Protein AF-0000000083317919 (afdb_homodimer)

Nearest PDB structures (foldseek):
  4fnr-assembly1_D  TM=8.378E-01  e=1.485E-46  Geobacillus stearothermophilus
  4fns-assembly1_C  TM=8.323E-01  e=4.820E-45  Geobacillus stearothermophilus
  8k7v-assembly1_A  TM=8.144E-01  e=4.459E-44  Blautia pseudococcoides
  8k7v-assembly1_D  TM=7.968E-01  e=2.381E-44  Blautia pseudococcoides
  8k1a-assembly1_C  TM=7.973E-01  e=1.396E-43  Blautia pseudococcoides

pLDDT: mean 95.93, std 7.03, range [31.16, 98.94]

Structure (mmCIF, N/CA/C/O backbone):
data_AF-0000000083317919-model_v1
#
loop_
_entity.id
_entity.type
_entity.pdbx_description
1 polymer Alpha-galactosidase
#
loop_
_atom_site.group_PDB
_atom_site.id
_atom_site.type_symbol
_atom_site.label_atom_id
_atom_site.label_alt_id
_atom_site.label_comp_id
_atom_site.label_asym_id
_atom_site.label_entity_id
_atom_site.label_seq_id
_atom_site.pdbx_PDB_ins_code
_atom_site.Cartn_x
_atom_site.Cartn_y
_atom_site.Cartn_z
_atom_site.occupancy
_atom_site.B_iso_or_equiv
_atom_site.auth_seq_id
_atom_site.auth_comp_id
_atom_site.auth_asym_id
_atom_site.auth_atom_id
_atom_site.pdbx_PDB_model_num
ATOM 1 N N . MET A 1 1 ? -34.438 -14.789 25.641 1 31.16 1 MET A N 1
ATOM 2 C CA . MET A 1 1 ? -33.844 -13.945 24.609 1 31.16 1 MET A CA 1
ATOM 3 C C . MET A 1 1 ? -34.938 -13.477 23.625 1 31.16 1 MET A C 1
ATOM 5 O O . MET A 1 1 ? -35.531 -14.297 22.906 1 31.16 1 MET A O 1
ATOM 9 N N . ALA A 1 2 ? -35.75 -12.57 23.969 1 37.41 2 ALA A N 1
ATOM 10 C CA . ALA A 1 2 ? -36.969 -12.219 23.25 1 37.41 2 ALA A CA 1
ATOM 11 C C . ALA A 1 2 ? -36.75 -12.141 21.75 1 37.41 2 ALA A C 1
ATOM 13 O O . ALA A 1 2 ? -35.75 -11.539 21.312 1 37.41 2 ALA A O 1
ATOM 14 N N . GLN A 1 3 ? -37 -13.016 20.922 1 46 3 GLN A N 1
ATOM 15 C CA . GLN A 1 3 ? -37 -13.125 19.453 1 46 3 GLN A CA 1
ATOM 16 C C . GLN A 1 3 ? -37.312 -11.781 18.812 1 46 3 GLN A C 1
ATOM 18 O O . GLN A 1 3 ? -38.5 -11.367 18.75 1 46 3 GLN A O 1
ATOM 23 N N . GLN A 1 4 ? -36.531 -10.734 19.078 1 55.75 4 GLN A N 1
ATOM 24 C CA . GLN A 1 4 ? -36.906 -9.492 18.406 1 55.75 4 GLN A CA 1
ATOM 25 C C . GLN A 1 4 ? -37 -9.695 16.891 1 55.75 4 GLN A C 1
ATOM 27 O O . GLN A 1 4 ? -36.094 -10.258 16.281 1 55.75 4 GLN A O 1
ATOM 32 N N . GLY A 1 5 ? -38.219 -9.891 16.266 1 67 5 GLY A N 1
ATOM 33 C CA . GLY A 1 5 ? -38.688 -10.203 14.922 1 67 5 GLY A CA 1
ATOM 34 C C . GLY A 1 5 ? -38 -9.391 13.844 1 67 5 GLY A C 1
ATOM 35 O O . GLY A 1 5 ? -37.25 -8.461 14.148 1 67 5 GLY A O 1
ATOM 36 N N . LYS A 1 6 ? -38.062 -9.852 12.586 1 85.88 6 LYS A N 1
ATOM 37 C CA . LYS A 1 6 ? -37.688 -9.172 11.352 1 85.88 6 LYS A CA 1
ATOM 38 C C . LYS A 1 6 ? -38.188 -7.727 11.344 1 85.88 6 LYS A C 1
ATOM 40 O O . LYS A 1 6 ? -39.344 -7.449 11.695 1 85.88 6 LYS A O 1
ATOM 45 N N . GLN A 1 7 ? -37.219 -6.742 11.266 1 93.62 7 GLN A N 1
ATOM 46 C CA . GLN A 1 7 ? -37.625 -5.344 11.172 1 93.62 7 GLN A CA 1
ATOM 47 C C . GLN A 1 7 ? -36.688 -4.559 10.258 1 93.62 7 GLN A C 1
ATOM 49 O O . GLN A 1 7 ? -35.562 -4.98 10.016 1 93.62 7 GLN A O 1
ATOM 54 N N . ARG A 1 8 ? -37.219 -3.432 9.688 1 96 8 ARG A N 1
ATOM 55 C CA . ARG A 1 8 ? -36.5 -2.445 8.906 1 96 8 ARG A CA 1
ATOM 56 C C . ARG A 1 8 ? -36.344 -1.134 9.672 1 96 8 ARG A C 1
ATOM 58 O O . ARG A 1 8 ? -37.312 -0.604 10.195 1 96 8 ARG A O 1
ATOM 65 N N . ILE A 1 9 ? -35.125 -0.701 9.875 1 97.5 9 ILE A N 1
ATOM 66 C CA . ILE A 1 9 ? -34.844 0.582 10.508 1 97.5 9 ILE A CA 1
ATOM 67 C C . ILE A 1 9 ? -34.406 1.591 9.445 1 97.5 9 ILE A C 1
ATOM 69 O O . ILE A 1 9 ? -33.406 1.39 8.766 1 97.5 9 ILE A O 1
ATOM 73 N N . GLU A 1 10 ? -35.156 2.656 9.258 1 97.25 10 GLU A N 1
ATOM 74 C CA . GLU A 1 10 ? -34.844 3.688 8.266 1 97.25 10 GLU A CA 1
ATOM 75 C C . GLU A 1 10 ? -34.594 5.035 8.938 1 97.25 10 GLU A C 1
ATOM 77 O O . GLU A 1 10 ? -35.375 5.488 9.758 1 97.25 10 GLU A O 1
ATOM 82 N N . LEU A 1 11 ? -33.469 5.566 8.641 1 96.94 11 LEU A N 1
ATOM 83 C CA . LEU A 1 11 ? -33.062 6.879 9.141 1 96.94 11 LEU A CA 1
ATOM 84 C C . LEU A 1 11 ? -32.906 7.867 7.988 1 96.94 11 LEU A C 1
ATOM 86 O O . LEU A 1 11 ? -32.281 7.543 6.977 1 96.94 11 LEU A O 1
ATOM 90 N N . PHE A 1 12 ? -33.562 9.023 8.07 1 97.12 12 PHE A N 1
ATOM 91 C CA . PHE A 1 12 ? -33.375 10.133 7.141 1 97.12 12 PHE A CA 1
ATOM 92 C C . PHE A 1 12 ? -32.969 11.398 7.887 1 97.12 12 PHE A C 1
ATOM 94 O O . PHE A 1 12 ? -33.75 11.977 8.625 1 97.12 12 PHE A O 1
ATOM 101 N N . GLU A 1 13 ? -31.75 11.812 7.727 1 97.5 13 GLU A N 1
ATOM 102 C CA . GLU A 1 13 ? -31.203 12.969 8.445 1 97.5 13 GLU A CA 1
ATOM 103 C C . GLU A 1 13 ? -30.234 13.742 7.566 1 97.5 13 GLU A C 1
ATOM 105 O O . GLU A 1 13 ? -29.312 13.164 6.984 1 97.5 13 GLU A O 1
ATOM 110 N N . ASN A 1 14 ? -30.391 15.148 7.426 1 97.38 14 ASN A N 1
ATOM 111 C CA . ASN A 1 14 ? -29.5 16.062 6.727 1 97.38 14 ASN A CA 1
ATOM 112 C C . ASN A 1 14 ? -29.25 15.609 5.289 1 97.38 14 ASN A C 1
ATOM 114 O O . ASN A 1 14 ? -28.125 15.695 4.789 1 97.38 14 ASN A O 1
ATOM 118 N N . GLY A 1 15 ? -30.203 14.992 4.676 1 96.94 15 GLY A N 1
ATOM 119 C CA . GLY A 1 15 ? -30.109 14.578 3.283 1 96.94 15 GLY A CA 1
ATOM 120 C C . GLY A 1 15 ? -29.516 13.195 3.109 1 96.94 15 GLY A C 1
ATOM 121 O O . GLY A 1 15 ? -29.297 12.75 1.982 1 96.94 15 GLY A O 1
ATOM 122 N N . LEU A 1 16 ? -29.234 12.531 4.164 1 98 16 LEU A N 1
ATOM 123 C CA . LEU A 1 16 ? -28.688 11.18 4.105 1 98 16 LEU A CA 1
ATOM 124 C C . LEU A 1 16 ? -29.75 10.148 4.504 1 98 16 LEU A C 1
ATOM 126 O O . LEU A 1 16 ? -30.547 10.398 5.398 1 98 16 LEU A O 1
ATOM 130 N N . SER A 1 17 ? -29.734 9.094 3.801 1 97.88 17 SER A N 1
ATOM 131 C CA . SER A 1 17 ? -30.625 7.965 4.082 1 97.88 17 SER A CA 1
ATOM 132 C C . SER A 1 17 ? -29.828 6.734 4.508 1 97.88 17 SER A C 1
ATOM 134 O O . SER A 1 17 ? -28.906 6.316 3.809 1 97.88 17 SER A O 1
ATOM 136 N N . LEU A 1 18 ? -30.094 6.176 5.688 1 98.12 18 LEU A N 1
ATOM 137 C CA . LEU A 1 18 ? -29.547 4.898 6.137 1 98.12 18 LEU A CA 1
ATOM 138 C C . LEU A 1 18 ? -30.656 3.869 6.32 1 98.12 18 LEU A C 1
ATOM 140 O O . LEU A 1 18 ? -31.703 4.176 6.891 1 98.12 18 LEU A O 1
ATOM 144 N N . VAL A 1 19 ? -30.453 2.686 5.793 1 98.19 19 VAL A N 1
ATOM 145 C CA . VAL A 1 19 ? -31.453 1.619 5.887 1 98.19 19 VAL A CA 1
ATOM 146 C C . VAL A 1 19 ? -30.812 0.365 6.473 1 98.19 19 VAL A C 1
ATOM 148 O O . VAL A 1 19 ? -29.875 -0.197 5.883 1 98.19 19 VAL A O 1
ATOM 151 N N . PHE A 1 20 ? -31.328 -0.036 7.648 1 97.75 20 PHE A N 1
ATOM 152 C CA . PHE A 1 20 ? -30.906 -1.272 8.289 1 97.75 20 PHE A CA 1
ATOM 153 C C . PHE A 1 20 ? -31.969 -2.35 8.172 1 97.75 20 PHE A C 1
ATOM 155 O O . PHE A 1 20 ? -33.156 -2.055 8.227 1 97.75 20 PHE A O 1
ATOM 162 N N . ASP A 1 21 ? -31.484 -3.518 7.941 1 96.69 21 ASP A N 1
ATOM 163 C CA . ASP A 1 21 ? -32.344 -4.695 7.949 1 96.69 21 ASP A CA 1
ATOM 164 C C . ASP A 1 21 ? -31.984 -5.633 9.102 1 96.69 21 ASP A C 1
ATOM 166 O O . ASP A 1 21 ? -30.828 -6.023 9.25 1 96.69 21 ASP A O 1
ATOM 170 N N . VAL A 1 22 ? -32.906 -5.922 9.953 1 97.44 22 VAL A N 1
ATOM 171 C CA . VAL A 1 22 ? -32.75 -6.914 11.008 1 97.44 22 VAL A CA 1
ATOM 172 C C . VAL A 1 22 ? -33.5 -8.188 10.648 1 97.44 22 VAL A C 1
ATOM 174 O O . VAL A 1 22 ? -34.719 -8.18 10.578 1 97.44 22 VAL A O 1
ATOM 177 N N . THR A 1 23 ? -32.812 -9.219 10.414 1 96 23 THR A N 1
ATOM 178 C CA . THR A 1 23 ? -33.438 -10.477 10 1 96 23 THR A CA 1
ATOM 179 C C . THR A 1 23 ? -34.156 -11.133 11.172 1 96 23 THR A C 1
ATOM 181 O O . THR A 1 23 ? -34.062 -10.664 12.312 1 96 23 THR A O 1
ATOM 184 N N . GLU A 1 24 ? -34.906 -12.266 10.891 1 95.25 24 GLU A N 1
ATOM 185 C CA . GLU A 1 24 ? -35.625 -13.016 11.914 1 95.25 24 GLU A CA 1
ATOM 186 C C . GLU A 1 24 ? -34.656 -13.602 12.945 1 95.25 24 GLU A C 1
ATOM 188 O O . GLU A 1 24 ? -35 -13.711 14.125 1 95.25 24 GLU A O 1
ATOM 193 N N . GLU A 1 25 ? -33.438 -13.844 12.523 1 93.62 25 GLU A N 1
ATOM 194 C CA . GLU A 1 25 ? -32.438 -14.438 13.406 1 93.62 25 GLU A CA 1
ATOM 195 C C . GLU A 1 25 ? -31.656 -13.367 14.172 1 93.62 25 GLU A C 1
ATOM 197 O O . GLU A 1 25 ? -30.812 -13.68 15.008 1 93.62 25 GLU A O 1
ATOM 202 N N . GLY A 1 26 ? -31.969 -12.125 13.898 1 95.94 26 GLY A N 1
ATOM 203 C CA . GLY A 1 26 ? -31.344 -11.031 14.625 1 95.94 26 GLY A CA 1
ATOM 204 C C . GLY A 1 26 ? -30.109 -10.477 13.93 1 95.94 26 GLY A C 1
ATOM 205 O O . GLY A 1 26 ? -29.422 -9.609 14.477 1 95.94 26 GLY A O 1
ATOM 206 N N . ASP A 1 27 ? -29.891 -11 12.75 1 95.44 27 ASP A N 1
ATOM 207 C CA . ASP A 1 27 ? -28.781 -10.445 11.984 1 95.44 27 ASP A CA 1
ATOM 208 C C . ASP A 1 27 ? -29.078 -9.016 11.555 1 95.44 27 ASP A C 1
ATOM 210 O O . ASP A 1 27 ? -30.188 -8.711 11.109 1 95.44 27 ASP A O 1
ATOM 214 N N . VAL A 1 28 ? -28.109 -8.172 11.75 1 96.88 28 VAL A N 1
ATOM 215 C CA . VAL A 1 28 ? -28.297 -6.777 11.375 1 96.88 28 VAL A CA 1
ATOM 216 C C . VAL A 1 28 ? -27.469 -6.457 10.133 1 96.88 28 VAL A C 1
ATOM 218 O O . VAL A 1 28 ? -26.266 -6.703 10.102 1 96.88 28 VAL A O 1
ATOM 221 N N . ARG A 1 29 ? -28.109 -5.902 9.148 1 97 29 ARG A N 1
ATOM 222 C CA . ARG A 1 29 ? -27.484 -5.566 7.871 1 97 29 ARG A CA 1
ATOM 223 C C . ARG A 1 29 ? -27.703 -4.098 7.527 1 97 29 ARG A C 1
ATOM 225 O O . ARG A 1 29 ? -28.812 -3.576 7.668 1 97 29 ARG A O 1
ATOM 232 N N . LEU A 1 30 ? -26.609 -3.367 7.207 1 97.81 30 LEU A N 1
ATOM 233 C CA . LEU A 1 30 ? -26.719 -2.008 6.688 1 97.81 30 LEU A CA 1
ATOM 234 C C . LEU A 1 30 ? -26.844 -2.018 5.168 1 97.81 30 LEU A C 1
ATOM 236 O O . LEU A 1 30 ? -25.828 -1.979 4.465 1 97.81 30 LEU A O 1
ATOM 240 N N . LEU A 1 31 ? -28.047 -1.922 4.664 1 97.44 31 LEU A N 1
ATOM 241 C CA . LEU A 1 31 ? -28.328 -2.141 3.248 1 97.44 31 LEU A CA 1
ATOM 242 C C . LEU A 1 31 ? -28 -0.899 2.428 1 97.44 31 LEU A C 1
ATOM 244 O O . LEU A 1 31 ? -27.766 -0.991 1.221 1 97.44 31 LEU A O 1
ATOM 248 N N . HIS A 1 32 ? -28.078 0.26 3.17 1 97.56 32 HIS A N 1
ATOM 249 C CA . HIS A 1 32 ? -27.906 1.498 2.418 1 97.56 32 HIS A CA 1
ATOM 250 C C . HIS A 1 32 ? -27.453 2.635 3.328 1 97.56 32 HIS A C 1
ATOM 252 O O . HIS A 1 32 ? -27.922 2.76 4.457 1 97.56 32 HIS A O 1
ATOM 258 N N . ALA A 1 33 ? -26.547 3.387 2.865 1 98.06 33 ALA A N 1
ATOM 259 C CA . ALA A 1 33 ? -26.188 4.703 3.389 1 98.06 33 ALA A CA 1
ATOM 260 C C . ALA A 1 33 ? -25.766 5.648 2.264 1 98.06 33 ALA A C 1
ATOM 262 O O . ALA A 1 33 ? -24.922 5.305 1.437 1 98.06 33 ALA A O 1
ATOM 263 N N . GLY A 1 34 ? -26.406 6.809 2.123 1 97.44 34 GLY A N 1
ATOM 264 C CA . GLY A 1 34 ? -26 7.734 1.072 1 97.44 34 GLY A CA 1
ATOM 265 C C . GLY A 1 34 ? -26.984 8.883 0.89 1 97.44 34 GLY A C 1
ATOM 266 O O . GLY A 1 34 ? -27.891 9.07 1.702 1 97.44 34 GLY A O 1
ATOM 267 N N . CYS A 1 35 ? -26.703 9.672 -0.119 1 97.88 35 CYS A N 1
ATOM 268 C CA . CYS A 1 35 ? -27.516 10.852 -0.354 1 97.88 35 CYS A CA 1
ATOM 269 C C . CYS A 1 35 ? -28.578 10.586 -1.415 1 97.88 35 CYS A C 1
ATOM 271 O O . CYS A 1 35 ? -29.297 11.492 -1.818 1 97.88 35 CYS A O 1
ATOM 273 N N . LEU A 1 36 ? -28.609 9.375 -1.935 1 96.94 36 LEU A N 1
ATOM 274 C CA . LEU A 1 36 ? -29.672 8.922 -2.826 1 96.94 36 LEU A CA 1
ATOM 275 C C . LEU A 1 36 ? -30.641 7.996 -2.098 1 96.94 36 LEU A C 1
ATOM 277 O O . LEU A 1 36 ? -30.266 7.375 -1.098 1 96.94 36 LEU A O 1
ATOM 281 N N . PRO A 1 37 ? -31.875 7.902 -2.547 1 94.81 37 PRO A N 1
ATOM 282 C CA . PRO A 1 37 ? -32.812 6.977 -1.909 1 94.81 37 PRO A CA 1
ATOM 283 C C . PRO A 1 37 ? -32.406 5.512 -2.096 1 94.81 37 PRO A C 1
ATOM 285 O O . PRO A 1 37 ? -31.797 5.16 -3.109 1 94.81 37 PRO A O 1
ATOM 288 N N . PHE A 1 38 ? -32.781 4.711 -1.14 1 95 38 PHE A N 1
ATOM 289 C CA . PHE A 1 38 ? -32.5 3.279 -1.19 1 95 38 PHE A CA 1
ATOM 290 C C . PHE A 1 38 ? -33.406 2.6 -2.213 1 95 38 PHE A C 1
ATOM 292 O O . PHE A 1 38 ? -34.625 2.77 -2.184 1 95 38 PHE A O 1
ATOM 299 N N . GLU A 1 39 ? -32.812 1.84 -3.127 1 94.38 39 GLU A N 1
ATOM 300 C CA . GLU A 1 39 ? -33.562 1.001 -4.074 1 94.38 39 GLU A CA 1
ATOM 301 C C . GLU A 1 39 ? -33.312 -0.48 -3.793 1 94.38 39 GLU A C 1
ATOM 303 O O . GLU A 1 39 ? -32.312 -1.045 -4.211 1 94.38 39 GLU A O 1
ATOM 308 N N . GLU A 1 40 ? -34.281 -1.11 -3.326 1 92.31 40 GLU A N 1
ATOM 309 C CA . GLU A 1 40 ? -34.188 -2.486 -2.85 1 92.31 40 GLU A CA 1
ATOM 310 C C . GLU A 1 40 ? -33.781 -3.432 -3.98 1 92.31 40 GLU A C 1
ATOM 312 O O . GLU A 1 40 ? -33.062 -4.402 -3.76 1 92.31 40 GLU A O 1
ATOM 317 N N . GLU A 1 41 ? -34.188 -3.186 -5.18 1 91.81 41 GLU A N 1
ATOM 318 C CA . GLU A 1 41 ? -34 -4.07 -6.324 1 91.81 41 GLU A CA 1
ATOM 319 C C . GLU A 1 41 ? -32.531 -4.113 -6.754 1 91.81 41 GLU A C 1
ATOM 321 O O . GLU A 1 41 ? -32.125 -5.008 -7.504 1 91.81 41 GLU A O 1
ATOM 326 N N . ARG A 1 42 ? -31.797 -3.219 -6.203 1 91.38 42 ARG A N 1
ATOM 327 C CA . ARG A 1 42 ? -30.391 -3.131 -6.59 1 91.38 42 ARG A CA 1
ATOM 328 C C . ARG A 1 42 ? -29.547 -4.16 -5.844 1 91.38 42 ARG A C 1
ATOM 330 O O . ARG A 1 42 ? -28.391 -4.398 -6.195 1 91.38 42 ARG A O 1
ATOM 337 N N . ILE A 1 43 ? -30.078 -4.809 -4.844 1 94.44 43 ILE A N 1
ATOM 338 C CA . ILE A 1 43 ? -29.359 -5.812 -4.07 1 94.44 43 ILE A CA 1
ATOM 339 C C . ILE A 1 43 ? -30.031 -7.172 -4.219 1 94.44 43 ILE A C 1
ATOM 341 O O . ILE A 1 43 ? -31.188 -7.34 -3.816 1 94.44 43 ILE A O 1
ATOM 345 N N . ASP A 1 44 ? -29.328 -8.078 -4.773 1 93.12 44 ASP A N 1
ATOM 346 C CA . ASP A 1 44 ? -29.828 -9.445 -4.832 1 93.12 44 ASP A CA 1
ATOM 347 C C . ASP A 1 44 ? -30.031 -10.016 -3.428 1 93.12 44 ASP A C 1
ATOM 349 O O . ASP A 1 44 ? -29.219 -9.758 -2.527 1 93.12 44 ASP A O 1
ATOM 353 N N . GLU A 1 45 ? -31.016 -10.859 -3.273 1 91.94 45 GLU A N 1
ATOM 354 C CA . GLU A 1 45 ? -31.359 -11.422 -1.972 1 91.94 45 GLU A CA 1
ATOM 355 C C . GLU A 1 45 ? -30.156 -12.156 -1.364 1 91.94 45 GLU A C 1
ATOM 357 O O . GLU A 1 45 ? -29.875 -12.016 -0.173 1 91.94 45 GLU A O 1
ATOM 362 N N . ARG A 1 46 ? -29.422 -12.867 -2.145 1 89.12 46 ARG A N 1
ATOM 363 C CA . ARG A 1 46 ? -28.297 -13.648 -1.654 1 89.12 46 ARG A CA 1
ATOM 364 C C . ARG A 1 46 ? -27.156 -12.742 -1.221 1 89.12 46 ARG A C 1
ATOM 366 O O . ARG A 1 46 ? -26.344 -13.117 -0.358 1 89.12 46 ARG A O 1
ATOM 373 N N . ALA A 1 47 ? -27.109 -11.617 -1.802 1 93.75 47 ALA A N 1
ATOM 374 C CA . ALA A 1 47 ? -26 -10.703 -1.53 1 93.75 47 ALA A CA 1
ATOM 375 C C . ALA A 1 47 ? -26.203 -9.961 -0.216 1 93.75 47 ALA A C 1
ATOM 377 O O . ALA A 1 47 ? -25.266 -9.398 0.345 1 93.75 47 ALA A O 1
ATOM 378 N N . ARG A 1 48 ? -27.422 -9.992 0.331 1 93.88 48 ARG A N 1
ATOM 379 C CA . ARG A 1 48 ? -27.766 -9.195 1.506 1 93.88 48 ARG A CA 1
ATOM 380 C C . ARG A 1 48 ? -26.938 -9.617 2.715 1 93.88 48 ARG A C 1
ATOM 382 O O . ARG A 1 48 ? -26.641 -8.797 3.586 1 93.88 48 ARG A O 1
ATOM 389 N N . GLN A 1 49 ? -26.531 -10.805 2.709 1 91.62 49 GLN A N 1
ATOM 390 C CA . GLN A 1 49 ? -25.766 -11.305 3.84 1 91.62 49 GLN A CA 1
ATOM 391 C C . GLN A 1 49 ? -24.406 -10.609 3.928 1 91.62 49 GLN A C 1
ATOM 393 O O . GLN A 1 49 ? -23.781 -10.602 4.988 1 91.62 49 GLN A O 1
ATOM 398 N N . GLY A 1 50 ? -23.969 -10.023 2.811 1 93.25 50 GLY A N 1
ATOM 399 C CA . GLY A 1 50 ? -22.688 -9.344 2.777 1 93.25 50 GLY A CA 1
ATOM 400 C C . GLY A 1 50 ? -22.75 -7.922 3.299 1 93.25 50 GLY A C 1
ATOM 401 O O . GLY A 1 50 ? -21.719 -7.27 3.479 1 93.25 50 GLY A O 1
ATOM 402 N N . PHE A 1 51 ? -23.891 -7.383 3.658 1 95.88 51 PHE A N 1
ATOM 403 C CA . PHE A 1 51 ? -24.078 -5.992 4.059 1 95.88 51 PHE A CA 1
ATOM 404 C C . PHE A 1 51 ? -24 -5.848 5.574 1 95.88 51 PHE A C 1
ATOM 406 O O . PHE A 1 51 ? -24.938 -5.355 6.207 1 95.88 51 PHE A O 1
ATOM 413 N N . ARG A 1 52 ? -22.75 -6.141 6.016 1 93.31 52 ARG A N 1
ATOM 414 C CA . ARG A 1 52 ? -22.516 -6.129 7.457 1 93.31 52 ARG A CA 1
ATOM 415 C C . ARG A 1 52 ? -22.312 -4.707 7.973 1 93.31 52 ARG A C 1
ATOM 417 O O . ARG A 1 52 ? -21.625 -3.904 7.336 1 93.31 52 ARG A O 1
ATOM 424 N N . VAL A 1 53 ? -22.875 -4.441 9.172 1 96.06 53 VAL A N 1
ATOM 425 C CA . VAL A 1 53 ? -22.766 -3.109 9.758 1 96.06 53 VAL A CA 1
ATOM 426 C C . VAL A 1 53 ? -21.438 -2.988 10.5 1 96.06 53 VAL A C 1
ATOM 428 O O . VAL A 1 53 ? -20.938 -1.881 10.711 1 96.06 53 VAL A O 1
ATOM 431 N N . LEU A 1 54 ? -20.875 -4.113 10.859 1 97.88 54 LEU A N 1
ATOM 432 C CA . LEU A 1 54 ? -19.719 -4.109 11.727 1 97.88 54 LEU A CA 1
ATOM 433 C C . LEU A 1 54 ? -18.828 -5.328 11.469 1 97.88 54 LEU A C 1
ATOM 435 O O . LEU A 1 54 ? -19.344 -6.438 11.305 1 97.88 54 LEU A O 1
ATOM 439 N N . GLU A 1 55 ? -17.547 -5.094 11.312 1 97.5 55 GLU A N 1
ATOM 440 C CA . GLU A 1 55 ? -16.547 -6.168 11.305 1 97.5 55 GLU A CA 1
ATOM 441 C C . GLU A 1 55 ? -15.711 -6.152 12.586 1 97.5 55 GLU A C 1
ATOM 443 O O . GLU A 1 55 ? -15.203 -5.105 12.992 1 97.5 55 GLU A O 1
ATOM 448 N N . VAL A 1 56 ? -15.594 -7.227 13.273 1 98.19 56 VAL A N 1
ATOM 449 C CA . VAL A 1 56 ? -14.781 -7.414 14.469 1 98.19 56 VAL A CA 1
ATOM 450 C C . VAL A 1 56 ? -14.125 -8.789 14.438 1 98.19 56 VAL A C 1
ATOM 452 O O . VAL A 1 56 ? -14.797 -9.805 14.203 1 98.19 56 VAL A O 1
ATOM 455 N N . GLN A 1 57 ? -12.852 -8.836 14.617 1 97.62 57 GLN A N 1
ATOM 456 C CA . GLN A 1 57 ? -12.102 -10.086 14.688 1 97.62 57 GLN A CA 1
ATOM 457 C C . GLN A 1 57 ? -11.531 -10.312 16.094 1 97.62 57 GLN A C 1
ATOM 459 O O . GLN A 1 57 ? -10.844 -9.438 16.625 1 97.62 57 GLN A O 1
ATOM 464 N N . LEU A 1 58 ? -11.852 -11.445 16.734 1 98.12 58 LEU A N 1
ATOM 465 C CA . LEU A 1 58 ? -11.266 -11.828 18.016 1 98.12 58 LEU A CA 1
ATOM 466 C C . LEU A 1 58 ? -10.258 -12.961 17.828 1 98.12 58 LEU A C 1
ATOM 468 O O . LEU A 1 58 ? -10.414 -13.797 16.938 1 98.12 58 LEU A O 1
ATOM 472 N N . SER A 1 59 ? -9.242 -12.977 18.703 1 97.56 59 SER A N 1
ATOM 473 C CA . SER A 1 59 ? -8.258 -14.047 18.688 1 97.56 59 SER A CA 1
ATOM 474 C C . SER A 1 59 ? -8.914 -15.406 18.859 1 97.56 59 SER A C 1
ATOM 476 O O . SER A 1 59 ? -9.781 -15.578 19.719 1 97.56 59 SER A O 1
ATOM 478 N N . GLY A 1 60 ? -8.555 -16.297 18.016 1 96.19 60 GLY A N 1
ATOM 479 C CA . GLY A 1 60 ? -9.055 -17.656 18.141 1 96.19 60 GLY A CA 1
ATOM 480 C C . GLY A 1 60 ? -10.359 -17.875 17.391 1 96.19 60 GLY A C 1
ATOM 481 O O . GLY A 1 60 ? -10.805 -19.016 17.234 1 96.19 60 GLY A O 1
ATOM 482 N N . GLU A 1 61 ? -10.969 -16.797 16.969 1 96.19 61 GLU A N 1
ATOM 483 C CA . GLU A 1 61 ? -12.203 -16.906 16.188 1 96.19 61 GLU A CA 1
ATOM 484 C C . GLU A 1 61 ? -11.906 -17.094 14.703 1 96.19 61 GLU A C 1
ATOM 486 O O . GLU A 1 61 ? -10.883 -16.609 14.203 1 96.19 61 GLU A O 1
ATOM 491 N N . ASP A 1 62 ? -12.781 -17.766 14.023 1 94.56 62 ASP A N 1
ATOM 492 C CA . ASP A 1 62 ? -12.617 -18.141 12.625 1 94.56 62 ASP A CA 1
ATOM 493 C C . ASP A 1 62 ? -12.906 -16.953 11.703 1 94.56 62 ASP A C 1
ATOM 495 O O . ASP A 1 62 ? -13.141 -15.836 12.18 1 94.56 62 ASP A O 1
ATOM 499 N N . ARG A 1 63 ? -12.695 -17.141 10.477 1 92.38 63 ARG A N 1
ATOM 500 C CA . ARG A 1 63 ? -13.148 -16.281 9.391 1 92.38 63 ARG A CA 1
ATOM 501 C C . ARG A 1 63 ? -14 -17.062 8.398 1 92.38 63 ARG A C 1
ATOM 503 O O . ARG A 1 63 ? -13.805 -18.266 8.219 1 92.38 63 ARG A O 1
ATOM 510 N N . ASP A 1 64 ? -14.898 -16.375 7.883 1 88.5 64 ASP A N 1
ATOM 511 C CA . ASP A 1 64 ? -15.719 -17.031 6.875 1 88.5 64 ASP A CA 1
ATOM 512 C C . ASP A 1 64 ? -15.055 -16.984 5.5 1 88.5 64 ASP A C 1
ATOM 514 O O . ASP A 1 64 ? -13.828 -16.922 5.402 1 88.5 64 ASP A O 1
ATOM 518 N N . GLU A 1 65 ? -15.938 -17.172 4.48 1 73.06 65 GLU A N 1
ATOM 519 C CA . GLU A 1 65 ? -15.414 -17.281 3.125 1 73.06 65 GLU A CA 1
ATOM 520 C C . GLU A 1 65 ? -14.82 -15.945 2.662 1 73.06 65 GLU A C 1
ATOM 522 O O . GLU A 1 65 ? -15.555 -15.016 2.322 1 73.06 65 GLU A O 1
ATOM 527 N N . TYR A 1 66 ? -13.469 -15.789 3.123 1 70.81 66 TYR A N 1
ATOM 528 C CA . TYR A 1 66 ? -12.781 -14.695 2.453 1 70.81 66 TYR A CA 1
ATOM 529 C C . TYR A 1 66 ? -11.375 -15.102 2.041 1 70.81 66 TYR A C 1
ATOM 531 O O . TYR A 1 66 ? -10.82 -16.062 2.578 1 70.81 66 TYR A O 1
ATOM 539 N N . HIS A 1 67 ? -10.961 -14.539 1.04 1 71.62 67 HIS A N 1
ATOM 540 C CA . HIS A 1 67 ? -9.625 -14.781 0.501 1 71.62 67 HIS A CA 1
ATOM 541 C C . HIS A 1 67 ? -8.719 -13.57 0.701 1 71.62 67 HIS A C 1
ATOM 543 O O . HIS A 1 67 ? -9.047 -12.469 0.265 1 71.62 67 HIS A O 1
ATOM 549 N N . GLY A 1 68 ? -7.707 -13.812 1.676 1 81.62 68 GLY A N 1
ATOM 550 C CA . GLY A 1 68 ? -6.703 -12.758 1.64 1 81.62 68 GLY A CA 1
ATOM 551 C C . GLY A 1 68 ? -6.5 -12.078 2.98 1 81.62 68 GLY A C 1
ATOM 552 O O . GLY A 1 68 ? -6.52 -12.734 4.023 1 81.62 68 GLY A O 1
ATOM 553 N N . ARG A 1 69 ? -6.207 -10.766 2.887 1 89.62 69 ARG A N 1
ATOM 554 C CA . ARG A 1 69 ? -5.77 -10 4.051 1 89.62 69 ARG A CA 1
ATOM 555 C C . ARG A 1 69 ? -6.848 -9.023 4.504 1 89.62 69 ARG A C 1
ATOM 557 O O . ARG A 1 69 ? -6.66 -8.289 5.477 1 89.62 69 ARG A O 1
ATOM 564 N N . SER A 1 70 ? -7.965 -9.031 3.84 1 92.88 70 SER A N 1
ATOM 565 C CA . SER A 1 70 ? -9 -8.055 4.176 1 92.88 70 SER A CA 1
ATOM 566 C C . SER A 1 70 ? -9.594 -8.336 5.555 1 92.88 70 SER A C 1
ATOM 568 O O . SER A 1 70 ? -9.422 -9.43 6.102 1 92.88 70 SER A O 1
ATOM 570 N N . HIS A 1 71 ? -10.273 -7.414 6.117 1 95.5 71 HIS A N 1
ATOM 571 C CA . HIS A 1 71 ? -10.852 -7.539 7.449 1 95.5 71 HIS A CA 1
ATOM 572 C C . HIS A 1 71 ? -12.328 -7.934 7.375 1 95.5 71 HIS A C 1
ATOM 574 O O . HIS A 1 71 ? -13.023 -7.934 8.391 1 95.5 71 HIS A O 1
ATOM 580 N N . ARG A 1 72 ? -12.758 -8.328 6.215 1 93.44 72 ARG A N 1
ATOM 581 C CA . ARG A 1 72 ? -14.148 -8.734 6.051 1 93.44 72 ARG A CA 1
ATOM 582 C C . ARG A 1 72 ? -14.383 -10.133 6.598 1 93.44 72 ARG A C 1
ATOM 584 O O . ARG A 1 72 ? -13.422 -10.852 6.914 1 93.44 72 ARG A O 1
ATOM 591 N N . ALA A 1 73 ? -15.578 -10.492 6.695 1 93.12 73 ALA A N 1
ATOM 592 C CA . ALA A 1 73 ? -16.016 -11.844 7.035 1 93.12 73 ALA A CA 1
ATOM 593 C C . ALA A 1 73 ? -15.383 -12.312 8.344 1 93.12 73 ALA A C 1
ATOM 595 O O . ALA A 1 73 ? -14.914 -13.445 8.438 1 93.12 73 ALA A O 1
ATOM 596 N N . SER A 1 74 ? -15.391 -11.477 9.32 1 93.38 74 SER A N 1
ATOM 597 C CA . SER A 1 74 ? -14.719 -11.727 10.594 1 93.38 74 SER A CA 1
ATOM 598 C C . SER A 1 74 ? -15.688 -12.297 11.625 1 93.38 74 SER A C 1
ATOM 600 O O . SER A 1 74 ? -16.906 -12.125 11.508 1 93.38 74 SER A O 1
ATOM 602 N N . TYR A 1 75 ? -15.227 -13.031 12.562 1 96.06 75 TYR A N 1
ATOM 603 C CA . TYR A 1 75 ? -15.961 -13.438 13.758 1 96.06 75 TYR A CA 1
ATOM 604 C C . TYR A 1 75 ? -15.367 -12.797 15.008 1 96.06 75 TYR A C 1
ATOM 606 O O . TYR A 1 75 ? -14.148 -12.75 15.172 1 96.06 75 TYR A O 1
ATOM 614 N N . PRO A 1 76 ? -16.25 -12.25 15.773 1 96.44 76 PRO A N 1
ATOM 615 C CA . PRO A 1 76 ? -17.703 -12.492 15.852 1 96.44 76 PRO A CA 1
ATOM 616 C C . PRO A 1 76 ? -18.516 -11.508 15.023 1 96.44 76 PRO A C 1
ATOM 618 O O . PRO A 1 76 ? -19.734 -11.453 15.156 1 96.44 76 PRO A O 1
ATOM 621 N N . GLY A 1 77 ? -17.828 -10.758 14.141 1 95.06 77 GLY A N 1
ATOM 622 C CA . GLY A 1 77 ? -18.547 -9.828 13.289 1 95.06 77 GLY A CA 1
ATOM 623 C C . GLY A 1 77 ? -19.75 -10.453 12.609 1 95.06 77 GLY A C 1
ATOM 624 O O . GLY A 1 77 ? -20.828 -9.844 12.531 1 95.06 77 GLY A O 1
ATOM 625 N N . LEU A 1 78 ? -19.656 -11.664 12.203 1 95.19 78 LEU A N 1
ATOM 626 C CA . LEU A 1 78 ? -20.672 -12.367 11.438 1 95.19 78 LEU A CA 1
ATOM 627 C C . LEU A 1 78 ? -21.688 -13.023 12.367 1 95.19 78 LEU A C 1
ATOM 629 O O . LEU A 1 78 ? -22.719 -13.516 11.914 1 95.19 78 LEU A O 1
ATOM 633 N N . ARG A 1 79 ? -21.469 -12.992 13.656 1 96.5 79 ARG A N 1
ATOM 634 C CA . ARG A 1 79 ? -22.328 -13.695 14.609 1 96.5 79 ARG A CA 1
ATOM 635 C C . ARG A 1 79 ? -23.047 -12.703 15.516 1 96.5 79 ARG A C 1
ATOM 637 O O . ARG A 1 79 ? -23.875 -13.102 16.344 1 96.5 79 ARG A O 1
ATOM 644 N N . LEU A 1 80 ? -22.859 -11.438 15.297 1 97.5 80 LEU A N 1
ATOM 645 C CA . LEU A 1 80 ? -23.5 -10.43 16.125 1 97.5 80 LEU A CA 1
ATOM 646 C C . LEU A 1 80 ? -25.016 -10.414 15.883 1 97.5 80 LEU A C 1
ATOM 648 O O . LEU A 1 80 ? -25.469 -10.555 14.75 1 97.5 80 LEU A O 1
ATOM 652 N N . ARG A 1 81 ? -25.797 -10.188 16.984 1 97.75 81 ARG A N 1
ATOM 653 C CA . ARG A 1 81 ? -27.25 -10.156 16.922 1 97.75 81 ARG A CA 1
ATOM 654 C C . ARG A 1 81 ? -27.797 -8.836 17.469 1 97.75 81 ARG A C 1
ATOM 656 O O . ARG A 1 81 ? -27.266 -8.289 18.438 1 97.75 81 ARG A O 1
ATOM 663 N N . TYR A 1 82 ? -28.922 -8.422 16.906 1 98.19 82 TYR A N 1
ATOM 664 C CA . TYR A 1 82 ? -29.594 -7.184 17.281 1 98.19 82 TYR A CA 1
ATOM 665 C C . TYR A 1 82 ? -30.031 -7.23 18.75 1 98.19 82 TYR A C 1
ATOM 667 O O . TYR A 1 82 ? -30.547 -8.25 19.203 1 98.19 82 TYR A O 1
ATOM 675 N N . VAL A 1 83 ? -29.766 -6.156 19.438 1 98.12 83 VAL A N 1
ATOM 676 C CA . VAL A 1 83 ? -30.281 -5.996 20.797 1 98.12 83 VAL A CA 1
ATOM 677 C C . VAL A 1 83 ? -31.297 -4.852 20.844 1 98.12 83 VAL A C 1
ATOM 679 O O . VAL A 1 83 ? -32.469 -5.055 21.172 1 98.12 83 VAL A O 1
ATOM 682 N N . ARG A 1 84 ? -30.875 -3.723 20.469 1 97.81 84 ARG A N 1
ATOM 683 C CA . ARG A 1 84 ? -31.703 -2.531 20.438 1 97.81 84 ARG A CA 1
ATOM 684 C C . ARG A 1 84 ? -31.047 -1.417 19.625 1 97.81 84 ARG A C 1
ATOM 686 O O . ARG A 1 84 ? -29.875 -1.517 19.266 1 97.81 84 ARG A O 1
ATOM 693 N N . HIS A 1 85 ? -31.828 -0.454 19.25 1 98.25 85 HIS A N 1
ATOM 694 C CA . HIS A 1 85 ? -31.312 0.802 18.703 1 98.25 85 HIS A CA 1
ATOM 695 C C . HIS A 1 85 ? -31.984 1.999 19.375 1 98.25 85 HIS A C 1
ATOM 697 O O . HIS A 1 85 ? -33.031 1.854 20.016 1 98.25 85 HIS A O 1
ATOM 703 N N . ALA A 1 86 ? -31.312 3.072 19.281 1 98.31 86 ALA A N 1
ATOM 704 C CA . ALA A 1 86 ? -31.859 4.289 19.875 1 98.31 86 ALA A CA 1
ATOM 705 C C . ALA A 1 86 ? -31.484 5.52 19.062 1 98.31 86 ALA A C 1
ATOM 707 O O . ALA A 1 86 ? -30.469 5.52 18.359 1 98.31 86 ALA A O 1
ATOM 708 N N . GLU A 1 87 ? -32.344 6.473 19.094 1 97.88 87 GLU A N 1
ATOM 709 C CA . GLU A 1 87 ? -32.125 7.801 18.531 1 97.88 87 GLU A CA 1
ATOM 710 C C . GLU A 1 87 ? -32.188 8.875 19.625 1 97.88 87 GLU A C 1
ATOM 712 O O . GLU A 1 87 ? -33.125 8.883 20.453 1 97.88 87 GLU A O 1
ATOM 717 N N . GLN A 1 88 ? -31.156 9.633 19.656 1 98.06 88 GLN A N 1
ATOM 718 C CA . GLN A 1 88 ? -31.109 10.719 20.625 1 98.06 88 GLN A CA 1
ATOM 719 C C . GLN A 1 88 ? -30.609 12.008 19.969 1 98.06 88 GLN A C 1
ATOM 721 O O . GLN A 1 88 ? -29.688 11.984 19.156 1 98.06 88 GLN A O 1
ATOM 726 N N . ARG A 1 89 ? -31.234 13.117 20.281 1 97.25 89 ARG A N 1
ATOM 727 C CA . ARG A 1 89 ? -30.75 14.414 19.828 1 97.25 89 ARG A CA 1
ATOM 728 C C . ARG A 1 89 ? -29.688 14.961 20.797 1 97.25 89 ARG A C 1
ATOM 730 O O . ARG A 1 89 ? -29.922 15.039 22 1 97.25 89 ARG A O 1
ATOM 737 N N . THR A 1 90 ? -28.578 15.242 20.312 1 95.81 90 THR A N 1
ATOM 738 C CA . THR A 1 90 ? -27.5 15.867 21.062 1 95.81 90 THR A CA 1
ATOM 739 C C . THR A 1 90 ? -27.312 17.312 20.641 1 95.81 90 THR A C 1
ATOM 741 O O . THR A 1 90 ? -28.078 17.828 19.828 1 95.81 90 THR A O 1
ATOM 744 N N . GLY A 1 91 ? -26.391 18.031 21.234 1 94.38 91 GLY A N 1
ATOM 745 C CA . GLY A 1 91 ? -26.062 19.391 20.828 1 94.38 91 GLY A CA 1
ATOM 746 C C . GLY A 1 91 ? -25.609 19.484 19.391 1 94.38 91 GLY A C 1
ATOM 747 O O . GLY A 1 91 ? -25.828 20.5 18.734 1 94.38 91 GLY A O 1
ATOM 748 N N . ALA A 1 92 ? -25.078 18.453 18.859 1 94.62 92 ALA A N 1
ATOM 749 C CA . ALA A 1 92 ? -24.531 18.422 17.5 1 94.62 92 ALA A CA 1
ATOM 750 C C . ALA A 1 92 ? -25.609 18.062 16.484 1 94.62 92 ALA A C 1
ATOM 752 O O . ALA A 1 92 ? -25.594 18.516 15.344 1 94.62 92 ALA A O 1
ATOM 753 N N . GLY A 1 93 ? -26.453 17.219 16.875 1 97.69 93 GLY A N 1
ATOM 754 C CA . GLY A 1 93 ? -27.469 16.656 16.016 1 97.69 93 GLY A CA 1
ATOM 755 C C . GLY A 1 93 ? -27.969 15.297 16.469 1 97.69 93 GLY A C 1
ATOM 756 O O . GLY A 1 93 ? -27.969 15 17.672 1 97.69 93 GLY A O 1
ATOM 757 N N . LEU A 1 94 ? -28.438 14.516 15.547 1 98.38 94 LEU A N 1
ATOM 758 C CA . LEU A 1 94 ? -29.016 13.219 15.859 1 98.38 94 LEU A CA 1
ATOM 759 C C . LEU A 1 94 ? -27.922 12.188 16.156 1 98.38 94 LEU A C 1
ATOM 761 O O . LEU A 1 94 ? -26.969 12.055 15.375 1 98.38 94 LEU A O 1
ATOM 765 N N . LEU A 1 95 ? -27.984 11.547 17.281 1 98.69 95 LEU A N 1
ATOM 766 C CA . LEU A 1 95 ? -27.156 10.391 17.594 1 98.69 95 LEU A CA 1
ATOM 767 C C . LEU A 1 95 ? -27.953 9.094 17.453 1 98.69 95 LEU A C 1
ATOM 769 O O . LEU A 1 95 ? -28.969 8.906 18.141 1 98.69 95 LEU A O 1
ATOM 773 N N . PHE A 1 96 ? -27.594 8.242 16.5 1 98.62 96 PHE A N 1
ATOM 774 C CA . PHE A 1 96 ? -28.156 6.906 16.359 1 98.62 96 PHE A CA 1
ATOM 775 C C . PHE A 1 96 ? -27.203 5.859 16.922 1 98.62 96 PHE A C 1
ATOM 777 O O . PHE A 1 96 ? -26 5.883 16.641 1 98.62 96 PHE A O 1
ATOM 784 N N . THR A 1 97 ? -27.672 5.031 17.781 1 98.75 97 THR A N 1
ATOM 785 C CA . THR A 1 97 ? -26.875 3.947 18.344 1 98.75 97 THR A CA 1
ATOM 786 C C . THR A 1 97 ? -27.5 2.592 18.031 1 98.75 97 THR A C 1
ATOM 788 O O . THR A 1 97 ? -28.734 2.467 17.984 1 98.75 97 THR A O 1
ATOM 791 N N . LEU A 1 98 ? -26.703 1.681 17.703 1 98.62 98 LEU A N 1
ATOM 792 C CA . LEU A 1 98 ? -27.109 0.305 17.438 1 98.62 98 LEU A CA 1
ATOM 793 C C . LEU A 1 98 ? -26.344 -0.668 18.328 1 98.62 98 LEU A C 1
ATOM 795 O O . LEU A 1 98 ? -25.125 -0.783 18.234 1 98.62 98 LEU A O 1
ATOM 799 N N . ASP A 1 99 ? -27.062 -1.355 19.203 1 98.62 99 ASP A N 1
ATOM 800 C CA . ASP A 1 99 ? -26.484 -2.326 20.125 1 98.62 99 ASP A CA 1
ATOM 801 C C . ASP A 1 99 ? -26.641 -3.748 19.594 1 98.62 99 ASP A C 1
ATOM 803 O O . ASP A 1 99 ? -27.719 -4.141 19.141 1 98.62 99 ASP A O 1
ATOM 807 N N . MET A 1 100 ? -25.531 -4.461 19.547 1 98.5 100 MET A N 1
ATOM 808 C CA . MET A 1 100 ? -25.547 -5.867 19.156 1 98.5 100 MET A CA 1
ATOM 809 C C . MET A 1 100 ? -24.797 -6.719 20.188 1 98.5 100 MET A C 1
ATOM 811 O O . MET A 1 100 ? -24.141 -6.184 21.094 1 98.5 100 MET A O 1
ATOM 815 N N . HIS A 1 101 ? -24.969 -8.008 20.062 1 98 101 HIS A N 1
ATOM 816 C CA . HIS A 1 101 ? -24.359 -8.938 21.016 1 98 101 HIS A CA 1
ATOM 817 C C . HIS A 1 101 ? -23.984 -10.25 20.328 1 98 101 HIS A C 1
ATOM 819 O O . HIS A 1 101 ? -24.719 -10.727 19.453 1 98 101 HIS A O 1
ATOM 825 N N . ASP A 1 102 ? -22.828 -10.781 20.688 1 98.25 102 ASP A N 1
ATOM 826 C CA . ASP A 1 102 ? -22.422 -12.109 20.25 1 98.25 102 ASP A CA 1
ATOM 827 C C . ASP A 1 102 ? -22.688 -13.148 21.344 1 98.25 102 ASP A C 1
ATOM 829 O O . ASP A 1 102 ? -22.016 -13.156 22.375 1 98.25 102 ASP A O 1
ATOM 833 N N . PRO A 1 103 ? -23.594 -14.102 21.156 1 96.69 103 PRO A N 1
ATOM 834 C CA . PRO A 1 103 ? -23.938 -15.062 22.219 1 96.69 103 PRO A CA 1
ATOM 835 C C . PRO A 1 103 ? -22.797 -16.031 22.531 1 96.69 103 PRO A C 1
ATOM 837 O O . PRO A 1 103 ? -22.734 -16.562 23.641 1 96.69 103 PRO A O 1
ATOM 840 N N . ALA A 1 104 ? -21.922 -16.266 21.609 1 97.06 104 ALA A N 1
ATOM 841 C CA . ALA A 1 104 ? -20.859 -17.266 21.781 1 97.06 104 ALA A CA 1
ATOM 842 C C . ALA A 1 104 ? -19.781 -16.75 22.719 1 97.06 104 ALA A C 1
ATOM 844 O O . ALA A 1 104 ? -19.281 -17.5 23.562 1 97.06 104 ALA A O 1
ATOM 845 N N . THR A 1 105 ? -19.406 -15.5 22.625 1 97.75 105 THR A N 1
ATOM 846 C CA . THR A 1 105 ? -18.266 -14.984 23.391 1 97.75 105 THR A CA 1
ATOM 847 C C . THR A 1 105 ? -18.75 -14.047 24.5 1 97.75 105 THR A C 1
ATOM 849 O O . THR A 1 105 ? -17.984 -13.727 25.406 1 97.75 105 THR A O 1
ATOM 852 N N . GLY A 1 106 ? -19.922 -13.57 24.406 1 98.12 106 GLY A N 1
ATOM 853 C CA . GLY A 1 106 ? -20.422 -12.578 25.344 1 98.12 106 GLY A CA 1
ATOM 854 C C . GLY A 1 106 ? -20.047 -11.156 24.969 1 98.12 106 GLY A C 1
ATOM 855 O O . GLY A 1 106 ? -20.328 -10.219 25.719 1 98.12 106 GLY A O 1
ATOM 856 N N . LEU A 1 107 ? -19.484 -10.906 23.812 1 98.75 107 LEU A N 1
ATOM 857 C CA . LEU A 1 107 ? -19.094 -9.57 23.375 1 98.75 107 LEU A CA 1
ATOM 858 C C . LEU A 1 107 ? -20.344 -8.727 23.078 1 98.75 107 LEU A C 1
ATOM 860 O O . LEU A 1 107 ? -21.234 -9.164 22.344 1 98.75 107 LEU A O 1
ATOM 864 N N . ALA A 1 108 ? -20.406 -7.59 23.672 1 98.81 108 ALA A N 1
ATOM 865 C CA . ALA A 1 108 ? -21.391 -6.57 23.344 1 98.81 108 ALA A CA 1
ATOM 866 C C . ALA A 1 108 ? -20.766 -5.426 22.547 1 98.81 108 ALA A C 1
ATOM 868 O O . ALA A 1 108 ? -19.641 -5.02 22.828 1 98.81 108 ALA A O 1
ATOM 869 N N . THR A 1 109 ? -21.5 -4.941 21.578 1 98.81 109 THR A N 1
ATOM 870 C CA . THR A 1 109 ? -21 -3.832 20.766 1 98.81 109 THR A CA 1
ATOM 871 C C . THR A 1 109 ? -22.047 -2.73 20.672 1 98.81 109 THR A C 1
ATOM 873 O O . THR A 1 109 ? -23.25 -3.002 20.719 1 98.81 109 THR A O 1
ATOM 876 N N . THR A 1 110 ? -21.656 -1.542 20.594 1 98.88 110 THR A N 1
ATOM 877 C CA . THR A 1 110 ? -22.5 -0.397 20.234 1 98.88 110 THR A CA 1
ATOM 878 C C . THR A 1 110 ? -21.875 0.392 19.094 1 98.88 110 THR A C 1
ATOM 880 O O . THR A 1 110 ? -20.75 0.881 19.203 1 98.88 110 THR A O 1
ATOM 883 N N . SER A 1 111 ? -22.547 0.448 17.984 1 98.75 111 SER A N 1
ATOM 884 C CA . SER A 1 111 ? -22.172 1.33 16.875 1 98.75 111 SER A CA 1
ATOM 885 C C . SER A 1 111 ? -22.812 2.707 17.031 1 98.75 111 SER A C 1
ATOM 887 O O . SER A 1 111 ? -24.016 2.814 17.281 1 98.75 111 SER A O 1
ATOM 889 N N . PHE A 1 112 ? -22 3.713 16.891 1 98.75 112 PHE A N 1
ATOM 890 C CA . PHE A 1 112 ? -22.469 5.09 17.016 1 98.75 112 PHE A CA 1
ATOM 891 C C . PHE A 1 112 ? -22.422 5.805 15.672 1 98.75 112 PHE A C 1
ATOM 893 O O . PHE A 1 112 ? -21.438 5.695 14.938 1 98.75 112 PHE A O 1
ATOM 900 N N . PHE A 1 113 ? -23.5 6.516 15.328 1 98.69 113 PHE A N 1
ATOM 901 C CA . PHE A 1 113 ? -23.609 7.41 14.18 1 98.69 113 PHE A CA 1
ATOM 902 C C . PHE A 1 113 ? -24.078 8.797 14.617 1 98.69 113 PHE A C 1
ATOM 904 O O . PHE A 1 113 ? -25.281 9.016 14.812 1 98.69 113 PHE A O 1
ATOM 911 N N . GLN A 1 114 ? -23.188 9.742 14.742 1 98.62 114 GLN A N 1
ATOM 912 C CA . GLN A 1 114 ? -23.516 11.102 15.164 1 98.62 114 GLN A CA 1
ATOM 913 C C . GLN A 1 114 ? -23.656 12.031 13.961 1 98.62 114 GLN A C 1
ATOM 915 O O . GLN A 1 114 ? -22.656 12.391 13.328 1 98.62 114 GLN A O 1
ATOM 920 N N . PHE A 1 115 ? -24.859 12.391 13.664 1 98.19 115 PHE A N 1
ATOM 921 C CA . PHE A 1 115 ? -25.109 13.383 12.633 1 98.19 115 PHE A CA 1
ATOM 922 C C . PHE A 1 115 ? -24.859 14.797 13.156 1 98.19 115 PHE A C 1
ATOM 924 O O . PHE A 1 115 ? -25 15.047 14.352 1 98.19 115 PHE A O 1
ATOM 931 N N . HIS A 1 116 ? -24.438 15.68 12.305 1 96.12 116 HIS A N 1
ATOM 932 C CA . HIS A 1 116 ? -24.312 17.109 12.57 1 96.12 116 HIS A CA 1
ATOM 933 C C . HIS A 1 116 ? -25.344 17.906 11.781 1 96.12 116 HIS A C 1
ATOM 935 O O . HIS A 1 116 ? -25.422 17.797 10.555 1 96.12 116 HIS A O 1
ATOM 941 N N . ASP A 1 117 ? -26.109 18.75 12.469 1 97.12 117 ASP A N 1
ATOM 942 C CA . ASP A 1 117 ? -27.219 19.453 11.844 1 97.12 117 ASP A CA 1
ATOM 943 C C . ASP A 1 117 ? -26.75 20.25 10.633 1 97.12 117 ASP A C 1
ATOM 945 O O . ASP A 1 117 ? -25.75 20.984 10.703 1 97.12 117 ASP A O 1
ATOM 949 N N . GLY A 1 118 ? -27.406 20.047 9.547 1 97.5 118 GLY A N 1
ATOM 950 C CA . GLY A 1 118 ? -27.188 20.828 8.344 1 97.5 118 GLY A CA 1
ATOM 951 C C . GLY A 1 118 ? -26.078 20.281 7.477 1 97.5 118 GLY A C 1
ATOM 952 O O . GLY A 1 118 ? -25.781 20.844 6.414 1 97.5 118 GLY A O 1
ATOM 953 N N . LEU A 1 119 ? -25.469 19.219 7.891 1 98.12 119 LEU A N 1
ATOM 954 C CA . LEU A 1 119 ? -24.328 18.656 7.156 1 98.12 119 LEU A CA 1
ATOM 955 C C . LEU A 1 119 ? -24.609 17.219 6.762 1 98.12 119 LEU A C 1
ATOM 957 O O . LEU A 1 119 ? -25.156 16.438 7.555 1 98.12 119 LEU A O 1
ATOM 961 N N . ALA A 1 120 ? -24.234 16.859 5.543 1 98.38 120 ALA A N 1
ATOM 962 C CA . ALA A 1 120 ? -24.375 15.484 5.074 1 98.38 120 ALA A CA 1
ATOM 963 C C . ALA A 1 120 ? -23.172 14.633 5.48 1 98.38 120 ALA A C 1
ATOM 965 O O . ALA A 1 120 ? -22.547 14 4.637 1 98.38 120 ALA A O 1
ATOM 966 N N . VAL A 1 121 ? -22.844 14.648 6.754 1 98.31 121 VAL A N 1
ATOM 967 C CA . VAL A 1 121 ? -21.703 13.945 7.355 1 98.31 121 VAL A CA 1
ATOM 968 C C . VAL A 1 121 ? -22.141 13.32 8.68 1 98.31 121 VAL A C 1
ATOM 970 O O . VAL A 1 121 ? -22.922 13.914 9.43 1 98.31 121 VAL A O 1
ATOM 973 N N . LEU A 1 122 ? -21.75 12.148 8.938 1 98 122 LEU A N 1
ATOM 974 C CA . LEU A 1 122 ? -21.891 11.523 10.25 1 98 122 LEU A CA 1
ATOM 975 C C . LEU A 1 122 ? -20.531 11.102 10.797 1 98 122 LEU A C 1
ATOM 977 O O . LEU A 1 122 ? -19.641 10.742 10.031 1 98 122 LEU A O 1
ATOM 981 N N . LYS A 1 123 ? -20.359 11.234 12.031 1 98.56 123 LYS A N 1
ATOM 982 C CA . LYS A 1 123 ? -19.219 10.672 12.742 1 98.56 123 LYS A CA 1
ATOM 983 C C . LYS A 1 123 ? -19.531 9.281 13.289 1 98.56 123 LYS A C 1
ATOM 985 O O . LYS A 1 123 ? -20.531 9.109 14 1 98.56 123 LYS A O 1
ATOM 990 N N . SER A 1 124 ? -18.703 8.297 12.938 1 98.75 124 SER A N 1
ATOM 991 C CA . SER A 1 124 ? -18.969 6.906 13.297 1 98.75 124 SER A CA 1
ATOM 992 C C . SER A 1 124 ? -17.844 6.328 14.141 1 98.75 124 SER A C 1
ATOM 994 O O . SER A 1 124 ? -16.672 6.621 13.906 1 98.75 124 SER A O 1
ATOM 996 N N . TRP A 1 125 ? -18.141 5.586 15.164 1 98.81 125 TRP A N 1
ATOM 997 C CA . TRP A 1 125 ? -17.203 4.754 15.922 1 98.81 125 TRP A CA 1
ATOM 998 C C . TRP A 1 125 ? -17.922 3.582 16.578 1 98.81 125 TRP A C 1
ATOM 1000 O O . TRP A 1 125 ? -19.156 3.471 16.484 1 98.81 125 TRP A O 1
ATOM 1010 N N . THR A 1 126 ? -17.188 2.621 17.109 1 98.88 126 THR A N 1
ATOM 1011 C CA . THR A 1 126 ? -17.734 1.425 17.734 1 98.88 126 THR A CA 1
ATOM 1012 C C . THR A 1 126 ? -17.172 1.253 19.141 1 98.88 126 THR A C 1
ATOM 1014 O O . THR A 1 126 ? -15.977 1.47 19.375 1 98.88 126 THR A O 1
ATOM 1017 N N . GLU A 1 127 ? -18.016 0.957 20.078 1 98.88 127 GLU A N 1
ATOM 1018 C CA . GLU A 1 127 ? -17.578 0.549 21.422 1 98.88 127 GLU A CA 1
ATOM 1019 C C . GLU A 1 127 ? -17.781 -0.948 21.625 1 98.88 127 GLU A C 1
ATOM 1021 O O . GLU A 1 127 ? -18.812 -1.5 21.234 1 98.88 127 GLU A O 1
ATOM 1026 N N . LEU A 1 128 ? -16.781 -1.59 22.094 1 98.88 128 LEU A N 1
ATOM 1027 C CA . LEU A 1 128 ? -16.828 -2.992 22.5 1 98.88 128 LEU A CA 1
ATOM 1028 C C . LEU A 1 128 ? -16.891 -3.125 24.016 1 98.88 128 LEU A C 1
ATOM 1030 O O . LEU A 1 128 ? -16.234 -2.363 24.734 1 98.88 128 LEU A O 1
ATOM 1034 N N . ARG A 1 129 ? -17.641 -4 24.5 1 98.88 129 ARG A N 1
ATOM 1035 C CA . ARG A 1 129 ? -17.688 -4.363 25.906 1 98.88 129 ARG A CA 1
ATOM 1036 C C . ARG A 1 129 ? -17.672 -5.875 26.094 1 98.88 129 ARG A C 1
ATOM 1038 O O . ARG A 1 129 ? -18.453 -6.586 25.453 1 98.88 129 ARG A O 1
ATOM 1045 N N . ASN A 1 130 ? -16.797 -6.395 26.922 1 98.81 130 ASN A N 1
ATOM 1046 C CA . ASN A 1 130 ? -16.797 -7.812 27.266 1 98.81 130 ASN A CA 1
ATOM 1047 C C . ASN A 1 130 ? -17.859 -8.125 28.328 1 98.81 130 ASN A C 1
ATOM 1049 O O . ASN A 1 130 ? -17.594 -8 29.531 1 98.81 130 ASN A O 1
ATOM 1053 N N . ALA A 1 131 ? -18.953 -8.555 27.859 1 98.44 131 ALA A N 1
ATOM 1054 C CA . ALA A 1 131 ? -20.016 -8.906 28.781 1 98.44 131 ALA A CA 1
ATOM 1055 C C . ALA A 1 131 ? -19.969 -10.383 29.172 1 98.44 131 ALA A C 1
ATOM 1057 O O . ALA A 1 131 ? -20.875 -10.898 29.828 1 98.44 131 ALA A O 1
ATOM 1058 N N . GLY A 1 132 ? -19 -11.062 28.703 1 97.94 132 GLY A N 1
ATOM 1059 C CA . GLY A 1 132 ? -18.797 -12.469 29.016 1 97.94 132 GLY A CA 1
ATOM 1060 C C . GLY A 1 132 ? -17.953 -12.68 30.25 1 97.94 132 GLY A C 1
ATOM 1061 O O . GLY A 1 132 ? -17.75 -11.758 31.047 1 97.94 132 GLY A O 1
ATOM 1062 N N . THR A 1 133 ? -17.5 -13.93 30.453 1 97.25 133 THR A N 1
ATOM 1063 C CA . THR A 1 133 ? -16.766 -14.289 31.656 1 97.25 133 THR A CA 1
ATOM 1064 C C . THR A 1 133 ? -15.297 -14.547 31.344 1 97.25 133 THR A C 1
ATOM 1066 O O . THR A 1 133 ? -14.453 -14.578 32.25 1 97.25 133 THR A O 1
ATOM 1069 N N . GLU A 1 134 ? -14.977 -14.719 30.062 1 97.19 134 GLU A N 1
ATOM 1070 C CA . GLU A 1 134 ? -13.602 -14.984 29.656 1 97.19 134 GLU A CA 1
ATOM 1071 C C . GLU A 1 134 ? -12.977 -13.75 29 1 97.19 134 GLU A C 1
ATOM 1073 O O . GLU A 1 134 ? -13.68 -12.875 28.5 1 97.19 134 GLU A O 1
ATOM 1078 N N . GLU A 1 135 ? -11.625 -13.703 29.078 1 97.88 135 GLU A N 1
ATOM 1079 C CA . GLU A 1 135 ? -10.93 -12.625 28.391 1 97.88 135 GLU A CA 1
ATOM 1080 C C . GLU A 1 135 ? -11.094 -12.742 26.875 1 97.88 135 GLU A C 1
ATOM 1082 O O . GLU A 1 135 ? -11.125 -13.844 26.328 1 97.88 135 GLU A O 1
ATOM 1087 N N . LEU A 1 136 ? -11.25 -11.633 26.203 1 98.56 136 LEU A N 1
ATOM 1088 C CA . LEU A 1 136 ? -11.344 -11.562 24.75 1 98.56 136 LEU A CA 1
ATOM 1089 C C . LEU A 1 136 ? -10.156 -10.797 24.172 1 98.56 136 LEU A C 1
ATOM 1091 O O . LEU A 1 136 ? -9.734 -9.781 24.734 1 98.56 136 LEU A O 1
ATOM 1095 N N . GLY A 1 137 ? -9.477 -11.352 23.188 1 98.69 137 GLY A N 1
ATOM 1096 C CA . GLY A 1 137 ? -8.445 -10.641 22.453 1 98.69 137 GLY A CA 1
ATOM 1097 C C . GLY A 1 137 ? -8.961 -10.008 21.172 1 98.69 137 GLY A C 1
ATOM 1098 O O . GLY A 1 137 ? -9.352 -10.711 20.234 1 98.69 137 GLY A O 1
ATOM 1099 N N . VAL A 1 138 ? -8.977 -8.641 21.062 1 98.81 138 VAL A N 1
ATOM 1100 C CA . VAL A 1 138 ? -9.492 -7.93 19.891 1 98.81 138 VAL A CA 1
ATOM 1101 C C . VAL A 1 138 ? -8.359 -7.684 18.891 1 98.81 138 VAL A C 1
ATOM 1103 O O . VAL A 1 138 ? -7.363 -7.039 19.234 1 98.81 138 VAL A O 1
ATOM 1106 N N . GLU A 1 139 ? -8.477 -8.164 17.672 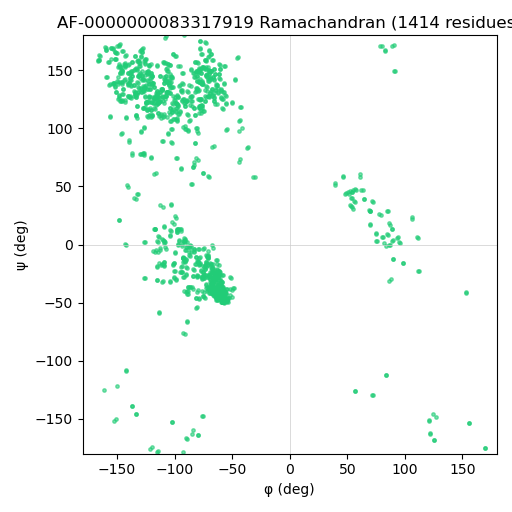1 98.12 139 GLU A N 1
ATOM 1107 C CA . GLU A 1 139 ? -7.473 -8.008 16.625 1 98.12 139 GLU A CA 1
ATOM 1108 C C . GLU A 1 139 ? -7.855 -6.891 15.664 1 98.12 139 GLU A C 1
ATOM 1110 O O . GLU A 1 139 ? -6.988 -6.301 15.016 1 98.12 139 GLU A O 1
ATOM 1115 N N . TYR A 1 140 ? -9.117 -6.656 15.516 1 98.25 140 TYR A N 1
ATOM 1116 C CA . TYR A 1 140 ? -9.648 -5.668 14.586 1 98.25 140 TYR A CA 1
ATOM 1117 C C . TYR A 1 140 ? -11.062 -5.25 14.977 1 98.25 140 TYR A C 1
ATOM 1119 O O . TYR A 1 140 ? -11.852 -6.074 15.438 1 98.25 140 TYR A O 1
ATOM 1127 N N . VAL A 1 141 ? -11.367 -4.016 14.781 1 98.81 141 VAL A N 1
ATOM 1128 C CA . VAL A 1 141 ? -12.727 -3.494 14.891 1 98.81 141 VAL A CA 1
ATOM 1129 C C . VAL A 1 141 ? -12.914 -2.336 13.914 1 98.81 141 VAL A C 1
ATOM 1131 O O . VAL A 1 141 ? -12.102 -1.413 13.867 1 98.81 141 VAL A O 1
ATOM 1134 N N . SER A 1 142 ? -13.945 -2.377 13.102 1 98.75 142 SER A N 1
ATOM 1135 C CA . SER A 1 142 ? -14.234 -1.28 12.188 1 98.75 142 SER A CA 1
ATOM 1136 C C . SER A 1 142 ? -14.914 -0.121 12.906 1 98.75 142 SER A C 1
ATOM 1138 O O . SER A 1 142 ? -15.727 -0.334 13.812 1 98.75 142 SER A O 1
ATOM 1140 N N . SER A 1 143 ? -14.508 1.082 12.531 1 98.88 143 SER A N 1
ATOM 1141 C CA . SER A 1 143 ? -15.25 2.279 12.922 1 98.88 143 SER A CA 1
ATOM 1142 C C . SER A 1 143 ? -16.406 2.549 11.977 1 98.88 143 SER A C 1
ATOM 1144 O O . SER A 1 143 ? -17.375 3.211 12.344 1 98.88 143 SER A O 1
ATOM 1146 N N . PHE A 1 144 ? -16.281 2.129 10.805 1 98.69 144 PHE A N 1
ATOM 1147 C CA . PHE A 1 144 ? -17.312 2.246 9.766 1 98.69 144 PHE A CA 1
ATOM 1148 C C . PHE A 1 144 ? -17.188 1.109 8.758 1 98.69 144 PHE A C 1
ATOM 1150 O O . PHE A 1 144 ? -16.078 0.722 8.383 1 98.69 144 PHE A O 1
ATOM 1157 N N . SER A 1 145 ? -18.25 0.512 8.359 1 98.31 145 SER A N 1
ATOM 1158 C CA . SER A 1 145 ? -18.344 -0.556 7.367 1 98.31 145 SER A CA 1
ATOM 1159 C C . SER A 1 145 ? -19.562 -0.361 6.461 1 98.31 145 SER A C 1
ATOM 1161 O O . SER A 1 145 ? -20.688 -0.198 6.941 1 98.31 145 SER A O 1
ATOM 1163 N N . LEU A 1 146 ? -19.328 -0.377 5.176 1 98.06 146 LEU A N 1
ATOM 1164 C CA . LEU A 1 146 ? -20.422 -0.222 4.234 1 98.06 146 LEU A CA 1
ATOM 1165 C C . LEU A 1 146 ? -20.172 -1.029 2.967 1 98.06 146 LEU A C 1
ATOM 1167 O O . LEU A 1 146 ? -19.109 -0.918 2.354 1 98.06 146 LEU A O 1
ATOM 1171 N N . ASN A 1 147 ? -21.109 -1.924 2.609 1 96.62 147 ASN A N 1
ATOM 1172 C CA . ASN A 1 147 ? -21.125 -2.646 1.342 1 96.62 147 ASN A CA 1
ATOM 1173 C C . ASN A 1 147 ? -22.094 -2.008 0.349 1 96.62 147 ASN A C 1
ATOM 1175 O O . ASN A 1 147 ? -22.859 -1.11 0.708 1 96.62 147 ASN A O 1
ATOM 1179 N N . GLY A 1 148 ? -21.969 -2.301 -0.952 1 96.94 148 GLY A N 1
ATOM 1180 C CA . GLY A 1 148 ? -22.906 -1.808 -1.956 1 96.94 148 GLY A CA 1
ATOM 1181 C C . GLY A 1 148 ? -22.547 -0.42 -2.461 1 96.94 148 GLY A C 1
ATOM 1182 O O . GLY A 1 148 ? -23.438 0.338 -2.865 1 96.94 148 GLY A O 1
ATOM 1183 N N . LEU A 1 149 ? -21.344 -0.033 -2.467 1 97.62 149 LEU A N 1
ATOM 1184 C CA . LEU A 1 149 ? -20.906 1.32 -2.795 1 97.62 149 LEU A CA 1
ATOM 1185 C C . LEU A 1 149 ? -21.156 1.63 -4.266 1 97.62 149 LEU A C 1
ATOM 1187 O O . LEU A 1 149 ? -21.297 2.795 -4.645 1 97.62 149 LEU A O 1
ATOM 1191 N N . ALA A 1 150 ? -21.188 0.609 -5.086 1 96.62 150 ALA A N 1
ATOM 1192 C CA . ALA A 1 150 ? -21.312 0.834 -6.523 1 96.62 150 ALA A CA 1
ATOM 1193 C C . ALA A 1 150 ? -22.688 0.42 -7.031 1 96.62 150 ALA A C 1
ATOM 1195 O O . ALA A 1 150 ? -22.891 0.247 -8.234 1 96.62 150 ALA A O 1
ATOM 1196 N N . LYS A 1 151 ? -23.625 0.234 -6.18 1 96.25 151 LYS A N 1
ATOM 1197 C CA . LYS A 1 151 ? -24.906 -0.318 -6.594 1 96.25 151 LYS A CA 1
ATOM 1198 C C . LYS A 1 151 ? -25.734 0.718 -7.355 1 96.25 151 LYS A C 1
ATOM 1200 O O . LYS A 1 151 ? -26.609 0.363 -8.141 1 96.25 151 LYS A O 1
ATOM 1205 N N . ASP A 1 152 ? -25.484 2.018 -7.082 1 96 152 ASP A N 1
ATOM 1206 C CA . ASP A 1 152 ? -26.234 3.062 -7.762 1 96 152 ASP A CA 1
ATOM 1207 C C . ASP A 1 152 ? -25.766 3.232 -9.203 1 96 152 ASP A C 1
ATOM 1209 O O . ASP A 1 152 ? -24.562 3.229 -9.477 1 96 152 ASP A O 1
ATOM 1213 N N . GLY A 1 153 ? -26.75 3.406 -10.117 1 94.06 153 GLY A N 1
ATOM 1214 C CA . GLY A 1 153 ? -26.438 3.471 -11.539 1 94.06 153 GLY A CA 1
ATOM 1215 C C . GLY A 1 153 ? -26.469 2.111 -12.219 1 94.06 153 GLY A C 1
ATOM 1216 O O . GLY A 1 153 ? -26.516 1.08 -11.547 1 94.06 153 GLY A O 1
ATOM 1217 N N . ALA A 1 154 ? -26.375 2.057 -13.555 1 93.56 154 ALA A N 1
ATOM 1218 C CA . ALA A 1 154 ? -26.516 0.822 -14.328 1 93.56 154 ALA A CA 1
ATOM 1219 C C . ALA A 1 154 ? -25.141 0.271 -14.719 1 93.56 154 ALA A C 1
ATOM 1221 O O . ALA A 1 154 ? -25 -0.928 -14.969 1 93.56 154 ALA A O 1
ATOM 1222 N N . GLY A 1 155 ? -24.234 1.062 -14.75 1 94.06 155 GLY A N 1
ATOM 1223 C CA . GLY A 1 155 ? -22.922 0.672 -15.258 1 94.06 155 GLY A CA 1
ATOM 1224 C C . GLY A 1 155 ? -22.125 -0.168 -14.281 1 94.06 155 GLY A C 1
ATOM 1225 O O . GLY A 1 155 ? -22.438 -0.199 -13.086 1 94.06 155 GLY A O 1
ATOM 1226 N N . ASP A 1 156 ? -21.062 -0.845 -14.758 1 95.12 156 ASP A N 1
ATOM 1227 C CA . ASP A 1 156 ? -20.156 -1.635 -13.922 1 95.12 156 ASP A CA 1
ATOM 1228 C C . ASP A 1 156 ? -19.25 -0.733 -13.086 1 95.12 156 ASP A C 1
ATOM 1230 O O . ASP A 1 156 ? -18.922 0.379 -13.508 1 95.12 156 ASP A O 1
ATOM 1234 N N . GLN A 1 157 ? -18.844 -1.237 -11.93 1 96.38 157 GLN A N 1
ATOM 1235 C CA . GLN A 1 157 ? -18.016 -0.437 -11.031 1 96.38 157 GLN A CA 1
ATOM 1236 C C . GLN A 1 157 ? -16.719 -0.033 -11.703 1 96.38 157 GLN A C 1
ATOM 1238 O O . GLN A 1 157 ? -16.188 1.049 -11.438 1 96.38 157 GLN A O 1
ATOM 1243 N N . ASP A 1 158 ? -16.172 -0.81 -12.586 1 96.94 158 ASP A N 1
ATOM 1244 C CA . ASP A 1 158 ? -14.891 -0.536 -13.227 1 96.94 158 ASP A CA 1
ATOM 1245 C C . ASP A 1 158 ? -14.977 0.715 -14.102 1 96.94 158 ASP A C 1
ATOM 1247 O O . ASP A 1 158 ? -13.969 1.394 -14.32 1 96.94 158 ASP A O 1
ATOM 1251 N N . ASP A 1 159 ? -16.172 1.054 -14.547 1 96.25 159 ASP A N 1
ATOM 1252 C CA . ASP A 1 159 ? -16.344 2.143 -15.508 1 96.25 159 ASP A CA 1
ATOM 1253 C C . ASP A 1 159 ? -16.766 3.43 -14.797 1 96.25 159 ASP A C 1
ATOM 1255 O O . ASP A 1 159 ? -16.453 4.527 -15.273 1 96.25 159 ASP A O 1
ATOM 1259 N N . LYS A 1 160 ? -17.438 3.23 -13.727 1 97.81 160 LYS A N 1
ATOM 1260 C CA . LYS A 1 160 ? -18.125 4.422 -13.219 1 97.81 160 LYS A CA 1
ATOM 1261 C C . LYS A 1 160 ? -17.5 4.898 -11.914 1 97.81 160 LYS A C 1
ATOM 1263 O O . LYS A 1 160 ? -17.766 6.016 -11.461 1 97.81 160 LYS A O 1
ATOM 1268 N N . MET A 1 161 ? -16.703 4.051 -11.227 1 98.44 161 MET A N 1
ATOM 1269 C CA . MET A 1 161 ? -16.156 4.43 -9.93 1 98.44 161 MET A CA 1
ATOM 1270 C C . MET A 1 161 ? -14.758 5.035 -10.086 1 98.44 161 MET A C 1
ATOM 1272 O O . MET A 1 161 ? -13.922 4.488 -10.805 1 98.44 161 MET A O 1
ATOM 1276 N N . LYS A 1 162 ? -14.492 6.172 -9.43 1 98.56 162 LYS A N 1
ATOM 1277 C CA . LYS A 1 162 ? -13.188 6.816 -9.336 1 98.56 162 LYS A CA 1
ATOM 1278 C C . LYS A 1 162 ? -12.766 6.988 -7.879 1 98.56 162 LYS A C 1
ATOM 1280 O O . LYS A 1 162 ? -13.523 7.52 -7.062 1 98.56 162 LYS A O 1
ATOM 1285 N N . LEU A 1 163 ? -11.641 6.449 -7.562 1 98.75 163 LEU A N 1
ATOM 1286 C CA . LEU A 1 163 ? -11.078 6.586 -6.223 1 98.75 163 LEU A CA 1
ATOM 1287 C C . LEU A 1 163 ? -10.016 7.684 -6.188 1 98.75 163 LEU A C 1
ATOM 1289 O O . LEU A 1 163 ? -9.078 7.672 -6.988 1 98.75 163 LEU A O 1
ATOM 1293 N N . HIS A 1 164 ? -10.227 8.695 -5.332 1 98.62 164 HIS A N 1
ATOM 1294 C CA . HIS A 1 164 ? -9.25 9.766 -5.121 1 98.62 164 HIS A CA 1
ATOM 1295 C C . HIS A 1 164 ? -8.391 9.492 -3.893 1 98.62 164 HIS A C 1
ATOM 1297 O O . HIS A 1 164 ? -8.906 9.375 -2.779 1 98.62 164 HIS A O 1
ATOM 1303 N N . LEU A 1 165 ? -7.098 9.391 -4.152 1 98.12 165 LEU A N 1
ATOM 1304 C CA . LEU A 1 165 ? -6.129 9.055 -3.113 1 98.12 165 LEU A CA 1
ATOM 1305 C C . LEU A 1 165 ? -5.273 10.273 -2.764 1 98.12 165 LEU A C 1
ATOM 1307 O O . LEU A 1 165 ? -4.859 11.016 -3.652 1 98.12 165 LEU A O 1
ATOM 1311 N N . ALA A 1 166 ? -5.039 10.43 -1.497 1 96.81 166 ALA A N 1
ATOM 1312 C CA . ALA A 1 166 ? -4.23 11.547 -1.024 1 96.81 166 ALA A CA 1
ATOM 1313 C C . ALA A 1 166 ? -2.84 11.078 -0.602 1 96.81 166 ALA A C 1
ATOM 1315 O O . ALA A 1 166 ? -2.623 10.734 0.562 1 96.81 166 ALA A O 1
ATOM 1316 N N . HIS A 1 167 ? -1.898 11.18 -1.503 1 97.44 167 HIS A N 1
ATOM 1317 C CA . HIS A 1 167 ? -0.506 10.906 -1.166 1 97.44 167 HIS A CA 1
ATOM 1318 C C . HIS A 1 167 ? 0.114 12.07 -0.401 1 97.44 167 HIS A C 1
ATOM 1320 O O . HIS A 1 167 ? -0.276 13.219 -0.597 1 97.44 167 HIS A O 1
ATOM 1326 N N . ASN A 1 168 ? 0.989 11.766 0.457 1 97.12 168 ASN A N 1
ATOM 1327 C CA . ASN A 1 168 ? 1.655 12.758 1.295 1 97.12 168 ASN A CA 1
ATOM 1328 C C . ASN A 1 168 ? 3.102 12.367 1.583 1 97.12 168 ASN A C 1
ATOM 1330 O O . ASN A 1 168 ? 3.428 11.18 1.651 1 97.12 168 ASN A O 1
ATOM 1334 N N . GLY A 1 169 ? 3.99 13.305 1.571 1 95.38 169 GLY A N 1
ATOM 1335 C CA . GLY A 1 169 ? 5.391 13.109 1.919 1 95.38 169 GLY A CA 1
ATOM 1336 C C . GLY A 1 169 ? 6.062 14.383 2.406 1 95.38 169 GLY A C 1
ATOM 1337 O O . GLY A 1 169 ? 5.578 15.484 2.148 1 95.38 169 GLY A O 1
ATOM 1338 N N . TRP A 1 170 ? 7.18 14.188 3.129 1 95.88 170 TRP A N 1
ATOM 1339 C CA . TRP A 1 170 ? 7.949 15.336 3.592 1 95.88 170 TRP A CA 1
ATOM 1340 C C . TRP A 1 170 ? 8.406 16.203 2.418 1 95.88 170 TRP A C 1
ATOM 1342 O O . TRP A 1 170 ? 9.047 15.703 1.487 1 95.88 170 TRP A O 1
ATOM 1352 N N . GLN A 1 171 ? 7.984 17.422 2.318 1 95.81 171 GLN A N 1
ATOM 1353 C CA . GLN A 1 171 ? 8.273 18.453 1.318 1 95.81 171 GLN A CA 1
ATOM 1354 C C . GLN A 1 171 ? 7.535 18.172 0.013 1 95.81 171 GLN A C 1
ATOM 1356 O O . GLN A 1 171 ? 7.859 18.75 -1.027 1 95.81 171 GLN A O 1
ATOM 1361 N N . SER A 1 172 ? 6.648 17.234 0.029 1 96 172 SER A N 1
ATOM 1362 C CA . SER A 1 172 ? 5.766 16.922 -1.087 1 96 172 SER A CA 1
ATOM 1363 C C . SER A 1 172 ? 4.363 16.562 -0.6 1 96 172 SER A C 1
ATOM 1365 O O . SER A 1 172 ? 3.789 15.555 -1.01 1 96 172 SER A O 1
ATOM 1367 N N . GLU A 1 173 ? 3.85 17.375 0.191 1 97.44 173 GLU A N 1
ATOM 1368 C CA . GLU A 1 173 ? 2.59 17.078 0.868 1 97.44 173 GLU A CA 1
ATOM 1369 C C . GLU A 1 173 ? 1.405 17.219 -0.084 1 97.44 173 GLU A C 1
ATOM 1371 O O . GLU A 1 173 ? 1.474 17.969 -1.06 1 97.44 173 GLU A O 1
ATOM 1376 N N . VAL A 1 174 ? 0.374 16.5 0.203 1 97.88 174 VAL A N 1
ATOM 1377 C CA . VAL A 1 174 ? -0.988 16.641 -0.302 1 97.88 174 VAL A CA 1
ATOM 1378 C C . VAL A 1 174 ? -0.997 16.453 -1.818 1 97.88 174 VAL A C 1
ATOM 1380 O O . VAL A 1 174 ? -1.48 17.328 -2.551 1 97.88 174 VAL A O 1
ATOM 1383 N N . GLN A 1 175 ? -0.564 15.367 -2.264 1 97 175 GLN A N 1
ATOM 1384 C CA . GLN A 1 175 ? -0.617 15 -3.674 1 97 175 GLN A CA 1
ATOM 1385 C C . GLN A 1 175 ? -1.817 14.102 -3.963 1 97 175 GLN A C 1
ATOM 1387 O O . GLN A 1 175 ? -1.792 12.906 -3.664 1 97 175 GLN A O 1
ATOM 1392 N N . TRP A 1 176 ? -2.768 14.672 -4.648 1 97.69 176 TRP A N 1
ATOM 1393 C CA . TRP A 1 176 ? -3.961 13.891 -4.961 1 97.69 176 TRP A CA 1
ATOM 1394 C C . TRP A 1 176 ? -3.832 13.227 -6.328 1 97.69 176 TRP A C 1
ATOM 1396 O O . TRP A 1 176 ? -3.307 13.82 -7.27 1 97.69 176 TRP A O 1
ATOM 1406 N N . ARG A 1 177 ? -4.262 12.008 -6.398 1 97.81 177 ARG A N 1
ATOM 1407 C CA . ARG A 1 177 ? -4.387 11.273 -7.652 1 97.81 177 ARG A CA 1
ATOM 1408 C C . ARG A 1 177 ? -5.746 10.586 -7.754 1 97.81 177 ARG A C 1
ATOM 1410 O O . ARG A 1 177 ? -6.289 10.125 -6.75 1 97.81 177 ARG A O 1
ATOM 1417 N N . SER A 1 178 ? -6.328 10.602 -8.875 1 97.75 178 SER A N 1
ATOM 1418 C CA . SER A 1 178 ? -7.59 9.93 -9.172 1 97.75 178 SER A CA 1
ATOM 1419 C C . SER A 1 178 ? -7.363 8.688 -10.031 1 97.75 178 SER A C 1
ATOM 1421 O O . SER A 1 178 ? -6.633 8.742 -11.031 1 97.75 178 SER A O 1
ATOM 1423 N N . ASN A 1 179 ? -7.961 7.59 -9.625 1 98.12 179 ASN A N 1
ATOM 1424 C CA . ASN A 1 179 ? -7.781 6.32 -10.32 1 98.12 179 ASN A CA 1
ATOM 1425 C C . ASN A 1 179 ? -9.102 5.566 -10.477 1 98.12 179 ASN A C 1
ATOM 1427 O O . ASN A 1 179 ? -9.969 5.652 -9.602 1 98.12 179 ASN A O 1
ATOM 1431 N N . THR A 1 180 ? -9.219 4.859 -11.641 1 97.94 180 THR A N 1
ATOM 1432 C CA . THR A 1 180 ? -10.219 3.799 -11.664 1 97.94 180 THR A CA 1
ATOM 1433 C C . THR A 1 180 ? -9.797 2.627 -10.789 1 97.94 180 THR A C 1
ATOM 1435 O O . THR A 1 180 ? -8.625 2.516 -10.414 1 97.94 180 THR A O 1
ATOM 1438 N N . LEU A 1 181 ? -10.734 1.807 -10.43 1 98 181 LEU A N 1
ATOM 1439 C CA . LEU A 1 181 ? -10.43 0.694 -9.539 1 98 181 LEU A CA 1
ATOM 1440 C C . LEU A 1 181 ? -9.492 -0.303 -10.211 1 98 181 LEU A C 1
ATOM 1442 O O . LEU A 1 181 ? -8.523 -0.759 -9.602 1 98 181 LEU A O 1
ATOM 1446 N N . PRO A 1 182 ? -9.648 -0.593 -11.523 1 97.25 182 PRO A N 1
ATOM 1447 C CA . PRO A 1 182 ? -8.727 -1.521 -12.18 1 97.25 182 PRO A CA 1
ATOM 1448 C C . PRO A 1 182 ? -7.297 -0.987 -12.25 1 97.25 182 PRO A C 1
ATOM 1450 O O . PRO A 1 182 ? -6.34 -1.764 -12.195 1 97.25 182 PRO A O 1
ATOM 1453 N N . GLU A 1 183 ? -7.102 0.29 -12.312 1 97.38 183 GLU A N 1
ATOM 1454 C CA . GLU A 1 183 ? -5.766 0.877 -12.352 1 97.38 183 GLU A CA 1
ATOM 1455 C C . GLU A 1 183 ? -4.992 0.57 -11.07 1 97.38 183 GLU A C 1
ATOM 1457 O O . GLU A 1 183 ? -3.762 0.6 -11.055 1 97.38 183 GLU A O 1
ATOM 1462 N N . LEU A 1 184 ? -5.773 0.282 -10.055 1 97.31 184 LEU A N 1
ATOM 1463 C CA . LEU A 1 184 ? -5.164 -0.024 -8.766 1 97.31 184 LEU A CA 1
ATOM 1464 C C . LEU A 1 184 ? -5.195 -1.523 -8.492 1 97.31 184 LEU A C 1
ATOM 1466 O O . LEU A 1 184 ? -4.938 -1.96 -7.367 1 97.31 184 LEU A O 1
ATOM 1470 N N . GLY A 1 185 ? -5.586 -2.258 -9.461 1 95.69 185 GLY A N 1
ATOM 1471 C CA . GLY A 1 185 ? -5.484 -3.707 -9.398 1 95.69 185 GLY A CA 1
ATOM 1472 C C . GLY A 1 185 ? -6.762 -4.375 -8.93 1 95.69 185 GLY A C 1
ATOM 1473 O O . GLY A 1 185 ? -6.801 -5.594 -8.75 1 95.69 185 GLY A O 1
ATOM 1474 N N . LEU A 1 186 ? -7.758 -3.629 -8.672 1 96.81 186 LEU A N 1
ATOM 1475 C CA . LEU A 1 186 ? -9.031 -4.203 -8.266 1 96.81 186 LEU A CA 1
ATOM 1476 C C . LEU A 1 186 ? -10.031 -4.203 -9.422 1 96.81 186 LEU A C 1
ATOM 1478 O O . LEU A 1 186 ? -10.867 -3.303 -9.523 1 96.81 186 LEU A O 1
ATOM 1482 N N . SER A 1 187 ? -10.016 -5.219 -10.211 1 95.56 187 SER A N 1
ATOM 1483 C CA . SER A 1 187 ? -10.945 -5.395 -11.328 1 95.56 187 SER A CA 1
ATOM 1484 C C . SER A 1 187 ? -12.164 -6.203 -10.906 1 95.56 187 SER A C 1
ATOM 1486 O O . SER A 1 187 ? -12.062 -7.102 -10.07 1 95.56 187 SER A O 1
ATOM 1488 N N . HIS A 1 188 ? -13.25 -5.91 -11.492 1 93.38 188 HIS A N 1
ATOM 1489 C CA . HIS A 1 188 ? -14.5 -6.613 -11.203 1 93.38 188 HIS A CA 1
ATOM 1490 C C . HIS A 1 188 ? -14.602 -7.902 -12.016 1 93.38 188 HIS A C 1
ATOM 1492 O O . HIS A 1 188 ? -15.484 -8.039 -12.859 1 93.38 188 HIS A O 1
ATOM 1498 N N . MET A 1 189 ? -13.758 -8.859 -11.758 1 91.12 189 MET A N 1
ATOM 1499 C CA . MET A 1 189 ? -13.695 -10.117 -12.492 1 91.12 189 MET A CA 1
ATOM 1500 C C . MET A 1 189 ? -14.391 -11.234 -11.719 1 91.12 189 MET A C 1
ATOM 1502 O O . MET A 1 189 ? -14.68 -12.289 -12.281 1 91.12 189 MET A O 1
ATOM 1506 N N . THR A 1 190 ? -14.625 -10.984 -10.461 1 86.06 190 THR A N 1
ATOM 1507 C CA . THR A 1 190 ? -15.242 -11.969 -9.586 1 86.06 190 THR A CA 1
ATOM 1508 C C . THR A 1 190 ? -16.141 -11.297 -8.555 1 86.06 190 THR A C 1
ATOM 1510 O O . THR A 1 190 ? -16.125 -10.07 -8.414 1 86.06 190 THR A O 1
ATOM 1513 N N . ASP A 1 191 ? -16.938 -12.094 -7.918 1 84.88 191 ASP A N 1
ATOM 1514 C CA . ASP A 1 191 ? -17.891 -11.578 -6.938 1 84.88 191 ASP A CA 1
ATOM 1515 C C . ASP A 1 191 ? -17.203 -11.281 -5.605 1 84.88 191 ASP A C 1
ATOM 1517 O O . ASP A 1 191 ? -17.766 -10.609 -4.742 1 84.88 191 ASP A O 1
ATOM 1521 N N . ARG A 1 192 ? -16 -11.875 -5.469 1 84.44 192 ARG A N 1
ATOM 1522 C CA . ARG A 1 192 ? -15.172 -11.594 -4.301 1 84.44 192 ARG A CA 1
ATOM 1523 C C . ARG A 1 192 ? -13.688 -11.703 -4.641 1 84.44 192 ARG A C 1
ATOM 1525 O O . ARG A 1 192 ? -13.305 -12.5 -5.504 1 84.44 192 ARG A O 1
ATOM 1532 N N . SER A 1 193 ? -12.906 -10.898 -4.082 1 85.31 193 SER A N 1
ATOM 1533 C CA . SER A 1 193 ? -11.484 -10.859 -4.41 1 85.31 193 SER A CA 1
ATOM 1534 C C . SER A 1 193 ? -10.625 -10.953 -3.158 1 85.31 193 SER A C 1
ATOM 1536 O O . SER A 1 193 ? -11.062 -10.594 -2.064 1 85.31 193 SER A O 1
ATOM 1538 N N . SER A 1 194 ? -9.43 -11.555 -3.295 1 90.56 194 SER A N 1
ATOM 1539 C CA . SER A 1 194 ? -8.43 -11.453 -2.24 1 90.56 194 SER A CA 1
ATOM 1540 C C . SER A 1 194 ? -7.688 -10.125 -2.311 1 90.56 194 SER A C 1
ATOM 1542 O O . SER A 1 194 ? -7.004 -9.734 -1.359 1 90.56 194 SER A O 1
ATOM 1544 N N . LYS A 1 195 ? -7.836 -9.453 -3.406 1 93.88 195 LYS A N 1
ATOM 1545 C CA . LYS A 1 195 ? -7.199 -8.156 -3.602 1 93.88 195 LYS A CA 1
ATOM 1546 C C . LYS A 1 195 ? -8 -7.043 -2.934 1 93.88 195 LYS A C 1
ATOM 1548 O O . LYS A 1 195 ? -9.234 -7.02 -3.018 1 93.88 195 LYS A O 1
ATOM 1553 N N . ARG A 1 196 ? -7.262 -6.195 -2.234 1 95.31 196 ARG A N 1
ATOM 1554 C CA . ARG A 1 196 ? -7.844 -4.965 -1.71 1 95.31 196 ARG A CA 1
ATOM 1555 C C . ARG A 1 196 ? -7.07 -3.744 -2.201 1 95.31 196 ARG A C 1
ATOM 1557 O O . ARG A 1 196 ? -5.898 -3.852 -2.57 1 95.31 196 ARG A O 1
ATOM 1564 N N . ILE A 1 197 ? -7.773 -2.625 -2.359 1 97.56 197 ILE A N 1
ATOM 1565 C CA . ILE A 1 197 ? -7.121 -1.32 -2.311 1 97.56 197 ILE A CA 1
ATOM 1566 C C . ILE A 1 197 ? -7.129 -0.794 -0.877 1 97.56 197 ILE A C 1
ATOM 1568 O O . ILE A 1 197 ? -8.188 -0.672 -0.26 1 97.56 197 ILE A O 1
ATOM 1572 N N . SER A 1 198 ? -5.945 -0.583 -0.354 1 97.44 198 SER A N 1
ATOM 1573 C CA . SER A 1 198 ? -5.906 -0.123 1.03 1 97.44 198 SER A CA 1
ATOM 1574 C C . SER A 1 198 ? -4.816 0.925 1.234 1 97.44 198 SER A C 1
ATOM 1576 O O . SER A 1 198 ? -3.809 0.928 0.522 1 97.44 198 SER A O 1
ATOM 1578 N N . LEU A 1 199 ? -5.055 1.807 2.09 1 97.5 199 LEU A N 1
ATOM 1579 C CA . LEU A 1 199 ? -4.047 2.725 2.602 1 97.5 199 LEU A CA 1
ATOM 1580 C C . LEU A 1 199 ? -3.943 2.631 4.121 1 97.5 199 LEU A C 1
ATOM 1582 O O . LEU A 1 199 ? -4.953 2.439 4.805 1 97.5 199 LEU A O 1
ATOM 1586 N N . SER A 1 200 ? -2.754 2.695 4.559 1 96.31 200 SER A N 1
ATOM 1587 C CA . SER A 1 200 ? -2.451 2.643 5.984 1 96.31 200 SER A CA 1
ATOM 1588 C C . SER A 1 200 ? -1.251 3.52 6.328 1 96.31 200 SER A C 1
ATOM 1590 O O . SER A 1 200 ? -0.401 3.779 5.477 1 96.31 200 SER A O 1
ATOM 1592 N N . ASN A 1 201 ? -1.235 4.023 7.461 1 96.38 201 ASN A N 1
ATOM 1593 C CA . ASN A 1 201 ? -0.046 4.602 8.078 1 96.38 201 ASN A CA 1
ATOM 1594 C C . ASN A 1 201 ? 0.212 4 9.461 1 96.38 201 ASN A C 1
ATOM 1596 O O . ASN A 1 201 ? -0.718 3.828 10.25 1 96.38 201 ASN A O 1
ATOM 1600 N N . THR A 1 202 ? 1.423 3.615 9.688 1 96.31 202 THR A N 1
ATOM 1601 C CA . THR A 1 202 ? 1.836 3.055 10.969 1 96.31 202 THR A CA 1
ATOM 1602 C C . THR A 1 202 ? 2.82 3.982 11.68 1 96.31 202 THR A C 1
ATOM 1604 O O . THR A 1 202 ? 3.828 4.387 11.094 1 96.31 202 THR A O 1
ATOM 1607 N N . GLY A 1 203 ? 2.502 4.293 12.875 1 96.38 203 GLY A N 1
ATOM 1608 C CA . GLY A 1 203 ? 3.428 5.09 13.672 1 96.38 203 GLY A CA 1
ATOM 1609 C C . GLY A 1 203 ? 2.797 6.348 14.242 1 96.38 203 GLY A C 1
ATOM 1610 O O . GLY A 1 203 ? 1.57 6.473 14.273 1 96.38 203 GLY A O 1
ATOM 1611 N N . SER A 1 204 ? 3.672 7.203 14.758 1 95.94 204 SER A N 1
ATOM 1612 C CA . SER A 1 204 ? 3.213 8.422 15.414 1 95.94 204 SER A CA 1
ATOM 1613 C C . SER A 1 204 ? 3.025 9.555 14.406 1 95.94 204 SER A C 1
ATOM 1615 O O . SER A 1 204 ? 2.5 10.617 14.742 1 95.94 204 SER A O 1
ATOM 1617 N N . TRP A 1 205 ? 3.48 9.359 13.156 1 96.69 205 TRP A N 1
ATOM 1618 C CA . TRP A 1 205 ? 3.121 10.219 12.039 1 96.69 205 TRP A CA 1
ATOM 1619 C C . TRP A 1 205 ? 1.877 9.695 11.328 1 96.69 205 TRP A C 1
ATOM 1621 O O . TRP A 1 205 ? 1.971 8.82 10.461 1 96.69 205 TRP A O 1
ATOM 1631 N N . ALA A 1 206 ? 0.774 10.32 11.617 1 97.06 206 ALA A N 1
ATOM 1632 C CA . ALA A 1 206 ? -0.487 9.844 11.055 1 97.06 206 ALA A CA 1
ATOM 1633 C C . ALA A 1 206 ? -0.569 10.141 9.562 1 97.06 206 ALA A C 1
ATOM 1635 O O . ALA A 1 206 ? -1.406 9.578 8.852 1 97.06 206 ALA A O 1
ATOM 1636 N N . ALA A 1 207 ? 0.364 10.945 8.984 1 97.19 207 ALA A N 1
ATOM 1637 C CA . ALA A 1 207 ? 0.31 11.367 7.586 1 97.19 207 ALA A CA 1
ATOM 1638 C C . ALA A 1 207 ? 1.677 11.242 6.922 1 97.19 207 ALA A C 1
ATOM 1640 O O . ALA A 1 207 ? 2.061 12.078 6.105 1 97.19 207 ALA A O 1
ATOM 1641 N N . ALA A 1 208 ? 2.395 10.188 7.227 1 95.31 208 ALA A N 1
ATOM 1642 C CA . ALA A 1 208 ? 3.764 10.031 6.746 1 95.31 208 ALA A CA 1
ATOM 1643 C C . ALA A 1 208 ? 3.787 9.758 5.242 1 95.31 208 ALA A C 1
ATOM 1645 O O . ALA A 1 208 ? 4.668 10.242 4.531 1 95.31 208 ALA A O 1
ATOM 1646 N N . GLU A 1 209 ? 2.832 8.984 4.762 1 96.25 209 GLU A N 1
ATOM 1647 C CA . GLU A 1 209 ? 2.838 8.578 3.357 1 96.25 209 GLU A CA 1
ATOM 1648 C C . GLU A 1 209 ? 1.515 8.93 2.68 1 96.25 209 GLU A C 1
ATOM 1650 O O . GLU A 1 209 ? 1.471 9.141 1.465 1 96.25 209 GLU A O 1
ATOM 1655 N N . HIS A 1 210 ? 0.47 8.945 3.479 1 97.81 210 HIS A N 1
ATOM 1656 C CA . HIS A 1 210 ? -0.888 9.227 3.031 1 97.81 210 HIS A CA 1
ATOM 1657 C C . HIS A 1 210 ? -1.652 10.039 4.07 1 97.81 210 HIS A C 1
ATOM 1659 O O . HIS A 1 210 ? -1.298 10.031 5.25 1 97.81 210 HIS A O 1
ATOM 1665 N N . LEU A 1 211 ? -2.625 10.758 3.586 1 98.5 211 LEU A N 1
ATOM 1666 C CA . LEU A 1 211 ? -3.57 11.367 4.512 1 98.5 211 LEU A CA 1
ATOM 1667 C C . LEU A 1 211 ? -4.656 10.375 4.918 1 98.5 211 LEU A C 1
ATOM 1669 O O . LEU A 1 211 ? -5.039 9.516 4.125 1 98.5 211 LEU A O 1
ATOM 1673 N N . PRO A 1 212 ? -5.098 10.43 6.152 1 98.56 212 PRO A N 1
ATOM 1674 C CA . PRO A 1 212 ? -6.102 9.484 6.648 1 98.56 212 PRO A CA 1
ATOM 1675 C C . PRO A 1 212 ? -7.508 9.789 6.133 1 98.56 212 PRO A C 1
ATOM 1677 O O . PRO A 1 212 ? -8.43 10 6.926 1 98.56 212 PRO A O 1
ATOM 1680 N N . MET A 1 213 ? -7.652 9.734 4.836 1 98.69 213 MET A N 1
ATOM 1681 C CA . MET A 1 213 ? -8.914 10.078 4.184 1 98.69 213 MET A CA 1
ATOM 1682 C C . MET A 1 213 ? -8.984 9.477 2.783 1 98.69 213 MET A C 1
ATOM 1684 O O . MET A 1 213 ? -7.996 8.93 2.289 1 98.69 213 MET A O 1
ATOM 1688 N N . GLY A 1 214 ? -10.086 9.508 2.158 1 98.44 214 GLY A N 1
ATOM 1689 C CA . GLY A 1 214 ? -10.32 9.109 0.78 1 98.44 214 GLY A CA 1
ATOM 1690 C C . GLY A 1 214 ? -11.664 9.562 0.241 1 98.44 214 GLY A C 1
ATOM 1691 O O . GLY A 1 214 ? -12.531 9.984 1.005 1 98.44 214 GLY A O 1
ATOM 1692 N N . LEU A 1 215 ? -11.758 9.641 -1.059 1 98.81 215 LEU A N 1
ATOM 1693 C CA . LEU A 1 215 ? -13.016 9.945 -1.742 1 98.81 215 LEU A CA 1
ATOM 1694 C C . LEU A 1 215 ? -13.297 8.914 -2.834 1 98.81 215 LEU A C 1
ATOM 1696 O O . LEU A 1 215 ? -12.383 8.508 -3.559 1 98.81 215 LEU A O 1
ATOM 1700 N N . LEU A 1 216 ? -14.469 8.445 -2.883 1 98.88 216 LEU A N 1
ATOM 1701 C CA . LEU A 1 216 ? -14.938 7.516 -3.906 1 98.88 216 LEU A CA 1
ATOM 1702 C C . LEU A 1 216 ? -16.109 8.117 -4.691 1 98.88 216 LEU A C 1
ATOM 1704 O O . LEU A 1 216 ? -17.203 8.266 -4.156 1 98.88 216 LEU A O 1
ATOM 1708 N N . GLU A 1 217 ? -15.867 8.43 -5.945 1 98.81 217 GLU A N 1
ATOM 1709 C CA . GLU A 1 217 ? -16.828 9.109 -6.805 1 98.81 217 GLU A CA 1
ATOM 1710 C C . GLU A 1 217 ? -17.547 8.133 -7.723 1 98.81 217 GLU A C 1
ATOM 1712 O O . GLU A 1 217 ? -16.906 7.289 -8.359 1 98.81 217 GLU A O 1
ATOM 1717 N N . ASN A 1 218 ? -18.859 8.086 -7.723 1 98.75 218 ASN A N 1
ATOM 1718 C CA . ASN A 1 218 ? -19.672 7.453 -8.75 1 98.75 218 ASN A CA 1
ATOM 1719 C C . ASN A 1 218 ? -20.047 8.438 -9.852 1 98.75 218 ASN A C 1
ATOM 1721 O O . ASN A 1 218 ? -21.016 9.188 -9.711 1 98.75 218 ASN A O 1
ATOM 1725 N N . THR A 1 219 ? -19.344 8.398 -10.938 1 98.19 219 THR A N 1
ATOM 1726 C CA . THR A 1 219 ? -19.484 9.398 -11.984 1 98.19 219 THR A CA 1
ATOM 1727 C C . THR A 1 219 ? -20.828 9.25 -12.703 1 98.19 219 THR A C 1
ATOM 1729 O O . THR A 1 219 ? -21.344 10.211 -13.273 1 98.19 219 THR A O 1
ATOM 1732 N N . GLU A 1 220 ? -21.406 8.055 -12.719 1 98 220 GLU A N 1
ATOM 1733 C CA . GLU A 1 220 ? -22.719 7.84 -13.344 1 98 220 GLU A CA 1
ATOM 1734 C C . GLU A 1 220 ? -23.844 8.391 -12.477 1 98 220 GLU A C 1
ATOM 1736 O O . GLU A 1 220 ? -24.719 9.102 -12.969 1 98 220 GLU A O 1
ATOM 1741 N N . ALA A 1 221 ? -23.75 8.109 -11.172 1 97.69 221 ALA A N 1
ATOM 1742 C CA . ALA A 1 221 ? -24.797 8.547 -10.266 1 97.69 221 ALA A CA 1
ATOM 1743 C C . ALA A 1 221 ? -24.609 10.008 -9.859 1 97.69 221 ALA A C 1
ATOM 1745 O O . ALA A 1 221 ? -25.531 10.633 -9.336 1 97.69 221 ALA A O 1
ATOM 1746 N N . GLY A 1 222 ? -23.438 10.555 -10.07 1 98.12 222 GLY A N 1
ATOM 1747 C CA . GLY A 1 222 ? -23.156 11.938 -9.719 1 98.12 222 GLY A CA 1
ATOM 1748 C C . GLY A 1 222 ? -23.062 12.164 -8.227 1 98.12 222 GLY A C 1
ATOM 1749 O O . GLY A 1 222 ? -23.578 13.164 -7.711 1 98.12 222 GLY A O 1
ATOM 1750 N N . THR A 1 223 ? -22.5 11.211 -7.48 1 98.5 223 THR A N 1
ATOM 1751 C CA . THR A 1 223 ? -22.328 11.32 -6.035 1 98.5 223 THR A CA 1
ATOM 1752 C C . THR A 1 223 ? -20.906 10.969 -5.637 1 98.5 223 THR A C 1
ATOM 1754 O O . THR A 1 223 ? -20.203 10.258 -6.363 1 98.5 223 THR A O 1
ATOM 1757 N N . THR A 1 224 ? -20.453 11.5 -4.547 1 98.81 224 THR A N 1
ATOM 1758 C CA . THR A 1 224 ? -19.125 11.203 -4.027 1 98.81 224 THR A CA 1
ATOM 1759 C C . THR A 1 224 ? -19.188 10.883 -2.537 1 98.81 224 THR A C 1
ATOM 1761 O O . THR A 1 224 ? -19.672 11.688 -1.742 1 98.81 224 THR A O 1
ATOM 1764 N N . LEU A 1 225 ? -18.781 9.688 -2.176 1 98.88 225 LEU A N 1
ATOM 1765 C CA . LEU A 1 225 ? -18.516 9.297 -0.794 1 98.88 225 LEU A CA 1
ATOM 1766 C C . LEU A 1 225 ? -17.141 9.781 -0.342 1 98.88 225 LEU A C 1
ATOM 1768 O O . LEU A 1 225 ? -16.172 9.695 -1.092 1 98.88 225 LEU A O 1
ATOM 1772 N N . PHE A 1 226 ? -17.062 10.367 0.847 1 98.81 226 PHE A N 1
ATOM 1773 C CA . PHE A 1 226 ? -15.766 10.711 1.42 1 98.81 226 PHE A CA 1
ATOM 1774 C C . PHE A 1 226 ? -15.68 10.25 2.871 1 98.81 226 PHE A C 1
ATOM 1776 O O . PHE A 1 226 ? -16.703 10.109 3.545 1 98.81 226 PHE A O 1
ATOM 1783 N N . TRP A 1 227 ? -14.492 9.938 3.334 1 98.88 227 TRP A N 1
ATOM 1784 C CA . TRP A 1 227 ? -14.242 9.594 4.73 1 98.88 227 TRP A CA 1
ATOM 1785 C C . TRP A 1 227 ? -12.953 10.227 5.227 1 98.88 227 TRP A C 1
ATOM 1787 O O . TRP A 1 227 ? -12.023 10.461 4.449 1 98.88 227 TRP A O 1
ATOM 1797 N N . GLN A 1 228 ? -12.906 10.586 6.473 1 98.81 228 GLN A N 1
ATOM 1798 C CA . GLN A 1 228 ? -11.781 11.172 7.203 1 98.81 228 GLN A CA 1
ATOM 1799 C C . GLN A 1 228 ? -11.586 10.484 8.555 1 98.81 228 GLN A C 1
ATOM 1801 O O . GLN A 1 228 ? -12.438 10.586 9.438 1 98.81 228 GLN A O 1
ATOM 1806 N N . ILE A 1 229 ? -10.469 9.727 8.695 1 98.88 229 ILE A N 1
ATOM 1807 C CA . ILE A 1 229 ? -10.148 9.102 9.969 1 98.88 229 ILE A CA 1
ATOM 1808 C C . ILE A 1 229 ? -9.562 10.148 10.922 1 98.88 229 ILE A C 1
ATOM 1810 O O . ILE A 1 229 ? -8.547 10.773 10.617 1 98.88 229 ILE A O 1
ATOM 1814 N N . GLU A 1 230 ? -10.18 10.352 11.984 1 98.75 230 GLU A N 1
ATOM 1815 C CA . GLU A 1 230 ? -9.781 11.406 12.914 1 98.75 230 GLU A CA 1
ATOM 1816 C C . GLU A 1 230 ? -8.93 10.852 14.055 1 98.75 230 GLU A C 1
ATOM 1818 O O . GLU A 1 230 ? -9.391 10.773 15.195 1 98.75 230 GLU A O 1
ATOM 1823 N N . HIS A 1 231 ? -7.676 10.539 13.703 1 98.56 231 HIS A N 1
ATOM 1824 C CA . HIS A 1 231 ? -6.742 9.891 14.617 1 98.56 231 HIS A CA 1
ATOM 1825 C C . HIS A 1 231 ? -5.305 10.305 14.312 1 98.56 231 HIS A C 1
ATOM 1827 O O . HIS A 1 231 ? -4.918 10.422 13.148 1 98.56 231 HIS A O 1
ATOM 1833 N N . ASN A 1 232 ? -4.504 10.539 15.375 1 98.31 232 ASN A N 1
ATOM 1834 C CA . ASN A 1 232 ? -3.143 11.047 15.234 1 98.31 232 ASN A CA 1
ATOM 1835 C C . ASN A 1 232 ? -2.115 9.922 15.336 1 98.31 232 ASN A C 1
ATOM 1837 O O . ASN A 1 232 ? -0.977 10.156 15.75 1 98.31 232 ASN A O 1
ATOM 1841 N N . GLY A 1 233 ? -2.459 8.727 15.062 1 97.88 233 GLY A N 1
ATOM 1842 C CA . GLY A 1 233 ? -1.56 7.582 15.07 1 97.88 233 GLY A CA 1
ATOM 1843 C C . GLY A 1 233 ? -1.762 6.652 13.891 1 97.88 233 GLY A C 1
ATOM 1844 O O . GLY A 1 233 ? -1.89 7.105 12.75 1 97.88 233 GLY A O 1
ATOM 1845 N N . SER A 1 234 ? -1.713 5.297 14.164 1 98.31 234 SER A N 1
ATOM 1846 C CA . SER A 1 234 ? -1.858 4.293 13.117 1 98.31 234 SER A CA 1
ATOM 1847 C C . SER A 1 234 ? -3.316 4.148 12.688 1 98.31 234 SER A C 1
ATOM 1849 O O . SER A 1 234 ? -4.219 4.18 13.531 1 98.31 234 SER A O 1
ATOM 1851 N N . TRP A 1 235 ? -3.533 4.035 11.391 1 98.62 235 TRP A N 1
ATOM 1852 C CA . TRP A 1 235 ? -4.891 3.91 10.867 1 98.62 235 TRP A CA 1
ATOM 1853 C C . TRP A 1 235 ? -4.91 3.102 9.578 1 98.62 235 TRP A C 1
ATOM 1855 O O . TRP A 1 235 ? -3.857 2.816 9 1 98.62 235 TRP A O 1
ATOM 1865 N N . HIS A 1 236 ? -6.18 2.666 9.219 1 98.56 236 HIS A N 1
ATOM 1866 C CA . HIS A 1 236 ? -6.32 1.82 8.039 1 98.56 236 HIS A CA 1
ATOM 1867 C C . HIS A 1 236 ? -7.703 1.979 7.406 1 98.56 236 HIS A C 1
ATOM 1869 O O . HIS A 1 236 ? -8.695 2.176 8.117 1 98.56 236 HIS A O 1
ATOM 1875 N N . TRP A 1 237 ? -7.738 2.021 6.129 1 98.62 237 TRP A N 1
ATOM 1876 C CA . TRP A 1 237 ? -8.984 1.756 5.426 1 98.62 237 TRP A CA 1
ATOM 1877 C C . TRP A 1 237 ? -8.75 0.863 4.211 1 98.62 237 TRP A C 1
ATOM 1879 O O . TRP A 1 237 ? -7.621 0.758 3.723 1 98.62 237 TRP A O 1
ATOM 1889 N N . GLU A 1 238 ? -9.766 0.172 3.752 1 97.94 238 GLU A N 1
ATOM 1890 C CA . GLU A 1 238 ? -9.633 -0.709 2.598 1 97.94 238 GLU A CA 1
ATOM 1891 C C . GLU A 1 238 ? -10.93 -0.76 1.792 1 97.94 238 GLU A C 1
ATOM 1893 O O . GLU A 1 238 ? -12.016 -0.587 2.346 1 97.94 238 GLU A O 1
ATOM 1898 N N . LEU A 1 239 ? -10.805 -0.925 0.486 1 97.75 239 LEU A N 1
ATOM 1899 C CA . LEU A 1 239 ? -11.867 -1.242 -0.463 1 97.75 239 LEU A CA 1
ATOM 1900 C C . LEU A 1 239 ? -11.703 -2.658 -1.007 1 97.75 239 LEU A C 1
ATOM 1902 O O . LEU A 1 239 ? -10.586 -3.082 -1.324 1 97.75 239 LEU A O 1
ATOM 1906 N N . LEU A 1 240 ? -12.766 -3.396 -1.047 1 95.56 240 LEU A N 1
ATOM 1907 C CA . LEU A 1 240 ? -12.727 -4.762 -1.557 1 95.56 240 LEU A CA 1
ATOM 1908 C C . LEU A 1 240 ? -14.078 -5.156 -2.145 1 95.56 240 LEU A C 1
ATOM 1910 O O . LEU A 1 240 ? -15.078 -4.473 -1.928 1 95.56 240 LEU A O 1
ATOM 1914 N N . ASN A 1 241 ? -14.094 -6.227 -2.885 1 94.12 241 ASN A N 1
ATOM 1915 C CA . ASN A 1 241 ? -15.336 -6.789 -3.4 1 94.12 241 ASN A CA 1
ATOM 1916 C C . ASN A 1 241 ? -15.859 -7.91 -2.502 1 94.12 241 ASN A C 1
ATOM 1918 O O . ASN A 1 241 ? -15.086 -8.742 -2.029 1 94.12 241 ASN A O 1
ATOM 1922 N N . GLN A 1 242 ? -17.078 -7.848 -2.293 1 91.12 242 GLN A N 1
ATOM 1923 C CA . GLN A 1 242 ? -17.766 -8.875 -1.521 1 91.12 242 GLN A CA 1
ATOM 1924 C C . GLN A 1 242 ? -19.203 -9.047 -2.008 1 91.12 242 GLN A C 1
ATOM 1926 O O . GLN A 1 242 ? -19.969 -8.086 -2.064 1 91.12 242 GLN A O 1
ATOM 1931 N N . PHE A 1 243 ? -19.578 -10.25 -2.334 1 91.81 243 PHE A N 1
ATOM 1932 C CA . PHE A 1 243 ? -20.906 -10.578 -2.828 1 91.81 243 PHE A CA 1
ATOM 1933 C C . PHE A 1 243 ? -21.266 -9.711 -4.023 1 91.81 243 PHE A C 1
ATOM 1935 O O . PHE A 1 243 ? -22.359 -9.141 -4.078 1 91.81 243 PHE A O 1
ATOM 1942 N N . ASP A 1 244 ? -20.312 -9.508 -4.836 1 92.81 244 ASP A N 1
ATOM 1943 C CA . ASP A 1 244 ? -20.438 -8.789 -6.098 1 92.81 244 ASP A CA 1
ATOM 1944 C C . ASP A 1 244 ? -20.688 -7.297 -5.859 1 92.81 244 ASP A C 1
ATOM 1946 O O . ASP A 1 244 ? -21.266 -6.613 -6.715 1 92.81 244 ASP A O 1
ATOM 1950 N N . HIS A 1 245 ? -20.391 -6.855 -4.648 1 95.44 245 HIS A N 1
ATOM 1951 C CA . HIS A 1 245 ? -20.5 -5.438 -4.316 1 95.44 245 HIS A CA 1
ATOM 1952 C C . HIS A 1 245 ? -19.172 -4.883 -3.836 1 95.44 245 HIS A C 1
ATOM 1954 O O . HIS A 1 245 ? -18.297 -5.641 -3.414 1 95.44 245 HIS A O 1
ATOM 1960 N N . LEU A 1 246 ? -19.031 -3.592 -4.035 1 96.81 246 LEU A N 1
ATOM 1961 C CA . LEU A 1 246 ? -17.859 -2.879 -3.525 1 96.81 246 LEU A CA 1
ATOM 1962 C C . LEU A 1 246 ? -18.078 -2.465 -2.072 1 96.81 246 LEU A C 1
ATOM 1964 O O . LEU A 1 246 ? -19.109 -1.88 -1.732 1 96.81 246 LEU A O 1
ATOM 1968 N N . SER A 1 247 ? -17.109 -2.812 -1.192 1 96.62 247 SER A N 1
ATOM 1969 C CA . SER A 1 247 ? -17.219 -2.551 0.24 1 96.62 247 SER A CA 1
ATOM 1970 C C . SER A 1 247 ? -16.094 -1.638 0.722 1 96.62 247 SER A C 1
ATOM 1972 O O . SER A 1 247 ? -14.977 -1.707 0.22 1 96.62 247 SER A O 1
ATOM 1974 N N . LEU A 1 248 ? -16.422 -0.795 1.683 1 98.38 248 LEU A N 1
ATOM 1975 C CA . LEU A 1 248 ? -15.445 0.043 2.385 1 98.38 248 LEU A CA 1
ATOM 1976 C C . LEU A 1 248 ? -15.391 -0.32 3.865 1 98.38 248 LEU A C 1
ATOM 1978 O O . LEU A 1 248 ? -16.422 -0.407 4.531 1 98.38 248 LEU A O 1
ATOM 1982 N N . LEU A 1 249 ? -14.219 -0.629 4.395 1 98.25 249 LEU A N 1
ATOM 1983 C CA . LEU A 1 249 ? -13.945 -0.764 5.82 1 98.25 249 LEU A CA 1
ATOM 1984 C C . LEU A 1 249 ? -12.953 0.297 6.285 1 98.25 249 LEU A C 1
ATOM 1986 O O . LEU A 1 249 ? -11.906 0.494 5.66 1 98.25 249 LEU A O 1
ATOM 1990 N N . VAL A 1 250 ? -13.305 1.04 7.32 1 98.81 250 VAL A N 1
ATOM 1991 C CA . VAL A 1 250 ? -12.461 2.092 7.875 1 98.81 250 VAL A CA 1
ATOM 1992 C C . VAL A 1 250 ? -12.211 1.828 9.359 1 98.81 250 VAL A C 1
ATOM 1994 O O . VAL A 1 250 ? -13.141 1.492 10.102 1 98.81 250 VAL A O 1
ATOM 1997 N N . SER A 1 251 ? -10.93 1.952 9.812 1 98.75 251 SER A N 1
ATOM 1998 C CA . SER A 1 251 ? -10.617 1.636 11.195 1 98.75 251 SER A CA 1
ATOM 1999 C C . SER A 1 251 ? -9.375 2.379 11.664 1 98.75 251 SER A C 1
ATOM 2001 O O . SER A 1 251 ? -8.727 3.074 10.883 1 98.75 251 SER A O 1
ATOM 2003 N N . GLY A 1 252 ? -9.141 2.326 12.984 1 98.62 252 GLY A N 1
ATOM 2004 C CA . GLY A 1 252 ? -7.836 2.629 13.547 1 98.62 252 GLY A CA 1
ATOM 2005 C C . GLY A 1 252 ? -6.832 1.506 13.367 1 98.62 252 GLY A C 1
ATOM 2006 O O . GLY A 1 252 ? -6.855 0.803 12.352 1 98.62 252 GLY A O 1
ATOM 2007 N N . PRO A 1 253 ? -5.934 1.378 14.352 1 98.5 253 PRO A N 1
ATOM 2008 C CA . PRO A 1 253 ? -4.914 0.33 14.234 1 98.5 253 PRO A CA 1
ATOM 2009 C C . PRO A 1 253 ? -5.5 -1.076 14.344 1 98.5 253 PRO A C 1
ATOM 2011 O O . PRO A 1 253 ? -6.523 -1.273 15.008 1 98.5 253 PRO A O 1
ATOM 2014 N N . SER A 1 254 ? -4.934 -2.025 13.711 1 97.94 254 SER A N 1
ATOM 2015 C CA . SER A 1 254 ? -5.258 -3.447 13.781 1 97.94 254 SER A CA 1
ATOM 2016 C C . SER A 1 254 ? -4.016 -4.285 14.062 1 97.94 254 SER A C 1
ATOM 2018 O O . SER A 1 254 ? -2.893 -3.779 14 1 97.94 254 SER A O 1
ATOM 2020 N N . GLU A 1 255 ? -4.23 -5.508 14.43 1 97.19 255 GLU A N 1
ATOM 2021 C CA . GLU A 1 255 ? -3.092 -6.387 14.672 1 97.19 255 GLU A CA 1
ATOM 2022 C C . GLU A 1 255 ? -2.285 -6.609 13.398 1 97.19 255 GLU A C 1
ATOM 2024 O O . GLU A 1 255 ? -1.061 -6.465 13.398 1 97.19 255 GLU A O 1
ATOM 2029 N N . HIS A 1 256 ? -2.959 -6.914 12.344 1 94.94 256 HIS A N 1
ATOM 2030 C CA . HIS A 1 256 ? -2.318 -7.289 11.086 1 94.94 256 HIS A CA 1
ATOM 2031 C C . HIS A 1 256 ? -1.542 -6.117 10.492 1 94.94 256 HIS A C 1
ATOM 2033 O O . HIS A 1 256 ? -0.451 -6.305 9.945 1 94.94 256 HIS A O 1
ATOM 2039 N N . ASP A 1 257 ? -2.053 -4.926 10.602 1 95.69 257 ASP A N 1
ATOM 2040 C CA . ASP A 1 257 ? -1.475 -3.814 9.852 1 95.69 257 ASP A CA 1
ATOM 2041 C C . ASP A 1 257 ? -0.587 -2.955 10.75 1 95.69 257 ASP A C 1
ATOM 2043 O O . ASP A 1 257 ? 0.259 -2.203 10.266 1 95.69 257 ASP A O 1
ATOM 2047 N N . HIS A 1 258 ? -0.733 -3.09 12.109 1 97.5 258 HIS A N 1
ATOM 2048 C CA . HIS A 1 258 ? -0.078 -2.084 12.938 1 97.5 258 HIS A CA 1
ATOM 2049 C C . HIS A 1 258 ? 0.49 -2.705 14.211 1 97.5 258 HIS A C 1
ATOM 2051 O O . HIS A 1 258 ? 0.961 -1.991 15.094 1 97.5 258 HIS A O 1
ATOM 2057 N N . GLY A 1 259 ? 0.364 -3.969 14.445 1 97.12 259 GLY A N 1
ATOM 2058 C CA . GLY A 1 259 ? 0.788 -4.574 15.695 1 97.12 259 GLY A CA 1
ATOM 2059 C C . GLY A 1 259 ? -0.078 -4.172 16.875 1 97.12 259 GLY A C 1
ATOM 2060 O O . GLY A 1 259 ? 0.406 -4.082 18 1 97.12 259 GLY A O 1
ATOM 2061 N N . TRP A 1 260 ? -1.321 -3.879 16.641 1 98.5 260 TRP A N 1
ATOM 2062 C CA . TRP A 1 260 ? -2.268 -3.529 17.703 1 98.5 260 TRP A CA 1
ATOM 2063 C C . TRP A 1 260 ? -3.094 -4.742 18.109 1 98.5 260 TRP A C 1
ATOM 2065 O O . TRP A 1 260 ? -3.629 -5.457 17.25 1 98.5 260 TRP A O 1
ATOM 2075 N N . TRP A 1 261 ? -3.152 -5.059 19.25 1 98.62 261 TRP A N 1
ATOM 2076 C CA . TRP A 1 261 ? -3.953 -6.098 19.891 1 98.62 261 TRP A CA 1
ATOM 2077 C C . TRP A 1 261 ? -4.402 -5.656 21.281 1 98.62 261 TRP A C 1
ATOM 2079 O O . TRP A 1 261 ? -3.627 -5.062 22.031 1 98.62 261 TRP A O 1
ATOM 2089 N N . LYS A 1 262 ? -5.691 -5.863 21.609 1 98.75 262 LYS A N 1
ATOM 2090 C CA . LYS A 1 262 ? -6.238 -5.398 22.891 1 98.75 262 LYS A CA 1
ATOM 2091 C C . LYS A 1 262 ? -6.887 -6.547 23.656 1 98.75 262 LYS A C 1
ATOM 2093 O O . LYS A 1 262 ? -7.781 -7.219 23.141 1 98.75 262 LYS A O 1
ATOM 2098 N N . LYS A 1 263 ? -6.41 -6.773 24.859 1 98.5 263 LYS A N 1
ATOM 2099 C CA . LYS A 1 263 ? -7.047 -7.711 25.781 1 98.5 263 LYS A CA 1
ATOM 2100 C C . LYS A 1 263 ? -8.203 -7.047 26.516 1 98.5 263 LYS A C 1
ATOM 2102 O O . LYS A 1 263 ? -8.023 -6.02 27.172 1 98.5 263 LYS A O 1
ATOM 2107 N N . LEU A 1 264 ? -9.375 -7.535 26.312 1 98.5 264 LEU A N 1
ATOM 2108 C CA . LEU A 1 264 ? -10.562 -7.047 27.016 1 98.5 264 LEU A CA 1
ATOM 2109 C C . LEU A 1 264 ? -10.984 -8.016 28.125 1 98.5 264 LEU A C 1
ATOM 2111 O O . LEU A 1 264 ? -11.586 -9.055 27.844 1 98.5 264 LEU A O 1
ATOM 2115 N N . LEU A 1 265 ? -10.742 -7.637 29.375 1 98.5 265 LEU A N 1
ATOM 2116 C CA . LEU A 1 265 ? -11.195 -8.453 30.5 1 98.5 265 LEU A CA 1
ATOM 2117 C C . LEU A 1 265 ? -12.703 -8.336 30.672 1 98.5 265 LEU A C 1
ATOM 2119 O O . LEU A 1 265 ? -13.328 -7.402 30.156 1 98.5 265 LEU A O 1
ATOM 2123 N N . PRO A 1 266 ? -13.312 -9.367 31.359 1 98.56 266 PRO A N 1
ATOM 2124 C CA . PRO A 1 266 ? -14.75 -9.25 31.625 1 98.56 266 PRO A CA 1
ATOM 2125 C C . PRO A 1 266 ? -15.125 -7.906 32.25 1 98.56 266 PRO A C 1
ATOM 2127 O O . PRO A 1 266 ? -14.492 -7.469 33.219 1 98.56 266 PRO A O 1
ATOM 2130 N N . GLY A 1 267 ? -16.016 -7.199 31.594 1 98.5 267 GLY A N 1
ATOM 2131 C CA . GLY A 1 267 ? -16.484 -5.922 32.094 1 98.5 267 GLY A CA 1
ATOM 2132 C C . GLY A 1 267 ? -15.797 -4.734 31.453 1 98.5 267 GLY A C 1
ATOM 2133 O O . GLY A 1 267 ? -16.312 -3.613 31.5 1 98.5 267 GLY A O 1
ATOM 2134 N N . GLU A 1 268 ? -14.688 -4.945 30.797 1 98.62 268 GLU A N 1
ATOM 2135 C CA . GLU A 1 268 ? -13.922 -3.852 30.219 1 98.62 268 GLU A CA 1
ATOM 2136 C C . GLU A 1 268 ? -14.516 -3.41 28.875 1 98.62 268 GLU A C 1
ATOM 2138 O O . GLU A 1 268 ? -15.266 -4.156 28.25 1 98.62 268 GLU A O 1
ATOM 2143 N N . THR A 1 269 ? -14.211 -2.199 28.531 1 98.69 269 THR A N 1
ATOM 2144 C CA . THR A 1 269 ? -14.711 -1.609 27.297 1 98.69 269 THR A CA 1
ATOM 2145 C C . THR A 1 269 ? -13.555 -1.074 26.453 1 98.69 269 THR A C 1
ATOM 2147 O O . THR A 1 269 ? -12.469 -0.818 26.969 1 98.69 269 THR A O 1
ATOM 2150 N N . PHE A 1 270 ? -13.734 -0.969 25.203 1 98.75 270 PHE A N 1
ATOM 2151 C CA . PHE A 1 270 ? -12.836 -0.363 24.234 1 98.75 270 PHE A CA 1
ATOM 2152 C C . PHE A 1 270 ? -13.617 0.441 23.203 1 98.75 270 PHE A C 1
ATOM 2154 O O . PHE A 1 270 ? -14.695 0.026 22.766 1 98.75 270 PHE A O 1
ATOM 2161 N N . ALA A 1 271 ? -13.109 1.565 22.859 1 98.81 271 ALA A N 1
ATOM 2162 C CA . ALA A 1 271 ? -13.711 2.381 21.812 1 98.81 271 ALA A CA 1
ATOM 2163 C C . ALA A 1 271 ? -12.789 2.504 20.594 1 98.81 271 ALA A C 1
ATOM 2165 O O . ALA A 1 271 ? -11.602 2.793 20.75 1 98.81 271 ALA A O 1
ATOM 2166 N N . SER A 1 272 ? -13.305 2.258 19.422 1 98.81 272 SER A N 1
ATOM 2167 C CA . SER A 1 272 ? -12.523 2.441 18.188 1 98.81 272 SER A CA 1
ATOM 2168 C C . SER A 1 272 ? -12.281 3.92 17.906 1 98.81 272 SER A C 1
ATOM 2170 O O . SER A 1 272 ? -12.836 4.785 18.578 1 98.81 272 SER A O 1
ATOM 2172 N N . VAL A 1 273 ? -11.344 4.254 16.953 1 98.44 273 VAL A N 1
ATOM 2173 C CA . VAL A 1 273 ? -11.078 5.641 16.578 1 98.44 273 VAL A CA 1
ATOM 2174 C C . VAL A 1 273 ? -12.25 6.176 15.75 1 98.44 273 VAL A C 1
ATOM 2176 O O . VAL A 1 273 ? -12.852 5.441 14.969 1 98.44 273 VAL A O 1
ATOM 2179 N N . PRO A 1 274 ? -12.586 7.418 15.867 1 98.69 274 PRO A N 1
ATOM 2180 C CA . PRO A 1 274 ? -13.711 7.977 15.125 1 98.69 274 PRO A CA 1
ATOM 2181 C C . PRO A 1 274 ? -13.375 8.266 13.664 1 98.69 274 PRO A C 1
ATOM 2183 O O . PRO A 1 274 ? -12.227 8.578 13.344 1 98.69 274 PRO A O 1
ATOM 2186 N N . VAL A 1 275 ? -14.391 8.18 12.844 1 98.81 275 VAL A N 1
ATOM 2187 C CA . VAL A 1 275 ? -14.266 8.5 11.422 1 98.81 275 VAL A CA 1
ATOM 2188 C C . VAL A 1 275 ? -15.438 9.367 10.977 1 98.81 275 VAL A C 1
ATOM 2190 O O . VAL A 1 275 ? -16.594 9.078 11.312 1 98.81 275 VAL A O 1
ATOM 2193 N N . ALA A 1 276 ? -15.141 10.453 10.289 1 98.88 276 ALA A N 1
ATOM 2194 C CA . ALA A 1 276 ? -16.188 11.219 9.602 1 98.88 276 ALA A CA 1
ATOM 2195 C C . ALA A 1 276 ? -16.469 10.641 8.219 1 98.88 276 ALA A C 1
ATOM 2197 O O . ALA A 1 276 ? -15.547 10.398 7.438 1 98.88 276 ALA A O 1
ATOM 2198 N N . VAL A 1 277 ? -17.703 10.359 7.957 1 98.75 277 VAL A N 1
ATOM 2199 C CA . VAL A 1 277 ? -18.141 9.828 6.668 1 98.75 277 VAL A CA 1
ATOM 2200 C C . VAL A 1 277 ? -19.281 10.695 6.113 1 98.75 277 VAL A C 1
ATOM 2202 O O . VAL A 1 277 ? -20.219 11.031 6.836 1 98.75 277 VAL A O 1
ATOM 2205 N N . GLY A 1 278 ? -19.125 11.055 4.824 1 98.69 278 GLY A N 1
ATOM 2206 C CA . GLY A 1 278 ? -20.172 11.875 4.23 1 98.69 278 GLY A CA 1
ATOM 2207 C C . GLY A 1 278 ? -20.359 11.625 2.744 1 98.69 278 GLY A C 1
ATOM 2208 O O . GLY A 1 278 ? -19.641 10.812 2.154 1 98.69 278 GLY A O 1
ATOM 2209 N N . TRP A 1 279 ? -21.406 12.219 2.211 1 98.44 279 TRP A N 1
ATOM 2210 C CA . TRP A 1 279 ? -21.75 12.141 0.792 1 98.44 279 TRP A CA 1
ATOM 2211 C C . TRP A 1 279 ? -22.047 13.531 0.228 1 98.44 279 TRP A C 1
ATOM 2213 O O . TRP A 1 279 ? -22.594 14.383 0.927 1 98.44 279 TRP A O 1
ATOM 2223 N N . ALA A 1 280 ? -21.672 13.672 -0.956 1 98.31 280 ALA A N 1
ATOM 2224 C CA . ALA A 1 280 ? -22.031 14.883 -1.686 1 98.31 280 ALA A CA 1
ATOM 2225 C C . ALA A 1 280 ? -22.688 14.539 -3.025 1 98.31 280 ALA A C 1
ATOM 2227 O O . ALA A 1 280 ? -22.344 13.531 -3.646 1 98.31 280 ALA A O 1
ATOM 2228 N N . ARG A 1 281 ? -23.703 15.336 -3.41 1 97.56 281 ARG A N 1
ATOM 2229 C CA . ARG A 1 281 ? -24.141 15.336 -4.805 1 97.56 281 ARG A CA 1
ATOM 2230 C C . ARG A 1 281 ? -23.172 16.125 -5.68 1 97.56 281 ARG A C 1
ATOM 2232 O O . ARG A 1 281 ? -22.969 17.328 -5.461 1 97.56 281 ARG A O 1
ATOM 2239 N N . GLY A 1 282 ? -22.562 15.477 -6.559 1 97.19 282 GLY A N 1
ATOM 2240 C CA . GLY A 1 282 ? -21.516 16.062 -7.355 1 97.19 282 GLY A CA 1
ATOM 2241 C C . GLY A 1 282 ? -20.188 15.328 -7.246 1 97.19 282 GLY A C 1
ATOM 2242 O O . GLY A 1 282 ? -20.172 14.156 -6.867 1 97.19 282 GLY A O 1
ATOM 2243 N N . GLY A 1 283 ? -19.141 16.031 -7.648 1 97.44 283 GLY A N 1
ATOM 2244 C CA . GLY A 1 283 ? -17.828 15.391 -7.723 1 97.44 283 GLY A CA 1
ATOM 2245 C C . GLY A 1 283 ? -16.922 15.758 -6.562 1 97.44 283 GLY A C 1
ATOM 2246 O O . GLY A 1 283 ? -17.391 15.992 -5.445 1 97.44 283 GLY A O 1
ATOM 2247 N N . PHE A 1 284 ? -15.625 15.719 -6.797 1 97.75 284 PHE A N 1
ATOM 2248 C CA . PHE A 1 284 ? -14.555 15.922 -5.824 1 97.75 284 PHE A CA 1
ATOM 2249 C C . PHE A 1 284 ? -14.742 17.234 -5.082 1 97.75 284 PHE A C 1
ATOM 2251 O O . PHE A 1 284 ? -14.672 17.281 -3.852 1 97.75 284 PHE A O 1
ATOM 2258 N N . GLU A 1 285 ? -15.031 18.359 -5.727 1 97.44 285 GLU A N 1
ATOM 2259 C CA . GLU A 1 285 ? -15.102 19.688 -5.133 1 97.44 285 GLU A CA 1
ATOM 2260 C C . GLU A 1 285 ? -16.281 19.797 -4.168 1 97.44 285 GLU A C 1
ATOM 2262 O O . GLU A 1 285 ? -16.156 20.391 -3.096 1 97.44 285 GLU A O 1
ATOM 2267 N N . GLU A 1 286 ? -17.406 19.234 -4.566 1 97.81 286 GLU A N 1
ATOM 2268 C CA . GLU A 1 286 ? -18.562 19.266 -3.682 1 97.81 286 GLU A CA 1
ATOM 2269 C C . GLU A 1 286 ? -18.297 18.469 -2.404 1 97.81 286 GLU A C 1
ATOM 2271 O O . GLU A 1 286 ? -18.719 18.875 -1.317 1 97.81 286 GLU A O 1
ATOM 2276 N N . ALA A 1 287 ? -17.625 17.359 -2.559 1 98.62 287 ALA A N 1
ATOM 2277 C CA . ALA A 1 287 ? -17.281 16.531 -1.406 1 98.62 287 ALA A CA 1
ATOM 2278 C C . ALA A 1 287 ? -16.359 17.266 -0.451 1 98.62 287 ALA A C 1
ATOM 2280 O O . ALA A 1 287 ? -16.578 17.281 0.762 1 98.62 287 ALA A O 1
ATOM 2281 N N . ILE A 1 288 ? -15.328 17.938 -1.006 1 98.62 288 ILE A N 1
ATOM 2282 C CA . ILE A 1 288 ? -14.391 18.688 -0.176 1 98.62 288 ILE A CA 1
ATOM 2283 C C . ILE A 1 288 ? -15.109 19.875 0.468 1 98.62 288 ILE A C 1
ATOM 2285 O O . ILE A 1 288 ? -14.828 20.234 1.612 1 98.62 288 ILE A O 1
ATOM 2289 N N . GLY A 1 289 ? -16.016 20.484 -0.282 1 98.44 289 GLY A N 1
ATOM 2290 C CA . GLY A 1 289 ? -16.828 21.562 0.3 1 98.44 289 GLY A CA 1
ATOM 2291 C C . GLY A 1 289 ? -17.594 21.125 1.533 1 98.44 289 GLY A C 1
ATOM 2292 O O . GLY A 1 289 ? -17.578 21.812 2.557 1 98.44 289 GLY A O 1
ATOM 2293 N N . GLU A 1 290 ? -18.266 19.953 1.427 1 98.5 290 GLU A N 1
ATOM 2294 C CA . GLU A 1 290 ? -19.016 19.406 2.557 1 98.5 290 GLU A CA 1
ATOM 2295 C C . GLU A 1 290 ? -18.094 19.078 3.725 1 98.5 290 GLU A C 1
ATOM 2297 O O . GLU A 1 290 ? -18.422 19.359 4.883 1 98.5 290 GLU A O 1
ATOM 2302 N N . LEU A 1 291 ? -16.969 18.531 3.418 1 98.62 291 LEU A N 1
ATOM 2303 C CA . LEU A 1 291 ? -16 18.188 4.449 1 98.62 291 LEU A CA 1
ATOM 2304 C C . LEU A 1 291 ? -15.445 19.438 5.117 1 98.62 291 LEU A C 1
ATOM 2306 O O . LEU A 1 291 ? -15.188 19.438 6.324 1 98.62 291 LEU A O 1
ATOM 2310 N N . THR A 1 292 ? -15.211 20.469 4.355 1 98.69 292 THR A N 1
ATOM 2311 C CA . THR A 1 292 ? -14.75 21.75 4.902 1 98.69 292 THR A CA 1
ATOM 2312 C C . THR A 1 292 ? -15.766 22.312 5.895 1 98.69 292 THR A C 1
ATOM 2314 O O . THR A 1 292 ? -15.398 22.766 6.977 1 98.69 292 THR A O 1
ATOM 2317 N N . ARG A 1 293 ? -17.031 22.281 5.59 1 98.38 293 ARG A N 1
ATOM 2318 C CA . ARG A 1 293 ? -18.078 22.734 6.496 1 98.38 293 ARG A CA 1
ATOM 2319 C C . ARG A 1 293 ? -18.094 21.906 7.777 1 98.38 293 ARG A C 1
ATOM 2321 O O . ARG A 1 293 ? -18.234 22.453 8.875 1 98.38 293 ARG A O 1
ATOM 2328 N N . TYR A 1 294 ? -17.969 20.641 7.641 1 98.44 294 TYR A N 1
ATOM 2329 C CA . TYR A 1 294 ? -17.922 19.75 8.789 1 98.44 294 TYR A CA 1
ATOM 2330 C C . TYR A 1 294 ? -16.75 20.094 9.703 1 98.44 294 TYR A C 1
ATOM 2332 O O . TYR A 1 294 ? -16.906 20.172 10.922 1 98.44 294 TYR A O 1
ATOM 2340 N N . ARG A 1 295 ? -15.508 20.25 9.094 1 98.56 295 ARG A N 1
ATOM 2341 C CA . ARG A 1 295 ? -14.305 20.594 9.844 1 98.56 295 ARG A CA 1
ATOM 2342 C C . ARG A 1 295 ? -14.5 21.891 10.641 1 98.56 295 ARG A C 1
ATOM 2344 O O . ARG A 1 295 ? -14.141 21.953 11.82 1 98.56 295 ARG A O 1
ATOM 2351 N N . ARG A 1 296 ? -15.133 22.844 10.039 1 97.94 296 ARG A N 1
ATOM 2352 C CA . ARG A 1 296 ? -15.391 24.109 10.703 1 97.94 296 ARG A CA 1
ATOM 2353 C C . ARG A 1 296 ? -16.391 23.938 11.844 1 97.94 296 ARG A C 1
ATOM 2355 O O . ARG A 1 296 ? -16.234 24.562 12.898 1 97.94 296 ARG A O 1
ATOM 2362 N N . ALA A 1 297 ? -17.297 23.047 11.656 1 97 297 ALA A N 1
ATOM 2363 C CA . ALA A 1 297 ? -18.375 22.859 12.633 1 97 297 ALA A CA 1
ATOM 2364 C C . ALA A 1 297 ? -17.859 22.094 13.852 1 97 297 ALA A C 1
ATOM 2366 O O . ALA A 1 297 ? -18.422 22.219 14.945 1 97 297 ALA A O 1
ATOM 2367 N N . THR A 1 298 ? -16.781 21.359 13.664 1 96.44 298 THR A N 1
ATOM 2368 C CA . THR A 1 298 ? -16.422 20.422 14.727 1 96.44 298 THR A CA 1
ATOM 2369 C C . THR A 1 298 ? -15.109 20.844 15.398 1 96.44 298 THR A C 1
ATOM 2371 O O . THR A 1 298 ? -14.688 20.234 16.375 1 96.44 298 THR A O 1
ATOM 2374 N N . ARG A 1 299 ? -14.484 21.844 14.953 1 96.31 299 ARG A N 1
ATOM 2375 C CA . ARG A 1 299 ? -13.227 22.25 15.555 1 96.31 299 ARG A CA 1
ATOM 2376 C C . ARG A 1 299 ? -13.469 23.094 16.797 1 96.31 299 ARG A C 1
ATOM 2378 O O . ARG A 1 299 ? -14.531 23.703 16.938 1 96.31 299 ARG A O 1
ATOM 2385 N N . ARG A 1 300 ? -12.516 23.141 17.672 1 96.12 300 ARG A N 1
ATOM 2386 C CA . ARG A 1 300 ? -12.539 23.953 18.875 1 96.12 300 ARG A CA 1
ATOM 2387 C C . ARG A 1 300 ? -12.703 25.438 18.516 1 96.12 300 ARG A C 1
ATOM 2389 O O . ARG A 1 300 ? -11.961 25.969 17.703 1 96.12 300 ARG A O 1
ATOM 2396 N N . PRO A 1 301 ? -13.711 26.078 19.094 1 94.5 301 PRO A N 1
ATOM 2397 C CA . PRO A 1 301 ? -13.82 27.531 18.891 1 94.5 301 PRO A CA 1
ATOM 2398 C C . PRO A 1 301 ? -12.648 28.297 19.5 1 94.5 301 PRO A C 1
ATOM 2400 O O . PRO A 1 301 ? -12.234 28 20.625 1 94.5 301 PRO A O 1
ATOM 2403 N N . ASN A 1 302 ? -12.102 29.156 18.812 1 95.19 302 ASN A N 1
ATOM 2404 C CA . ASN A 1 302 ? -11.039 30.016 19.312 1 95.19 302 ASN A CA 1
ATOM 2405 C C . ASN A 1 302 ? -10.93 31.297 18.484 1 95.19 302 ASN A C 1
ATOM 2407 O O . ASN A 1 302 ? -11.289 31.312 17.312 1 95.19 302 ASN A O 1
ATOM 2411 N N . ALA A 1 303 ? -10.398 32.312 19.031 1 96.44 303 ALA A N 1
ATOM 2412 C CA . ALA A 1 303 ? -10.312 33.625 18.406 1 96.44 303 ALA A CA 1
ATOM 2413 C C . ALA A 1 303 ? -9.383 33.625 17.203 1 96.44 303 ALA A C 1
ATOM 2415 O O . ALA A 1 303 ? -9.586 34.375 16.234 1 96.44 303 ALA A O 1
ATOM 2416 N N . ASP A 1 304 ? -8.484 32.781 17.25 1 97.12 304 ASP A N 1
ATOM 2417 C CA . ASP A 1 304 ? -7.5 32.75 16.156 1 97.12 304 ASP A CA 1
ATOM 2418 C C . ASP A 1 304 ? -8.141 32.312 14.852 1 97.12 304 ASP A C 1
ATOM 2420 O O . ASP A 1 304 ? -7.734 32.75 13.773 1 97.12 304 ASP A O 1
ATOM 2424 N N . ASN A 1 305 ? -9.141 31.453 14.922 1 95.06 305 ASN A N 1
ATOM 2425 C CA . ASN A 1 305 ? -9.883 31.047 13.734 1 95.06 305 ASN A CA 1
ATOM 2426 C C . ASN A 1 305 ? -10.703 32.188 13.156 1 95.06 305 ASN A C 1
ATOM 2428 O O . ASN A 1 305 ? -11.086 32.156 11.992 1 95.06 305 ASN A O 1
ATOM 2432 N N . GLU A 1 306 ? -10.945 33.156 14 1 95 306 GLU A N 1
ATOM 2433 C CA . GLU A 1 306 ? -11.766 34.312 13.586 1 95 306 GLU A CA 1
ATOM 2434 C C . GLU A 1 306 ? -10.906 35.406 13 1 95 306 GLU A C 1
ATOM 2436 O O . GLU A 1 306 ? -11.25 36 11.984 1 95 306 GLU A O 1
ATOM 2441 N N . HIS A 1 307 ? -9.773 35.625 13.617 1 97 307 HIS A N 1
ATOM 2442 C CA . HIS A 1 307 ? -9.008 36.812 13.273 1 97 307 HIS A CA 1
ATOM 2443 C C . HIS A 1 307 ? -7.969 36.5 12.203 1 97 307 HIS A C 1
ATOM 2445 O O . HIS A 1 307 ? -7.539 37.406 11.477 1 97 307 HIS A O 1
ATOM 2451 N N . LEU A 1 308 ? -7.574 35.219 12.117 1 98.25 308 LEU A N 1
ATOM 2452 C CA . LEU A 1 308 ? -6.586 34.75 11.156 1 98.25 308 LEU A CA 1
ATOM 2453 C C . LEU A 1 308 ? -5.375 35.688 11.125 1 98.25 308 LEU A C 1
ATOM 2455 O O . LEU A 1 308 ? -4.98 36.156 10.062 1 98.25 308 LEU A O 1
ATOM 2459 N N . ARG A 1 309 ? -4.75 35.812 12.289 1 98.06 309 ARG A N 1
ATOM 2460 C CA . ARG A 1 309 ? -3.625 36.75 12.453 1 98.06 309 ARG A CA 1
ATOM 2461 C C . ARG A 1 309 ? -2.402 36.25 11.688 1 98.06 309 ARG A C 1
ATOM 2463 O O . ARG A 1 309 ? -2.236 35.031 11.484 1 98.06 309 ARG A O 1
ATOM 2470 N N . ILE A 1 310 ? -1.559 37.156 11.227 1 98.56 310 ILE A N 1
ATOM 2471 C CA . ILE A 1 310 ? -0.356 36.875 10.461 1 98.56 310 ILE A CA 1
ATOM 2472 C C . ILE A 1 310 ? 0.765 36.438 11.406 1 98.56 310 ILE A C 1
ATOM 2474 O O . ILE A 1 310 ? 1.024 37.094 12.414 1 98.56 310 ILE A O 1
ATOM 2478 N N . ILE A 1 311 ? 1.456 35.344 11.094 1 98.75 311 ILE A N 1
ATOM 2479 C CA . ILE A 1 311 ? 2.557 34.812 11.883 1 98.75 311 ILE A CA 1
ATOM 2480 C C . ILE A 1 311 ? 3.889 35.188 11.234 1 98.75 311 ILE A C 1
ATOM 2482 O O . ILE A 1 311 ? 4.031 35.094 10.008 1 98.75 311 ILE A O 1
ATOM 2486 N N . PHE A 1 312 ? 4.836 35.625 11.977 1 98.69 312 PHE A N 1
ATOM 2487 C CA . PHE A 1 312 ? 6.23 35.594 11.555 1 98.69 312 PHE A CA 1
ATOM 2488 C C . PHE A 1 312 ? 7.012 34.531 12.281 1 98.69 312 PHE A C 1
ATOM 2490 O O . PHE A 1 312 ? 6.855 34.344 13.492 1 98.69 312 PHE A O 1
ATOM 2497 N N . ASN A 1 313 ? 7.734 33.75 11.625 1 98.69 313 ASN A N 1
ATOM 2498 C CA . ASN A 1 313 ? 8.641 32.75 12.164 1 98.69 313 ASN A CA 1
ATOM 2499 C C . ASN A 1 313 ? 10.047 32.875 11.602 1 98.69 313 ASN A C 1
ATOM 2501 O O . ASN A 1 313 ? 10.219 33.031 10.391 1 98.69 313 ASN A O 1
ATOM 2505 N N . ASP A 1 314 ? 11.078 32.781 12.359 1 98.12 314 ASP A N 1
ATOM 2506 C CA . ASP A 1 314 ? 12.438 33.188 11.984 1 98.12 314 ASP A CA 1
ATOM 2507 C C . ASP A 1 314 ? 13.227 31.984 11.445 1 98.12 314 ASP A C 1
ATOM 2509 O O . ASP A 1 314 ? 14.445 32.062 11.281 1 98.12 314 ASP A O 1
ATOM 2513 N N . TYR A 1 315 ? 12.641 30.859 11.125 1 96.88 315 TYR A N 1
ATOM 2514 C CA . TYR A 1 315 ? 13.375 29.641 10.852 1 96.88 315 TYR A CA 1
ATOM 2515 C C . TYR A 1 315 ? 13.664 29.5 9.359 1 96.88 315 TYR A C 1
ATOM 2517 O O . TYR A 1 315 ? 14.758 29.828 8.906 1 96.88 315 TYR A O 1
ATOM 2525 N N . MET A 1 316 ? 12.688 29.125 8.539 1 95.06 316 MET A N 1
ATOM 2526 C CA . MET A 1 316 ? 12.906 28.719 7.148 1 95.06 316 MET A CA 1
ATOM 2527 C C . MET A 1 316 ? 13.336 29.922 6.301 1 95.06 316 MET A C 1
ATOM 2529 O O . MET A 1 316 ? 12.656 30.953 6.281 1 95.06 316 MET A O 1
ATOM 2533 N N . ASN A 1 317 ? 14.469 29.703 5.527 1 94.19 317 ASN A N 1
ATOM 2534 C CA . ASN A 1 317 ? 15.07 30.734 4.684 1 94.19 317 ASN A CA 1
ATOM 2535 C C . ASN A 1 317 ? 15.352 32 5.469 1 94.19 317 ASN A C 1
ATOM 2537 O O . ASN A 1 317 ? 15.164 33.125 4.949 1 94.19 317 ASN A O 1
ATOM 2541 N N . CYS A 1 318 ? 15.68 31.812 6.746 1 96.19 318 CYS A N 1
ATOM 2542 C CA . CYS A 1 318 ? 15.969 32.906 7.668 1 96.19 318 CYS A CA 1
ATOM 2543 C C . CYS A 1 318 ? 17.109 32.531 8.609 1 96.19 318 CYS A C 1
ATOM 2545 O O . CYS A 1 318 ? 18.25 32.406 8.18 1 96.19 318 CYS A O 1
ATOM 2547 N N . LEU A 1 319 ? 16.797 32.281 9.945 1 96.19 319 LEU A N 1
ATOM 2548 C CA . LEU A 1 319 ? 17.875 32.125 10.898 1 96.19 319 LEU A CA 1
ATOM 2549 C C . LEU A 1 319 ? 18.297 30.656 11.031 1 96.19 319 LEU A C 1
ATOM 2551 O O . LEU A 1 319 ? 19.328 30.344 11.617 1 96.19 319 LEU A O 1
ATOM 2555 N N . TRP A 1 320 ? 17.578 29.719 10.602 1 94.69 320 TRP A N 1
A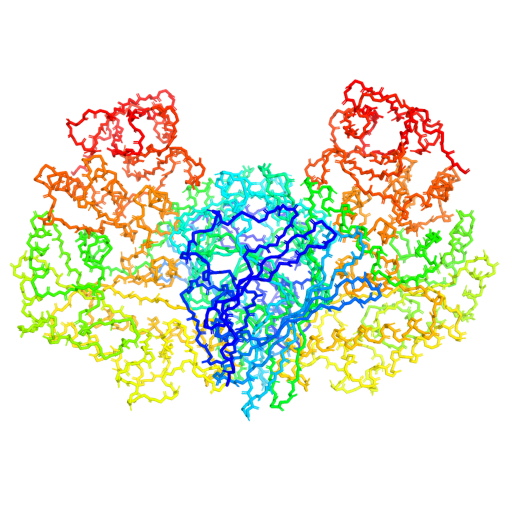TOM 2556 C CA . TRP A 1 320 ? 17.875 28.281 10.57 1 94.69 320 TRP A CA 1
ATOM 2557 C C . TRP A 1 320 ? 18.344 27.797 11.93 1 94.69 320 TRP A C 1
ATOM 2559 O O . TRP A 1 320 ? 19.375 27.125 12.031 1 94.69 320 TRP A O 1
ATOM 2569 N N . GLY A 1 321 ? 17.609 28.25 12.953 1 95.44 321 GLY A N 1
ATOM 2570 C CA . GLY A 1 321 ? 17.859 27.734 14.289 1 95.44 321 GLY A CA 1
ATOM 2571 C C . GLY A 1 321 ? 18.953 28.469 15.023 1 95.44 321 GLY A C 1
ATOM 2572 O O . GLY A 1 321 ? 19.531 27.938 15.977 1 95.44 321 GLY A O 1
ATOM 2573 N N . ASN A 1 322 ? 19.266 29.625 14.594 1 96.06 322 ASN A N 1
ATOM 2574 C CA . ASN A 1 322 ? 20.266 30.453 15.266 1 96.06 322 ASN A CA 1
ATOM 2575 C C . ASN A 1 322 ? 19.672 31.75 15.781 1 96.06 322 ASN A C 1
ATOM 2577 O O . ASN A 1 322 ? 20.156 32.844 15.453 1 96.06 322 ASN A O 1
ATOM 2581 N N . PRO A 1 323 ? 18.719 31.734 16.656 1 97.75 323 PRO A N 1
ATOM 2582 C CA . PRO A 1 323 ? 18.156 32.938 17.25 1 97.75 323 PRO A CA 1
ATOM 2583 C C . PRO A 1 323 ? 19.031 33.531 18.359 1 97.75 323 PRO A C 1
ATOM 2585 O O . PRO A 1 323 ? 19.344 32.812 19.312 1 97.75 323 PRO A O 1
ATOM 2588 N N . THR A 1 324 ? 19.5 34.688 18.234 1 97.38 324 THR A N 1
ATOM 2589 C CA . THR A 1 324 ? 20.172 35.5 19.234 1 97.38 324 THR A CA 1
ATOM 2590 C C . THR A 1 324 ? 19.5 36.875 19.359 1 97.38 324 THR A C 1
ATOM 2592 O O . THR A 1 324 ? 18.766 37.281 18.469 1 97.38 324 THR A O 1
ATOM 2595 N N . THR A 1 325 ? 19.734 37.5 20.531 1 98 325 THR A N 1
ATOM 2596 C CA . THR A 1 325 ? 19.188 38.844 20.688 1 98 325 THR A CA 1
ATOM 2597 C C . THR A 1 325 ? 19.562 39.719 19.484 1 98 325 THR A C 1
ATOM 2599 O O . THR A 1 325 ? 18.719 40.406 18.922 1 98 325 THR A O 1
ATOM 2602 N N . GLN A 1 326 ? 20.781 39.656 19.078 1 97.56 326 GLN A N 1
ATOM 2603 C CA . GLN A 1 326 ? 21.297 40.5 18 1 97.56 326 GLN A CA 1
ATOM 2604 C C . GLN A 1 326 ? 20.594 40.156 16.672 1 97.56 326 GLN A C 1
ATOM 2606 O O . GLN A 1 326 ? 20.25 41.062 15.914 1 97.56 326 GLN A O 1
ATOM 2611 N N . ASN A 1 327 ? 20.375 38.906 16.422 1 97.62 327 ASN A N 1
ATOM 2612 C CA . ASN A 1 327 ? 19.766 38.5 15.164 1 97.62 327 ASN A CA 1
ATOM 2613 C C . ASN A 1 327 ? 18.266 38.781 15.148 1 97.62 327 ASN A C 1
ATOM 2615 O O . ASN A 1 327 ? 17.688 39.031 14.078 1 97.62 327 ASN A O 1
ATOM 2619 N N . LEU A 1 328 ? 17.625 38.781 16.281 1 98.62 328 LEU A N 1
ATOM 2620 C CA . LEU A 1 328 ? 16.156 38.781 16.359 1 98.62 328 LEU A CA 1
ATOM 2621 C C . LEU A 1 328 ? 15.625 40.219 16.297 1 98.62 328 LEU A C 1
ATOM 2623 O O . LEU A 1 328 ? 14.57 40.469 15.711 1 98.62 328 LEU A O 1
ATOM 2627 N N . LEU A 1 329 ? 16.281 41.156 16.875 1 98.56 329 LEU A N 1
ATOM 2628 C CA . LEU A 1 329 ? 15.719 42.5 17.078 1 98.56 329 LEU A CA 1
ATOM 2629 C C . LEU A 1 329 ? 15.367 43.156 15.734 1 98.56 329 LEU A C 1
ATOM 2631 O O . LEU A 1 329 ? 14.258 43.656 15.555 1 98.56 329 LEU A O 1
ATOM 2635 N N . PRO A 1 330 ? 16.312 43.031 14.719 1 98.12 330 PRO A N 1
ATOM 2636 C CA . PRO A 1 330 ? 15.93 43.625 13.43 1 98.12 330 PRO A CA 1
ATOM 2637 C C . PRO A 1 330 ? 14.742 42.906 12.781 1 98.12 330 PRO A C 1
ATOM 2639 O O . PRO A 1 330 ? 13.938 43.562 12.102 1 98.12 330 PRO A O 1
ATOM 2642 N N . LEU A 1 331 ? 14.648 41.656 12.953 1 98.38 331 LEU A N 1
ATOM 2643 C CA . LEU A 1 331 ? 13.547 40.875 12.398 1 98.38 331 LEU A CA 1
ATOM 2644 C C . LEU A 1 331 ? 12.227 41.25 13.07 1 98.38 331 LEU A C 1
ATOM 2646 O O . LEU A 1 331 ? 11.188 41.312 12.422 1 98.38 331 LEU A O 1
ATOM 2650 N N . ILE A 1 332 ? 12.297 41.469 14.391 1 98.81 332 ILE A N 1
ATOM 2651 C CA . ILE A 1 332 ? 11.109 41.844 15.148 1 98.81 332 ILE A CA 1
ATOM 2652 C C . ILE A 1 332 ? 10.594 43.188 14.648 1 98.81 332 ILE A C 1
ATOM 2654 O O . ILE A 1 332 ? 9.398 43.375 14.422 1 98.81 332 ILE A O 1
ATOM 2658 N N . ASP A 1 333 ? 11.469 44.125 14.445 1 98.62 333 ASP A N 1
ATOM 2659 C CA . ASP A 1 333 ? 11.094 45.438 13.938 1 98.62 333 ASP A CA 1
ATOM 2660 C C . ASP A 1 333 ? 10.445 45.344 12.562 1 98.62 333 ASP A C 1
ATOM 2662 O O . ASP A 1 333 ? 9.414 45.969 12.297 1 98.62 333 ASP A O 1
ATOM 2666 N N . ALA A 1 334 ? 11.07 44.594 11.734 1 98.12 334 ALA A N 1
ATOM 2667 C CA . ALA A 1 334 ? 10.57 44.438 10.367 1 98.12 334 ALA A CA 1
ATOM 2668 C C . ALA A 1 334 ? 9.211 43.75 10.352 1 98.12 334 ALA A C 1
ATOM 2670 O O . ALA A 1 334 ? 8.328 44.125 9.578 1 98.12 334 ALA A O 1
ATOM 2671 N N . ALA A 1 335 ? 9.016 42.719 11.125 1 98.56 335 ALA A N 1
ATOM 2672 C CA . ALA A 1 335 ? 7.75 41.969 11.211 1 98.56 335 ALA A CA 1
ATOM 2673 C C . ALA A 1 335 ? 6.625 42.906 11.68 1 98.56 335 ALA A C 1
ATOM 2675 O O . ALA A 1 335 ? 5.52 42.844 11.141 1 98.56 335 ALA A O 1
ATOM 2676 N N . ALA A 1 336 ? 6.938 43.656 12.711 1 98.38 336 ALA A N 1
ATOM 2677 C CA . ALA A 1 336 ? 5.957 44.594 13.211 1 98.38 336 ALA A CA 1
ATOM 2678 C C . ALA A 1 336 ? 5.586 45.625 12.125 1 98.38 336 ALA A C 1
ATOM 2680 O O . ALA A 1 336 ? 4.414 45.969 11.969 1 98.38 336 ALA A O 1
ATOM 2681 N N . ASP A 1 337 ? 6.559 46.031 11.453 1 97.25 337 ASP A N 1
ATOM 2682 C CA . ASP A 1 337 ? 6.383 47.062 10.438 1 97.25 337 ASP A CA 1
ATOM 2683 C C . ASP A 1 337 ? 5.438 46.594 9.336 1 97.25 337 ASP A C 1
ATOM 2685 O O . ASP A 1 337 ? 4.648 47.375 8.805 1 97.25 337 ASP A O 1
ATOM 2689 N N . VAL A 1 338 ? 5.547 45.344 8.992 1 97.19 338 VAL A N 1
ATOM 2690 C CA . VAL A 1 338 ? 4.738 44.875 7.875 1 97.19 338 VAL A CA 1
ATOM 2691 C C . VAL A 1 338 ? 3.402 44.344 8.391 1 97.19 338 VAL A C 1
ATOM 2693 O O . VAL A 1 338 ? 2.559 43.906 7.605 1 97.19 338 VAL A O 1
ATOM 2696 N N . GLY A 1 339 ? 3.209 44.281 9.672 1 97.19 339 GLY A N 1
ATOM 2697 C CA . GLY A 1 339 ? 1.874 44.031 10.195 1 97.19 339 GLY A CA 1
ATOM 2698 C C . GLY A 1 339 ? 1.689 42.625 10.742 1 97.19 339 GLY A C 1
ATOM 2699 O O . GLY A 1 339 ? 0.561 42.156 10.867 1 97.19 339 GLY A O 1
ATOM 2700 N N . CYS A 1 340 ? 2.689 41.906 11.125 1 98.38 340 CYS A N 1
ATOM 2701 C CA . CYS A 1 340 ? 2.564 40.625 11.781 1 98.38 340 CYS A CA 1
ATOM 2702 C C . CYS A 1 340 ? 2.027 40.781 13.195 1 98.38 340 CYS A C 1
ATOM 2704 O O . CYS A 1 340 ? 2.191 41.812 13.82 1 98.38 340 CYS A O 1
ATOM 2706 N N . LYS A 1 341 ? 1.308 39.75 13.586 1 98.44 341 LYS A N 1
ATOM 2707 C CA . LYS A 1 341 ? 0.727 39.812 14.93 1 98.44 341 LYS A CA 1
ATOM 2708 C C . LYS A 1 341 ? 1.399 38.812 15.859 1 98.44 341 LYS A C 1
ATOM 2710 O O . LYS A 1 341 ? 1.381 38.969 17.078 1 98.44 341 LYS A O 1
ATOM 2715 N N . TYR A 1 342 ? 1.861 37.688 15.43 1 98.81 342 TYR A N 1
ATOM 2716 C CA . TYR A 1 342 ? 2.676 36.75 16.172 1 98.81 342 TYR A CA 1
ATOM 2717 C C . TYR A 1 342 ? 4.133 36.812 15.727 1 98.81 342 TYR A C 1
ATOM 2719 O O . TYR A 1 342 ? 4.426 36.969 14.547 1 98.81 342 TYR A O 1
ATOM 2727 N N . PHE A 1 343 ? 5.039 36.781 16.625 1 98.88 343 PHE A N 1
ATOM 2728 C CA . PHE A 1 343 ? 6.457 36.562 16.328 1 98.88 343 PHE A CA 1
ATOM 2729 C C . PHE A 1 343 ? 6.98 35.312 17.031 1 98.88 343 PHE A C 1
ATOM 2731 O O . PHE A 1 343 ? 7.133 35.312 18.266 1 98.88 343 PHE A O 1
ATOM 2738 N N . CYS A 1 344 ? 7.273 34.312 16.312 1 98.88 344 CYS A N 1
ATOM 2739 C CA . CYS A 1 344 ? 7.703 33.031 16.844 1 98.88 344 CYS A CA 1
ATOM 2740 C C . CYS A 1 344 ? 9.211 32.844 16.719 1 98.88 344 CYS A C 1
ATOM 2742 O O . CYS A 1 344 ? 9.758 32.875 15.617 1 98.88 344 CYS A O 1
ATOM 2744 N N . ILE A 1 345 ? 9.906 32.75 17.859 1 98.75 345 ILE A N 1
ATOM 2745 C CA . ILE A 1 345 ? 11.297 32.312 17.875 1 98.75 345 ILE A CA 1
ATOM 2746 C C . ILE A 1 345 ? 11.367 30.797 17.719 1 98.75 345 ILE A C 1
ATOM 2748 O O . ILE A 1 345 ? 10.953 30.062 18.625 1 98.75 345 ILE A O 1
ATOM 2752 N N . ASP A 1 346 ? 11.906 30.344 16.609 1 98 346 ASP A N 1
ATOM 2753 C CA . ASP A 1 346 ? 11.914 28.922 16.297 1 98 346 ASP A CA 1
ATOM 2754 C C . ASP A 1 346 ? 13.039 28.203 17.062 1 98 346 ASP A C 1
ATOM 2756 O O . ASP A 1 346 ? 13.531 28.703 18.062 1 98 346 ASP A O 1
ATOM 2760 N N . CYS A 1 347 ? 13.391 27 16.672 1 97 347 CYS A N 1
ATOM 2761 C CA . CYS A 1 347 ? 14.32 26.141 17.391 1 97 347 CYS A CA 1
ATOM 2762 C C . CYS A 1 347 ? 15.664 26.844 17.594 1 97 347 CYS A C 1
ATOM 2764 O O . CYS A 1 347 ? 16 27.75 16.844 1 97 347 CYS A O 1
ATOM 2766 N N . GLY A 1 348 ? 16.328 26.422 18.641 1 96.5 348 GLY A N 1
ATOM 2767 C CA . GLY A 1 348 ? 17.656 26.922 18.938 1 96.5 348 GLY A CA 1
ATOM 2768 C C . GLY A 1 348 ? 17.703 27.781 20.203 1 96.5 348 GLY A C 1
ATOM 2769 O O . GLY A 1 348 ? 18.75 27.906 20.844 1 96.5 348 GLY A O 1
ATOM 2770 N N . TRP A 1 349 ? 16.578 28.375 20.641 1 97.44 349 TRP A N 1
ATOM 2771 C CA . TRP A 1 349 ? 16.531 29.328 21.734 1 97.44 349 TRP A CA 1
ATOM 2772 C C . TRP A 1 349 ? 16.953 28.688 23.047 1 97.44 349 TRP A C 1
ATOM 2774 O O . TRP A 1 349 ? 17.312 29.375 24 1 97.44 349 TRP A O 1
ATOM 2784 N N . TYR A 1 350 ? 17.047 27.344 23.141 1 96.19 350 TYR A N 1
ATOM 2785 C CA . TYR A 1 350 ? 17.266 26.562 24.359 1 96.19 350 TYR A CA 1
ATOM 2786 C C . TYR A 1 350 ? 18.672 25.953 24.375 1 96.19 350 TYR A C 1
ATOM 2788 O O . TYR A 1 350 ? 19 25.141 25.234 1 96.19 350 TYR A O 1
ATOM 2796 N N . SER A 1 351 ? 19.531 26.25 23.344 1 94.06 351 SER A N 1
ATOM 2797 C CA . SER A 1 351 ? 20.828 25.594 23.234 1 94.06 351 SER A CA 1
ATOM 2798 C C . SER A 1 351 ? 21.922 26.562 22.797 1 94.06 351 SER A C 1
ATOM 2800 O O . SER A 1 351 ? 21.688 27.422 21.938 1 94.06 351 SER A O 1
ATOM 2802 N N . PRO A 1 352 ? 23.203 26.562 23.375 1 87 352 PRO A N 1
ATOM 2803 C CA . PRO A 1 352 ? 24.297 27.438 22.938 1 87 352 PRO A CA 1
ATOM 2804 C C . PRO A 1 352 ? 24.859 27.031 21.578 1 87 352 PRO A C 1
ATOM 2806 O O . PRO A 1 352 ? 25.422 27.859 20.875 1 87 352 PRO A O 1
ATOM 2809 N N . GLY A 1 353 ? 24.594 25.828 21.062 1 84.25 353 GLY A N 1
ATOM 2810 C CA . GLY A 1 353 ? 25.125 25.312 19.812 1 84.25 353 GLY A CA 1
ATOM 2811 C C . GLY A 1 353 ? 24.188 24.344 19.125 1 84.25 353 GLY A C 1
ATOM 2812 O O . GLY A 1 353 ? 23.031 24.672 18.859 1 84.25 353 GLY A O 1
ATOM 2813 N N . VAL A 1 354 ? 24.797 23.266 18.984 1 85.19 354 VAL A N 1
ATOM 2814 C CA . VAL A 1 354 ? 24 22.234 18.328 1 85.19 354 VAL A CA 1
ATOM 2815 C C . VAL A 1 354 ? 22.688 22.016 19.094 1 85.19 354 VAL A C 1
ATOM 2817 O O . VAL A 1 354 ? 22.719 21.75 20.297 1 85.19 354 VAL A O 1
ATOM 2820 N N . TRP A 1 355 ? 21.609 22.203 18.453 1 90.38 355 TRP A N 1
ATOM 2821 C CA . TRP A 1 355 ? 20.344 22.281 19.172 1 90.38 355 TRP A CA 1
ATOM 2822 C C . TRP A 1 355 ? 19.5 21.031 18.938 1 90.38 355 TRP A C 1
ATOM 2824 O O . TRP A 1 355 ? 18.484 20.812 19.609 1 90.38 355 TRP A O 1
ATOM 2834 N N . TRP A 1 356 ? 19.906 20.109 18.125 1 92 356 TRP A N 1
ATOM 2835 C CA . TRP A 1 356 ? 19.047 19.031 17.672 1 92 356 TRP A CA 1
ATOM 2836 C C . TRP A 1 356 ? 18.953 17.922 18.719 1 92 356 TRP A C 1
ATOM 2838 O O . TRP A 1 356 ? 17.859 17.562 19.141 1 92 356 TRP A O 1
ATOM 2848 N N . ASP A 1 357 ? 20.016 17.344 19.234 1 93.88 357 ASP A N 1
ATOM 2849 C CA . ASP A 1 357 ? 20 16.109 20.016 1 93.88 357 ASP A CA 1
ATOM 2850 C C . ASP A 1 357 ? 20.031 16.406 21.516 1 93.88 357 ASP A C 1
ATOM 2852 O O . ASP A 1 357 ? 20.203 15.5 22.328 1 93.88 357 ASP A O 1
ATOM 2856 N N . GLY A 1 358 ? 19.828 17.719 21.859 1 94.5 358 GLY A N 1
ATOM 2857 C CA . GLY A 1 358 ? 19.875 18.094 23.266 1 94.5 358 GLY A CA 1
ATOM 2858 C C . GLY A 1 358 ? 18.531 18.562 23.781 1 94.5 358 GLY A C 1
ATOM 2859 O O . GLY A 1 358 ? 18.406 18.938 24.953 1 94.5 358 GLY A O 1
ATOM 2860 N N . VAL A 1 359 ? 17.484 18.484 23.047 1 96.12 359 VAL A N 1
ATOM 2861 C CA . VAL A 1 359 ? 16.172 19 23.453 1 96.12 359 VAL A CA 1
ATOM 2862 C C . VAL A 1 359 ? 15.656 18.219 24.656 1 96.12 359 VAL A C 1
ATOM 2864 O O . VAL A 1 359 ? 15.945 17.031 24.812 1 96.12 359 VAL A O 1
ATOM 2867 N N . GLY A 1 360 ? 14.883 18.953 25.562 1 96.5 360 GLY A N 1
ATOM 2868 C CA . GLY A 1 360 ? 14.25 18.25 26.656 1 96.5 360 GLY A CA 1
ATOM 2869 C C . GLY A 1 360 ? 14.023 19.125 27.875 1 96.5 360 GLY A C 1
ATOM 2870 O O . GLY A 1 360 ? 12.977 19.031 28.531 1 96.5 360 GLY A O 1
ATOM 2871 N N . GLU A 1 361 ? 15 19.953 28.203 1 95.94 361 GLU A N 1
ATOM 2872 C CA . GLU A 1 361 ? 14.867 20.797 29.391 1 95.94 361 GLU A CA 1
ATOM 2873 C C . GLU A 1 361 ? 14 22.016 29.109 1 95.94 361 GLU A C 1
ATOM 2875 O O . GLU A 1 361 ? 13.234 22.453 29.969 1 95.94 361 GLU A O 1
ATOM 2880 N N . TRP A 1 362 ? 14.133 22.578 27.984 1 97.31 362 TRP A N 1
ATOM 2881 C CA . TRP A 1 362 ? 13.398 23.734 27.484 1 97.31 362 TRP A CA 1
ATOM 2882 C C . TRP A 1 362 ? 13.664 24.953 28.359 1 97.31 362 TRP A C 1
ATOM 2884 O O . TRP A 1 362 ? 12.727 25.625 28.812 1 97.31 362 TRP A O 1
ATOM 2894 N N . LEU A 1 363 ? 14.906 25.172 28.656 1 96.88 363 LEU A N 1
ATOM 2895 C CA . LEU A 1 363 ? 15.406 26.391 29.297 1 96.88 363 LEU A CA 1
ATOM 2896 C C . LEU A 1 363 ? 16.188 27.25 28.312 1 96.88 363 LEU A C 1
ATOM 2898 O O . LEU A 1 363 ? 16.891 26.734 27.438 1 96.88 363 LEU A O 1
ATOM 2902 N N . PRO A 1 364 ? 16.078 28.578 28.469 1 96.88 364 PRO A N 1
ATOM 2903 C CA . PRO A 1 364 ? 16.719 29.453 27.484 1 96.88 364 PRO A CA 1
ATOM 2904 C C . PRO A 1 364 ? 18.25 29.406 27.562 1 96.88 364 PRO A C 1
ATOM 2906 O O . PRO A 1 364 ? 18.812 29.281 28.656 1 96.88 364 PRO A O 1
ATOM 2909 N N . SER A 1 365 ? 18.812 29.484 26.406 1 96.56 365 SER A N 1
ATOM 2910 C CA . SER A 1 365 ? 20.266 29.578 26.328 1 96.56 365 SER A CA 1
ATOM 2911 C C . SER A 1 365 ? 20.766 30.938 26.812 1 96.56 365 SER A C 1
ATOM 2913 O O . SER A 1 365 ? 20.406 31.969 26.234 1 96.56 365 SER A O 1
ATOM 2915 N N . GLU A 1 366 ? 21.688 30.969 27.719 1 95.75 366 GLU A N 1
ATOM 2916 C CA . GLU A 1 366 ? 22.266 32.219 28.188 1 95.75 366 GLU A CA 1
ATOM 2917 C C . GLU A 1 366 ? 23.25 32.781 27.172 1 95.75 366 GLU A C 1
ATOM 2919 O O . GLU A 1 366 ? 23.438 34 27.078 1 95.75 366 GLU A O 1
ATOM 2924 N N . GLU A 1 367 ? 23.828 31.844 26.469 1 96 367 GLU A N 1
ATOM 2925 C CA . GLU A 1 367 ? 24.781 32.281 25.453 1 96 367 GLU A CA 1
ATOM 2926 C C . GLU A 1 367 ? 24.078 33.031 24.328 1 96 367 GLU A C 1
ATOM 2928 O O . GLU A 1 367 ? 24.594 34.062 23.844 1 96 367 GLU A O 1
ATOM 2933 N N . ARG A 1 368 ? 22.922 32.625 23.938 1 96.81 368 ARG A N 1
ATOM 2934 C CA . ARG A 1 368 ? 22.203 33.25 22.844 1 96.81 368 ARG A CA 1
ATOM 2935 C C . ARG A 1 368 ? 21.484 34.531 23.297 1 96.81 368 ARG A C 1
ATOM 2937 O O . ARG A 1 368 ? 21.266 35.438 22.5 1 96.81 368 ARG A O 1
ATOM 2944 N N . PHE A 1 369 ? 21.141 34.531 24.594 1 97.88 369 PHE A N 1
ATOM 2945 C CA . PHE A 1 369 ? 20.406 35.656 25.188 1 97.88 369 PHE A CA 1
ATOM 2946 C C . PHE A 1 369 ? 21.094 36.156 26.453 1 97.88 369 PHE A C 1
ATOM 2948 O O . PHE A 1 369 ? 20.562 35.969 27.547 1 97.88 369 PHE A O 1
ATOM 2955 N N . PRO A 1 370 ? 22.109 36.875 26.312 1 96.56 370 PRO A N 1
ATOM 2956 C CA . PRO A 1 370 ? 22.844 37.344 27.5 1 96.56 370 PRO A CA 1
ATOM 2957 C C . PRO A 1 370 ? 22 38.25 28.391 1 96.56 370 PRO A C 1
ATOM 2959 O O . PRO A 1 370 ? 22.219 38.281 29.609 1 96.56 370 PRO A O 1
ATOM 2962 N N . GLU A 1 371 ? 21.016 38.906 27.859 1 97.25 371 GLU A N 1
ATOM 2963 C CA . GLU A 1 371 ? 20.094 39.719 28.625 1 97.25 371 GLU A CA 1
ATOM 2964 C C . GLU A 1 371 ? 18.922 38.906 29.156 1 97.25 371 GLU A C 1
ATOM 2966 O O . GLU A 1 371 ? 18.109 39.406 29.938 1 97.25 371 GLU A O 1
ATOM 2971 N N . GLY A 1 372 ? 18.938 37.656 28.797 1 96.88 372 GLY A N 1
ATOM 2972 C CA . GLY A 1 372 ? 17.797 36.812 29.078 1 96.88 372 GLY A CA 1
ATOM 2973 C C . GLY A 1 372 ? 16.766 36.781 27.953 1 96.88 372 GLY A C 1
ATOM 2974 O O . GLY A 1 372 ? 16.547 37.812 27.297 1 96.88 372 GLY A O 1
ATOM 2975 N N . ILE A 1 373 ? 16.109 35.719 27.812 1 97.62 373 ILE A N 1
ATOM 2976 C CA . ILE A 1 373 ? 15.164 35.594 26.703 1 97.62 373 ILE A CA 1
ATOM 2977 C C . ILE A 1 373 ? 13.961 36.5 26.938 1 97.62 373 ILE A C 1
ATOM 2979 O O . ILE A 1 373 ? 13.305 36.938 25.984 1 97.62 373 ILE A O 1
ATOM 2983 N N . LYS A 1 374 ? 13.641 36.781 28.188 1 97.5 374 LYS A N 1
ATOM 2984 C CA . LYS A 1 374 ? 12.523 37.656 28.531 1 97.5 374 LYS A CA 1
ATOM 2985 C C . LYS A 1 374 ? 12.703 39.031 27.922 1 97.5 374 LYS A C 1
ATOM 2987 O O . LYS A 1 374 ? 11.727 39.688 27.547 1 97.5 374 LYS A O 1
ATOM 2992 N N . TYR A 1 375 ? 13.961 39.469 27.875 1 98.19 375 TYR A N 1
ATOM 2993 C CA . TYR A 1 375 ? 14.242 40.75 27.219 1 98.19 375 TYR A CA 1
ATOM 2994 C C . TYR A 1 375 ? 13.719 40.781 25.797 1 98.19 375 TYR A C 1
ATOM 2996 O O . TYR A 1 375 ? 13.039 41.719 25.391 1 98.19 375 TYR A O 1
ATOM 3004 N N . VAL A 1 376 ? 13.992 39.781 25.094 1 98.69 376 VAL A N 1
ATOM 3005 C CA . VAL A 1 376 ? 13.594 39.688 23.688 1 98.69 376 VAL A CA 1
ATOM 3006 C C . VAL A 1 376 ? 12.078 39.531 23.594 1 98.69 376 VAL A C 1
ATOM 3008 O O . VAL A 1 376 ? 11.43 40.125 22.75 1 98.69 376 VAL A O 1
ATOM 3011 N N . LEU A 1 377 ? 11.469 38.719 24.453 1 98.81 377 LEU A N 1
ATOM 3012 C CA . LEU A 1 377 ? 10.023 38.5 24.453 1 98.81 377 LEU A CA 1
ATOM 3013 C C . LEU A 1 377 ? 9.281 39.781 24.781 1 98.81 377 LEU A C 1
ATOM 3015 O O . LEU A 1 377 ? 8.234 40.062 24.203 1 98.81 377 LEU A O 1
ATOM 3019 N N . ASP A 1 378 ? 9.812 40.531 25.688 1 98.38 378 ASP A N 1
ATOM 3020 C CA . ASP A 1 378 ? 9.219 41.812 26.031 1 98.38 378 ASP A CA 1
ATOM 3021 C C . ASP A 1 378 ? 9.352 42.781 24.875 1 98.38 378 ASP A C 1
ATOM 3023 O O . ASP A 1 378 ? 8.469 43.625 24.672 1 98.38 378 ASP A O 1
ATOM 3027 N N . TYR A 1 379 ? 10.469 42.719 24.219 1 98.69 379 TYR A N 1
ATOM 3028 C CA . TYR A 1 379 ? 10.648 43.562 23.031 1 98.69 379 TYR A CA 1
ATOM 3029 C C . TYR A 1 379 ? 9.578 43.25 21.984 1 98.69 379 TYR A C 1
ATOM 3031 O O . TYR A 1 379 ? 9.008 44.188 21.406 1 98.69 379 TYR A O 1
ATOM 3039 N N . ILE A 1 380 ? 9.266 42.031 21.75 1 98.88 380 ILE A N 1
ATOM 3040 C CA . ILE A 1 380 ? 8.211 41.594 20.828 1 98.88 380 ILE A CA 1
ATOM 3041 C C . ILE A 1 380 ? 6.879 42.219 21.266 1 98.88 380 ILE A C 1
ATOM 3043 O O . ILE A 1 380 ? 6.164 42.812 20.453 1 98.88 380 ILE A O 1
ATOM 3047 N N . ARG A 1 381 ? 6.582 42.125 22.547 1 98.56 381 ARG A N 1
ATOM 3048 C CA . ARG A 1 381 ? 5.344 42.656 23.094 1 98.56 381 ARG A CA 1
ATOM 3049 C C . ARG A 1 381 ? 5.301 44.188 22.922 1 98.56 381 ARG A C 1
ATOM 3051 O O . ARG A 1 381 ? 4.242 44.75 22.656 1 98.56 381 ARG A O 1
ATOM 3058 N N . GLY A 1 382 ? 6.41 44.719 23.172 1 98.56 382 GLY A N 1
ATOM 3059 C CA . GLY A 1 382 ? 6.504 46.188 23.047 1 98.56 382 GLY A CA 1
ATOM 3060 C C . GLY A 1 382 ? 6.234 46.688 21.641 1 98.56 382 GLY A C 1
ATOM 3061 O O . GLY A 1 382 ? 5.809 47.812 21.453 1 98.56 382 GLY A O 1
ATOM 3062 N N . LYS A 1 383 ? 6.453 45.844 20.703 1 98.62 383 LYS A N 1
ATOM 3063 C CA . LYS A 1 383 ? 6.207 46.188 19.312 1 98.62 383 LYS A CA 1
ATOM 3064 C C . LYS A 1 383 ? 4.785 45.812 18.891 1 98.62 383 LYS A C 1
ATOM 3066 O O . LYS A 1 383 ? 4.441 45.906 17.719 1 98.62 383 LYS A O 1
ATOM 3071 N N . GLY A 1 384 ? 3.988 45.344 19.859 1 98.19 384 GLY A N 1
ATOM 3072 C CA . GLY A 1 384 ? 2.578 45.094 19.609 1 98.19 384 GLY A CA 1
ATOM 3073 C C . GLY A 1 384 ? 2.311 43.688 19.094 1 98.19 384 GLY A C 1
ATOM 3074 O O . GLY A 1 384 ? 1.212 43.406 18.625 1 98.19 384 GLY A O 1
ATOM 3075 N N . MET A 1 385 ? 3.221 42.844 19.172 1 98.88 385 MET A N 1
ATOM 3076 C CA . MET A 1 385 ? 3.051 41.469 18.703 1 98.88 385 MET A CA 1
ATOM 3077 C C . MET A 1 385 ? 3.012 40.5 19.891 1 98.88 385 MET A C 1
ATOM 3079 O O . MET A 1 385 ? 3.436 40.844 20.984 1 98.88 385 MET A O 1
ATOM 3083 N N . VAL A 1 386 ? 2.412 39.312 19.734 1 98.81 386 VAL A N 1
ATOM 3084 C CA . VAL A 1 386 ? 2.383 38.25 20.703 1 98.81 386 VAL A CA 1
ATOM 3085 C C . VAL A 1 386 ? 3.633 37.375 20.562 1 98.81 386 VAL A C 1
ATOM 3087 O O . VAL A 1 386 ? 3.908 36.844 19.469 1 98.81 386 VAL A O 1
ATOM 3090 N N . PRO A 1 387 ? 4.461 37.25 21.594 1 98.81 387 PRO A N 1
ATOM 3091 C CA . PRO A 1 387 ? 5.66 36.406 21.484 1 98.81 387 PRO A CA 1
ATOM 3092 C C . PRO A 1 387 ? 5.336 34.906 21.422 1 98.81 387 PRO A C 1
ATOM 3094 O O . PRO A 1 387 ? 4.41 34.469 22.094 1 98.81 387 PRO A O 1
ATOM 3097 N N . GLY A 1 388 ? 6.07 34.188 20.594 1 98.81 388 GLY A N 1
ATOM 3098 C CA . GLY A 1 388 ? 5.938 32.75 20.469 1 98.81 388 GLY A CA 1
ATOM 3099 C C . GLY A 1 388 ? 7.266 32 20.547 1 98.81 388 GLY A C 1
ATOM 3100 O O . GLY A 1 388 ? 8.32 32.594 20.281 1 98.81 388 GLY A O 1
ATOM 3101 N N . LEU A 1 389 ? 7.207 30.734 20.922 1 98.81 389 LEU A N 1
ATOM 3102 C CA . LEU A 1 389 ? 8.391 29.875 21 1 98.81 389 LEU A CA 1
ATOM 3103 C C . LEU A 1 389 ? 8.117 28.516 20.359 1 98.81 389 LEU A C 1
ATOM 3105 O O . LEU A 1 389 ? 6.977 28.047 20.344 1 98.81 389 LEU A O 1
ATOM 3109 N N . TRP A 1 390 ? 9.203 27.953 19.859 1 98.38 390 TRP A N 1
ATOM 3110 C CA . TRP A 1 390 ? 9.188 26.609 19.312 1 98.38 390 TRP A CA 1
ATOM 3111 C C . TRP A 1 390 ? 9.398 25.562 20.406 1 98.38 390 TRP A C 1
ATOM 3113 O O . TRP A 1 390 ? 10.227 25.75 21.297 1 98.38 390 TRP A O 1
ATOM 3123 N N . LEU A 1 391 ? 8.602 24.484 20.359 1 98 391 LEU A N 1
ATOM 3124 C CA . LEU A 1 391 ? 8.734 23.344 21.266 1 98 391 LEU A CA 1
ATOM 3125 C C . LEU A 1 391 ? 8.594 22.031 20.5 1 98 391 LEU A C 1
ATOM 3127 O O . LEU A 1 391 ? 7.891 21.969 19.484 1 98 391 LEU A O 1
ATOM 3131 N N . GLU A 1 392 ? 9.25 21 20.953 1 97.69 392 GLU A N 1
ATOM 3132 C CA . GLU A 1 392 ? 9.016 19.609 20.594 1 97.69 392 GLU A CA 1
ATOM 3133 C C . GLU A 1 392 ? 8.828 18.734 21.828 1 97.69 392 GLU A C 1
ATOM 3135 O O . GLU A 1 392 ? 9.695 17.922 22.172 1 97.69 392 GLU A O 1
ATOM 3140 N N . ILE A 1 393 ? 7.656 18.797 22.391 1 98.38 393 ILE A N 1
ATOM 3141 C CA . ILE A 1 393 ? 7.418 18.438 23.781 1 98.38 393 ILE A CA 1
ATOM 3142 C C . ILE A 1 393 ? 7.363 16.922 23.906 1 98.38 393 ILE A C 1
ATOM 3144 O O . ILE A 1 393 ? 7.508 16.375 25.016 1 98.38 393 ILE A O 1
ATOM 3148 N N . GLU A 1 394 ? 7.191 16.156 22.797 1 98.12 394 GLU A N 1
ATOM 3149 C CA . GLU A 1 394 ? 6.965 14.711 22.859 1 98.12 394 GLU A CA 1
ATOM 3150 C C . GLU A 1 394 ? 8.281 13.938 22.797 1 98.12 394 GLU A C 1
ATOM 3152 O O . GLU A 1 394 ? 8.289 12.711 22.828 1 98.12 394 GLU A O 1
ATOM 3157 N N . VAL A 1 395 ? 9.398 14.664 22.75 1 97.69 395 VAL A N 1
ATOM 3158 C CA . VAL A 1 395 ? 10.656 13.945 22.578 1 97.69 395 VAL A CA 1
ATOM 3159 C C . VAL A 1 395 ? 11.695 14.484 23.562 1 97.69 395 VAL A C 1
ATOM 3161 O O . VAL A 1 395 ? 11.492 15.539 24.172 1 97.69 395 VAL A O 1
ATOM 3164 N N . MET A 1 396 ? 12.734 13.711 23.766 1 98.06 396 MET A N 1
ATOM 3165 C CA . MET A 1 396 ? 13.945 14.102 24.484 1 98.06 396 MET A CA 1
ATOM 3166 C C . MET A 1 396 ? 15.195 13.68 23.719 1 98.06 396 MET A C 1
ATOM 3168 O O . MET A 1 396 ? 15.273 12.555 23.234 1 98.06 396 MET A O 1
ATOM 3172 N N . GLY A 1 397 ? 16.078 14.633 23.484 1 97.12 397 GLY A N 1
ATOM 3173 C CA . GLY A 1 397 ? 17.312 14.32 22.781 1 97.12 397 GLY A CA 1
ATOM 3174 C C . GLY A 1 397 ? 18.172 13.297 23.5 1 97.12 397 GLY A C 1
ATOM 3175 O O . GLY A 1 397 ? 18.172 13.242 24.734 1 97.12 397 GLY A O 1
ATOM 3176 N N . ILE A 1 398 ? 18.969 12.516 22.766 1 96.31 398 ILE A N 1
ATOM 3177 C CA . ILE A 1 398 ? 19.781 11.445 23.359 1 96.31 398 ILE A CA 1
ATOM 3178 C C . ILE A 1 398 ? 20.922 12.047 24.172 1 96.31 398 ILE A C 1
ATOM 3180 O O . ILE A 1 398 ? 21.562 11.352 24.953 1 96.31 398 ILE A O 1
ATOM 3184 N N . HIS A 1 399 ? 21.141 13.359 24.047 1 95.81 399 HIS A N 1
ATOM 3185 C CA . HIS A 1 399 ? 22.172 14.055 24.797 1 95.81 399 HIS A CA 1
ATOM 3186 C C . HIS A 1 399 ? 21.562 15.109 25.719 1 95.81 399 HIS A C 1
ATOM 3188 O O . HIS A 1 399 ? 22.25 16.016 26.172 1 95.81 399 HIS A O 1
ATOM 3194 N N . SER A 1 400 ? 20.297 15.078 25.922 1 96.69 400 SER A N 1
ATOM 3195 C CA . SER A 1 400 ? 19.625 16.031 26.797 1 96.69 400 SER A CA 1
ATOM 3196 C C . SER A 1 400 ? 20.094 15.867 28.25 1 96.69 400 SER A C 1
ATOM 3198 O O . SER A 1 400 ? 20.125 14.75 28.766 1 96.69 400 SER A O 1
ATOM 3200 N N . PRO A 1 401 ? 20.344 16.938 28.938 1 95.25 401 PRO A N 1
ATOM 3201 C CA . PRO A 1 401 ? 20.641 16.844 30.375 1 95.25 401 PRO A CA 1
ATOM 3202 C C . PRO A 1 401 ? 19.453 16.328 31.188 1 95.25 401 PRO A C 1
ATOM 3204 O O . PRO A 1 401 ? 19.641 15.758 32.281 1 95.25 401 PRO A O 1
ATOM 3207 N N . LYS A 1 402 ? 18.312 16.516 30.703 1 96.94 402 LYS A N 1
ATOM 3208 C CA . LYS A 1 402 ? 17.094 16.094 31.391 1 96.94 402 LYS A CA 1
ATOM 3209 C C . LYS A 1 402 ? 17.062 14.578 31.594 1 96.94 402 LYS A C 1
ATOM 3211 O O . LYS A 1 402 ? 16.312 14.078 32.438 1 96.94 402 LYS A O 1
ATOM 3216 N N . LEU A 1 403 ? 17.859 13.82 30.875 1 97.81 403 LEU A N 1
ATOM 3217 C CA . LEU A 1 403 ? 17.891 12.359 30.953 1 97.81 403 LEU A CA 1
ATOM 3218 C C . LEU A 1 403 ? 18.297 11.906 32.344 1 97.81 403 LEU A C 1
ATOM 3220 O O . LEU A 1 403 ? 17.938 10.812 32.781 1 97.81 403 LEU A O 1
ATOM 3224 N N . ALA A 1 404 ? 19.062 12.719 33.031 1 97.56 404 ALA A N 1
ATOM 3225 C CA . ALA A 1 404 ? 19.531 12.383 34.375 1 97.56 404 ALA A CA 1
ATOM 3226 C C . ALA A 1 404 ? 18.359 12.203 35.344 1 97.56 404 ALA A C 1
ATOM 3228 O O . ALA A 1 404 ? 18.469 11.469 36.344 1 97.56 404 ALA A O 1
ATOM 3229 N N . GLU A 1 405 ? 17.281 12.789 35 1 96.62 405 GLU A N 1
ATOM 3230 C CA . GLU A 1 405 ? 16.109 12.742 35.875 1 96.62 405 GLU A CA 1
ATOM 3231 C C . GLU A 1 405 ? 15.117 11.695 35.406 1 96.62 405 GLU A C 1
ATOM 3233 O O . GLU A 1 405 ? 14.125 11.422 36.094 1 96.62 405 GLU A O 1
ATOM 3238 N N . ALA A 1 406 ? 15.359 11.125 34.281 1 97.38 406 ALA A N 1
ATOM 3239 C CA . ALA A 1 406 ? 14.406 10.211 33.688 1 97.38 406 ALA A CA 1
ATOM 3240 C C . ALA A 1 406 ? 14.875 8.766 33.781 1 97.38 406 ALA A C 1
ATOM 3242 O O . ALA A 1 406 ? 16.078 8.508 33.938 1 97.38 406 ALA A O 1
ATOM 3243 N N . ASP A 1 407 ? 13.984 7.855 33.844 1 97.81 407 ASP A N 1
ATOM 3244 C CA . ASP A 1 407 ? 14.273 6.434 33.688 1 97.81 407 ASP A CA 1
ATOM 3245 C C . ASP A 1 407 ? 13.523 5.832 32.5 1 97.81 407 ASP A C 1
ATOM 3247 O O . ASP A 1 407 ? 12.891 6.555 31.734 1 97.81 407 ASP A O 1
ATOM 3251 N N . ASP A 1 408 ? 13.602 4.539 32.312 1 98.06 408 ASP A N 1
ATOM 3252 C CA . ASP A 1 408 ? 13.078 3.877 31.125 1 98.06 408 ASP A CA 1
ATOM 3253 C C . ASP A 1 408 ? 11.562 4.035 31.031 1 98.06 408 ASP A C 1
ATOM 3255 O O . ASP A 1 408 ? 10.992 4.016 29.938 1 98.06 408 ASP A O 1
ATOM 3259 N N . SER A 1 409 ? 10.898 4.309 32.094 1 98.31 409 SER A N 1
ATOM 3260 C CA . SER A 1 409 ? 9.445 4.395 32.125 1 98.31 409 SER A CA 1
ATOM 3261 C C . SER A 1 409 ? 8.961 5.672 31.438 1 98.31 409 SER A C 1
ATOM 3263 O O . SER A 1 409 ? 7.785 5.789 31.078 1 98.31 409 SER A O 1
ATOM 3265 N N . TRP A 1 410 ? 9.891 6.668 31.266 1 98.5 410 TRP A N 1
ATOM 3266 C CA . TRP A 1 410 ? 9.539 7.922 30.594 1 98.5 410 TRP A CA 1
ATOM 3267 C C . TRP A 1 410 ? 9.375 7.715 29.094 1 98.5 410 TRP A C 1
ATOM 3269 O O . TRP A 1 410 ? 8.805 8.555 28.406 1 98.5 410 TRP A O 1
ATOM 3279 N N . PHE A 1 411 ? 9.875 6.531 28.594 1 98.69 411 PHE A N 1
ATOM 3280 C CA . PHE A 1 411 ? 10.102 6.449 27.156 1 98.69 411 PHE A CA 1
ATOM 3281 C C . PHE A 1 411 ? 9.367 5.25 26.562 1 98.69 411 PHE A C 1
ATOM 3283 O O . PHE A 1 411 ? 8.961 4.34 27.297 1 98.69 411 PHE A O 1
ATOM 3290 N N . PHE A 1 412 ? 9.148 5.336 25.203 1 98.5 412 PHE A N 1
ATOM 3291 C CA . PHE A 1 412 ? 8.766 4.137 24.469 1 98.5 412 PHE A CA 1
ATOM 3292 C C . PHE A 1 412 ? 9.859 3.08 24.547 1 98.5 412 PHE A C 1
ATOM 3294 O O . PHE A 1 412 ? 11.039 3.389 24.359 1 98.5 412 PHE A O 1
ATOM 3301 N N . MET A 1 413 ? 9.438 1.897 24.891 1 98.38 413 MET A N 1
ATOM 3302 C CA . MET A 1 413 ? 10.328 0.748 24.969 1 98.38 413 MET A CA 1
ATOM 3303 C C . MET A 1 413 ? 9.914 -0.339 23.984 1 98.38 413 MET A C 1
ATOM 3305 O O . MET A 1 413 ? 8.727 -0.627 23.844 1 98.38 413 MET A O 1
ATOM 3309 N N . ARG A 1 414 ? 10.82 -0.925 23.281 1 97.62 414 ARG A N 1
ATOM 3310 C CA . ARG A 1 414 ? 10.609 -2.102 22.438 1 97.62 414 ARG A CA 1
ATOM 3311 C C . ARG A 1 414 ? 11.758 -3.09 22.578 1 97.62 414 ARG A C 1
ATOM 3313 O O . ARG A 1 414 ? 12.922 -2.721 22.422 1 97.62 414 ARG A O 1
ATOM 3320 N N . HIS A 1 415 ? 11.445 -4.32 22.891 1 97.38 415 HIS A N 1
ATOM 3321 C CA . HIS A 1 415 ? 12.406 -5.402 23.078 1 97.38 415 HIS A CA 1
ATOM 3322 C C . HIS A 1 415 ? 13.445 -5.039 24.141 1 97.38 415 HIS A C 1
ATOM 3324 O O . HIS A 1 415 ? 14.641 -5.277 23.953 1 97.38 415 HIS A O 1
ATOM 3330 N N . GLY A 1 416 ? 12.992 -4.363 25.125 1 96.81 416 GLY A N 1
ATOM 3331 C CA . GLY A 1 416 ? 13.805 -4.027 26.281 1 96.81 416 GLY A CA 1
ATOM 3332 C C . GLY A 1 416 ? 14.703 -2.824 26.062 1 96.81 416 GLY A C 1
ATOM 3333 O O . GLY A 1 416 ? 15.523 -2.486 26.906 1 96.81 416 GLY A O 1
ATOM 3334 N N . LYS A 1 417 ? 14.562 -2.148 24.922 1 97.31 417 LYS A N 1
ATOM 3335 C CA . LYS A 1 417 ? 15.391 -0.994 24.594 1 97.31 417 LYS A CA 1
ATOM 3336 C C . LYS A 1 417 ? 14.539 0.253 24.375 1 97.31 417 LYS A C 1
ATOM 3338 O O . LYS A 1 417 ? 13.398 0.159 23.922 1 97.31 417 LYS A O 1
ATOM 3343 N N . ARG A 1 418 ? 15.102 1.463 24.734 1 97.81 418 ARG A N 1
ATOM 3344 C CA . ARG A 1 418 ? 14.414 2.707 24.406 1 97.81 418 ARG A CA 1
ATOM 3345 C C . ARG A 1 418 ? 14.305 2.881 22.891 1 97.81 418 ARG A C 1
ATOM 3347 O O . ARG A 1 418 ? 15.242 2.568 22.156 1 97.81 418 ARG A O 1
ATOM 3354 N N . VAL A 1 419 ? 13.164 3.312 22.438 1 96.12 419 VAL A N 1
ATOM 3355 C CA . VAL A 1 419 ? 12.977 3.617 21.031 1 96.12 419 VAL A CA 1
ATOM 3356 C C . VAL A 1 419 ? 13.609 4.973 20.703 1 96.12 419 VAL A C 1
ATOM 3358 O O . VAL A 1 419 ? 13.344 5.965 21.391 1 96.12 419 VAL A O 1
ATOM 3361 N N . LYS A 1 420 ? 14.477 5.031 19.766 1 93.31 420 LYS A N 1
ATOM 3362 C CA . LYS A 1 420 ? 15.055 6.297 19.328 1 93.31 420 LYS A CA 1
ATOM 3363 C C . LYS A 1 420 ? 14.945 6.465 17.812 1 93.31 420 LYS A C 1
ATOM 3365 O O . LYS A 1 420 ? 14.961 5.48 17.078 1 93.31 420 LYS A O 1
ATOM 3370 N N . ASP A 1 421 ? 14.75 7.605 17.422 1 94.19 421 ASP A N 1
ATOM 3371 C CA . ASP A 1 421 ? 14.711 8.031 16.031 1 94.19 421 ASP A CA 1
ATOM 3372 C C . ASP A 1 421 ? 15.336 9.414 15.867 1 94.19 421 ASP A C 1
ATOM 3374 O O . ASP A 1 421 ? 14.945 10.367 16.547 1 94.19 421 ASP A O 1
ATOM 3378 N N . ARG A 1 422 ? 16.359 9.531 15.023 1 94.19 422 ARG A N 1
ATOM 3379 C CA . ARG A 1 422 ? 17.047 10.781 14.703 1 94.19 422 ARG A CA 1
ATOM 3380 C C . ARG A 1 422 ? 17.531 11.477 15.969 1 94.19 422 ARG A C 1
ATOM 3382 O O . ARG A 1 422 ? 17.234 12.648 16.188 1 94.19 422 ARG A O 1
ATOM 3389 N N . SER A 1 423 ? 18.062 10.734 16.734 1 95.06 423 SER A N 1
ATOM 3390 C CA . SER A 1 423 ? 18.75 11.188 17.938 1 95.06 423 SER A CA 1
ATOM 3391 C C . SER A 1 423 ? 17.766 11.719 18.969 1 95.06 423 SER A C 1
ATOM 3393 O O . SER A 1 423 ? 18.094 12.633 19.734 1 95.06 423 SER A O 1
ATOM 3395 N N . ARG A 1 424 ? 16.562 11.18 18.938 1 95.81 424 ARG A N 1
ATOM 3396 C CA . ARG A 1 424 ? 15.547 11.523 19.922 1 95.81 424 ARG A CA 1
ATOM 3397 C C . ARG A 1 424 ? 14.906 10.273 20.516 1 95.81 424 ARG A C 1
ATOM 3399 O O . ARG A 1 424 ? 14.664 9.297 19.812 1 95.81 424 ARG A O 1
ATOM 3406 N N . TYR A 1 425 ? 14.75 10.273 21.859 1 97.56 425 TYR A N 1
ATOM 3407 C CA . TYR A 1 425 ? 13.859 9.312 22.5 1 97.56 425 TYR A CA 1
ATOM 3408 C C . TYR A 1 425 ? 12.414 9.797 22.469 1 97.56 425 TYR A C 1
ATOM 3410 O O . TYR A 1 425 ? 12.156 11.008 22.469 1 97.56 425 TYR A O 1
ATOM 3418 N N . HIS A 1 426 ? 11.523 8.891 22.375 1 97.5 426 HIS A N 1
ATOM 3419 C CA . HIS A 1 426 ? 10.109 9.242 22.391 1 97.5 426 HIS A CA 1
ATOM 3420 C C . HIS A 1 426 ? 9.531 9.164 23.797 1 97.5 426 HIS A C 1
ATOM 3422 O O . HIS A 1 426 ? 9.578 8.102 24.438 1 97.5 426 HIS A O 1
ATOM 3428 N N . LEU A 1 427 ? 8.969 10.203 24.266 1 98.62 427 LEU A N 1
ATOM 3429 C CA . LEU A 1 427 ? 8.359 10.25 25.594 1 98.62 427 LEU A CA 1
ATOM 3430 C C . LEU A 1 427 ? 6.973 9.625 25.578 1 98.62 427 LEU A C 1
ATOM 3432 O O . LEU A 1 427 ? 6.254 9.711 24.578 1 98.62 427 LEU A O 1
ATOM 3436 N N . ASP A 1 428 ? 6.613 8.984 26.641 1 98.75 428 ASP A N 1
ATOM 3437 C CA . ASP A 1 428 ? 5.316 8.328 26.797 1 98.75 428 ASP A CA 1
ATOM 3438 C C . ASP A 1 428 ? 4.367 9.18 27.641 1 98.75 428 ASP A C 1
ATOM 3440 O O . ASP A 1 428 ? 4.48 9.211 28.875 1 98.75 428 ASP A O 1
ATOM 3444 N N . PHE A 1 429 ? 3.352 9.781 27.031 1 98.75 429 PHE A N 1
ATOM 3445 C CA . PHE A 1 429 ? 2.447 10.703 27.703 1 98.75 429 PHE A CA 1
ATOM 3446 C C . PHE A 1 429 ? 1.479 9.953 28.609 1 98.75 429 PHE A C 1
ATOM 3448 O O . PHE A 1 429 ? 0.702 10.57 29.344 1 98.75 429 PHE A O 1
ATOM 3455 N N . ARG A 1 430 ? 1.476 8.625 28.672 1 98.19 430 ARG A N 1
ATOM 3456 C CA . ARG A 1 430 ? 0.714 7.852 29.656 1 98.19 430 ARG A CA 1
ATOM 3457 C C . ARG A 1 430 ? 1.35 7.938 31.031 1 98.19 430 ARG A C 1
ATOM 3459 O O . ARG A 1 430 ? 0.7 7.645 32.031 1 98.19 430 ARG A O 1
ATOM 3466 N N . ASN A 1 431 ? 2.604 8.266 31.031 1 98.69 431 ASN A N 1
ATOM 3467 C CA . ASN A 1 431 ? 3.363 8.391 32.281 1 98.69 431 ASN A CA 1
ATOM 3468 C C . ASN A 1 431 ? 3.096 9.727 32.969 1 98.69 431 ASN A C 1
ATOM 3470 O O . ASN A 1 431 ? 3.383 10.789 32.406 1 98.69 431 ASN A O 1
ATOM 3474 N N . PRO A 1 432 ? 2.693 9.695 34.219 1 98.31 432 PRO A N 1
ATOM 3475 C CA . PRO A 1 432 ? 2.371 10.945 34.906 1 98.31 432 PRO A CA 1
ATOM 3476 C C . PRO A 1 432 ? 3.582 11.867 35.062 1 98.31 432 PRO A C 1
ATOM 3478 O O . PRO A 1 432 ? 3.436 13.086 35.094 1 98.31 432 PRO A O 1
ATOM 3481 N N . ALA A 1 433 ? 4.758 11.258 35.156 1 98.44 433 ALA A N 1
ATOM 3482 C CA . ALA A 1 433 ? 5.961 12.078 35.281 1 98.44 433 ALA A CA 1
ATOM 3483 C C . ALA A 1 433 ? 6.227 12.859 34 1 98.44 433 ALA A C 1
ATOM 3485 O O . ALA A 1 433 ? 6.695 14 34.062 1 98.44 433 ALA A O 1
ATOM 3486 N N . VAL A 1 434 ? 5.984 12.25 32.906 1 98.75 434 VAL A N 1
ATOM 3487 C CA . VAL A 1 434 ? 6.133 12.914 31.625 1 98.75 434 VAL A CA 1
ATOM 3488 C C . VAL A 1 434 ? 5.121 14.055 31.5 1 98.75 434 VAL A C 1
ATOM 3490 O O . VAL A 1 434 ? 5.461 15.156 31.078 1 98.75 434 VAL A O 1
ATOM 3493 N N . VAL A 1 435 ? 3.885 13.828 31.875 1 98.81 435 VAL A N 1
ATOM 3494 C CA . VAL A 1 435 ? 2.83 14.836 31.844 1 98.81 435 VAL A CA 1
ATOM 3495 C C . VAL A 1 435 ? 3.195 16 32.75 1 98.81 435 VAL A C 1
ATOM 3497 O O . VAL A 1 435 ? 3.037 17.172 32.375 1 98.81 435 VAL A O 1
ATOM 3500 N N . ALA A 1 436 ? 3.674 15.664 33.938 1 98.62 436 ALA A N 1
ATOM 3501 C CA . ALA A 1 436 ? 4.078 16.703 34.875 1 98.62 436 ALA A CA 1
ATOM 3502 C C . ALA A 1 436 ? 5.191 17.562 34.312 1 98.62 436 ALA A C 1
ATOM 3504 O O . ALA A 1 436 ? 5.191 18.797 34.469 1 98.62 436 ALA A O 1
ATOM 3505 N N . HIS A 1 437 ? 6.113 16.922 33.719 1 98.62 437 HIS A N 1
ATOM 3506 C CA . HIS A 1 437 ? 7.203 17.641 33.062 1 98.62 437 HIS A CA 1
ATOM 3507 C C . HIS A 1 437 ? 6.672 18.578 31.969 1 98.62 437 HIS A C 1
ATOM 3509 O O . HIS A 1 437 ? 7.035 19.75 31.922 1 98.62 437 HIS A O 1
ATOM 3515 N N . ALA A 1 438 ? 5.805 18.109 31.141 1 98.81 438 ALA A N 1
ATOM 3516 C CA . ALA A 1 438 ? 5.215 18.891 30.062 1 98.81 438 ALA A CA 1
ATOM 3517 C C . ALA A 1 438 ? 4.414 20.062 30.625 1 98.81 438 ALA A C 1
ATOM 3519 O O . ALA A 1 438 ? 4.484 21.188 30.109 1 98.81 438 ALA A O 1
ATOM 3520 N N . ASP A 1 439 ? 3.676 19.812 31.672 1 98.75 439 ASP A N 1
ATOM 3521 C CA . ASP A 1 439 ? 2.898 20.859 32.312 1 98.75 439 ASP A CA 1
ATOM 3522 C C . ASP A 1 439 ? 3.803 21.984 32.844 1 98.75 439 ASP A C 1
ATOM 3524 O O . ASP A 1 439 ? 3.488 23.156 32.656 1 98.75 439 ASP A O 1
ATOM 3528 N N . GLU A 1 440 ? 4.805 21.578 33.406 1 98.56 440 GLU A N 1
ATOM 3529 C CA . GLU A 1 440 ? 5.719 22.562 34 1 98.56 440 GLU A CA 1
ATOM 3530 C C . GLU A 1 440 ? 6.371 23.406 32.906 1 98.56 440 GLU A C 1
ATOM 3532 O O . GLU A 1 440 ? 6.559 24.609 33.062 1 98.56 440 GLU A O 1
ATOM 3537 N N . VAL A 1 441 ? 6.77 22.781 31.859 1 98.62 441 VAL A N 1
ATOM 3538 C CA . VAL A 1 441 ? 7.348 23.5 30.734 1 98.62 441 VAL A CA 1
ATOM 3539 C C . VAL A 1 441 ? 6.348 24.547 30.219 1 98.62 441 VAL A C 1
ATOM 3541 O O . VAL A 1 441 ? 6.688 25.719 30.062 1 98.62 441 VAL A O 1
ATOM 3544 N N . LEU A 1 442 ? 5.121 24.156 29.969 1 98.69 442 LEU A N 1
ATOM 3545 C CA . LEU A 1 442 ? 4.109 25.062 29.422 1 98.69 442 LEU A CA 1
ATOM 3546 C C . LEU A 1 442 ? 3.793 26.172 30.422 1 98.69 442 LEU A C 1
ATOM 3548 O O . LEU A 1 442 ? 3.617 27.328 30.031 1 98.69 442 LEU A O 1
ATOM 3552 N N . ARG A 1 443 ? 3.664 25.828 31.703 1 98.62 443 ARG A N 1
ATOM 3553 C CA . ARG A 1 443 ? 3.42 26.828 32.719 1 98.62 443 ARG A CA 1
ATOM 3554 C C . ARG A 1 443 ? 4.492 27.922 32.688 1 98.62 443 ARG A C 1
ATOM 3556 O O . ARG A 1 443 ? 4.176 29.109 32.719 1 98.62 443 ARG A O 1
ATOM 3563 N N . ARG A 1 444 ? 5.746 27.5 32.625 1 98.38 444 ARG A N 1
ATOM 3564 C CA . ARG A 1 444 ? 6.852 28.453 32.594 1 98.38 444 ARG A CA 1
ATOM 3565 C C . ARG A 1 444 ? 6.785 29.344 31.375 1 98.38 444 ARG A C 1
ATOM 3567 O O . ARG A 1 444 ? 6.922 30.562 31.484 1 98.38 444 ARG A O 1
ATOM 3574 N N . LEU A 1 445 ? 6.559 28.75 30.203 1 98.5 445 LEU A N 1
ATOM 3575 C CA . LEU A 1 445 ? 6.512 29.516 28.953 1 98.5 445 LEU A CA 1
ATOM 3576 C C . LEU A 1 445 ? 5.367 30.531 28.984 1 98.5 445 LEU A C 1
ATOM 3578 O O . LEU A 1 445 ? 5.555 31.703 28.625 1 98.5 445 LEU A O 1
ATOM 3582 N N . VAL A 1 446 ? 4.191 30.109 29.406 1 98.5 446 VAL A N 1
ATOM 3583 C CA . VAL A 1 446 ? 2.992 30.938 29.312 1 98.5 446 VAL A CA 1
ATOM 3584 C C . VAL A 1 446 ? 2.947 31.922 30.484 1 98.5 446 VAL A C 1
ATOM 3586 O O . VAL A 1 446 ? 2.77 33.125 30.266 1 98.5 446 VAL A O 1
ATOM 3589 N N . GLU A 1 447 ? 3.207 31.484 31.703 1 98.25 447 GLU A N 1
ATOM 3590 C CA . GLU A 1 447 ? 2.965 32.312 32.875 1 98.25 447 GLU A CA 1
ATOM 3591 C C . GLU A 1 447 ? 4.188 33.156 33.219 1 98.25 447 GLU A C 1
ATOM 3593 O O . GLU A 1 447 ? 4.055 34.312 33.625 1 98.25 447 GLU A O 1
ATOM 3598 N N . GLU A 1 448 ? 5.352 32.562 33.094 1 97.81 448 GLU A N 1
ATOM 3599 C CA . GLU A 1 448 ? 6.551 33.281 33.469 1 97.81 448 GLU A CA 1
ATOM 3600 C C . GLU A 1 448 ? 7.109 34.094 32.312 1 97.81 448 GLU A C 1
ATOM 3602 O O . GLU A 1 448 ? 7.512 35.25 32.5 1 97.81 448 GLU A O 1
ATOM 3607 N N . TYR A 1 449 ? 7.129 33.5 31.109 1 97.81 449 TYR A N 1
ATOM 3608 C CA . TYR A 1 449 ? 7.738 34.156 29.969 1 97.81 449 TYR A CA 1
ATOM 3609 C C . TYR A 1 449 ? 6.711 35 29.219 1 97.81 449 TYR A C 1
ATOM 3611 O O . TYR A 1 449 ? 7.07 35.844 28.406 1 97.81 449 TYR A O 1
ATOM 3619 N N . GLY A 1 450 ? 5.422 34.75 29.406 1 97.5 450 GLY A N 1
ATOM 3620 C CA . GLY A 1 450 ? 4.371 35.5 28.719 1 97.5 450 GLY A CA 1
ATOM 3621 C C . GLY A 1 450 ? 4.164 35.094 27.281 1 97.5 450 GLY A C 1
ATOM 3622 O O . GLY A 1 450 ? 3.658 35.844 26.469 1 97.5 450 GLY A O 1
ATOM 3623 N N . VAL A 1 451 ? 4.484 33.906 26.984 1 98.5 451 VAL A N 1
ATOM 3624 C CA . VAL A 1 451 ? 4.34 33.375 25.641 1 98.5 451 VAL A CA 1
ATOM 3625 C C . VAL A 1 451 ? 2.859 33.125 25.328 1 98.5 451 VAL A C 1
ATOM 3627 O O . VAL A 1 451 ? 2.125 32.594 26.156 1 98.5 451 VAL A O 1
ATOM 3630 N N . GLY A 1 452 ? 2.426 33.594 24.125 1 98.69 452 GLY A N 1
ATOM 3631 C CA . GLY A 1 452 ? 1.047 33.406 23.703 1 98.69 452 GLY A CA 1
ATOM 3632 C C . GLY A 1 452 ? 0.917 32.562 22.453 1 98.69 452 GLY A C 1
ATOM 3633 O O . GLY A 1 452 ? -0.194 32.25 22.016 1 98.69 452 GLY A O 1
ATOM 3634 N N . TYR A 1 453 ? 1.987 32.219 21.844 1 98.75 453 TYR A N 1
ATOM 3635 C CA . TYR A 1 453 ? 2.051 31.406 20.625 1 98.75 453 TYR A CA 1
ATOM 3636 C C . TYR A 1 453 ? 3.121 30.328 20.75 1 98.75 453 TYR A C 1
ATOM 3638 O O . TYR A 1 453 ? 4.254 30.609 21.141 1 98.75 453 TYR A O 1
ATOM 3646 N N . ILE A 1 454 ? 2.764 29.047 20.469 1 98.81 454 ILE A N 1
ATOM 3647 C CA . ILE A 1 454 ? 3.73 27.953 20.5 1 98.81 454 ILE A CA 1
ATOM 3648 C C . ILE A 1 454 ? 3.709 27.219 19.156 1 98.81 454 ILE A C 1
ATOM 3650 O O . ILE A 1 454 ? 2.65 26.797 18.688 1 98.81 454 ILE A O 1
ATOM 3654 N N . LYS A 1 455 ? 4.789 27.156 18.5 1 98.62 455 LYS A N 1
ATOM 3655 C CA . LYS A 1 455 ? 4.938 26.172 17.438 1 98.62 455 LYS A CA 1
ATOM 3656 C C . LYS A 1 455 ? 5.301 24.812 18 1 98.62 455 LYS A C 1
ATOM 3658 O O . LYS A 1 455 ? 6.445 24.578 18.406 1 98.62 455 LYS A O 1
ATOM 3663 N N . MET A 1 456 ? 4.316 23.969 18.094 1 98.62 456 MET A N 1
ATOM 3664 C CA . MET A 1 456 ? 4.527 22.625 18.625 1 98.62 456 MET A CA 1
ATOM 3665 C C . MET A 1 456 ? 4.941 21.656 17.516 1 98.62 456 MET A C 1
ATOM 3667 O O . MET A 1 456 ? 4.105 21.219 16.719 1 98.62 456 MET A O 1
ATOM 3671 N N . ASP A 1 457 ? 6.195 21.281 17.5 1 97.69 457 ASP A N 1
ATOM 3672 C CA . ASP A 1 457 ? 6.758 20.469 16.438 1 97.69 457 ASP A CA 1
ATOM 3673 C C . ASP A 1 457 ? 6.883 19.016 16.859 1 97.69 457 ASP A C 1
ATOM 3675 O O . ASP A 1 457 ? 6.648 18.672 18.031 1 97.69 457 ASP A O 1
ATOM 3679 N N . TYR A 1 458 ? 7.059 18.125 15.953 1 96.69 458 TYR A N 1
ATOM 3680 C CA . TYR A 1 458 ? 7.254 16.688 16.125 1 96.69 458 TYR A CA 1
ATOM 3681 C C . TYR A 1 458 ? 7.984 16.094 14.938 1 96.69 458 TYR A C 1
ATOM 3683 O O . TYR A 1 458 ? 7.402 15.922 13.859 1 96.69 458 TYR A O 1
ATOM 3691 N N . ASN A 1 459 ? 9.266 15.656 15.141 1 95.44 459 ASN A N 1
ATOM 3692 C CA . ASN A 1 459 ? 10.117 15.406 13.984 1 95.44 459 ASN A CA 1
ATOM 3693 C C . ASN A 1 459 ? 10.523 13.938 13.898 1 95.44 459 ASN A C 1
ATOM 3695 O O . ASN A 1 459 ? 11.461 13.586 13.172 1 95.44 459 ASN A O 1
ATOM 3699 N N . ILE A 1 460 ? 9.922 13.039 14.625 1 94.75 460 ILE A N 1
ATOM 3700 C CA . ILE A 1 460 ? 10.297 11.625 14.555 1 94.75 460 ILE A CA 1
ATOM 3701 C C . ILE A 1 460 ? 9.055 10.781 14.297 1 94.75 460 ILE A C 1
ATOM 3703 O O . ILE A 1 460 ? 7.93 11.281 14.336 1 94.75 460 ILE A O 1
ATOM 3707 N N . ASN A 1 461 ? 9.266 9.508 13.984 1 93.38 461 ASN A N 1
ATOM 3708 C CA . ASN A 1 461 ? 8.234 8.484 13.906 1 93.38 461 ASN A CA 1
ATOM 3709 C C . ASN A 1 461 ? 8.531 7.312 14.836 1 93.38 461 ASN A C 1
ATOM 3711 O O . ASN A 1 461 ? 9.484 6.562 14.609 1 93.38 461 ASN A O 1
ATOM 3715 N N . ALA A 1 462 ? 7.703 7.094 15.797 1 90.5 462 ALA A N 1
ATOM 3716 C CA . ALA A 1 462 ? 7.961 6.117 16.844 1 90.5 462 ALA A CA 1
ATOM 3717 C C . ALA A 1 462 ? 7.668 4.699 16.375 1 90.5 462 ALA A C 1
ATOM 3719 O O . ALA A 1 462 ? 7.871 3.734 17.109 1 90.5 462 ALA A O 1
ATOM 3720 N N . GLY A 1 463 ? 7.156 4.543 15.164 1 93.81 463 GLY A N 1
ATOM 3721 C CA . GLY A 1 463 ? 6.934 3.217 14.609 1 93.81 463 GLY A CA 1
ATOM 3722 C C . GLY A 1 463 ? 5.781 2.482 15.266 1 93.81 463 GLY A C 1
ATOM 3723 O O . GLY A 1 463 ? 4.707 3.053 15.461 1 93.81 463 GLY A O 1
ATOM 3724 N N . LEU A 1 464 ? 5.965 1.261 15.703 1 96.44 464 LEU A N 1
ATOM 3725 C CA . LEU A 1 464 ? 4.914 0.327 16.094 1 96.44 464 LEU A CA 1
ATOM 3726 C C . LEU A 1 464 ? 4.34 0.698 17.453 1 96.44 464 LEU A C 1
ATOM 3728 O O . LEU A 1 464 ? 3.234 0.273 17.812 1 96.44 464 LEU A O 1
ATOM 3732 N N . GLY A 1 465 ? 5.098 1.41 18.266 1 97.69 465 GLY A N 1
ATOM 3733 C CA . GLY A 1 465 ? 4.621 1.784 19.594 1 97.69 465 GLY A CA 1
ATOM 3734 C C . GLY A 1 465 ? 5.504 1.266 20.719 1 97.69 465 GLY A C 1
ATOM 3735 O O . GLY A 1 465 ? 6.727 1.229 20.578 1 97.69 465 GLY A O 1
ATOM 3736 N N . THR A 1 466 ? 4.977 1.035 21.812 1 98.5 466 THR A N 1
ATOM 3737 C CA . THR A 1 466 ? 5.73 0.666 23 1 98.5 466 THR A CA 1
ATOM 3738 C C . THR A 1 466 ? 5.121 -0.562 23.672 1 98.5 466 THR A C 1
ATOM 3740 O O . THR A 1 466 ? 3.904 -0.755 23.641 1 98.5 466 THR A O 1
ATOM 3743 N N . GLU A 1 467 ? 5.945 -1.384 24.219 1 97.69 467 GLU A N 1
ATOM 3744 C CA . GLU A 1 467 ? 5.504 -2.605 24.891 1 97.69 467 GLU A CA 1
ATOM 3745 C C . GLU A 1 467 ? 5.285 -2.371 26.375 1 97.69 467 GLU A C 1
ATOM 3747 O O . GLU A 1 467 ? 4.668 -3.193 27.062 1 97.69 467 GLU A O 1
ATOM 3752 N N . LEU A 1 468 ? 5.77 -1.27 26.891 1 97.31 468 LEU A N 1
ATOM 3753 C CA . LEU A 1 468 ? 5.715 -1.017 28.328 1 97.31 468 LEU A CA 1
ATOM 3754 C C . LEU A 1 468 ? 4.27 -0.851 28.797 1 97.31 468 LEU A C 1
ATOM 3756 O O . LEU A 1 468 ? 3.541 0 28.281 1 97.31 468 LEU A O 1
ATOM 3760 N N . ASP A 1 469 ? 3.881 -1.659 29.75 1 97 469 ASP A N 1
ATOM 3761 C CA . ASP A 1 469 ? 2.564 -1.591 30.375 1 97 469 ASP A CA 1
ATOM 3762 C C . ASP A 1 469 ? 1.459 -1.521 29.328 1 97 469 ASP A C 1
ATOM 3764 O O . ASP A 1 469 ? 0.59 -0.648 29.391 1 97 469 ASP A O 1
ATOM 3768 N N . SER A 1 470 ? 1.525 -2.275 28.359 1 97.88 470 SER A N 1
ATOM 3769 C CA . SER A 1 470 ? 0.562 -2.287 27.266 1 97.88 470 SER A CA 1
ATOM 3770 C C . SER A 1 470 ? 0.26 -3.711 26.797 1 97.88 470 SER A C 1
ATOM 3772 O O . SER A 1 470 ? 1.076 -4.613 27 1 97.88 470 SER A O 1
ATOM 3774 N N . ASP A 1 471 ? -0.887 -3.92 26.234 1 98.12 471 ASP A N 1
ATOM 3775 C CA . ASP A 1 471 ? -1.278 -5.238 25.734 1 98.12 471 ASP A CA 1
ATOM 3776 C C . ASP A 1 471 ? -0.499 -5.609 24.484 1 98.12 471 ASP A C 1
ATOM 3778 O O . ASP A 1 471 ? -0.343 -6.793 24.172 1 98.12 471 ASP A O 1
ATOM 3782 N N . SER A 1 472 ? -0.067 -4.711 23.734 1 98.25 472 SER A N 1
ATOM 3783 C CA . SER A 1 472 ? 0.729 -4.844 22.516 1 98.25 472 SER A CA 1
ATOM 3784 C C . SER A 1 472 ? 1.454 -3.543 22.188 1 98.25 472 SER A C 1
ATOM 3786 O O . SER A 1 472 ? 1.184 -2.504 22.797 1 98.25 472 SER A O 1
ATOM 3788 N N . LEU A 1 473 ? 2.424 -3.547 21.25 1 98.06 473 LEU A N 1
ATOM 3789 C CA . LEU A 1 473 ? 3.127 -2.344 20.812 1 98.06 473 LEU A CA 1
ATOM 3790 C C . LEU A 1 473 ? 2.145 -1.28 20.344 1 98.06 473 LEU A C 1
ATOM 3792 O O . LEU A 1 473 ? 2.24 -0.117 20.734 1 98.06 473 LEU A O 1
ATOM 3796 N N . GLY A 1 474 ? 1.185 -1.7 19.469 1 98.5 474 GLY A N 1
ATOM 3797 C CA . GLY A 1 474 ? 0.222 -0.774 18.891 1 98.5 474 GLY A CA 1
ATOM 3798 C C . GLY A 1 474 ? -0.751 -0.215 19.922 1 98.5 474 GLY A C 1
ATOM 3799 O O . GLY A 1 474 ? -1.207 0.923 19.797 1 98.5 474 GLY A O 1
ATOM 3800 N N . ASP A 1 475 ? -1.085 -1.04 20.938 1 98.69 475 ASP A N 1
ATOM 3801 C CA . ASP A 1 475 ? -1.971 -0.547 21.984 1 98.69 475 ASP A CA 1
ATOM 3802 C C . ASP A 1 475 ? -1.296 0.553 22.797 1 98.69 475 ASP A C 1
ATOM 3804 O O . ASP A 1 475 ? -1.94 1.529 23.188 1 98.69 475 ASP A O 1
ATOM 3808 N N . GLY A 1 476 ? 0.004 0.313 23.062 1 98.69 476 GLY A N 1
ATOM 3809 C CA . GLY A 1 476 ? 0.755 1.362 23.734 1 98.69 476 GLY A CA 1
ATOM 3810 C C . GLY A 1 476 ? 0.745 2.678 22.984 1 98.69 476 GLY A C 1
ATOM 3811 O O . GLY A 1 476 ? 0.576 3.742 23.578 1 98.69 476 GLY A O 1
ATOM 3812 N N . LEU A 1 477 ? 0.944 2.615 21.703 1 98.62 477 LEU A N 1
ATOM 3813 C CA . LEU A 1 477 ? 0.923 3.818 20.875 1 98.62 477 LEU A CA 1
ATOM 3814 C C . LEU A 1 477 ? -0.459 4.461 20.891 1 98.62 477 LEU A C 1
ATOM 3816 O O . LEU A 1 477 ? -0.578 5.684 21 1 98.62 477 LEU A O 1
ATOM 3820 N N . LEU A 1 478 ? -1.522 3.676 20.75 1 98.75 478 LEU A N 1
ATOM 3821 C CA . LEU A 1 478 ? -2.885 4.199 20.75 1 98.75 478 LEU A CA 1
ATOM 3822 C C . LEU A 1 478 ? -3.186 4.926 22.047 1 98.75 478 LEU A C 1
ATOM 3824 O O . LEU A 1 478 ? -3.729 6.035 22.047 1 98.75 478 LEU A O 1
ATOM 3828 N N . GLU A 1 479 ? -2.844 4.312 23.156 1 98.69 479 GLU A N 1
ATOM 3829 C CA . GLU A 1 479 ? -3.096 4.918 24.453 1 98.69 479 GLU A CA 1
ATOM 3830 C C . GLU A 1 479 ? -2.27 6.188 24.641 1 98.69 479 GLU A C 1
ATOM 3832 O O . GLU A 1 479 ? -2.73 7.152 25.25 1 98.69 479 GLU A O 1
ATOM 3837 N N . HIS A 1 480 ? -1.064 6.18 24.172 1 98.69 480 HIS A N 1
ATOM 3838 C CA . HIS A 1 480 ? -0.249 7.387 24.188 1 98.69 480 HIS A CA 1
ATOM 3839 C C . HIS A 1 480 ? -0.919 8.516 23.406 1 98.69 480 HIS A C 1
ATOM 3841 O O . HIS A 1 480 ? -0.97 9.656 23.875 1 98.69 480 HIS A O 1
ATOM 3847 N N . ASN A 1 481 ? -1.353 8.188 22.188 1 98.62 481 ASN A N 1
ATOM 3848 C CA . ASN A 1 481 ? -2.016 9.188 21.359 1 98.62 481 ASN A CA 1
ATOM 3849 C C . ASN A 1 481 ? -3.207 9.812 22.094 1 98.62 481 ASN A C 1
ATOM 3851 O O . ASN A 1 481 ? -3.393 11.031 22.047 1 98.62 481 ASN A O 1
ATOM 3855 N N . ARG A 1 482 ? -4.004 8.984 22.703 1 98.75 482 ARG A N 1
ATOM 3856 C CA . ARG A 1 482 ? -5.16 9.461 23.453 1 98.75 482 ARG A CA 1
ATOM 3857 C C . ARG A 1 482 ? -4.723 10.328 24.641 1 98.75 482 ARG A C 1
ATOM 3859 O O . ARG A 1 482 ? -5.328 11.375 24.906 1 98.75 482 ARG A O 1
ATOM 3866 N N . ALA A 1 483 ? -3.682 9.867 25.281 1 98.81 483 ALA A N 1
ATOM 3867 C CA . ALA A 1 483 ? -3.16 10.625 26.406 1 98.81 483 ALA A CA 1
ATOM 3868 C C . ALA A 1 483 ? -2.654 11.992 25.969 1 98.81 483 ALA A C 1
ATOM 3870 O O . ALA A 1 483 ? -2.877 13 26.641 1 98.81 483 ALA A O 1
ATOM 3871 N N . TYR A 1 484 ? -1.97 12.062 24.891 1 98.69 484 TYR A N 1
ATOM 3872 C CA . TYR A 1 484 ? -1.454 13.32 24.359 1 98.69 484 TYR A CA 1
ATOM 3873 C C . TYR A 1 484 ? -2.592 14.281 24.016 1 98.69 484 TYR A C 1
ATOM 3875 O O . TYR A 1 484 ? -2.531 15.469 24.344 1 98.69 484 TYR A O 1
ATOM 3883 N N . LEU A 1 485 ? -3.613 13.789 23.359 1 98.62 485 LEU A N 1
ATOM 3884 C CA . LEU A 1 485 ? -4.762 14.617 23.016 1 98.62 485 LEU A CA 1
ATOM 3885 C C . LEU A 1 485 ? -5.445 15.141 24.281 1 98.62 485 LEU A C 1
ATOM 3887 O O . LEU A 1 485 ? -5.859 16.297 24.328 1 98.62 485 LEU A O 1
ATOM 3891 N N . SER A 1 486 ? -5.598 14.281 25.266 1 98.75 486 SER A N 1
ATOM 3892 C CA . SER A 1 486 ? -6.176 14.703 26.531 1 98.75 486 SER A CA 1
ATOM 3893 C C . SER A 1 486 ? -5.355 15.82 27.172 1 98.75 486 SER A C 1
ATOM 3895 O O . SER A 1 486 ? -5.91 16.734 27.781 1 98.75 486 SER A O 1
ATOM 3897 N N . TRP A 1 487 ? -4.07 15.641 27.078 1 98.88 487 TRP A N 1
ATOM 3898 C CA . TRP A 1 487 ? -3.174 16.656 27.609 1 98.88 487 TRP A CA 1
ATOM 3899 C C . TRP A 1 487 ? -3.357 17.984 26.875 1 98.88 487 TRP A C 1
ATOM 3901 O O . TRP A 1 487 ? -3.447 19.047 27.5 1 98.88 487 TRP A O 1
ATOM 3911 N N . ILE A 1 488 ? -3.447 17.984 25.578 1 98.69 488 ILE A N 1
ATOM 3912 C CA . ILE A 1 488 ? -3.652 19.188 24.766 1 98.69 488 ILE A CA 1
ATOM 3913 C C . ILE A 1 488 ? -4.969 19.859 25.156 1 98.69 488 ILE A C 1
ATOM 3915 O O . ILE A 1 488 ? -5.031 21.078 25.312 1 98.69 488 ILE A O 1
ATOM 3919 N N . ASP A 1 489 ? -6.008 19.062 25.328 1 98.56 489 ASP A N 1
ATOM 3920 C CA . ASP A 1 489 ? -7.305 19.594 25.734 1 98.56 489 ASP A CA 1
ATOM 3921 C C . ASP A 1 489 ? -7.199 20.344 27.062 1 98.56 489 ASP A C 1
ATOM 3923 O O . ASP A 1 489 ? -7.781 21.406 27.234 1 98.56 489 ASP A O 1
ATOM 3927 N N . ARG A 1 490 ? -6.484 19.75 27.938 1 98.62 490 ARG A N 1
ATOM 3928 C CA . ARG A 1 490 ? -6.316 20.375 29.25 1 98.62 490 ARG A CA 1
ATOM 3929 C C . ARG A 1 490 ? -5.535 21.688 29.141 1 98.62 490 ARG A C 1
ATOM 3931 O O . ARG A 1 490 ? -5.832 22.656 29.844 1 98.62 490 ARG A O 1
ATOM 3938 N N . ILE A 1 491 ? -4.566 21.672 28.297 1 98.69 491 ILE A N 1
ATOM 3939 C CA . ILE A 1 491 ? -3.768 22.875 28.094 1 98.69 491 ILE A CA 1
ATOM 3940 C C . ILE A 1 491 ? -4.648 24 27.547 1 98.69 491 ILE A C 1
ATOM 3942 O O . ILE A 1 491 ? -4.59 25.125 28.031 1 98.69 491 ILE A O 1
ATOM 3946 N N . PHE A 1 492 ? -5.469 23.719 26.578 1 98.44 492 PHE A N 1
ATOM 3947 C CA . PHE A 1 492 ? -6.332 24.734 25.984 1 98.44 492 PHE A CA 1
ATOM 3948 C C . PHE A 1 492 ? -7.383 25.219 26.984 1 98.44 492 PHE A C 1
ATOM 3950 O O . PHE A 1 492 ? -7.797 26.375 26.953 1 98.44 492 PHE A O 1
ATOM 3957 N N . ALA A 1 493 ? -7.824 24.312 27.844 1 98.19 493 ALA A N 1
ATOM 3958 C CA . ALA A 1 493 ? -8.758 24.703 28.891 1 98.19 493 ALA A CA 1
ATOM 3959 C C . ALA A 1 493 ? -8.094 25.656 29.891 1 98.19 493 ALA A C 1
ATOM 3961 O O . ALA A 1 493 ? -8.711 26.625 30.328 1 98.19 493 ALA A O 1
ATOM 3962 N N . ALA A 1 494 ? -6.871 25.359 30.219 1 98.38 494 ALA A N 1
ATOM 3963 C CA . ALA A 1 494 ? -6.129 26.172 31.172 1 98.38 494 ALA A CA 1
ATOM 3964 C C . ALA A 1 494 ? -5.73 27.516 30.578 1 98.38 494 ALA A C 1
ATOM 3966 O O . ALA A 1 494 ? -5.684 28.531 31.281 1 98.38 494 ALA A O 1
ATOM 3967 N N . TYR A 1 495 ? -5.395 27.531 29.328 1 98.19 495 TYR A N 1
ATOM 3968 C CA . TYR A 1 495 ? -4.953 28.734 28.609 1 98.19 495 TYR A CA 1
ATOM 3969 C C . TYR A 1 495 ? -5.773 28.938 27.344 1 98.19 495 TYR A C 1
ATOM 3971 O O . TYR A 1 495 ? -5.262 28.781 26.234 1 98.19 495 TYR A O 1
ATOM 3979 N N . PRO A 1 496 ? -6.926 29.391 27.391 1 96.38 496 PRO A N 1
ATOM 3980 C CA . PRO A 1 496 ? -7.848 29.453 26.25 1 96.38 496 PRO A CA 1
ATOM 3981 C C . PRO A 1 496 ? -7.371 30.406 25.156 1 96.38 496 PRO A C 1
ATOM 3983 O O . PRO A 1 496 ? -7.762 30.25 23.984 1 96.38 496 PRO A O 1
ATOM 3986 N N . GLU A 1 497 ? -6.512 31.359 25.5 1 96.19 497 GLU A N 1
ATOM 3987 C CA . GLU A 1 497 ? -6.059 32.312 24.516 1 96.19 497 GLU A CA 1
ATOM 3988 C C . GLU A 1 497 ? -4.77 31.875 23.828 1 96.19 497 GLU A C 1
ATOM 3990 O O . GLU A 1 497 ? -4.348 32.469 22.828 1 96.19 497 GLU A O 1
ATOM 3995 N N . LEU A 1 498 ? -4.156 30.828 24.375 1 98.38 498 LEU A N 1
ATOM 3996 C CA . LEU A 1 498 ? -2.912 30.312 23.812 1 98.38 498 LEU A CA 1
ATOM 3997 C C . LEU A 1 498 ? -3.152 29.703 22.438 1 98.38 498 LEU A C 1
ATOM 3999 O O . LEU A 1 498 ? -4.113 28.953 22.234 1 98.38 498 LEU A O 1
ATOM 4003 N N . VAL A 1 499 ? -2.371 30.125 21.438 1 98.62 499 VAL A N 1
ATOM 4004 C CA . VAL A 1 499 ? -2.4 29.531 20.109 1 98.62 499 VAL A CA 1
ATOM 4005 C C . VAL A 1 499 ? -1.261 28.516 19.969 1 98.62 499 VAL A C 1
ATOM 4007 O O . VAL A 1 499 ? -0.096 28.859 20.203 1 98.62 499 VAL A O 1
ATOM 4010 N N . ILE A 1 500 ? -1.584 27.281 19.688 1 98.69 500 ILE A N 1
ATOM 4011 C CA . ILE A 1 500 ? -0.58 26.25 19.438 1 98.69 500 ILE A CA 1
ATOM 4012 C C . ILE A 1 500 ? -0.664 25.781 17.984 1 98.69 500 ILE A C 1
ATOM 4014 O O . ILE A 1 500 ? -1.678 25.219 17.562 1 98.69 500 ILE A O 1
ATOM 4018 N N . GLU A 1 501 ? 0.385 26.094 17.266 1 98.56 501 GLU A N 1
ATOM 4019 C CA . GLU A 1 501 ? 0.544 25.625 15.891 1 98.56 501 GLU A CA 1
ATOM 4020 C C . GLU A 1 501 ? 0.889 24.141 15.859 1 98.56 501 GLU A C 1
ATOM 4022 O O . GLU A 1 501 ? 1.837 23.703 16.516 1 98.56 501 GLU A O 1
ATOM 4027 N N . ASN A 1 502 ? 0.036 23.344 15.133 1 98.5 502 ASN A N 1
ATOM 4028 C CA . ASN A 1 502 ? 0.352 21.938 14.898 1 98.5 502 ASN A CA 1
ATOM 4029 C C . ASN A 1 502 ? 1.397 21.781 13.797 1 98.5 502 ASN A C 1
ATOM 4031 O O . ASN A 1 502 ? 1.188 22.219 12.664 1 98.5 502 ASN A O 1
ATOM 4035 N N . CYS A 1 503 ? 2.49 21.219 14.148 1 98.06 503 CYS A N 1
ATOM 4036 C CA . CYS A 1 503 ? 3.568 20.969 13.195 1 98.06 503 CYS A CA 1
ATOM 4037 C C . CYS A 1 503 ? 4.211 19.609 13.43 1 98.06 503 CYS A C 1
ATOM 4039 O O . CYS A 1 503 ? 4.355 19.172 14.578 1 98.06 503 CYS A O 1
ATOM 4041 N N . SER A 1 504 ? 4.508 18.906 12.375 1 96.94 504 SER A N 1
ATOM 4042 C CA . SER A 1 504 ? 5.285 17.672 12.383 1 96.94 504 SER A CA 1
ATOM 4043 C C . SER A 1 504 ? 6.125 17.531 11.117 1 96.94 504 SER A C 1
ATOM 4045 O O . SER A 1 504 ? 5.645 17.031 10.102 1 96.94 504 SER A O 1
ATOM 4047 N N . SER A 1 505 ? 7.438 17.969 11.227 1 94.19 505 SER A N 1
ATOM 4048 C CA . SER A 1 505 ? 8.242 18.016 10.016 1 94.19 505 SER A CA 1
ATOM 4049 C C . SER A 1 505 ? 7.418 18.516 8.828 1 94.19 505 SER A C 1
ATOM 4051 O O . SER A 1 505 ? 7.371 17.859 7.781 1 94.19 505 SER A O 1
ATOM 4053 N N . GLY A 1 506 ? 6.84 19.578 9.016 1 91.94 506 GLY A N 1
ATOM 4054 C CA . GLY A 1 506 ? 5.871 20.047 8.039 1 91.94 506 GLY A CA 1
ATOM 4055 C C . GLY A 1 506 ? 4.496 19.438 8.227 1 91.94 506 GLY A C 1
ATOM 4056 O O . GLY A 1 506 ? 3.875 19.594 9.281 1 91.94 506 GLY A O 1
ATOM 4057 N N . GLY A 1 507 ? 4.066 18.656 7.379 1 95.5 507 GLY A N 1
ATOM 4058 C CA . GLY A 1 507 ? 2.684 18.219 7.344 1 95.5 507 GLY A CA 1
ATOM 4059 C C . GLY A 1 507 ? 2.521 16.734 7.656 1 95.5 507 GLY A C 1
ATOM 4060 O O . GLY A 1 507 ? 1.574 16.094 7.195 1 95.5 507 GLY A O 1
ATOM 4061 N N . MET A 1 508 ? 3.363 16.109 8.562 1 96.69 508 MET A N 1
ATOM 4062 C CA . MET A 1 508 ? 3.344 14.664 8.773 1 96.69 508 MET A CA 1
ATOM 4063 C C . MET A 1 508 ? 2.303 14.281 9.82 1 96.69 508 MET A C 1
ATOM 4065 O O . MET A 1 508 ? 2.133 13.102 10.125 1 96.69 508 MET A O 1
ATOM 4069 N N . ARG A 1 509 ? 1.565 15.25 10.406 1 96.56 509 ARG A N 1
ATOM 4070 C CA . ARG A 1 509 ? 0.445 14.977 11.297 1 96.56 509 ARG A CA 1
ATOM 4071 C C . ARG A 1 509 ? -0.772 15.812 10.922 1 96.56 509 ARG A C 1
ATOM 4073 O O . ARG A 1 509 ? -1.421 16.406 11.797 1 96.56 509 ARG A O 1
ATOM 4080 N N . MET A 1 510 ? -1.02 15.875 9.664 1 97.62 510 MET A N 1
ATOM 4081 C CA . MET A 1 510 ? -2.203 16.547 9.133 1 97.62 510 MET A CA 1
ATOM 4082 C C . MET A 1 510 ? -3.434 15.656 9.242 1 97.62 510 MET A C 1
ATOM 4084 O O . MET A 1 510 ? -3.918 15.133 8.242 1 97.62 510 MET A O 1
ATOM 4088 N N . ASP A 1 511 ? -3.955 15.484 10.492 1 98.06 511 ASP A N 1
ATOM 4089 C CA . ASP A 1 511 ? -5.133 14.68 10.797 1 98.06 511 ASP A CA 1
ATOM 4090 C C . ASP A 1 511 ? -6.117 15.453 11.672 1 98.06 511 ASP A C 1
ATOM 4092 O O . ASP A 1 511 ? -5.73 16.406 12.352 1 98.06 511 ASP A O 1
ATOM 4096 N N . TYR A 1 512 ? -7.324 15.086 11.664 1 98.38 512 TYR A N 1
ATOM 4097 C CA . TYR A 1 512 ? -8.32 15.969 12.273 1 98.38 512 TYR A CA 1
ATOM 4098 C C . TYR A 1 512 ? -8.562 15.594 13.727 1 98.38 512 TYR A C 1
ATOM 4100 O O . TYR A 1 512 ? -9.367 16.234 14.414 1 98.38 512 TYR A O 1
ATOM 4108 N N . ALA A 1 513 ? -7.883 14.523 14.266 1 98.5 513 ALA A N 1
ATOM 4109 C CA . ALA A 1 513 ? -7.793 14.484 15.727 1 98.5 513 ALA A CA 1
ATOM 4110 C C . ALA A 1 513 ? -7.023 15.68 16.266 1 98.5 513 ALA A C 1
ATOM 4112 O O . ALA A 1 513 ? -7.426 16.297 17.266 1 98.5 513 ALA A O 1
ATOM 4113 N N . MET A 1 514 ? -5.953 16.031 15.57 1 98.44 514 MET A N 1
ATOM 4114 C CA . MET A 1 514 ? -5.148 17.203 15.93 1 98.44 514 MET A CA 1
ATOM 4115 C C . MET A 1 514 ? -5.816 18.484 15.461 1 98.44 514 MET A C 1
ATOM 4117 O O . MET A 1 514 ? -5.969 19.438 16.234 1 98.44 514 MET A O 1
ATOM 4121 N N . LEU A 1 515 ? -6.266 18.531 14.258 1 98.19 515 LEU A N 1
ATOM 4122 C CA . LEU A 1 515 ? -6.695 19.766 13.617 1 98.19 515 LEU A CA 1
ATOM 4123 C C . LEU A 1 515 ? -8.047 20.219 14.156 1 98.19 515 LEU A C 1
ATOM 4125 O O . LEU A 1 515 ? -8.43 21.375 13.992 1 98.19 515 LEU A O 1
ATOM 4129 N N . SER A 1 516 ? -8.781 19.297 14.773 1 98.19 516 SER A N 1
ATOM 4130 C CA . SER A 1 516 ? -9.992 19.734 15.461 1 98.19 516 SER A CA 1
ATOM 4131 C C . SER A 1 516 ? -9.656 20.578 16.688 1 98.19 516 SER A C 1
ATOM 4133 O O . SER A 1 516 ? -10.508 21.297 17.203 1 98.19 516 SER A O 1
ATOM 4135 N N . ARG A 1 517 ? -8.422 20.516 17.141 1 98.19 517 ARG A N 1
ATOM 4136 C CA . ARG A 1 517 ? -7.996 21.219 18.344 1 98.19 517 ARG A CA 1
ATOM 4137 C C . ARG A 1 517 ? -7.18 22.453 18 1 98.19 517 ARG A C 1
ATOM 4139 O O . ARG A 1 517 ? -7.219 23.453 18.734 1 98.19 517 ARG A O 1
ATOM 4146 N N . HIS A 1 518 ? -6.449 22.406 16.891 1 98.38 518 HIS A N 1
ATOM 4147 C CA . HIS A 1 518 ? -5.484 23.453 16.562 1 98.38 518 HIS A CA 1
ATOM 4148 C C . HIS A 1 518 ? -6.023 24.375 15.477 1 98.38 518 HIS A C 1
ATOM 4150 O O . HIS A 1 518 ? -6.664 23.922 14.531 1 98.38 518 HIS A O 1
ATOM 4156 N N . SER A 1 519 ? -5.715 25.688 15.562 1 97.88 519 SER A N 1
ATOM 4157 C CA . SER A 1 519 ? -6.184 26.656 14.57 1 97.88 519 SER A CA 1
ATOM 4158 C C . SER A 1 519 ? -5.168 26.828 13.445 1 97.88 519 SER A C 1
ATOM 4160 O O . SER A 1 519 ? -5.48 27.406 12.398 1 97.88 519 SER A O 1
ATOM 4162 N N . ILE A 1 520 ? -3.945 26.281 13.672 1 98.25 520 ILE A N 1
ATOM 4163 C CA . ILE A 1 520 ? -2.881 26.469 12.695 1 98.25 520 ILE A CA 1
ATOM 4164 C C . ILE A 1 520 ? -2.172 25.141 12.445 1 98.25 520 ILE A C 1
ATOM 4166 O O . ILE A 1 520 ? -1.825 24.438 13.383 1 98.25 520 ILE A O 1
ATOM 4170 N N . GLN A 1 521 ? -2.018 24.812 11.172 1 98.38 521 GLN A N 1
ATOM 4171 C CA . GLN A 1 521 ? -1.239 23.656 10.719 1 98.38 521 GLN A CA 1
ATOM 4172 C C . GLN A 1 521 ? -0.102 24.094 9.797 1 98.38 521 GLN A C 1
ATOM 4174 O O . GLN A 1 521 ? -0.341 24.703 8.75 1 98.38 521 GLN A O 1
ATOM 4179 N N . SER A 1 522 ? 1.174 23.875 10.25 1 98 522 SER A N 1
ATOM 4180 C CA . SER A 1 522 ? 2.258 23.953 9.273 1 98 522 SER A CA 1
ATOM 4181 C C . SER A 1 522 ? 2.07 22.938 8.156 1 98 522 SER A C 1
ATOM 4183 O O . SER A 1 522 ? 2.035 21.719 8.406 1 98 522 SER A O 1
ATOM 4185 N N . THR A 1 523 ? 2.088 23.344 6.883 1 98 523 THR A N 1
ATOM 4186 C CA . THR A 1 523 ? 1.691 22.438 5.809 1 98 523 THR A CA 1
ATOM 4187 C C . THR A 1 523 ? 2.904 21.703 5.242 1 98 523 THR A C 1
ATOM 4189 O O . THR A 1 523 ? 2.77 20.625 4.668 1 98 523 THR A O 1
ATOM 4192 N N . SER A 1 524 ? 4.121 22.391 5.348 1 97.38 524 SER A N 1
ATOM 4193 C CA . SER A 1 524 ? 5.25 21.781 4.66 1 97.38 524 SER A CA 1
ATOM 4194 C C . SER A 1 524 ? 6.574 22.391 5.117 1 97.38 524 SER A C 1
ATOM 4196 O O . SER A 1 524 ? 6.598 23.5 5.648 1 97.38 524 SER A O 1
ATOM 4198 N N . ASP A 1 525 ? 7.566 21.641 4.898 1 96.12 525 ASP A N 1
ATOM 4199 C CA . ASP A 1 525 ? 8.938 22.141 4.996 1 96.12 525 ASP A CA 1
ATOM 4200 C C . ASP A 1 525 ? 9.516 22.438 3.613 1 96.12 525 ASP A C 1
ATOM 4202 O O . ASP A 1 525 ? 10.734 22.547 3.457 1 96.12 525 ASP A O 1
ATOM 4206 N N . GLN A 1 526 ? 8.703 22.562 2.617 1 96.19 526 GLN A N 1
ATOM 4207 C CA . GLN A 1 526 ? 9.148 22.828 1.254 1 96.19 526 GLN A CA 1
ATOM 4208 C C . GLN A 1 526 ? 9.852 24.188 1.158 1 96.19 526 GLN A C 1
ATOM 4210 O O . GLN A 1 526 ? 9.227 25.219 1.357 1 96.19 526 GLN A O 1
ATOM 4215 N N . GLU A 1 527 ? 11.109 24.172 0.724 1 93.62 527 GLU A N 1
ATOM 4216 C CA . GLU A 1 527 ? 11.914 25.391 0.712 1 93.62 527 GLU A CA 1
ATOM 4217 C C . GLU A 1 527 ? 11.852 26.078 -0.651 1 93.62 527 GLU A C 1
ATOM 4219 O O . GLU A 1 527 ? 12.18 27.25 -0.771 1 93.62 527 GLU A O 1
ATOM 4224 N N . ASN A 1 528 ? 11.547 25.312 -1.667 1 95.56 528 ASN A N 1
ATOM 4225 C CA . ASN A 1 528 ? 11.391 25.859 -3.01 1 95.56 528 ASN A CA 1
ATOM 4226 C C . ASN A 1 528 ? 10.008 26.469 -3.217 1 95.56 528 ASN A C 1
ATOM 4228 O O . ASN A 1 528 ? 9.016 25.734 -3.324 1 95.56 528 ASN A O 1
ATOM 4232 N N . TYR A 1 529 ? 9.977 27.812 -3.354 1 96.31 529 TYR A N 1
ATOM 4233 C CA . TYR A 1 529 ? 8.703 28.516 -3.387 1 96.31 529 TYR A CA 1
ATOM 4234 C C . TYR A 1 529 ? 7.883 28.109 -4.609 1 96.31 529 TYR A C 1
ATOM 4236 O O . TYR A 1 529 ? 6.652 28.172 -4.586 1 96.31 529 TYR A O 1
ATOM 4244 N N . VAL A 1 530 ? 8.547 27.641 -5.656 1 96.94 530 VAL A N 1
ATOM 4245 C CA . VAL A 1 530 ? 7.84 27.234 -6.863 1 96.94 530 VAL A CA 1
ATOM 4246 C C . VAL A 1 530 ? 7.133 25.891 -6.613 1 96.94 530 VAL A C 1
ATOM 4248 O O . VAL A 1 530 ? 5.957 25.734 -6.938 1 96.94 530 VAL A O 1
ATOM 4251 N N . ASN A 1 531 ? 7.879 24.953 -5.984 1 96.38 531 ASN A N 1
ATOM 4252 C CA . ASN A 1 531 ? 7.277 23.672 -5.625 1 96.38 531 ASN A CA 1
ATOM 4253 C C . ASN A 1 531 ? 6.168 23.844 -4.59 1 96.38 531 ASN A C 1
ATOM 4255 O O . ASN A 1 531 ? 5.184 23.109 -4.602 1 96.38 531 ASN A O 1
ATOM 4259 N N . TYR A 1 532 ? 6.332 24.844 -3.742 1 97.81 532 TYR A N 1
ATOM 4260 C CA . TYR A 1 532 ? 5.398 25.047 -2.641 1 97.81 532 TYR A CA 1
ATOM 4261 C C . TYR A 1 532 ? 4.023 25.453 -3.158 1 97.81 532 TYR A C 1
ATOM 4263 O O . TYR A 1 532 ? 3.012 25.234 -2.484 1 97.81 532 TYR A O 1
ATOM 4271 N N . ALA A 1 533 ? 3.965 26.031 -4.367 1 98.31 533 ALA A N 1
ATOM 4272 C CA . ALA A 1 533 ? 2.701 26.469 -4.957 1 98.31 533 ALA A CA 1
ATOM 4273 C C . ALA A 1 533 ? 1.729 25.297 -5.09 1 98.31 533 ALA A C 1
ATOM 4275 O O . ALA A 1 533 ? 0.529 25.453 -4.852 1 98.31 533 ALA A O 1
ATOM 4276 N N . GLN A 1 534 ? 2.246 24.188 -5.402 1 97.81 534 GLN A N 1
ATOM 4277 C CA . GLN A 1 534 ? 1.394 23.016 -5.59 1 97.81 534 GLN A CA 1
ATOM 4278 C C . GLN A 1 534 ? 0.834 22.516 -4.258 1 97.81 534 GLN A C 1
ATOM 4280 O O . GLN A 1 534 ? -0.329 22.109 -4.18 1 97.81 534 GLN A O 1
ATOM 4285 N N . ILE A 1 535 ? 1.648 22.547 -3.219 1 98.06 535 ILE A N 1
ATOM 4286 C CA . ILE A 1 535 ? 1.209 22.141 -1.886 1 98.06 535 ILE A CA 1
ATOM 4287 C C . ILE A 1 535 ? 0.167 23.141 -1.369 1 98.06 535 ILE A C 1
ATOM 4289 O O . ILE A 1 535 ? -0.878 22.734 -0.853 1 98.06 535 ILE A O 1
ATOM 4293 N N . ALA A 1 536 ? 0.451 24.391 -1.569 1 98.69 536 ALA A N 1
ATOM 4294 C CA . ALA A 1 536 ? -0.477 25.438 -1.147 1 98.69 536 ALA A CA 1
ATOM 4295 C C . ALA A 1 536 ? -1.832 25.281 -1.83 1 98.69 536 ALA A C 1
ATOM 4297 O O . ALA A 1 536 ? -2.873 25.281 -1.168 1 98.69 536 ALA A O 1
ATOM 4298 N N . ALA A 1 537 ? -1.775 25.062 -3.109 1 98.75 537 ALA A N 1
ATOM 4299 C CA . ALA A 1 537 ? -3 24.938 -3.896 1 98.75 537 ALA A CA 1
ATOM 4300 C C . ALA A 1 537 ? -3.797 23.703 -3.494 1 98.75 537 ALA A C 1
ATOM 4302 O O . ALA A 1 537 ? -5.027 23.703 -3.543 1 98.75 537 ALA A O 1
ATOM 4303 N N . SER A 1 538 ? -3.129 22.719 -3.039 1 98.38 538 SER A N 1
ATOM 4304 C CA . SER A 1 538 ? -3.791 21.453 -2.746 1 98.38 538 SER A CA 1
ATOM 4305 C C . SER A 1 538 ? -4.211 21.375 -1.283 1 98.38 538 SER A C 1
ATOM 4307 O O . SER A 1 538 ? -5.074 20.578 -0.923 1 98.38 538 SER A O 1
ATOM 4309 N N . SER A 1 539 ? -3.654 22.172 -0.423 1 98.56 539 SER A N 1
ATOM 4310 C CA . SER A 1 539 ? -3.797 22.031 1.022 1 98.56 539 SER A CA 1
ATOM 4311 C C . SER A 1 539 ? -5.262 22.109 1.442 1 98.56 539 SER A C 1
ATOM 4313 O O . SER A 1 539 ? -5.699 21.359 2.318 1 98.56 539 SER A O 1
ATOM 4315 N N . PRO A 1 540 ? -6.117 22.875 0.763 1 98.62 540 PRO A N 1
ATOM 4316 C CA . PRO A 1 540 ? -7.504 22.953 1.221 1 98.62 540 PRO A CA 1
ATOM 4317 C C . PRO A 1 540 ? -8.289 21.672 0.937 1 98.62 540 PRO A C 1
ATOM 4319 O O . PRO A 1 540 ? -9.406 21.5 1.427 1 98.62 540 PRO A O 1
ATOM 4322 N N . ALA A 1 541 ? -7.723 20.75 0.174 1 98.38 541 ALA A N 1
ATOM 4323 C CA . ALA A 1 541 ? -8.336 19.438 0.003 1 98.38 541 ALA A CA 1
ATOM 4324 C C . ALA A 1 541 ? -8.07 18.547 1.212 1 98.38 541 ALA A C 1
ATOM 4326 O O . ALA A 1 541 ? -8.734 17.531 1.393 1 98.38 541 ALA A O 1
ATOM 4327 N N . ALA A 1 542 ? -7.184 18.953 2.092 1 97.88 542 ALA A N 1
ATOM 4328 C CA . ALA A 1 542 ? -6.801 18.141 3.246 1 97.88 542 ALA A CA 1
ATOM 4329 C C . ALA A 1 542 ? -7.211 18.828 4.551 1 97.88 542 ALA A C 1
ATOM 4331 O O . ALA A 1 542 ? -7.418 18.156 5.566 1 97.88 542 ALA A O 1
ATOM 4332 N N . LEU A 1 543 ? -7.246 20.078 4.625 1 98.12 543 LEU A N 1
ATOM 4333 C CA . LEU A 1 543 ? -7.602 20.875 5.785 1 98.12 543 LEU A CA 1
ATOM 4334 C C . LEU A 1 543 ? -8.289 22.172 5.359 1 98.12 543 LEU A C 1
ATOM 4336 O O . LEU A 1 543 ? -8.375 22.469 4.168 1 98.12 543 LEU A O 1
ATOM 4340 N N . THR A 1 544 ? -8.812 22.938 6.285 1 98.44 544 THR A N 1
ATOM 4341 C CA . THR A 1 544 ? -9.5 24.156 5.918 1 98.44 544 THR A CA 1
ATOM 4342 C C . THR A 1 544 ? -8.5 25.219 5.457 1 98.44 544 THR A C 1
ATOM 4344 O O . THR A 1 544 ? -7.344 25.219 5.879 1 98.44 544 THR A O 1
ATOM 4347 N N . PRO A 1 545 ? -8.93 26.141 4.602 1 98.56 545 PRO A N 1
ATOM 4348 C CA . PRO A 1 545 ? -8.023 27.188 4.152 1 98.56 545 PRO A CA 1
ATOM 4349 C C . PRO A 1 545 ? -7.426 28 5.309 1 98.56 545 PRO A C 1
ATOM 4351 O O . PRO A 1 545 ? -6.227 28.281 5.305 1 98.56 545 PRO A O 1
ATOM 4354 N N . GLU A 1 546 ? -8.219 28.281 6.309 1 98.38 546 GLU A N 1
ATOM 4355 C CA . GLU A 1 546 ? -7.781 29.141 7.414 1 98.38 546 GLU A CA 1
ATOM 4356 C C . GLU A 1 546 ? -6.809 28.391 8.32 1 98.38 546 GLU A C 1
ATOM 4358 O O . GLU A 1 546 ? -6.082 29.016 9.102 1 98.38 546 GLU A O 1
ATOM 4363 N N . GLN A 1 547 ? -6.77 27.047 8.266 1 98.25 547 GLN A N 1
ATOM 4364 C CA . GLN A 1 547 ? -5.809 26.281 9.047 1 98.25 547 GLN A CA 1
ATOM 4365 C C . GLN A 1 547 ? -4.512 26.062 8.273 1 98.25 547 GLN A C 1
ATOM 4367 O O . GLN A 1 547 ? -3.498 25.656 8.844 1 98.25 547 GLN A O 1
ATOM 4372 N N . SER A 1 548 ? -4.488 26.312 7.008 1 98.44 548 SER A N 1
ATOM 4373 C CA . SER A 1 548 ? -3.381 26 6.113 1 98.44 548 SER A CA 1
ATOM 4374 C C . SER A 1 548 ? -2.289 27.062 6.18 1 98.44 548 SER A C 1
ATOM 4376 O O . SER A 1 548 ? -2.221 27.938 5.32 1 98.44 548 SER A O 1
ATOM 4378 N N . ALA A 1 549 ? -1.396 26.891 7.086 1 98.62 549 ALA A N 1
ATOM 4379 C CA . ALA A 1 549 ? -0.295 27.844 7.188 1 98.62 549 ALA A CA 1
ATOM 4380 C C . ALA A 1 549 ? 0.733 27.609 6.086 1 98.62 549 ALA A C 1
ATOM 4382 O O . ALA A 1 549 ? 1.293 26.516 5.965 1 98.62 549 ALA A O 1
ATOM 4383 N N . ILE A 1 550 ? 0.924 28.594 5.281 1 98.5 550 ILE A N 1
ATOM 4384 C CA . ILE A 1 550 ? 1.855 28.562 4.16 1 98.5 550 ILE A CA 1
ATOM 4385 C C . ILE A 1 550 ? 2.996 29.547 4.402 1 98.5 550 ILE A C 1
ATOM 4387 O O . ILE A 1 550 ? 2.764 30.734 4.602 1 98.5 550 ILE A O 1
ATOM 4391 N N . TRP A 1 551 ? 4.168 29.031 4.379 1 98.06 551 TRP A N 1
ATOM 4392 C CA . TRP A 1 551 ? 5.34 29.875 4.543 1 98.06 551 TRP A CA 1
ATOM 4393 C C . TRP A 1 551 ? 5.484 30.828 3.363 1 98.06 551 TRP A C 1
ATOM 4395 O O . TRP A 1 551 ? 5.438 30.422 2.205 1 98.06 551 TRP A O 1
ATOM 4405 N N . SER A 1 552 ? 5.586 32.031 3.621 1 97.69 552 SER A N 1
ATOM 4406 C CA . SER A 1 552 ? 6.062 33.031 2.672 1 97.69 552 SER A CA 1
ATOM 4407 C C . SER A 1 552 ? 7.414 33.594 3.096 1 97.69 552 SER A C 1
ATOM 4409 O O . SER A 1 552 ? 7.52 34.281 4.121 1 97.69 552 SER A O 1
ATOM 4411 N N . TYR A 1 553 ? 8.398 33.312 2.365 1 95.94 553 TYR A N 1
ATOM 4412 C CA . TYR A 1 553 ? 9.734 33.719 2.777 1 95.94 553 TYR A CA 1
ATOM 4413 C C . TYR A 1 553 ? 10.523 34.281 1.596 1 95.94 553 TYR A C 1
ATOM 4415 O O . TYR A 1 553 ? 11.422 33.625 1.075 1 95.94 553 TYR A O 1
ATOM 4423 N N . PRO A 1 554 ? 10.219 35.531 1.225 1 95.31 554 PRO A N 1
ATOM 4424 C CA . PRO A 1 554 ? 11.016 36.156 0.174 1 95.31 554 PRO A CA 1
ATOM 4425 C C . PRO A 1 554 ? 12.516 36 0.397 1 95.31 554 PRO A C 1
ATOM 4427 O O . PRO A 1 554 ? 12.992 36.094 1.534 1 95.31 554 PRO A O 1
ATOM 4430 N N . LEU A 1 555 ? 13.18 35.812 -0.677 1 93.81 555 LEU A N 1
ATOM 4431 C CA . LEU A 1 555 ? 14.609 35.531 -0.618 1 93.81 555 LEU A CA 1
ATOM 4432 C C . LEU A 1 555 ? 15.406 36.812 -0.465 1 93.81 555 LEU A C 1
ATOM 4434 O O . LEU A 1 555 ? 15.039 37.844 -1.021 1 93.81 555 LEU A O 1
ATOM 4438 N N . ARG A 1 556 ? 16.516 36.656 0.224 1 89.56 556 ARG A N 1
ATOM 4439 C CA . ARG A 1 556 ? 17.422 37.781 0.384 1 89.56 556 ARG A CA 1
ATOM 4440 C C . ARG A 1 556 ? 17.859 38.344 -0.971 1 89.56 556 ARG A C 1
ATOM 4442 O O . ARG A 1 556 ? 17.906 39.531 -1.175 1 89.56 556 ARG A O 1
ATOM 4449 N N . GLU A 1 557 ? 18.297 37.406 -1.882 1 89.5 557 GLU A N 1
ATOM 4450 C CA . GLU A 1 557 ? 18.797 37.781 -3.203 1 89.5 557 GLU A CA 1
ATOM 4451 C C . GLU A 1 557 ? 17.734 37.5 -4.281 1 89.5 557 GLU A C 1
ATOM 4453 O O . GLU A 1 557 ? 18.078 37.312 -5.449 1 89.5 557 GLU A O 1
ATOM 4458 N N . GLY A 1 558 ? 16.531 37.656 -3.982 1 92.62 558 GLY A N 1
ATOM 4459 C CA . GLY A 1 558 ? 15.477 37.438 -4.969 1 92.62 558 GLY A CA 1
ATOM 4460 C C . GLY A 1 558 ? 15.094 38.719 -5.699 1 92.62 558 GLY A C 1
ATOM 4461 O O . GLY A 1 558 ? 15.75 39.75 -5.551 1 92.62 558 GLY A O 1
ATOM 4462 N N . ASP A 1 559 ? 14.117 38.625 -6.609 1 95.12 559 ASP A N 1
ATOM 4463 C CA . ASP A 1 559 ? 13.586 39.781 -7.312 1 95.12 559 ASP A CA 1
ATOM 4464 C C . ASP A 1 559 ? 12.117 40.031 -6.949 1 95.12 559 ASP A C 1
ATOM 4466 O O . ASP A 1 559 ? 11.594 39.406 -6.027 1 95.12 559 ASP A O 1
ATOM 4470 N N . ASP A 1 560 ? 11.539 41 -7.527 1 95.81 560 ASP A N 1
ATOM 4471 C CA . ASP A 1 560 ? 10.164 41.375 -7.203 1 95.81 560 ASP A CA 1
ATOM 4472 C C . ASP A 1 560 ? 9.188 40.25 -7.48 1 95.81 560 ASP A C 1
ATOM 4474 O O . ASP A 1 560 ? 8.289 39.969 -6.68 1 95.81 560 ASP A O 1
ATOM 4478 N N . GLU A 1 561 ? 9.383 39.531 -8.617 1 96.12 561 GLU A N 1
ATOM 4479 C CA . GLU A 1 561 ? 8.461 38.469 -8.992 1 96.12 561 GLU A CA 1
ATOM 4480 C C . GLU A 1 561 ? 8.555 37.281 -8.016 1 96.12 561 GLU A C 1
ATOM 4482 O O . GLU A 1 561 ? 7.555 36.625 -7.75 1 96.12 561 GLU A O 1
ATOM 4487 N N . GLU A 1 562 ? 9.766 37.125 -7.59 1 96.94 562 GLU A N 1
ATOM 4488 C CA . GLU A 1 562 ? 9.945 36.062 -6.586 1 96.94 562 GLU A CA 1
ATOM 4489 C C . GLU A 1 562 ? 9.188 36.406 -5.301 1 96.94 562 GLU A C 1
ATOM 4491 O O . GLU A 1 562 ? 8.586 35.531 -4.684 1 96.94 562 GLU A O 1
ATOM 4496 N N . VAL A 1 563 ? 9.156 37.625 -4.852 1 97.56 563 VAL A N 1
ATOM 4497 C CA . VAL A 1 563 ? 8.406 38.062 -3.678 1 97.56 563 VAL A CA 1
ATOM 4498 C C . VAL A 1 563 ? 6.914 37.844 -3.918 1 97.56 563 VAL A C 1
ATOM 4500 O O . VAL A 1 563 ? 6.211 37.312 -3.064 1 97.56 563 VAL A O 1
ATOM 4503 N N . VAL A 1 564 ? 6.465 38.281 -5.09 1 97.94 564 VAL A N 1
ATOM 4504 C CA . VAL A 1 564 ? 5.051 38.156 -5.43 1 97.94 564 VAL A CA 1
ATOM 4505 C C . VAL A 1 564 ? 4.633 36.688 -5.387 1 97.94 564 VAL A C 1
ATOM 4507 O O . VAL A 1 564 ? 3.584 36.344 -4.836 1 97.94 564 VAL A O 1
ATOM 4510 N N . PHE A 1 565 ? 5.457 35.844 -6 1 98.19 565 PHE A N 1
ATOM 4511 C CA . PHE A 1 565 ? 5.188 34.406 -6.031 1 98.19 565 PHE A CA 1
ATOM 4512 C C . PHE A 1 565 ? 5.059 33.875 -4.621 1 98.19 565 PHE A C 1
ATOM 4514 O O . PHE A 1 565 ? 4.098 33.156 -4.312 1 98.19 565 PHE A O 1
ATOM 4521 N N . ASN A 1 566 ? 5.977 34.188 -3.781 1 98 566 ASN A N 1
ATOM 4522 C CA . ASN A 1 566 ? 5.949 33.75 -2.387 1 98 566 ASN A CA 1
ATOM 4523 C C . ASN A 1 566 ? 4.652 34.156 -1.697 1 98 566 ASN A C 1
ATOM 4525 O O . ASN A 1 566 ? 4.023 33.344 -1.006 1 98 566 ASN A O 1
ATOM 4529 N N . MET A 1 567 ? 4.332 35.375 -1.892 1 98.5 567 MET A N 1
ATOM 4530 C CA . MET A 1 567 ? 3.166 35.938 -1.196 1 98.5 567 MET A CA 1
ATOM 4531 C C . MET A 1 567 ? 1.88 35.281 -1.718 1 98.5 567 MET A C 1
ATOM 4533 O O . MET A 1 567 ? 0.992 34.938 -0.936 1 98.5 567 MET A O 1
ATOM 4537 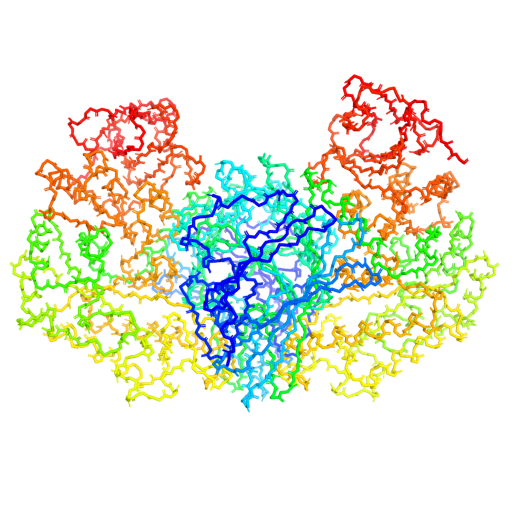N N . VAL A 1 568 ? 1.735 35.062 -2.986 1 98.75 568 VAL A N 1
ATOM 4538 C CA . VAL A 1 568 ? 0.54 34.5 -3.592 1 98.75 568 VAL A CA 1
ATOM 4539 C C . VAL A 1 568 ? 0.323 33.094 -3.061 1 98.75 568 VAL A C 1
ATOM 4541 O O . VAL A 1 568 ? -0.818 32.656 -2.873 1 98.75 568 VAL A O 1
ATOM 4544 N N . ASN A 1 569 ? 1.404 32.375 -2.809 1 98.81 569 ASN A N 1
ATOM 4545 C CA . ASN A 1 569 ? 1.284 31.031 -2.219 1 98.81 569 ASN A CA 1
ATOM 4546 C C . ASN A 1 569 ? 0.407 31.062 -0.969 1 98.81 569 ASN A C 1
ATOM 4548 O O . ASN A 1 569 ? -0.307 30.094 -0.692 1 98.81 569 ASN A O 1
ATOM 4552 N N . ALA A 1 570 ? 0.372 32.156 -0.267 1 98.69 570 ALA A N 1
ATOM 4553 C CA . ALA A 1 570 ? -0.173 32.156 1.088 1 98.69 570 ALA A CA 1
ATOM 4554 C C . ALA A 1 570 ? -1.469 32.938 1.167 1 98.69 570 ALA A C 1
ATOM 4556 O O . ALA A 1 570 ? -2.258 32.781 2.1 1 98.69 570 ALA A O 1
ATOM 4557 N N . LEU A 1 571 ? -1.79 33.781 0.237 1 98.69 571 LEU A N 1
ATOM 4558 C CA . LEU A 1 571 ? -2.734 34.875 0.399 1 98.69 571 LEU A CA 1
ATOM 4559 C C . LEU A 1 571 ? -4.152 34.375 0.59 1 98.69 571 LEU A C 1
ATOM 4561 O O . LEU A 1 571 ? -4.98 35.031 1.224 1 98.69 571 LEU A O 1
ATOM 4565 N N . LEU A 1 572 ? -4.457 33.188 0.01 1 98.81 572 LEU A N 1
ATOM 4566 C CA . LEU A 1 572 ? -5.812 32.688 0.152 1 98.81 572 LEU A CA 1
ATOM 4567 C C . LEU A 1 572 ? -5.891 31.672 1.294 1 98.81 572 LEU A C 1
ATOM 4569 O O . LEU A 1 572 ? -6.895 30.969 1.442 1 98.81 572 LEU A O 1
ATOM 4573 N N . LEU A 1 573 ? -4.855 31.625 2.107 1 98.75 573 LEU A N 1
ATOM 4574 C CA . LEU A 1 573 ? -4.754 30.641 3.178 1 98.75 573 LEU A CA 1
ATOM 4575 C C . LEU A 1 573 ? -4.324 31.297 4.484 1 98.75 573 LEU A C 1
ATOM 4577 O O . LEU A 1 573 ? -4.832 32.344 4.844 1 98.75 573 LEU A O 1
ATOM 4581 N N . ARG A 1 574 ? -3.561 30.641 5.332 1 98.56 574 ARG A N 1
ATOM 4582 C CA . ARG A 1 574 ? -3.008 31.234 6.551 1 98.56 574 ARG A CA 1
ATOM 4583 C C . ARG A 1 574 ? -1.568 31.688 6.336 1 98.56 574 ARG A C 1
ATOM 4585 O O . ARG A 1 574 ? -0.68 30.859 6.105 1 98.56 574 ARG A O 1
ATOM 4592 N N . VAL A 1 575 ? -1.323 33 6.465 1 98.62 575 VAL A N 1
ATOM 4593 C CA . VAL A 1 575 ? -0.015 33.531 6.121 1 98.62 575 VAL A CA 1
ATOM 4594 C C . VAL A 1 575 ? 0.98 33.25 7.242 1 98.62 575 VAL A C 1
ATOM 4596 O O . VAL A 1 575 ? 0.774 33.625 8.391 1 98.62 575 VAL A O 1
ATOM 4599 N N . HIS A 1 576 ? 1.919 32.531 6.934 1 98.44 576 HIS A N 1
ATOM 4600 C CA . HIS A 1 576 ? 3.086 32.25 7.766 1 98.44 576 HIS A CA 1
ATOM 4601 C C . HIS A 1 576 ? 4.336 32.906 7.188 1 98.44 576 HIS A C 1
ATOM 4603 O O . HIS A 1 576 ? 5.113 32.281 6.48 1 98.44 576 HIS A O 1
ATOM 4609 N N . GLN A 1 577 ? 4.562 34.188 7.617 1 98.25 577 GLN A N 1
ATOM 4610 C CA . GLN A 1 577 ? 5.613 35 7.055 1 98.25 577 GLN A CA 1
ATOM 4611 C C . GLN A 1 577 ? 6.98 34.625 7.621 1 98.25 577 GLN A C 1
ATOM 4613 O O . GLN A 1 577 ? 7.098 34.281 8.797 1 98.25 577 GLN A O 1
ATOM 4618 N N . SER A 1 578 ? 7.996 34.656 6.766 1 97.88 578 SER A N 1
ATOM 4619 C CA . SER A 1 578 ? 9.383 34.438 7.164 1 97.88 578 SER A CA 1
ATOM 4620 C C . SER A 1 578 ? 10.344 35.156 6.23 1 97.88 578 SER A C 1
ATOM 4622 O O . SER A 1 578 ? 10.016 36.219 5.711 1 97.88 578 SER A O 1
ATOM 4624 N N . GLY A 1 579 ? 11.539 34.656 6.07 1 95.56 579 GLY A N 1
ATOM 4625 C CA . GLY A 1 579 ? 12.562 35.312 5.285 1 95.56 579 GLY A CA 1
ATOM 4626 C C . GLY A 1 579 ? 13.266 36.438 6.035 1 95.56 579 GLY A C 1
ATOM 4627 O O . GLY A 1 579 ? 12.82 36.812 7.117 1 95.56 579 GLY A O 1
ATOM 4628 N N . HIS A 1 580 ? 14.367 36.969 5.426 1 95.44 580 HIS A N 1
ATOM 4629 C CA . HIS A 1 580 ? 15.102 38.094 6.023 1 95.44 580 HIS A CA 1
ATOM 4630 C C . HIS A 1 580 ? 14.445 39.406 5.684 1 95.44 580 HIS A C 1
ATOM 4632 O O . HIS A 1 580 ? 15.039 40.25 4.992 1 95.44 580 HIS A O 1
ATOM 4638 N N . LEU A 1 581 ? 13.328 39.594 6.273 1 95.69 581 LEU A N 1
ATOM 4639 C CA . LEU A 1 581 ? 12.477 40.719 5.992 1 95.69 581 LEU A CA 1
ATOM 4640 C C . LEU A 1 581 ? 13.25 42.031 6.172 1 95.69 581 LEU A C 1
ATOM 4642 O O . LEU A 1 581 ? 13.047 43 5.426 1 95.69 581 LEU A O 1
ATOM 4646 N N . ALA A 1 582 ? 14.07 42.031 7.176 1 95.5 582 ALA A N 1
ATOM 4647 C CA . ALA A 1 582 ? 14.812 43.25 7.523 1 95.5 582 ALA A CA 1
ATOM 4648 C C . ALA A 1 582 ? 15.844 43.594 6.449 1 95.5 582 ALA A C 1
ATOM 4650 O O . ALA A 1 582 ? 16.312 44.719 6.375 1 95.5 582 ALA A O 1
ATOM 4651 N N . GLU A 1 583 ? 16.094 42.625 5.664 1 96.19 583 GLU A N 1
ATOM 4652 C CA . GLU A 1 583 ? 17.172 42.812 4.695 1 96.19 583 GLU A CA 1
ATOM 4653 C C . GLU A 1 583 ? 16.625 42.906 3.273 1 96.19 583 GLU A C 1
ATOM 4655 O O . GLU A 1 583 ? 17.391 43 2.312 1 96.19 583 GLU A O 1
ATOM 4660 N N . LEU A 1 584 ? 15.359 42.906 3.143 1 96.19 584 LEU A N 1
ATOM 4661 C CA . LEU A 1 584 ? 14.766 43.125 1.825 1 96.19 584 LEU A CA 1
ATOM 4662 C C . LEU A 1 584 ? 14.922 44.562 1.367 1 96.19 584 LEU A C 1
ATOM 4664 O O . LEU A 1 584 ? 14.883 45.469 2.186 1 96.19 584 LEU A O 1
ATOM 4668 N N . SER A 1 585 ? 15.078 44.75 0.045 1 95.31 585 SER A N 1
ATOM 4669 C CA . SER A 1 585 ? 15.047 46.125 -0.477 1 95.31 585 SER A CA 1
ATOM 4670 C C . SER A 1 585 ? 13.703 46.781 -0.204 1 95.31 585 SER A C 1
ATOM 4672 O O . SER A 1 585 ? 12.695 46.094 -0.028 1 95.31 585 SER A O 1
ATOM 4674 N N . PRO A 1 586 ? 13.719 48.062 -0.152 1 94.69 586 PRO A N 1
ATOM 4675 C CA . PRO A 1 586 ? 12.477 48.781 0.177 1 94.69 586 PRO A CA 1
ATOM 4676 C C . PRO A 1 586 ? 11.336 48.438 -0.78 1 94.69 586 PRO A C 1
ATOM 4678 O O . PRO A 1 586 ? 10.219 48.156 -0.34 1 94.69 586 PRO A O 1
ATOM 4681 N N . PRO A 1 587 ? 11.586 48.344 -2.105 1 94.75 587 PRO A N 1
ATOM 4682 C CA . PRO A 1 587 ? 10.484 48 -2.996 1 94.75 587 PRO A CA 1
ATOM 4683 C C . PRO A 1 587 ? 9.945 46.594 -2.729 1 94.75 587 PRO A C 1
ATOM 4685 O O . PRO A 1 587 ? 8.734 46.344 -2.816 1 94.75 587 PRO A O 1
ATOM 4688 N N . ARG A 1 588 ? 10.797 45.688 -2.445 1 96.69 588 ARG A N 1
ATOM 4689 C CA . ARG A 1 588 ? 10.375 44.312 -2.18 1 96.69 588 ARG A CA 1
ATOM 4690 C C . ARG A 1 588 ? 9.633 44.219 -0.852 1 96.69 588 ARG A C 1
ATOM 4692 O O . ARG A 1 588 ? 8.664 43.469 -0.728 1 96.69 588 ARG A O 1
ATOM 4699 N N . ARG A 1 589 ? 10.031 44.938 0.095 1 96.31 589 ARG A N 1
ATOM 4700 C CA . ARG A 1 589 ? 9.32 45 1.367 1 96.31 589 ARG A CA 1
ATOM 4701 C C . ARG A 1 589 ? 7.926 45.594 1.188 1 96.31 589 ARG A C 1
ATOM 4703 O O . ARG A 1 589 ? 6.98 45.156 1.861 1 96.31 589 ARG A O 1
ATOM 4710 N N . GLU A 1 590 ? 7.852 46.562 0.305 1 95.94 590 GLU A N 1
ATOM 4711 C CA . GLU A 1 590 ? 6.551 47.156 0.019 1 95.94 590 GLU A CA 1
ATOM 4712 C C . GLU A 1 590 ? 5.602 46.125 -0.605 1 95.94 590 GLU A C 1
ATOM 4714 O O . GLU A 1 590 ? 4.391 46.188 -0.378 1 95.94 590 GLU A O 1
ATOM 4719 N N . LEU A 1 591 ? 6.168 45.281 -1.446 1 97.25 591 LEU A N 1
ATOM 4720 C CA . LEU A 1 591 ? 5.359 44.219 -2.014 1 97.25 591 LEU A CA 1
ATOM 4721 C C . LEU A 1 591 ? 4.82 43.312 -0.917 1 97.25 591 LEU A C 1
ATOM 4723 O O . LEU A 1 591 ? 3.678 42.844 -0.993 1 97.25 591 LEU A O 1
ATOM 4727 N N . VAL A 1 592 ? 5.625 43.031 0.057 1 98.19 592 VAL A N 1
ATOM 4728 C CA . VAL A 1 592 ? 5.184 42.219 1.188 1 98.19 592 VAL A CA 1
ATOM 4729 C C . VAL A 1 592 ? 4.07 42.938 1.939 1 98.19 592 VAL A C 1
ATOM 4731 O O . VAL A 1 592 ? 3.039 42.344 2.262 1 98.19 592 VAL A O 1
ATOM 4734 N N . ARG A 1 593 ? 4.262 44.219 2.186 1 97.38 593 ARG A N 1
ATOM 4735 C CA . ARG A 1 593 ? 3.273 45 2.895 1 97.38 593 ARG A CA 1
ATOM 4736 C C . ARG A 1 593 ? 1.946 45.031 2.146 1 97.38 593 ARG A C 1
ATOM 4738 O O . ARG A 1 593 ? 0.883 44.875 2.75 1 97.38 593 ARG A O 1
ATOM 4745 N N . GLU A 1 594 ? 2.059 45.25 0.876 1 97.75 594 GLU A N 1
ATOM 4746 C CA . GLU A 1 594 ? 0.863 45.25 0.038 1 97.75 594 GLU A CA 1
ATOM 4747 C C . GLU A 1 594 ? 0.117 43.906 0.132 1 97.75 594 GLU A C 1
ATOM 4749 O O . GLU A 1 594 ? -1.107 43.906 0.279 1 97.75 594 GLU A O 1
ATOM 4754 N N . ALA A 1 595 ? 0.838 42.875 -0.024 1 98.56 595 ALA A N 1
ATOM 4755 C CA . ALA A 1 595 ? 0.245 41.531 0.043 1 98.56 595 ALA A CA 1
ATOM 4756 C C . ALA A 1 595 ? -0.47 41.312 1.374 1 98.56 595 ALA A C 1
ATOM 4758 O O . ALA A 1 595 ? -1.587 40.781 1.408 1 98.56 595 ALA A O 1
ATOM 4759 N N . LEU A 1 596 ? 0.14 41.688 2.436 1 98.56 596 LEU A N 1
ATOM 4760 C CA . LEU A 1 596 ? -0.426 41.469 3.764 1 98.56 596 LEU A CA 1
ATOM 4761 C C . LEU A 1 596 ? -1.642 42.344 3.984 1 98.56 596 LEU A C 1
ATOM 4763 O O . LEU A 1 596 ? -2.578 41.969 4.688 1 98.56 596 LEU A O 1
ATOM 4767 N N . ALA A 1 597 ? -1.606 43.469 3.402 1 98 597 ALA A N 1
ATOM 4768 C CA . ALA A 1 597 ? -2.795 44.344 3.438 1 98 597 ALA A CA 1
ATOM 4769 C C . ALA A 1 597 ? -3.959 43.688 2.699 1 98 597 ALA A C 1
ATOM 4771 O O . ALA A 1 597 ? -5.102 43.719 3.16 1 98 597 ALA A O 1
ATOM 4772 N N . VAL A 1 598 ? -3.65 43.125 1.552 1 98.19 598 VAL A N 1
ATOM 4773 C CA . VAL A 1 598 ? -4.664 42.406 0.8 1 98.19 598 VAL A CA 1
ATOM 4774 C C . VAL A 1 598 ? -5.211 41.25 1.646 1 98.19 598 VAL A C 1
ATOM 4776 O O . VAL A 1 598 ? -6.426 41.062 1.739 1 98.19 598 VAL A O 1
ATOM 4779 N N . TYR A 1 599 ? -4.359 40.5 2.227 1 98.44 599 TYR A N 1
ATOM 4780 C CA . TYR A 1 599 ? -4.762 39.406 3.084 1 98.44 599 TYR A CA 1
ATOM 4781 C C . TYR A 1 599 ? -5.711 39.875 4.176 1 98.44 599 TYR A C 1
ATOM 4783 O O . TYR A 1 599 ? -6.762 39.25 4.398 1 98.44 599 TYR A O 1
ATOM 4791 N N . LYS A 1 600 ? -5.359 40.938 4.871 1 98.25 600 LYS A N 1
ATOM 4792 C CA . LYS A 1 600 ? -6.176 41.469 5.957 1 98.25 600 LYS A CA 1
ATOM 4793 C C . LYS A 1 600 ? -7.551 41.906 5.449 1 98.25 600 LYS A C 1
ATOM 4795 O O . LYS A 1 600 ? -8.547 41.781 6.16 1 98.25 600 LYS A O 1
ATOM 4800 N N . ALA A 1 601 ? -7.535 42.312 4.254 1 97.81 601 ALA A N 1
ATOM 4801 C CA . ALA A 1 601 ? -8.789 42.781 3.674 1 97.81 601 ALA A CA 1
ATOM 4802 C C . ALA A 1 601 ? -9.719 41.625 3.344 1 97.81 601 ALA A C 1
ATOM 4804 O O . ALA A 1 601 ? -10.945 41.781 3.385 1 97.81 601 ALA A O 1
ATOM 4805 N N . ILE A 1 602 ? -9.172 40.469 3.051 1 97.88 602 ILE A N 1
ATOM 4806 C CA . ILE A 1 602 ? -10.047 39.438 2.521 1 97.88 602 ILE A CA 1
ATOM 4807 C C . ILE A 1 602 ? -10.109 38.25 3.506 1 97.88 602 ILE A C 1
ATOM 4809 O O . ILE A 1 602 ? -10.836 37.281 3.279 1 97.88 602 ILE A O 1
ATOM 4813 N N . ARG A 1 603 ? -9.352 38.219 4.609 1 97.75 603 ARG A N 1
ATOM 4814 C CA . ARG A 1 603 ? -9.211 37.062 5.492 1 97.75 603 ARG A CA 1
ATOM 4815 C C . ARG A 1 603 ? -10.555 36.656 6.098 1 97.75 603 ARG A C 1
ATOM 4817 O O . ARG A 1 603 ? -10.781 35.5 6.426 1 97.75 603 ARG A O 1
ATOM 4824 N N . GLY A 1 604 ? -11.555 37.625 6.238 1 96.62 604 GLY A N 1
ATOM 4825 C CA . GLY A 1 604 ? -12.906 37.25 6.633 1 96.62 604 GLY A CA 1
ATOM 4826 C C . GLY A 1 604 ? -13.562 36.281 5.668 1 96.62 604 GLY A C 1
ATOM 4827 O O . GLY A 1 604 ? -14.328 35.406 6.082 1 96.62 604 GLY A O 1
ATOM 4828 N N . ASP A 1 605 ? -13.289 36.438 4.387 1 97.31 605 ASP A N 1
ATOM 4829 C CA . ASP A 1 605 ? -13.836 35.562 3.355 1 97.31 605 ASP A CA 1
ATOM 4830 C C . ASP A 1 605 ? -13.102 34.219 3.342 1 97.31 605 ASP A C 1
ATOM 4832 O O . ASP A 1 605 ? -13.672 33.188 2.953 1 97.31 605 ASP A O 1
ATOM 4836 N N . ILE A 1 606 ? -11.852 34.219 3.764 1 98.12 606 ILE A N 1
ATOM 4837 C CA . ILE A 1 606 ? -11.07 32.969 3.795 1 98.12 606 ILE A CA 1
ATOM 4838 C C . ILE A 1 606 ? -11.688 32 4.797 1 98.12 606 ILE A C 1
ATOM 4840 O O . ILE A 1 606 ? -11.836 30.812 4.508 1 98.12 606 ILE A O 1
ATOM 4844 N N . ARG A 1 607 ? -12.117 32.438 5.945 1 96 607 ARG A N 1
ATOM 4845 C CA . ARG A 1 607 ? -12.625 31.578 7.012 1 96 607 ARG A CA 1
ATOM 4846 C C . ARG A 1 607 ? -13.984 31 6.641 1 96 607 ARG A C 1
ATOM 4848 O O . ARG A 1 607 ? -14.406 29.984 7.191 1 96 607 ARG A O 1
ATOM 4855 N N . GLU A 1 608 ? -14.641 31.656 5.625 1 96.5 608 GLU A N 1
ATOM 4856 C CA . GLU A 1 608 ? -16.016 31.25 5.305 1 96.5 608 GLU A CA 1
ATOM 4857 C C . GLU A 1 608 ? -16.094 30.656 3.902 1 96.5 608 GLU A C 1
ATOM 4859 O O . GLU A 1 608 ? -17.062 29.969 3.57 1 96.5 608 GLU A O 1
ATOM 4864 N N . GLY A 1 609 ? -15.141 30.938 3.107 1 97.94 609 GLY A N 1
ATOM 4865 C CA . GLY A 1 609 ? -15.188 30.531 1.713 1 97.94 609 GLY A CA 1
ATOM 4866 C C . GLY A 1 609 ? -14.969 29.047 1.521 1 97.94 609 GLY A C 1
ATOM 4867 O O . GLY A 1 609 ? -14.438 28.375 2.402 1 97.94 609 GLY A O 1
ATOM 4868 N N . LEU A 1 610 ? -15.43 28.484 0.377 1 98.25 610 LEU A N 1
ATOM 4869 C CA . LEU A 1 610 ? -15.227 27.094 0.01 1 98.25 610 LEU A CA 1
ATOM 4870 C C . LEU A 1 610 ? -14.227 26.969 -1.135 1 98.25 610 LEU A C 1
ATOM 4872 O O . LEU A 1 610 ? -14.219 27.797 -2.051 1 98.25 610 LEU A O 1
ATOM 4876 N N . PRO A 1 611 ? -13.406 26.016 -1.09 1 98.5 611 PRO A N 1
ATOM 4877 C CA . PRO A 1 611 ? -12.352 25.875 -2.092 1 98.5 611 PRO A CA 1
ATOM 4878 C C . PRO A 1 611 ? -12.875 25.359 -3.434 1 98.5 611 PRO A C 1
ATOM 4880 O O . PRO A 1 611 ? -13.898 24.672 -3.48 1 98.5 611 PRO A O 1
ATOM 4883 N N . PHE A 1 612 ? -12.219 25.688 -4.484 1 97.88 612 PHE A N 1
ATOM 4884 C CA . PHE A 1 612 ? -12.406 25.109 -5.809 1 97.88 612 PHE A CA 1
ATOM 4885 C C . PHE A 1 612 ? -11.109 25.156 -6.609 1 97.88 612 PHE A C 1
ATOM 4887 O O . PHE A 1 612 ? -10.18 25.891 -6.246 1 97.88 612 PHE A O 1
ATOM 4894 N N . TRP A 1 613 ? -10.977 24.359 -7.598 1 98.38 613 TRP A N 1
ATOM 4895 C CA . TRP A 1 613 ? -9.773 24.234 -8.406 1 98.38 613 TRP A CA 1
ATOM 4896 C C . TRP A 1 613 ? -10.102 24.344 -9.891 1 98.38 613 TRP A C 1
ATOM 4898 O O . TRP A 1 613 ? -10.406 23.344 -10.547 1 98.38 613 TRP A O 1
ATOM 4908 N N . PRO A 1 614 ? -9.906 25.562 -10.383 1 97.69 614 PRO A N 1
ATOM 4909 C CA . PRO A 1 614 ? -10.32 25.797 -11.773 1 97.69 614 PRO A CA 1
ATOM 4910 C C . PRO A 1 614 ? -9.594 24.891 -12.758 1 97.69 614 PRO A C 1
ATOM 4912 O O . PRO A 1 614 ? -10.172 24.453 -13.758 1 97.69 614 PRO A O 1
ATOM 4915 N N . LEU A 1 615 ? -8.367 24.625 -12.492 1 97.5 615 LEU A N 1
ATOM 4916 C CA . LEU A 1 615 ? -7.566 23.828 -13.406 1 97.5 615 LEU A CA 1
ATOM 4917 C C . LEU A 1 615 ? -7.41 22.406 -12.875 1 97.5 615 LEU A C 1
ATOM 4919 O O . LEU A 1 615 ? -6.555 21.656 -13.352 1 97.5 615 LEU A O 1
ATOM 4923 N N . GLY A 1 616 ? -8.18 22.031 -11.859 1 96.69 616 GLY A N 1
ATOM 4924 C CA . GLY A 1 616 ? -8.016 20.75 -11.195 1 96.69 616 GLY A CA 1
ATOM 4925 C C . GLY A 1 616 ? -6.926 20.75 -10.141 1 96.69 616 GLY A C 1
ATOM 4926 O O . GLY A 1 616 ? -6.145 21.703 -10.055 1 96.69 616 GLY A O 1
ATOM 4927 N N . LEU A 1 617 ? -6.875 19.734 -9.305 1 96.62 617 LEU A N 1
ATOM 4928 C CA . LEU A 1 617 ? -5.809 19.609 -8.312 1 96.62 617 LEU A CA 1
ATOM 4929 C C . LEU A 1 617 ? -4.445 19.516 -8.992 1 96.62 617 LEU A C 1
ATOM 4931 O O . LEU A 1 617 ? -4.305 18.859 -10.016 1 96.62 617 LEU A O 1
ATOM 4935 N N . PRO A 1 618 ? -3.521 20.156 -8.336 1 96.62 618 PRO A N 1
ATOM 4936 C CA . PRO A 1 618 ? -2.195 20.219 -8.953 1 96.62 618 PRO A CA 1
ATOM 4937 C C . PRO A 1 618 ? -1.516 18.859 -9.047 1 96.62 618 PRO A C 1
ATOM 4939 O O . PRO A 1 618 ? -1.628 18.047 -8.125 1 96.62 618 PRO A O 1
ATOM 4942 N N . LYS A 1 619 ? -0.78 18.641 -10.117 1 95.06 619 LYS A N 1
ATOM 4943 C CA . LYS A 1 619 ? 0.17 17.562 -10.336 1 95.06 619 LYS A CA 1
ATOM 4944 C C . LYS A 1 619 ? 1.562 18.094 -10.648 1 95.06 619 LYS A C 1
ATOM 4946 O O . LYS A 1 619 ? 1.702 19.203 -11.164 1 95.06 619 LYS A O 1
ATOM 4951 N N . ILE A 1 620 ? 2.531 17.359 -10.375 1 93.31 620 ILE A N 1
ATOM 4952 C CA . ILE A 1 620 ? 3.908 17.812 -10.523 1 93.31 620 ILE A CA 1
ATOM 4953 C C . ILE A 1 620 ? 4.188 18.125 -11.992 1 93.31 620 ILE A C 1
ATOM 4955 O O . ILE A 1 620 ? 5.035 18.969 -12.305 1 93.31 620 ILE A O 1
ATOM 4959 N N . GLU A 1 621 ? 3.434 17.5 -12.875 1 92.75 621 GLU A N 1
ATOM 4960 C CA . GLU A 1 621 ? 3.646 17.656 -14.312 1 92.75 621 GLU A CA 1
ATOM 4961 C C . GLU A 1 621 ? 2.959 18.922 -14.844 1 92.75 621 GLU A C 1
ATOM 4963 O O . GLU A 1 621 ? 3.191 19.328 -15.984 1 92.75 621 GLU A O 1
ATOM 4968 N N . ASP A 1 622 ? 2.207 19.594 -14.047 1 96.19 622 ASP A N 1
ATOM 4969 C CA . ASP A 1 622 ? 1.405 20.719 -14.516 1 96.19 622 ASP A CA 1
ATOM 4970 C C . ASP A 1 622 ? 2.271 21.969 -14.727 1 96.19 622 ASP A C 1
ATOM 4972 O O . ASP A 1 622 ? 3.152 22.266 -13.914 1 96.19 622 ASP A O 1
ATOM 4976 N N . GLY A 1 623 ? 1.984 22.688 -15.836 1 97.44 623 GLY A N 1
ATOM 4977 C CA . GLY A 1 623 ? 2.658 23.953 -16.094 1 97.44 623 GLY A CA 1
ATOM 4978 C C . GLY A 1 623 ? 1.936 25.156 -15.508 1 97.44 623 GLY A C 1
ATOM 4979 O O . GLY A 1 623 ? 2.539 26.203 -15.297 1 97.44 623 GLY A O 1
ATOM 4980 N N . TRP A 1 624 ? 0.632 25.031 -15.328 1 98.38 624 TRP A N 1
ATOM 4981 C CA . TRP A 1 624 ? -0.227 26 -14.664 1 98.38 624 TRP A CA 1
ATOM 4982 C C . TRP A 1 624 ? -0.883 25.391 -13.43 1 98.38 624 TRP A C 1
ATOM 4984 O O . TRP A 1 624 ? -1.274 24.234 -13.438 1 98.38 624 TRP A O 1
ATOM 4994 N N . VAL A 1 625 ? -0.949 26.141 -12.375 1 98.44 625 VAL A N 1
ATOM 4995 C CA . VAL A 1 625 ? -1.654 25.75 -11.156 1 98.44 625 VAL A CA 1
ATOM 4996 C C . VAL A 1 625 ? -2.633 26.859 -10.766 1 98.44 625 VAL A C 1
ATOM 4998 O O . VAL A 1 625 ? -2.375 28.047 -11.008 1 98.44 625 VAL A O 1
ATOM 5001 N N . SER A 1 626 ? -3.777 26.5 -10.273 1 98.62 626 SER A N 1
ATOM 5002 C CA . SER A 1 626 ? -4.723 27.5 -9.766 1 98.62 626 SER A CA 1
ATOM 5003 C C . SER A 1 626 ? -5.508 26.953 -8.578 1 98.62 626 SER A C 1
ATOM 5005 O O . SER A 1 626 ? -5.707 25.75 -8.453 1 98.62 626 SER A O 1
ATOM 5007 N N . PHE A 1 627 ? -5.836 27.859 -7.715 1 98.56 627 PHE A N 1
ATOM 5008 C CA . PHE A 1 627 ? -6.668 27.609 -6.543 1 98.56 627 PHE A CA 1
ATOM 5009 C C . PHE A 1 627 ? -7.578 28.797 -6.266 1 98.56 627 PHE A C 1
ATOM 5011 O O . PHE A 1 627 ? -7.184 29.953 -6.461 1 98.56 627 PHE A O 1
ATOM 5018 N N . GLY A 1 628 ? -8.836 28.469 -5.832 1 98.5 628 GLY A N 1
ATOM 5019 C CA . GLY A 1 628 ? -9.727 29.578 -5.535 1 98.5 628 GLY A CA 1
ATOM 5020 C C . GLY A 1 628 ? -10.617 29.328 -4.332 1 98.5 628 GLY A C 1
ATOM 5021 O O . GLY A 1 628 ? -10.703 28.203 -3.842 1 98.5 628 GLY A O 1
ATOM 5022 N N . LEU A 1 629 ? -11.156 30.359 -3.826 1 98.5 629 LEU A N 1
ATOM 5023 C CA . LEU A 1 629 ? -12.188 30.375 -2.799 1 98.5 629 LEU A CA 1
ATOM 5024 C C . LEU A 1 629 ? -13.438 31.094 -3.289 1 98.5 629 LEU A C 1
ATOM 5026 O O . LEU A 1 629 ? -13.344 32.125 -3.951 1 98.5 629 LEU A O 1
ATOM 5030 N N . ARG A 1 630 ? -14.508 30.484 -3.045 1 97.5 630 ARG A N 1
ATOM 5031 C CA . ARG A 1 630 ? -15.773 31.125 -3.406 1 97.5 630 ARG A CA 1
ATOM 5032 C C . ARG A 1 630 ? -16.562 31.531 -2.162 1 97.5 630 ARG A C 1
ATOM 5034 O O . ARG A 1 630 ? -16.656 30.75 -1.205 1 97.5 630 ARG A O 1
ATOM 5041 N N . ARG A 1 631 ? -17.031 32.656 -2.115 1 95.75 631 ARG A N 1
ATOM 5042 C CA . ARG A 1 631 ? -17.875 33.25 -1.071 1 95.75 631 ARG A CA 1
ATOM 5043 C C . ARG A 1 631 ? -18.938 34.156 -1.669 1 95.75 631 ARG A C 1
ATOM 5045 O O . ARG A 1 631 ? -18.656 35.25 -2.107 1 95.75 631 ARG A O 1
ATOM 5052 N N . GLY A 1 632 ? -20.172 33.688 -1.592 1 91.94 632 GLY A N 1
ATOM 5053 C CA . GLY A 1 632 ? -21.234 34.406 -2.262 1 91.94 632 GLY A CA 1
ATOM 5054 C C . GLY A 1 632 ? -20.984 34.594 -3.748 1 91.94 632 GLY A C 1
ATOM 5055 O O . GLY A 1 632 ? -20.719 33.625 -4.461 1 91.94 632 GLY A O 1
ATOM 5056 N N . GLY A 1 633 ? -21.047 35.781 -4.211 1 92.62 633 GLY A N 1
ATOM 5057 C CA . GLY A 1 633 ? -20.828 36.094 -5.613 1 92.62 633 GLY A CA 1
ATOM 5058 C C . GLY A 1 633 ? -19.375 36.375 -5.938 1 92.62 633 GLY A C 1
ATOM 5059 O O . GLY A 1 633 ? -19.047 36.688 -7.086 1 92.62 633 GLY A O 1
ATOM 5060 N N . THR A 1 634 ? -18.547 36.25 -4.965 1 96.56 634 THR A N 1
ATOM 5061 C CA . THR A 1 634 ? -17.141 36.594 -5.152 1 96.56 634 THR A CA 1
ATOM 5062 C C . THR A 1 634 ? -16.281 35.344 -5.293 1 96.56 634 THR A C 1
ATOM 5064 O O . THR A 1 634 ? -16.531 34.344 -4.613 1 96.56 634 THR A O 1
ATOM 5067 N N . ARG A 1 635 ? -15.383 35.375 -6.281 1 97.81 635 ARG A N 1
ATOM 5068 C CA . ARG A 1 635 ? -14.344 34.344 -6.418 1 97.81 635 ARG A CA 1
ATOM 5069 C C . ARG A 1 635 ? -12.953 34.969 -6.305 1 97.81 635 ARG A C 1
ATOM 5071 O O . ARG A 1 635 ? -12.648 35.938 -6.996 1 97.81 635 ARG A O 1
ATOM 5078 N N . TYR A 1 636 ? -12.203 34.5 -5.355 1 98.5 636 TYR A N 1
ATOM 5079 C CA . TYR A 1 636 ? -10.773 34.781 -5.34 1 98.5 636 TYR A CA 1
ATOM 5080 C C . TYR A 1 636 ? -9.992 33.656 -6.027 1 98.5 636 TYR A C 1
ATOM 5082 O O . TYR A 1 636 ? -10.227 32.469 -5.762 1 98.5 636 TYR A O 1
ATOM 5090 N N . VAL A 1 637 ? -9.078 34 -6.953 1 98.56 637 VAL A N 1
ATOM 5091 C CA . VAL A 1 637 ? -8.383 32.969 -7.734 1 98.56 637 VAL A CA 1
ATOM 5092 C C . VAL A 1 637 ? -6.887 33.281 -7.75 1 98.56 637 VAL A C 1
ATOM 5094 O O . VAL A 1 637 ? -6.449 34.281 -8.32 1 98.56 637 VAL A O 1
ATOM 5097 N N . ALA A 1 638 ? -6.129 32.438 -7.066 1 98.81 638 ALA A N 1
ATOM 5098 C CA . ALA A 1 638 ? -4.676 32.438 -7.219 1 98.81 638 ALA A CA 1
ATOM 5099 C C . ALA A 1 638 ? -4.254 31.641 -8.453 1 98.81 638 ALA A C 1
ATOM 5101 O O . ALA A 1 638 ? -4.754 30.547 -8.695 1 98.81 638 ALA A O 1
ATOM 5102 N N . VAL A 1 639 ? -3.389 32.219 -9.273 1 98.56 639 VAL A N 1
ATOM 5103 C CA . VAL A 1 639 ? -2.922 31.594 -10.508 1 98.56 639 VAL A CA 1
ATOM 5104 C C . VAL A 1 639 ? -1.396 31.609 -10.547 1 98.56 639 VAL A C 1
ATOM 5106 O O . VAL A 1 639 ? -0.773 32.625 -10.266 1 98.56 639 VAL A O 1
ATOM 5109 N N . TRP A 1 640 ? -0.781 30.484 -10.852 1 98.69 640 TRP A N 1
ATOM 5110 C CA . TRP A 1 640 ? 0.664 30.344 -11.008 1 98.69 640 TRP A CA 1
ATOM 5111 C C . TRP A 1 640 ? 1.015 29.812 -12.391 1 98.69 640 TRP A C 1
ATOM 5113 O O . TRP A 1 640 ? 0.465 28.797 -12.828 1 98.69 640 TRP A O 1
ATOM 5123 N N . ARG A 1 641 ? 1.871 30.469 -13.094 1 98.5 641 ARG A N 1
ATOM 5124 C CA . ARG A 1 641 ? 2.561 29.875 -14.234 1 98.5 641 ARG A CA 1
ATOM 5125 C C . ARG A 1 641 ? 3.934 29.344 -13.828 1 98.5 641 ARG A C 1
ATOM 5127 O O . ARG A 1 641 ? 4.82 30.125 -13.469 1 98.5 641 ARG A O 1
ATOM 5134 N N . LEU A 1 642 ? 4.066 28.062 -13.859 1 97.44 642 LEU A N 1
ATOM 5135 C CA . LEU A 1 642 ? 5.312 27.453 -13.438 1 97.44 642 LEU A CA 1
ATOM 5136 C C . LEU A 1 642 ? 6.285 27.328 -14.602 1 97.44 642 LEU A C 1
ATOM 5138 O O . LEU A 1 642 ? 7.336 27.969 -14.609 1 97.44 642 LEU A O 1
ATOM 5142 N N . ASP A 1 643 ? 5.988 26.531 -15.586 1 94.19 643 ASP A N 1
ATOM 5143 C CA . ASP A 1 643 ? 6.93 26.359 -16.688 1 94.19 643 ASP A CA 1
ATOM 5144 C C . ASP A 1 643 ? 6.199 26.094 -18 1 94.19 643 ASP A C 1
ATOM 5146 O O . ASP A 1 643 ? 6.789 25.594 -18.953 1 94.19 643 ASP A O 1
ATOM 5150 N N . ASP A 1 644 ? 4.992 26.422 -18.141 1 94 644 ASP A N 1
ATOM 5151 C CA . ASP A 1 644 ? 4.254 26.234 -19.391 1 94 644 ASP A CA 1
ATOM 5152 C C . ASP A 1 644 ? 4.754 27.188 -20.469 1 94 644 ASP A C 1
ATOM 5154 O O . ASP A 1 644 ? 5.043 28.344 -20.188 1 94 644 ASP A O 1
ATOM 5158 N N . ALA A 1 645 ? 4.711 26.688 -21.719 1 95.19 645 ALA A N 1
ATOM 5159 C CA . ALA A 1 645 ? 5.152 27.516 -22.844 1 95.19 645 ALA A CA 1
ATOM 5160 C C . ALA A 1 645 ? 4.145 28.609 -23.141 1 95.19 645 ALA A C 1
ATOM 5162 O O . ALA A 1 645 ? 4.523 29.719 -23.531 1 95.19 645 ALA A O 1
ATOM 5163 N N . ALA A 1 646 ? 2.887 28.328 -22.953 1 96.5 646 ALA A N 1
ATOM 5164 C CA . ALA A 1 646 ? 1.846 29.328 -23.188 1 96.5 646 ALA A CA 1
ATOM 5165 C C . ALA A 1 646 ? 1.797 30.344 -22.062 1 96.5 646 ALA A C 1
ATOM 5167 O O . ALA A 1 646 ? 1.947 29.984 -20.891 1 96.5 646 ALA A O 1
ATOM 5168 N N . SER A 1 647 ? 1.592 31.594 -22.406 1 97.25 647 SER A N 1
ATOM 5169 C CA . SER A 1 647 ? 1.542 32.656 -21.391 1 97.25 647 SER A CA 1
ATOM 5170 C C . SER A 1 647 ? 0.106 32.969 -20.984 1 97.25 647 SER A C 1
ATOM 5172 O O . SER A 1 647 ? -0.136 33.844 -20.156 1 97.25 647 SER A O 1
ATOM 5174 N N . GLU A 1 648 ? -0.841 32.188 -21.531 1 97.44 648 GLU A N 1
ATOM 5175 C CA . GLU A 1 648 ? -2.25 32.406 -21.219 1 97.44 648 GLU A CA 1
ATOM 5176 C C . GLU A 1 648 ? -2.906 31.109 -20.766 1 97.44 648 GLU A C 1
ATOM 5178 O O . GLU A 1 648 ? -2.531 30.016 -21.203 1 97.44 648 GLU A O 1
ATOM 5183 N N . ALA A 1 649 ? -3.809 31.25 -19.891 1 97.62 649 ALA A N 1
ATOM 5184 C CA . ALA A 1 649 ? -4.613 30.125 -19.406 1 97.62 649 ALA A CA 1
ATOM 5185 C C . ALA A 1 649 ? -6.078 30.531 -19.25 1 97.62 649 ALA A C 1
ATOM 5187 O O . ALA A 1 649 ? -6.379 31.688 -18.922 1 97.62 649 ALA A O 1
ATOM 5188 N N . SER A 1 650 ? -6.965 29.641 -19.594 1 97.81 650 SER A N 1
ATOM 5189 C CA . SER A 1 650 ? -8.398 29.812 -19.375 1 97.81 650 SER A CA 1
ATOM 5190 C C . SER A 1 650 ? -8.883 29 -18.172 1 97.81 650 SER A C 1
ATOM 5192 O O . SER A 1 650 ? -8.719 27.781 -18.125 1 97.81 650 SER A O 1
ATOM 5194 N N . LEU A 1 651 ? -9.445 29.641 -17.219 1 98.44 651 LEU A N 1
ATOM 5195 C CA . LEU A 1 651 ? -9.891 29.016 -15.977 1 98.44 651 LEU A CA 1
ATOM 5196 C C . LEU A 1 651 ? -11.406 28.969 -15.906 1 98.44 651 LEU A C 1
ATOM 5198 O O . LEU A 1 651 ? -12.07 30 -15.742 1 98.44 651 LEU A O 1
ATOM 5202 N N . PRO A 1 652 ? -12 27.781 -15.961 1 97.44 652 PRO A N 1
ATOM 5203 C CA . PRO A 1 652 ? -13.453 27.688 -15.805 1 97.44 652 PRO A CA 1
ATOM 5204 C C . PRO A 1 652 ? -13.922 28.031 -14.391 1 97.44 652 PRO A C 1
ATOM 5206 O O . PRO A 1 652 ? -13.328 27.562 -13.414 1 97.44 652 PRO A O 1
ATOM 5209 N N . LEU A 1 653 ? -14.891 28.844 -14.328 1 96.56 653 LEU A N 1
ATOM 5210 C CA . LEU A 1 653 ? -15.586 29.156 -13.078 1 96.56 653 LEU A CA 1
ATOM 5211 C C . LEU A 1 653 ? -17.062 28.797 -13.172 1 96.56 653 LEU A C 1
ATOM 5213 O O . LEU A 1 653 ? -17.906 29.688 -13.305 1 96.56 653 LEU A O 1
ATOM 5217 N N . PRO A 1 654 ? -17.453 27.562 -13.117 1 84.94 654 PRO A N 1
ATOM 5218 C CA . PRO A 1 654 ? -18.781 27.062 -13.461 1 84.94 654 PRO A CA 1
ATOM 5219 C C . PRO A 1 654 ? -19.891 27.828 -12.734 1 84.94 654 PRO A C 1
ATOM 5221 O O . PRO A 1 654 ? -20.938 28.094 -13.32 1 84.94 654 PRO A O 1
ATOM 5224 N N . GLY A 1 655 ? -19.938 28.25 -11.641 1 87.56 655 GLY A N 1
ATOM 5225 C CA . GLY A 1 655 ? -20.969 28.969 -10.914 1 87.56 655 GLY A CA 1
ATOM 5226 C C . GLY A 1 655 ? -21.234 30.359 -11.469 1 87.56 655 GLY A C 1
ATOM 5227 O O . GLY A 1 655 ? -22.25 30.984 -11.148 1 87.56 655 GLY A O 1
ATOM 5228 N N . LEU A 1 656 ? -20.5 30.719 -12.438 1 92.38 656 LEU A N 1
ATOM 5229 C CA . LEU A 1 656 ? -20.609 32.062 -12.961 1 92.38 656 LEU A CA 1
ATOM 5230 C C . LEU A 1 656 ? -20.875 32.062 -14.469 1 92.38 656 LEU A C 1
ATOM 5232 O O . LEU A 1 656 ? -20.984 33.094 -15.094 1 92.38 656 LEU A O 1
ATOM 5236 N N . ALA A 1 657 ? -21 30.906 -14.977 1 91.12 657 ALA A N 1
ATOM 5237 C CA . ALA A 1 657 ? -21.266 30.812 -16.406 1 91.12 657 ALA A CA 1
ATOM 5238 C C . ALA A 1 657 ? -22.562 31.531 -16.766 1 91.12 657 ALA A C 1
ATOM 5240 O O . ALA A 1 657 ? -23.594 31.359 -16.094 1 91.12 657 ALA A O 1
ATOM 5241 N N . GLY A 1 658 ? -22.531 32.312 -17.75 1 93.31 658 GLY A N 1
ATOM 5242 C CA . GLY A 1 658 ? -23.703 33.031 -18.203 1 93.31 658 GLY A CA 1
ATOM 5243 C C . GLY A 1 658 ? -23.953 34.312 -17.422 1 93.31 658 GLY A C 1
ATOM 5244 O O . GLY A 1 658 ? -24.891 35.062 -17.719 1 93.31 658 GLY A O 1
ATOM 5245 N N . LYS A 1 659 ? -23.109 34.531 -16.469 1 94.81 659 LYS A N 1
ATOM 5246 C CA . LYS A 1 659 ? -23.328 35.719 -15.617 1 94.81 659 LYS A CA 1
ATOM 5247 C C . LYS A 1 659 ? -22.281 36.781 -15.898 1 94.81 659 LYS A C 1
ATOM 5249 O O . LYS A 1 659 ? -21.125 36.5 -16.172 1 94.81 659 LYS A O 1
ATOM 5254 N N . ALA A 1 660 ? -22.766 38 -15.82 1 95.38 660 ALA A N 1
ATOM 5255 C CA . ALA A 1 660 ? -21.828 39.125 -15.891 1 95.38 660 ALA A CA 1
ATOM 5256 C C . ALA A 1 660 ? -21.016 39.25 -14.602 1 95.38 660 ALA A C 1
ATOM 5258 O O . ALA A 1 660 ? -21.547 39.062 -13.508 1 95.38 660 ALA A O 1
ATOM 5259 N N . ALA A 1 661 ? -19.75 39.469 -14.852 1 96.38 661 ALA A N 1
ATOM 5260 C CA . ALA A 1 661 ? -18.859 39.625 -13.711 1 96.38 661 ALA A CA 1
ATOM 5261 C C . ALA A 1 661 ? -17.703 40.562 -14.039 1 96.38 661 ALA A C 1
ATOM 5263 O O . ALA A 1 661 ? -17.422 40.812 -15.219 1 96.38 661 ALA A O 1
ATOM 5264 N N . GLU A 1 662 ? -17.203 41.188 -13.031 1 96.06 662 GLU A N 1
ATOM 5265 C CA . GLU A 1 662 ? -16 42 -13.148 1 96.06 662 GLU A CA 1
ATOM 5266 C C . GLU A 1 662 ? -14.789 41.281 -12.555 1 96.06 662 GLU A C 1
ATOM 5268 O O . GLU A 1 662 ? -14.883 40.688 -11.484 1 96.06 662 GLU A O 1
ATOM 5273 N N . CYS A 1 663 ? -13.75 41.25 -13.328 1 95.94 663 CYS A N 1
ATOM 5274 C CA . CYS A 1 663 ? -12.516 40.656 -12.812 1 95.94 663 CYS A CA 1
ATOM 5275 C C . CYS A 1 663 ? -11.43 41.719 -12.648 1 95.94 663 CYS A C 1
ATOM 5277 O O . CYS A 1 663 ? -11.375 42.656 -13.422 1 95.94 663 CYS A O 1
ATOM 5279 N N . ARG A 1 664 ? -10.602 41.594 -11.648 1 94.94 664 ARG A N 1
ATOM 5280 C CA . ARG A 1 664 ? -9.477 42.5 -11.461 1 94.94 664 ARG A CA 1
ATOM 5281 C C . ARG A 1 664 ? -8.305 41.781 -10.805 1 94.94 664 ARG A C 1
ATOM 5283 O O . ARG A 1 664 ? -8.484 40.781 -10.117 1 94.94 664 ARG A O 1
ATOM 5290 N N . LEU A 1 665 ? -7.133 42.312 -11.055 1 96.62 665 LEU A N 1
ATOM 5291 C CA . LEU A 1 665 ? -5.918 41.875 -10.352 1 96.62 665 LEU A CA 1
ATOM 5292 C C . LEU A 1 665 ? -5.895 42.438 -8.93 1 96.62 665 LEU A C 1
ATOM 5294 O O . LEU A 1 665 ? -5.902 43.656 -8.734 1 96.62 665 LEU A O 1
ATOM 5298 N N . LEU A 1 666 ? -5.965 41.594 -7.992 1 96.5 666 LEU A N 1
ATOM 5299 C CA . LEU A 1 666 ? -5.973 42 -6.594 1 96.5 666 LEU A CA 1
ATOM 5300 C C . LEU A 1 666 ? -4.555 42.219 -6.078 1 96.5 666 LEU A C 1
ATOM 5302 O O . LEU A 1 666 ? -4.324 43.062 -5.207 1 96.5 666 LEU A O 1
ATOM 5306 N N . TYR A 1 667 ? -3.666 41.312 -6.57 1 97.69 667 TYR A N 1
ATOM 5307 C CA . TYR A 1 667 ? -2.271 41.406 -6.152 1 97.69 667 TYR A CA 1
ATOM 5308 C C . TYR A 1 667 ? -1.35 40.812 -7.207 1 97.69 667 TYR A C 1
ATOM 5310 O O . TYR A 1 667 ? -1.638 39.719 -7.758 1 97.69 667 TYR A O 1
ATOM 5318 N N . PRO A 1 668 ? -0.168 41.5 -7.457 1 97.06 668 PRO A N 1
ATOM 5319 C CA . PRO A 1 668 ? 0.138 42.844 -6.984 1 97.06 668 PRO A CA 1
ATOM 5320 C C . PRO A 1 668 ? -0.575 43.938 -7.789 1 97.06 668 PRO A C 1
ATOM 5322 O O . PRO A 1 668 ? -0.866 43.75 -8.969 1 97.06 668 PRO A O 1
ATOM 5325 N N . GLN A 1 669 ? -0.817 44.969 -7.113 1 90.88 669 GLN A N 1
ATOM 5326 C CA . GLN A 1 669 ? -1.494 46.062 -7.801 1 90.88 669 GLN A CA 1
ATOM 5327 C C . GLN A 1 669 ? -0.516 46.875 -8.656 1 90.88 669 GLN A C 1
ATOM 5329 O O . GLN A 1 669 ? 0.646 47.031 -8.281 1 90.88 669 GLN A O 1
ATOM 5334 N N . GLY A 1 670 ? -1.064 47.375 -9.719 1 78.62 670 GLY A N 1
ATOM 5335 C CA . GLY A 1 670 ? -0.358 48.375 -10.492 1 78.62 670 GLY A CA 1
ATOM 5336 C C . GLY A 1 670 ? 0.762 47.781 -11.336 1 78.62 670 GLY A C 1
ATOM 5337 O O . GLY A 1 670 ? 1.558 48.531 -11.914 1 78.62 670 GLY A O 1
ATOM 5338 N N . ARG A 1 671 ? 0.922 46.469 -11.328 1 76.12 671 ARG A N 1
ATOM 5339 C CA . ARG A 1 671 ? 2.025 45.906 -12.109 1 76.12 671 ARG A CA 1
ATOM 5340 C C . ARG A 1 671 ? 1.527 45.312 -13.422 1 76.12 671 ARG A C 1
ATOM 5342 O O . ARG A 1 671 ? 0.444 44.719 -13.469 1 76.12 671 ARG A O 1
ATOM 5349 N N . SER A 1 672 ? 2.4 45.531 -14.352 1 72.69 672 SER A N 1
ATOM 5350 C CA . SER A 1 672 ? 2.125 44.969 -15.672 1 72.69 672 SER A CA 1
ATOM 5351 C C . SER A 1 672 ? 2.484 43.5 -15.734 1 72.69 672 SER A C 1
ATOM 5353 O O . SER A 1 672 ? 3.246 43 -14.898 1 72.69 672 SER A O 1
ATOM 5355 N N . GLY A 1 673 ? 1.809 42.75 -16.531 1 75.12 673 GLY A N 1
ATOM 5356 C CA . GLY A 1 673 ? 2.188 41.344 -16.812 1 75.12 673 GLY A CA 1
ATOM 5357 C C . GLY A 1 673 ? 1.228 40.344 -16.219 1 75.12 673 GLY A C 1
ATOM 5358 O O . GLY A 1 673 ? 1.501 39.156 -16.234 1 75.12 673 GLY A O 1
ATOM 5359 N N . GLY A 1 674 ? 0.2 40.875 -15.695 1 82.44 674 GLY A N 1
ATOM 5360 C CA . GLY A 1 674 ? -0.845 40 -15.18 1 82.44 674 GLY A CA 1
ATOM 5361 C C . GLY A 1 674 ? -2.244 40.5 -15.484 1 82.44 674 GLY A C 1
ATOM 5362 O O . GLY A 1 674 ? -2.846 41.219 -14.672 1 82.44 674 GLY A O 1
ATOM 5363 N N . GLY A 1 675 ? -2.762 40.125 -16.625 1 90 675 GLY A N 1
ATOM 5364 C CA . GLY A 1 675 ? -4.086 40.594 -17 1 90 675 GLY A CA 1
ATOM 5365 C C . GLY A 1 675 ? -5.148 39.5 -16.906 1 90 675 GLY A C 1
ATOM 5366 O O . GLY A 1 675 ? -4.832 38.312 -16.781 1 90 675 GLY A O 1
ATOM 5367 N N . CYS A 1 676 ? -6.355 40 -16.75 1 95.06 676 CYS A N 1
ATOM 5368 C CA . CYS A 1 676 ? -7.473 39.062 -16.734 1 95.06 676 CYS A CA 1
ATOM 5369 C C . CYS A 1 676 ? -8.656 39.594 -17.516 1 95.06 676 CYS A C 1
ATOM 5371 O O . CYS A 1 676 ? -8.836 40.812 -17.625 1 95.06 676 CYS A O 1
ATOM 5373 N N . VAL A 1 677 ? -9.344 38.656 -18.203 1 96.5 677 VAL A N 1
ATOM 5374 C CA . VAL A 1 677 ? -10.586 38.969 -18.906 1 96.5 677 VAL A CA 1
ATOM 5375 C C . VAL A 1 677 ? -11.648 37.938 -18.562 1 96.5 677 VAL A C 1
ATOM 5377 O O . VAL A 1 677 ? -11.367 36.719 -18.547 1 96.5 677 VAL A O 1
ATOM 5380 N N . TRP A 1 678 ? -12.781 38.438 -18.219 1 96.88 678 TRP A N 1
ATOM 5381 C CA . TRP A 1 678 ? -13.898 37.562 -17.938 1 96.88 678 TRP A CA 1
ATOM 5382 C C . TRP A 1 678 ? -14.719 37.281 -19.203 1 96.88 678 TRP A C 1
ATOM 5384 O O . TRP A 1 678 ? -15.164 38.219 -19.875 1 96.88 678 TRP A O 1
ATOM 5394 N N . ASN A 1 679 ? -14.844 36.062 -19.5 1 96.56 679 ASN A N 1
ATOM 5395 C CA . ASN A 1 679 ? -15.734 35.594 -20.562 1 96.56 679 ASN A CA 1
ATOM 5396 C C . ASN A 1 679 ? -17.031 35 -20.016 1 96.56 679 ASN A C 1
ATOM 5398 O O . ASN A 1 679 ? -17.078 33.812 -19.688 1 96.56 679 ASN A O 1
ATOM 5402 N N . ALA A 1 680 ? -18.078 35.719 -20.016 1 95.12 680 ALA A N 1
ATOM 5403 C CA . ALA A 1 680 ? -19.344 35.312 -19.422 1 95.12 680 ALA A CA 1
ATOM 5404 C C . ALA A 1 680 ? -19.938 34.125 -20.141 1 95.12 680 ALA A C 1
ATOM 5406 O O . ALA A 1 680 ? -20.531 33.219 -19.516 1 95.12 680 ALA A O 1
ATOM 5407 N N . GLU A 1 681 ? -19.875 34.125 -21.422 1 94.25 681 GLU A N 1
ATOM 5408 C CA . GLU A 1 681 ? -20.484 33.062 -22.234 1 94.25 681 GLU A CA 1
ATOM 5409 C C . GLU A 1 681 ? -19.906 31.688 -21.875 1 94.25 681 GLU A C 1
ATOM 5411 O O . GLU A 1 681 ? -20.656 30.734 -21.656 1 94.25 681 GLU A O 1
ATOM 5416 N N . ASP A 1 682 ? -18.641 31.672 -21.734 1 93.69 682 ASP A N 1
ATOM 5417 C CA . ASP A 1 682 ? -17.969 30.406 -21.484 1 93.69 682 ASP A CA 1
ATOM 5418 C C . ASP A 1 682 ? -17.812 30.156 -19.984 1 93.69 682 ASP A C 1
ATOM 5420 O O . ASP A 1 682 ? -17.516 29.031 -19.562 1 93.69 682 ASP A O 1
ATOM 5424 N N . GLY A 1 683 ? -18.078 31.219 -19.219 1 95.69 683 GLY A N 1
ATOM 5425 C CA . GLY A 1 683 ? -17.859 31.109 -17.781 1 95.69 683 GLY A CA 1
ATOM 5426 C C . GLY A 1 683 ? -16.391 30.906 -17.422 1 95.69 683 GLY A C 1
ATOM 5427 O O . GLY A 1 683 ? -16.078 30.078 -16.562 1 95.69 683 GLY A O 1
ATOM 5428 N N . GLU A 1 684 ? -15.531 31.609 -18.156 1 97.5 684 GLU A N 1
ATOM 5429 C CA . GLU A 1 684 ? -14.102 31.406 -17.969 1 97.5 684 GLU A CA 1
ATOM 5430 C C . GLU A 1 684 ? -13.383 32.719 -17.656 1 97.5 684 GLU A C 1
ATOM 5432 O O . GLU A 1 684 ? -13.719 33.75 -18.203 1 97.5 684 GLU A O 1
ATOM 5437 N N . LEU A 1 685 ? -12.492 32.656 -16.719 1 98.06 685 LEU A N 1
ATOM 5438 C CA . LEU A 1 685 ? -11.531 33.719 -16.484 1 98.06 685 LEU A CA 1
ATOM 5439 C C . LEU A 1 685 ? -10.273 33.5 -17.312 1 98.06 685 LEU A C 1
ATOM 5441 O O . LEU A 1 685 ? -9.531 32.562 -17.109 1 98.06 685 LEU A O 1
ATOM 5445 N N . LYS A 1 686 ? -10.008 34.312 -18.25 1 97.69 686 LYS A N 1
ATOM 5446 C CA . LYS A 1 686 ? -8.773 34.25 -19.031 1 97.69 686 LYS A CA 1
ATOM 5447 C C . LYS A 1 686 ? -7.672 35.094 -18.375 1 97.69 686 LYS A C 1
ATOM 5449 O O . LYS A 1 686 ? -7.871 36.25 -18.078 1 97.69 686 LYS A O 1
ATOM 5454 N N . VAL A 1 687 ? -6.578 34.438 -18.109 1 97.56 687 VAL A N 1
ATOM 5455 C CA . VAL A 1 687 ? -5.473 35.094 -17.422 1 97.56 687 VAL A CA 1
ATOM 5456 C C . VAL A 1 687 ? -4.227 35.062 -18.297 1 97.56 687 VAL A C 1
ATOM 5458 O O . VAL A 1 687 ? -4.004 34.125 -19.047 1 97.56 687 VAL A O 1
ATOM 5461 N N . ARG A 1 688 ? -3.43 36.094 -18.219 1 96.62 688 ARG A N 1
ATOM 5462 C CA . ARG A 1 688 ? -2.141 36.188 -18.906 1 96.62 688 ARG A CA 1
ATOM 5463 C C . ARG A 1 688 ? -1.016 36.469 -17.906 1 96.62 688 ARG A C 1
ATOM 5465 O O . ARG A 1 688 ? -1.104 37.375 -17.094 1 96.62 688 ARG A O 1
ATOM 5472 N N . LEU A 1 689 ? -0.039 35.625 -17.875 1 97.06 689 LEU A N 1
ATOM 5473 C CA . LEU A 1 689 ? 1.219 35.812 -17.156 1 97.06 689 LEU A CA 1
ATOM 5474 C C . LEU A 1 689 ? 2.406 35.688 -18.109 1 97.06 689 LEU A C 1
ATOM 5476 O O . LEU A 1 689 ? 2.779 34.594 -18.516 1 97.06 689 LEU A O 1
ATOM 5480 N N . ASP A 1 690 ? 3.072 36.75 -18.375 1 94.94 690 ASP A N 1
ATOM 5481 C CA . ASP A 1 690 ? 4.055 36.844 -19.453 1 94.94 690 ASP A CA 1
ATOM 5482 C C . ASP A 1 690 ? 5.301 36 -19.125 1 94.94 690 ASP A C 1
ATOM 5484 O O . ASP A 1 690 ? 5.879 35.375 -20.016 1 94.94 690 ASP A O 1
ATOM 5488 N N . ARG A 1 691 ? 5.645 36.031 -17.938 1 95.12 691 ARG A N 1
ATOM 5489 C CA . ARG A 1 691 ? 6.879 35.344 -17.547 1 95.12 691 ARG A CA 1
ATOM 5490 C C . ARG A 1 691 ? 6.578 34.031 -16.828 1 95.12 691 ARG A C 1
ATOM 5492 O O . ARG A 1 691 ? 5.609 33.938 -16.062 1 95.12 691 ARG A O 1
ATOM 5499 N N . GLU A 1 692 ? 7.477 33.031 -17.047 1 96.12 692 GLU A N 1
ATOM 5500 C CA . GLU A 1 692 ? 7.398 31.812 -16.25 1 96.12 692 GLU A CA 1
ATOM 5501 C C . GLU A 1 692 ? 7.75 32.094 -14.789 1 96.12 692 GLU A C 1
ATOM 5503 O O . GLU A 1 692 ? 8.344 33.125 -14.477 1 96.12 692 GLU A O 1
ATOM 5508 N N . ARG A 1 693 ? 7.324 31.25 -13.914 1 97.19 693 ARG A N 1
ATOM 5509 C CA . ARG A 1 693 ? 7.578 31.344 -12.477 1 97.19 693 ARG A CA 1
ATOM 5510 C C . ARG A 1 693 ? 7.074 32.656 -11.922 1 97.19 693 ARG A C 1
ATOM 5512 O O . ARG A 1 693 ? 7.809 33.375 -11.234 1 97.19 693 ARG A O 1
ATOM 5519 N N . THR A 1 694 ? 5.891 33 -12.273 1 97.19 694 THR A N 1
ATOM 5520 C CA . THR A 1 694 ? 5.188 34.156 -11.727 1 97.19 694 THR A CA 1
ATOM 5521 C C . THR A 1 694 ? 3.795 33.75 -11.242 1 97.19 694 THR A C 1
ATOM 5523 O O . THR A 1 694 ? 3.283 32.688 -11.602 1 97.19 694 THR A O 1
ATOM 5526 N N . ALA A 1 695 ? 3.182 34.562 -10.414 1 98.19 695 ALA A N 1
ATOM 5527 C CA . ALA A 1 695 ? 1.867 34.312 -9.828 1 98.19 695 ALA A CA 1
ATOM 5528 C C . ALA A 1 695 ? 1.102 35.594 -9.617 1 98.19 695 ALA A C 1
ATOM 5530 O O . ALA A 1 695 ? 1.703 36.688 -9.516 1 98.19 695 ALA A O 1
ATOM 5531 N N . ARG A 1 696 ? -0.2 35.469 -9.641 1 98.38 696 ARG A N 1
ATOM 5532 C CA . ARG A 1 696 ? -1.095 36.594 -9.383 1 98.38 696 ARG A CA 1
ATOM 5533 C C . ARG A 1 696 ? -2.332 36.156 -8.609 1 98.38 696 ARG A C 1
ATOM 5535 O O . ARG A 1 696 ? -2.715 34.969 -8.672 1 98.38 696 ARG A O 1
ATOM 5542 N N . LEU A 1 697 ? -2.9 37.062 -7.867 1 98.5 697 LEU A N 1
ATOM 5543 C CA . LEU A 1 697 ? -4.199 36.844 -7.234 1 98.5 697 LEU A CA 1
ATOM 5544 C C . LEU A 1 697 ? -5.266 37.719 -7.902 1 98.5 697 LEU A C 1
ATOM 5546 O O . LEU A 1 697 ? -5.094 38.938 -8.023 1 98.5 697 LEU A O 1
ATOM 5550 N N . PHE A 1 698 ? -6.34 37.062 -8.32 1 97.94 698 PHE A N 1
ATOM 5551 C CA . PHE A 1 698 ? -7.43 37.75 -8.992 1 97.94 698 PHE A CA 1
ATOM 5552 C C . PHE A 1 698 ? -8.711 37.688 -8.164 1 97.94 698 PHE A C 1
ATOM 5554 O O . PHE A 1 698 ? -8.844 36.812 -7.301 1 97.94 698 PHE A O 1
ATOM 5561 N N . GLU A 1 699 ? -9.562 38.656 -8.367 1 97.5 699 GLU A N 1
ATOM 5562 C CA . GLU A 1 699 ? -10.914 38.656 -7.824 1 97.5 699 GLU A CA 1
ATOM 5563 C C . GLU A 1 699 ? -11.961 38.781 -8.93 1 97.5 699 GLU A C 1
ATOM 5565 O O . GLU A 1 699 ? -11.805 39.562 -9.867 1 97.5 699 GLU A O 1
ATOM 5570 N N . VAL A 1 700 ? -12.891 37.906 -8.945 1 97.75 700 VAL A N 1
ATOM 5571 C CA . VAL A 1 700 ? -14.031 37.938 -9.852 1 97.75 700 VAL A CA 1
ATOM 5572 C C . VAL A 1 700 ? -15.32 38.125 -9.062 1 97.75 700 VAL A C 1
ATOM 5574 O O . VAL A 1 700 ? -15.641 37.312 -8.188 1 97.75 700 VAL A O 1
ATOM 5577 N N . VAL A 1 701 ? -16.031 39.188 -9.367 1 97.12 701 VAL A N 1
ATOM 5578 C CA . VAL A 1 701 ? -17.234 39.5 -8.625 1 97.12 701 VAL A CA 1
ATOM 5579 C C . VAL A 1 701 ? -18.438 39.531 -9.578 1 97.12 701 VAL A C 1
ATOM 5581 O O . VAL A 1 701 ? -18.422 40.25 -10.57 1 97.12 701 VAL A O 1
ATOM 5584 N N . GLU A 1 702 ? -19.375 38.75 -9.281 1 95.12 702 GLU A N 1
ATOM 5585 C CA . GLU A 1 702 ? -20.625 38.75 -10.047 1 95.12 702 GLU A CA 1
ATOM 5586 C C . GLU A 1 702 ? -21.266 40.125 -10.039 1 95.12 702 GLU A C 1
ATOM 5588 O O . GLU A 1 702 ? -21.312 40.781 -9.008 1 95.12 702 GLU A O 1
ATOM 5593 N N . SER A 1 703 ? -21.766 40.469 -11.305 1 88.81 703 SER A N 1
ATOM 5594 C CA . SER A 1 703 ? -22.406 41.75 -11.406 1 88.81 703 SER A CA 1
ATOM 5595 C C . SER A 1 703 ? -23.766 41.781 -10.695 1 88.81 703 SER A C 1
ATOM 5597 O O . SER A 1 703 ? -24.531 40.812 -10.781 1 88.81 703 SER A O 1
ATOM 5599 N N . GLY A 1 704 ? -24.25 42.781 -10.016 1 74.94 704 GLY A N 1
ATOM 5600 C CA . GLY A 1 704 ? -25.516 42.938 -9.32 1 74.94 704 GLY A CA 1
ATOM 5601 C C . GLY A 1 704 ? -25.484 42.438 -7.887 1 74.94 704 GLY A C 1
ATOM 5602 O O . GLY A 1 704 ? -26.422 42.656 -7.121 1 74.94 704 GLY A O 1
ATOM 5603 N N . THR A 1 705 ? -24.719 41.5 -7.566 1 62.41 705 THR A N 1
ATOM 5604 C CA . THR A 1 705 ? -24.609 41.031 -6.184 1 62.41 705 THR A CA 1
ATOM 5605 C C . THR A 1 705 ? -23.875 42.094 -5.332 1 62.41 705 THR A C 1
ATOM 5607 O O . THR A 1 705 ? -22.688 42.312 -5.523 1 62.41 705 THR A O 1
ATOM 5610 N N . THR A 1 706 ? -24.453 43.25 -5.301 1 46.97 706 THR A N 1
ATOM 5611 C CA . THR A 1 706 ? -23.891 44.25 -4.406 1 46.97 706 THR A CA 1
ATOM 5612 C C . THR A 1 706 ? -23.547 43.656 -3.055 1 46.97 706 THR A C 1
ATOM 5614 O O . THR A 1 706 ? -24.312 42.875 -2.502 1 46.97 706 THR A O 1
ATOM 5617 N N . GLY A 1 707 ? -22.312 43.469 -2.787 1 41.91 707 GLY A N 1
ATOM 5618 C CA . GLY A 1 707 ? -21.75 43.094 -1.498 1 41.91 707 GLY A CA 1
ATOM 5619 C C . GLY A 1 707 ? -22.453 43.75 -0.326 1 41.91 707 GLY A C 1
ATOM 5620 O O . GLY A 1 707 ? -22.562 44.969 -0.25 1 41.91 707 GLY A O 1
ATOM 5621 N N . THR A 1 708 ? -23.562 43.219 0.139 1 35.88 708 THR A N 1
ATOM 5622 C CA . THR A 1 708 ? -23.891 43.688 1.483 1 35.88 708 THR A CA 1
ATOM 5623 C C . THR A 1 708 ? -22.641 43.688 2.365 1 35.88 708 THR A C 1
ATOM 5625 O O . THR A 1 708 ? -22.109 42.625 2.695 1 35.88 708 THR A O 1
ATOM 5628 N N . LYS A 1 709 ? -21.656 44.594 2.172 1 34.28 709 LYS A N 1
ATOM 5629 C CA . LYS A 1 709 ? -20.797 44.906 3.299 1 34.28 709 LYS A CA 1
ATOM 5630 C C . LYS A 1 709 ? -21.594 45.375 4.512 1 34.28 709 LYS A C 1
ATOM 5632 O O . LYS A 1 709 ? -22.5 46.188 4.387 1 34.28 709 LYS A O 1
ATOM 5637 N N . MET B 1 1 ? 43.375 -3.412 13.984 1 31.67 1 MET B N 1
ATOM 5638 C CA . MET B 1 1 ? 42.344 -3.252 12.961 1 31.67 1 MET B CA 1
ATOM 5639 C C . MET B 1 1 ? 42.938 -2.703 11.672 1 31.67 1 MET B C 1
ATOM 5641 O O . MET B 1 1 ? 43.406 -1.564 11.633 1 31.67 1 MET B O 1
ATOM 5645 N N . ALA B 1 2 ? 43.688 -3.463 10.961 1 37.47 2 ALA B N 1
ATOM 5646 C CA . ALA B 1 2 ? 44.5 -3.008 9.844 1 37.47 2 ALA B CA 1
ATOM 5647 C C . ALA B 1 2 ? 43.75 -2.004 8.977 1 37.47 2 ALA B C 1
ATOM 5649 O O . ALA B 1 2 ? 42.594 -2.234 8.609 1 37.47 2 ALA B O 1
ATOM 5650 N N . GLN B 1 3 ? 43.875 -0.774 9 1 45.81 3 GLN B N 1
ATOM 5651 C CA . GLN B 1 3 ? 43.406 0.355 8.195 1 45.81 3 GLN B CA 1
ATOM 5652 C C . GLN B 1 3 ? 43.25 -0.044 6.73 1 45.81 3 GLN B C 1
ATOM 5654 O O . GLN B 1 3 ? 44.219 -0.086 5.98 1 45.81 3 GLN B O 1
ATOM 5659 N N . GLN B 1 4 ? 42.438 -1.056 6.422 1 55.72 4 GLN B N 1
ATOM 5660 C CA . GLN B 1 4 ? 42.344 -1.369 5 1 55.72 4 GLN B CA 1
ATOM 5661 C C . GLN B 1 4 ? 41.938 -0.14 4.191 1 55.72 4 GLN B C 1
ATOM 5663 O O . GLN B 1 4 ? 40.969 0.549 4.527 1 55.72 4 GLN B O 1
ATOM 5668 N N . GLY B 1 5 ? 42.875 0.621 3.525 1 67.31 5 GLY B N 1
ATOM 5669 C CA . GLY B 1 5 ? 42.906 1.866 2.773 1 67.31 5 GLY B CA 1
ATOM 5670 C C . GLY B 1 5 ? 41.781 1.984 1.777 1 67.31 5 GLY B C 1
ATOM 5671 O O . GLY B 1 5 ? 41.031 1.027 1.565 1 67.31 5 GLY B O 1
ATOM 5672 N N . LYS B 1 6 ? 41.469 3.213 1.325 1 85.88 6 LYS B N 1
ATOM 5673 C CA . LYS B 1 6 ? 40.594 3.58 0.22 1 85.88 6 LYS B CA 1
ATOM 5674 C C . LYS B 1 6 ? 40.812 2.676 -0.987 1 85.88 6 LYS B C 1
ATOM 5676 O O . LYS B 1 6 ? 41.969 2.418 -1.371 1 85.88 6 LYS B O 1
ATOM 5681 N N . GLN B 1 7 ? 39.75 1.927 -1.395 1 93.75 7 GLN B N 1
ATOM 5682 C CA . GLN B 1 7 ? 39.875 1.104 -2.592 1 93.75 7 GLN B CA 1
ATOM 5683 C C . GLN B 1 7 ? 38.562 1.076 -3.385 1 93.75 7 GLN B C 1
ATOM 5685 O O . GLN B 1 7 ? 37.5 1.372 -2.844 1 93.75 7 GLN B O 1
ATOM 5690 N N . ARG B 1 8 ? 38.719 0.794 -4.727 1 96.06 8 ARG B N 1
ATOM 5691 C CA . ARG B 1 8 ? 37.594 0.571 -5.652 1 96.06 8 ARG B CA 1
ATOM 5692 C C . ARG B 1 8 ? 37.531 -0.892 -6.078 1 96.06 8 ARG B C 1
ATOM 5694 O O . ARG B 1 8 ? 38.531 -1.478 -6.48 1 96.06 8 ARG B O 1
ATOM 5701 N N . ILE B 1 9 ? 36.406 -1.521 -5.848 1 97.5 9 ILE B N 1
ATOM 5702 C CA . ILE B 1 9 ? 36.156 -2.891 -6.285 1 97.5 9 ILE B CA 1
ATOM 5703 C C . ILE B 1 9 ? 35.25 -2.889 -7.5 1 97.5 9 ILE B C 1
ATOM 5705 O O . ILE B 1 9 ? 34.094 -2.422 -7.418 1 97.5 9 ILE B O 1
ATOM 5709 N N . GLU B 1 10 ? 35.688 -3.357 -8.633 1 97.31 10 GLU B N 1
ATOM 5710 C CA . GLU B 1 10 ? 34.906 -3.402 -9.867 1 97.31 10 GLU B CA 1
ATOM 5711 C C . GLU B 1 10 ? 34.719 -4.84 -10.336 1 97.31 10 GLU B C 1
ATOM 5713 O O . GLU B 1 10 ? 35.656 -5.609 -10.445 1 97.31 10 GLU B O 1
ATOM 5718 N N . LEU B 1 11 ? 33.469 -5.152 -10.5 1 96.94 11 LEU B N 1
ATOM 5719 C CA . LEU B 1 11 ? 33.094 -6.465 -11 1 96.94 11 LEU B CA 1
ATOM 5720 C C . LEU B 1 11 ? 32.375 -6.344 -12.344 1 96.94 11 LEU B C 1
ATOM 5722 O O . LEU B 1 11 ? 31.5 -5.496 -12.508 1 96.94 11 LEU B O 1
ATOM 5726 N N . PHE B 1 12 ? 32.844 -7.09 -13.352 1 97.12 12 PHE B N 1
ATOM 5727 C CA . PHE B 1 12 ? 32.156 -7.211 -14.641 1 97.12 12 PHE B CA 1
ATOM 5728 C C . PHE B 1 12 ? 31.844 -8.672 -14.953 1 97.12 12 PHE B C 1
ATOM 5730 O O . PHE B 1 12 ? 32.75 -9.469 -15.188 1 97.12 12 PHE B O 1
ATOM 5737 N N . GLU B 1 13 ? 30.609 -9.023 -14.938 1 97.44 13 GLU B N 1
ATOM 5738 C CA . GLU B 1 13 ? 30.188 -10.406 -15.141 1 97.44 13 GLU B CA 1
ATOM 5739 C C . GLU B 1 13 ? 28.859 -10.461 -15.898 1 97.44 13 GLU B C 1
ATOM 5741 O O . GLU B 1 13 ? 27.891 -9.781 -15.523 1 97.44 13 GLU B O 1
ATOM 5746 N N . ASN B 1 14 ? 28.75 -11.297 -17.047 1 97.38 14 ASN B N 1
ATOM 5747 C CA . ASN B 1 14 ? 27.531 -11.555 -17.812 1 97.38 14 ASN B CA 1
ATOM 5748 C C . ASN B 1 14 ? 26.891 -10.258 -18.281 1 97.38 14 ASN B C 1
ATOM 5750 O O . ASN B 1 14 ? 25.656 -10.133 -18.25 1 97.38 14 ASN B O 1
ATOM 5754 N N . GLY B 1 15 ? 27.656 -9.25 -18.531 1 96.88 15 GLY B N 1
ATOM 5755 C CA . GLY B 1 15 ? 27.156 -7.984 -19.062 1 96.88 15 GLY B CA 1
ATOM 5756 C C . GLY B 1 15 ? 26.75 -7.008 -17.969 1 96.88 15 GLY B C 1
ATOM 5757 O O . GLY B 1 15 ? 26.234 -5.93 -18.25 1 96.88 15 GLY B O 1
ATOM 5758 N N . LEU B 1 16 ? 26.953 -7.352 -16.75 1 98 16 LEU B N 1
ATOM 5759 C CA . LEU B 1 16 ? 26.641 -6.473 -15.625 1 98 16 LEU B CA 1
ATOM 5760 C C . LEU B 1 16 ? 27.906 -5.891 -15.008 1 98 16 LEU B C 1
ATOM 5762 O O . LEU B 1 16 ? 28.922 -6.578 -14.922 1 98 16 LEU B O 1
ATOM 5766 N N . SER B 1 17 ? 27.828 -4.668 -14.688 1 97.81 17 SER B N 1
ATOM 5767 C CA . SER B 1 17 ? 28.906 -3.965 -14.008 1 97.81 17 SER B CA 1
ATOM 5768 C C . SER B 1 17 ? 28.5 -3.553 -12.594 1 97.81 17 SER B C 1
ATOM 5770 O O . SER B 1 17 ? 27.469 -2.908 -12.406 1 97.81 17 SER B O 1
ATOM 5772 N N . LEU B 1 18 ? 29.234 -3.977 -11.57 1 98.12 18 LEU B N 1
ATOM 5773 C CA . LEU B 1 18 ? 29.094 -3.512 -10.195 1 98.12 18 LEU B CA 1
ATOM 5774 C C . LEU B 1 18 ? 30.344 -2.773 -9.734 1 98.12 18 LEU B C 1
ATOM 5776 O O . LEU B 1 18 ? 31.453 -3.232 -9.961 1 98.12 18 LEU B O 1
ATOM 5780 N N . VAL B 1 19 ? 30.156 -1.626 -9.148 1 98.19 19 VAL B N 1
ATOM 5781 C CA . VAL B 1 19 ? 31.266 -0.812 -8.664 1 98.19 19 VAL B CA 1
ATOM 5782 C C . VAL B 1 19 ? 31.062 -0.476 -7.191 1 98.19 19 VAL B C 1
ATOM 5784 O O . VAL B 1 19 ? 30.094 0.185 -6.828 1 98.19 19 VAL B O 1
ATOM 5787 N N . PHE B 1 20 ? 32.031 -0.956 -6.367 1 97.75 20 PHE B N 1
ATOM 5788 C CA . PHE B 1 20 ? 32.031 -0.64 -4.945 1 97.75 20 PHE B CA 1
ATOM 5789 C C . PHE B 1 20 ? 33.156 0.345 -4.617 1 97.75 20 PHE B C 1
ATOM 5791 O O . PHE B 1 20 ? 34.219 0.282 -5.203 1 97.75 20 PHE B O 1
ATOM 5798 N N . ASP B 1 21 ? 32.812 1.223 -3.752 1 96.69 21 ASP B N 1
ATOM 5799 C CA . ASP B 1 21 ? 33.781 2.152 -3.201 1 96.69 21 ASP B CA 1
ATOM 5800 C C . ASP B 1 21 ? 34 1.911 -1.707 1 96.69 21 ASP B C 1
ATOM 5802 O O . ASP B 1 21 ? 33.031 1.886 -0.938 1 96.69 21 ASP B O 1
ATOM 5806 N N . VAL B 1 22 ? 35.156 1.646 -1.294 1 97.5 22 VAL B N 1
ATOM 5807 C CA . VAL B 1 22 ? 35.531 1.542 0.116 1 97.5 22 VAL B CA 1
ATOM 5808 C C . VAL B 1 22 ? 36.312 2.785 0.544 1 97.5 22 VAL B C 1
ATOM 5810 O O . VAL B 1 22 ? 37.406 3.021 0.071 1 97.5 22 VAL B O 1
ATOM 5813 N N . THR B 1 23 ? 35.75 3.531 1.388 1 96.06 23 THR B N 1
ATOM 5814 C CA . THR B 1 23 ? 36.375 4.773 1.82 1 96.06 23 THR B CA 1
ATOM 5815 C C . THR B 1 23 ? 37.562 4.492 2.754 1 96.06 23 THR B C 1
ATOM 5817 O O . THR B 1 23 ? 37.781 3.346 3.139 1 96.06 23 THR B O 1
ATOM 5820 N N . GLU B 1 24 ? 38.312 5.598 3.135 1 95.31 24 GLU B N 1
ATOM 5821 C CA . GLU B 1 24 ? 39.469 5.488 4.051 1 95.31 24 GLU B CA 1
ATOM 5822 C C . GLU B 1 24 ? 39 4.992 5.426 1 95.31 24 GLU B C 1
ATOM 5824 O O . GLU B 1 24 ? 39.75 4.281 6.105 1 95.31 24 GLU B O 1
ATOM 5829 N N . GLU B 1 25 ? 37.75 5.27 5.766 1 93.69 25 GLU B N 1
ATOM 5830 C CA . GLU B 1 25 ? 37.219 4.891 7.07 1 93.69 25 GLU B CA 1
ATOM 5831 C C . GLU B 1 25 ? 36.594 3.498 7.031 1 93.69 25 GLU B C 1
ATOM 5833 O O . GLU B 1 25 ? 36.156 2.979 8.055 1 93.69 25 GLU B O 1
ATOM 5838 N N . GLY B 1 26 ? 36.594 2.898 5.871 1 96.06 26 GLY B N 1
ATOM 5839 C CA . GLY B 1 26 ? 36.125 1.536 5.738 1 96.06 26 GLY B CA 1
ATOM 5840 C C . GLY B 1 26 ? 34.656 1.467 5.352 1 96.06 26 GLY B C 1
ATOM 5841 O O . GLY B 1 26 ? 34.062 0.381 5.293 1 96.06 26 GLY B O 1
ATOM 5842 N N . ASP B 1 27 ? 34.125 2.635 5.086 1 95.5 27 ASP B N 1
ATOM 5843 C CA . ASP B 1 27 ? 32.75 2.635 4.602 1 95.5 27 ASP B CA 1
ATOM 5844 C C . ASP B 1 27 ? 32.656 2.012 3.211 1 95.5 27 ASP B C 1
ATOM 5846 O O . ASP B 1 27 ? 33.469 2.299 2.342 1 95.5 27 ASP B O 1
ATOM 5850 N N . VAL B 1 28 ? 31.688 1.143 3.061 1 96.94 28 VAL B N 1
ATOM 5851 C CA . VAL B 1 28 ? 31.531 0.498 1.762 1 96.94 28 VAL B CA 1
ATOM 5852 C C . VAL B 1 28 ? 30.297 1.042 1.063 1 96.94 28 VAL B C 1
ATOM 5854 O O . VAL B 1 28 ? 29.203 1.033 1.634 1 96.94 28 VAL B O 1
ATOM 5857 N N . ARG B 1 29 ? 30.453 1.456 -0.144 1 97 29 ARG B N 1
ATOM 5858 C CA . ARG B 1 29 ? 29.391 2.053 -0.943 1 97 29 ARG B CA 1
ATOM 5859 C C . ARG B 1 29 ? 29.234 1.334 -2.281 1 97 29 ARG B C 1
ATOM 5861 O O . ARG B 1 29 ? 30.234 1.052 -2.953 1 97 29 ARG B O 1
ATOM 5868 N N . LEU B 1 30 ? 28.016 0.896 -2.617 1 97.81 30 LEU B N 1
ATOM 5869 C CA . LEU B 1 30 ? 27.734 0.361 -3.943 1 97.81 30 LEU B CA 1
ATOM 5870 C C . LEU B 1 30 ? 27.312 1.474 -4.902 1 97.81 30 LEU B C 1
ATOM 5872 O O . LEU B 1 30 ? 26.125 1.797 -5.008 1 97.81 30 LEU B O 1
ATOM 5876 N N . LEU B 1 31 ? 28.234 1.952 -5.691 1 97.44 31 LEU B N 1
ATOM 5877 C CA . LEU B 1 31 ? 28.047 3.158 -6.488 1 97.44 31 LEU B CA 1
ATOM 5878 C C . LEU B 1 31 ? 27.266 2.852 -7.762 1 97.44 31 LEU B C 1
ATOM 5880 O O . LEU B 1 31 ? 26.656 3.744 -8.344 1 97.44 31 LEU B O 1
ATOM 5884 N N . HIS B 1 32 ? 27.422 1.553 -8.18 1 97.56 32 HIS B N 1
ATOM 5885 C CA . HIS B 1 32 ? 26.812 1.221 -9.461 1 97.56 32 HIS B CA 1
ATOM 5886 C C . HIS B 1 32 ? 26.531 -0.274 -9.562 1 97.56 32 HIS B C 1
ATOM 5888 O O . HIS B 1 32 ? 27.344 -1.097 -9.133 1 97.56 32 HIS B O 1
ATOM 5894 N N . ALA B 1 33 ? 25.406 -0.6 -10.078 1 98.06 33 ALA B N 1
ATOM 5895 C CA . ALA B 1 33 ? 25.062 -1.926 -10.578 1 98.06 33 ALA B CA 1
ATOM 5896 C C . ALA B 1 33 ? 24.141 -1.828 -11.797 1 98.06 33 ALA B C 1
ATOM 5898 O O . ALA B 1 33 ? 23.125 -1.139 -11.758 1 98.06 33 ALA B O 1
ATOM 5899 N N . GLY B 1 34 ? 24.5 -2.42 -12.922 1 97.38 34 GLY B N 1
ATOM 5900 C CA . GLY B 1 34 ? 23.641 -2.359 -14.086 1 97.38 34 GLY B CA 1
ATOM 5901 C C . GLY B 1 34 ? 24.297 -2.861 -15.359 1 97.38 34 GLY B C 1
ATOM 5902 O O . GLY B 1 34 ? 25.391 -3.426 -15.312 1 97.38 34 GLY B O 1
ATOM 5903 N N . CYS B 1 35 ? 23.562 -2.717 -16.438 1 97.81 35 CYS B N 1
ATOM 5904 C CA . CYS B 1 35 ? 24.062 -3.23 -17.719 1 97.81 35 CYS B CA 1
ATOM 5905 C C . CYS B 1 35 ? 24.719 -2.125 -18.531 1 97.81 35 CYS B C 1
ATOM 5907 O O . CYS B 1 35 ? 25.125 -2.348 -19.672 1 97.81 35 CYS B O 1
ATOM 5909 N N . LEU B 1 36 ? 24.734 -0.919 -17.984 1 96.94 36 LEU B N 1
ATOM 5910 C CA . LEU B 1 36 ? 25.484 0.188 -18.578 1 96.94 36 LEU B CA 1
ATOM 5911 C C . LEU B 1 36 ? 26.766 0.446 -17.797 1 96.94 36 LEU B C 1
ATOM 5913 O O . LEU B 1 36 ? 26.875 0.095 -16.625 1 96.94 36 LEU B O 1
ATOM 5917 N N . PRO B 1 37 ? 27.781 1.02 -18.438 1 94.81 37 PRO B N 1
ATOM 5918 C CA . PRO B 1 37 ? 29 1.337 -17.703 1 94.81 37 PRO B CA 1
ATOM 5919 C C . PRO B 1 37 ? 28.797 2.404 -16.641 1 94.81 37 PRO B C 1
ATOM 5921 O O . PRO B 1 37 ? 27.938 3.279 -16.781 1 94.81 37 PRO B O 1
ATOM 5924 N N . PHE B 1 38 ? 29.594 2.32 -15.602 1 94.94 38 PHE B N 1
ATOM 5925 C CA . PHE B 1 38 ? 29.547 3.293 -14.516 1 94.94 38 PHE B CA 1
ATOM 5926 C C . PHE B 1 38 ? 30.141 4.625 -14.961 1 94.94 38 PHE B C 1
ATOM 5928 O O . PHE B 1 38 ? 31.25 4.676 -15.484 1 94.94 38 PHE B O 1
ATOM 5935 N N . GLU B 1 39 ? 29.406 5.707 -14.781 1 94.31 39 GLU B N 1
ATOM 5936 C CA . GLU B 1 39 ? 29.875 7.066 -15 1 94.31 39 GLU B CA 1
ATOM 5937 C C . GLU B 1 39 ? 29.984 7.84 -13.688 1 94.31 39 GLU B C 1
ATOM 5939 O O . GLU B 1 39 ? 28.984 8.352 -13.18 1 94.31 39 GLU B O 1
ATOM 5944 N N . GLU B 1 40 ? 31.141 8.086 -13.289 1 92.31 40 GLU B N 1
ATOM 5945 C CA . GLU B 1 40 ? 31.422 8.664 -11.969 1 92.31 40 GLU B CA 1
ATOM 5946 C C . GLU B 1 40 ? 30.797 10.055 -11.844 1 92.31 40 GLU B C 1
ATOM 5948 O O . GLU B 1 40 ? 30.344 10.438 -10.758 1 92.31 40 GLU B O 1
ATOM 5953 N N . GLU B 1 41 ? 30.719 10.805 -12.875 1 91.88 41 GLU B N 1
ATOM 5954 C CA . GLU B 1 41 ? 30.281 12.203 -12.867 1 91.88 41 GLU B CA 1
ATOM 5955 C C . GLU B 1 41 ? 28.781 12.305 -12.594 1 91.88 41 GLU B C 1
ATOM 5957 O O . GLU B 1 41 ? 28.281 13.383 -12.266 1 91.88 41 GLU B O 1
ATOM 5962 N N . ARG B 1 42 ? 28.141 11.18 -12.656 1 91.38 42 ARG B N 1
ATOM 5963 C CA . ARG B 1 42 ? 26.688 11.18 -12.469 1 91.38 42 ARG B CA 1
ATOM 5964 C C . ARG B 1 42 ? 26.328 11.219 -10.984 1 91.38 42 ARG B C 1
ATOM 5966 O O . ARG B 1 42 ? 25.172 11.453 -10.633 1 91.38 42 ARG B O 1
ATOM 5973 N N . ILE B 1 43 ? 27.281 11.023 -10.109 1 94.56 43 ILE B N 1
ATOM 5974 C CA . ILE B 1 43 ? 27.031 11.039 -8.672 1 94.56 43 ILE B CA 1
ATOM 5975 C C . ILE B 1 43 ? 27.828 12.172 -8.031 1 94.56 43 ILE B C 1
ATOM 5977 O O . ILE B 1 43 ? 29.047 12.18 -8.062 1 94.56 43 ILE B O 1
ATOM 5981 N N . ASP B 1 44 ? 27.109 13.078 -7.477 1 93.12 44 ASP B N 1
ATOM 5982 C CA . ASP B 1 44 ? 27.766 14.133 -6.715 1 93.12 44 ASP B CA 1
ATOM 5983 C C . ASP B 1 44 ? 28.531 13.547 -5.523 1 93.12 44 ASP B C 1
ATOM 5985 O O . ASP B 1 44 ? 28.062 12.609 -4.883 1 93.12 44 ASP B O 1
ATOM 5989 N N . GLU B 1 45 ? 29.641 14.156 -5.168 1 92 45 GLU B N 1
ATOM 5990 C CA . GLU B 1 45 ? 30.5 13.664 -4.094 1 92 45 GLU B CA 1
ATOM 5991 C C . GLU B 1 45 ? 29.719 13.539 -2.783 1 92 45 GLU B C 1
ATOM 5993 O O . GLU B 1 45 ? 29.844 12.539 -2.074 1 92 45 GLU B O 1
ATOM 5998 N N . ARG B 1 46 ? 28.859 14.477 -2.459 1 88.25 46 ARG B N 1
ATOM 5999 C CA . ARG B 1 46 ? 28.109 14.477 -1.207 1 88.25 46 ARG B CA 1
ATOM 6000 C C . ARG B 1 46 ? 27.062 13.375 -1.197 1 88.25 46 ARG B C 1
ATOM 6002 O O . ARG B 1 46 ? 26.672 12.883 -0.134 1 88.25 46 ARG B O 1
ATOM 6009 N N . ALA B 1 47 ? 26.641 13.023 -2.35 1 93.94 47 ALA B N 1
ATOM 6010 C CA . ALA B 1 47 ? 25.562 12.039 -2.453 1 93.94 47 ALA B CA 1
ATOM 6011 C C . ALA B 1 47 ? 26.094 10.625 -2.264 1 93.94 47 ALA B C 1
ATOM 6013 O O . ALA B 1 47 ? 25.328 9.695 -1.996 1 93.94 47 ALA B O 1
ATOM 6014 N N . ARG B 1 48 ? 27.422 10.445 -2.346 1 93.94 48 ARG B N 1
ATOM 6015 C CA . ARG B 1 48 ? 28.016 9.109 -2.322 1 93.94 48 ARG B CA 1
ATOM 6016 C C . ARG B 1 48 ? 27.734 8.406 -1.002 1 93.94 48 ARG B C 1
ATOM 6018 O O . ARG B 1 48 ? 27.641 7.18 -0.958 1 93.94 48 ARG B O 1
ATOM 6025 N N . GLN B 1 49 ? 27.547 9.156 -0.007 1 91.75 49 GLN B N 1
ATOM 6026 C CA . GLN B 1 49 ? 27.312 8.562 1.305 1 91.75 49 GLN B CA 1
ATOM 6027 C C . GLN B 1 49 ? 25.969 7.828 1.332 1 91.75 49 GLN B C 1
ATOM 6029 O O . GLN B 1 49 ? 25.75 6.969 2.188 1 91.75 49 GLN B O 1
ATOM 6034 N N . GLY B 1 50 ? 25.094 8.172 0.39 1 93.38 50 GLY B N 1
ATOM 6035 C CA . GLY B 1 50 ? 23.781 7.535 0.327 1 93.38 50 GLY B CA 1
ATOM 6036 C C . GLY B 1 50 ? 23.797 6.203 -0.403 1 93.38 50 GLY B C 1
ATOM 6037 O O . GLY B 1 50 ? 22.797 5.477 -0.401 1 93.38 50 GLY B O 1
ATOM 6038 N N . PHE B 1 51 ? 24.891 5.754 -0.965 1 95.88 51 PHE B N 1
ATOM 6039 C CA . PHE B 1 51 ? 24.984 4.551 -1.785 1 95.88 51 PHE B CA 1
ATOM 6040 C C . PHE B 1 51 ? 25.406 3.354 -0.941 1 95.88 51 PHE B C 1
ATOM 6042 O O . PHE B 1 51 ? 26.406 2.701 -1.235 1 95.88 51 PHE B O 1
ATOM 6049 N N . ARG B 1 52 ? 24.453 3.047 -0.024 1 93.31 52 ARG B N 1
ATOM 6050 C CA . ARG B 1 52 ? 24.734 1.972 0.923 1 93.31 52 ARG B CA 1
ATOM 6051 C C . ARG B 1 52 ? 24.5 0.606 0.283 1 93.31 52 ARG B C 1
ATOM 6053 O O . ARG B 1 52 ? 23.531 0.412 -0.448 1 93.31 52 ARG B O 1
ATOM 6060 N N . VAL B 1 53 ? 25.406 -0.346 0.628 1 96.06 53 VAL B N 1
ATOM 6061 C CA . VAL B 1 53 ? 25.297 -1.69 0.07 1 96.06 53 VAL B CA 1
ATOM 6062 C C . VAL B 1 53 ? 24.297 -2.512 0.892 1 96.06 53 VAL B C 1
ATOM 6064 O O . VAL B 1 53 ? 23.75 -3.494 0.4 1 96.06 53 VAL B O 1
ATOM 6067 N N . LEU B 1 54 ? 24.078 -2.09 2.113 1 97.88 54 LEU B N 1
ATOM 6068 C CA . LEU B 1 54 ? 23.297 -2.898 3.041 1 97.88 54 LEU B CA 1
ATOM 6069 C C . LEU B 1 54 ? 22.578 -2.018 4.059 1 97.88 54 LEU B C 1
ATOM 6071 O O . LEU B 1 54 ? 23.156 -1.061 4.578 1 97.88 54 LEU B O 1
ATOM 6075 N N . GLU B 1 55 ? 21.297 -2.26 4.242 1 97.5 55 GLU B N 1
ATOM 6076 C CA . GLU B 1 55 ? 20.547 -1.679 5.348 1 97.5 55 GLU B CA 1
ATOM 6077 C C . GLU B 1 55 ? 20.203 -2.73 6.402 1 97.5 55 GLU B C 1
ATOM 6079 O O . GLU B 1 55 ? 19.719 -3.814 6.074 1 97.5 55 GLU B O 1
ATOM 6084 N N . VAL B 1 56 ? 20.5 -2.51 7.629 1 98.19 56 VAL B N 1
ATOM 6085 C CA . VAL B 1 56 ? 20.188 -3.361 8.773 1 98.19 56 VAL B CA 1
ATOM 6086 C C . VAL B 1 56 ? 19.781 -2.5 9.969 1 98.19 56 VAL B C 1
ATOM 6088 O O . VAL B 1 56 ? 20.469 -1.539 10.312 1 98.19 56 VAL B O 1
ATOM 6091 N N . GLN B 1 57 ? 18.672 -2.795 10.539 1 97.62 57 GLN B N 1
ATOM 6092 C CA . GLN B 1 57 ? 18.188 -2.107 11.734 1 97.62 57 GLN B CA 1
ATOM 6093 C C . GLN B 1 57 ? 18.172 -3.047 12.938 1 97.62 57 GLN B C 1
ATOM 6095 O O . GLN B 1 57 ? 17.594 -4.133 12.875 1 97.62 57 GLN B O 1
ATOM 6100 N N . LEU B 1 58 ? 18.859 -2.682 14.047 1 98.12 58 LEU B N 1
ATOM 6101 C CA . LEU B 1 58 ? 18.812 -3.426 15.297 1 98.12 58 LEU B CA 1
ATOM 6102 C C . LEU B 1 58 ? 18 -2.68 16.344 1 98.12 58 LEU B C 1
ATOM 6104 O O . LEU B 1 58 ? 17.953 -1.446 16.344 1 98.12 58 LEU B O 1
ATOM 6108 N N . SER B 1 59 ? 17.359 -3.451 17.234 1 97.5 59 SER B N 1
ATOM 6109 C CA . SER B 1 59 ? 16.594 -2.863 18.328 1 97.5 59 SER B CA 1
ATOM 6110 C C . SER B 1 59 ? 17.484 -1.963 19.188 1 97.5 59 SER B C 1
ATOM 6112 O O . SER B 1 59 ? 18.609 -2.332 19.531 1 97.5 59 SER B O 1
ATOM 6114 N N . GLY B 1 60 ? 17 -0.807 19.438 1 96.25 60 GLY B N 1
ATOM 6115 C CA . GLY B 1 60 ? 17.719 0.114 20.312 1 96.25 60 GLY B CA 1
ATOM 6116 C C . GLY B 1 60 ? 18.688 1 19.562 1 96.25 60 GLY B C 1
ATOM 6117 O O . GLY B 1 60 ? 19.234 1.954 20.125 1 96.25 60 GLY B O 1
ATOM 6118 N N . GLU B 1 61 ? 18.938 0.655 18.312 1 96.19 61 GLU B N 1
ATOM 6119 C CA . GLU B 1 61 ? 19.828 1.477 17.5 1 96.19 61 GLU B CA 1
ATOM 6120 C C . GLU B 1 61 ? 19.078 2.621 16.844 1 96.19 61 GLU B C 1
ATOM 6122 O O . GLU B 1 61 ? 17.875 2.498 16.547 1 96.19 61 GLU B O 1
ATOM 6127 N N . ASP B 1 62 ? 19.766 3.713 16.609 1 94.56 62 ASP B N 1
ATOM 6128 C CA . ASP B 1 62 ? 19.188 4.941 16.078 1 94.56 62 ASP B CA 1
ATOM 6129 C C . ASP B 1 62 ? 18.953 4.832 14.578 1 94.56 62 ASP B C 1
ATOM 6131 O O . ASP B 1 62 ? 19.156 3.766 13.984 1 94.56 62 ASP B O 1
ATOM 6135 N N . ARG B 1 63 ? 18.359 5.805 14.031 1 92.38 63 ARG B N 1
ATOM 6136 C CA . ARG B 1 63 ? 18.281 6.07 12.602 1 92.38 63 ARG B CA 1
ATOM 6137 C C . ARG B 1 63 ? 18.828 7.449 12.266 1 92.38 63 ARG B C 1
ATOM 6139 O O . ARG B 1 63 ? 18.781 8.367 13.086 1 92.38 63 ARG B O 1
ATOM 6146 N N . ASP B 1 64 ? 19.375 7.496 11.141 1 88.38 64 ASP B N 1
ATOM 6147 C CA . ASP B 1 64 ? 19.891 8.789 10.711 1 88.38 64 ASP B CA 1
ATOM 6148 C C . ASP B 1 64 ? 18.797 9.633 10.07 1 88.38 64 ASP B C 1
ATOM 6150 O O . ASP B 1 64 ? 17.609 9.43 10.344 1 88.38 64 ASP B O 1
ATOM 6154 N N . GLU B 1 65 ? 19.281 10.664 9.344 1 72.69 65 GLU B N 1
ATOM 6155 C CA . GLU B 1 65 ? 18.344 11.625 8.797 1 72.69 65 GLU B CA 1
ATOM 6156 C C . GLU B 1 65 ? 17.438 10.984 7.742 1 72.69 65 GLU B C 1
ATOM 6158 O O . GLU B 1 65 ? 17.875 10.711 6.621 1 72.69 65 GLU B O 1
ATOM 6163 N N . TYR B 1 66 ? 16.312 10.344 8.305 1 69.94 66 TYR B N 1
ATOM 6164 C CA . TYR B 1 66 ? 15.289 10 7.332 1 69.94 66 TYR B CA 1
ATOM 6165 C C . TYR B 1 66 ? 13.898 10.281 7.891 1 69.94 66 TYR B C 1
ATOM 6167 O O . TYR B 1 66 ? 13.711 10.344 9.109 1 69.94 66 TYR B O 1
ATOM 6175 N N . HIS B 1 67 ? 13.109 10.602 7.031 1 71.62 67 HIS B N 1
ATOM 6176 C CA . HIS B 1 67 ? 11.727 10.922 7.363 1 71.62 67 HIS B CA 1
ATOM 6177 C C . HIS B 1 67 ? 10.781 9.805 6.91 1 71.62 67 HIS B C 1
ATOM 6179 O O . HIS B 1 67 ? 10.828 9.383 5.754 1 71.62 67 HIS B O 1
ATOM 6185 N N . GLY B 1 68 ? 10.234 9.086 7.996 1 82 68 GLY B N 1
ATOM 6186 C CA . GLY B 1 68 ? 9.141 8.242 7.547 1 82 68 GLY B CA 1
ATOM 6187 C C . GLY B 1 68 ? 9.305 6.793 7.957 1 82 68 GLY B C 1
ATOM 6188 O O . GLY B 1 68 ? 9.789 6.5 9.047 1 82 68 GLY B O 1
ATOM 6189 N N . ARG B 1 69 ? 8.773 5.91 7.066 1 89.56 69 ARG B N 1
ATOM 6190 C CA . ARG B 1 69 ? 8.648 4.492 7.383 1 89.56 69 ARG B CA 1
ATOM 6191 C C . ARG B 1 69 ? 9.648 3.66 6.59 1 89.56 69 ARG B C 1
ATOM 6193 O O . ARG B 1 69 ? 9.703 2.438 6.734 1 89.56 69 ARG B O 1
ATOM 6200 N N . SER B 1 70 ? 10.461 4.297 5.809 1 92.88 70 SER B N 1
ATOM 6201 C CA . SER B 1 70 ? 11.383 3.547 4.965 1 92.88 70 SER B CA 1
ATOM 6202 C C . SER B 1 70 ? 12.453 2.844 5.797 1 92.88 70 SER B C 1
ATOM 6204 O O . SER B 1 70 ? 12.656 3.184 6.965 1 92.88 70 SER B O 1
ATOM 6206 N N . HIS B 1 71 ? 13.133 1.921 5.254 1 95.5 71 HIS B N 1
ATOM 6207 C CA . HIS B 1 71 ? 14.148 1.142 5.953 1 95.5 71 HIS B CA 1
ATOM 6208 C C . HIS B 1 71 ? 15.547 1.687 5.684 1 95.5 71 HIS B C 1
ATOM 6210 O O . HIS B 1 71 ? 16.547 1.063 6.059 1 95.5 71 HIS B O 1
ATOM 6216 N N . ARG B 1 72 ? 15.602 2.852 5.113 1 93.44 72 ARG B N 1
ATOM 6217 C CA . ARG B 1 72 ? 16.891 3.459 4.824 1 93.44 72 ARG B CA 1
ATOM 6218 C C . ARG B 1 72 ? 17.5 4.066 6.082 1 93.44 72 ARG B C 1
ATOM 6220 O O . ARG B 1 72 ? 16.844 4.176 7.113 1 93.44 72 ARG B O 1
ATOM 6227 N N . ALA B 1 73 ? 18.719 4.418 5.98 1 93 73 ALA B N 1
ATOM 6228 C CA . ALA B 1 73 ? 19.438 5.168 7.004 1 93 73 ALA B CA 1
ATOM 6229 C C . ALA B 1 73 ? 19.359 4.461 8.352 1 93 73 ALA B C 1
ATOM 6231 O O . ALA B 1 73 ? 19.125 5.094 9.383 1 93 73 ALA B O 1
ATOM 6232 N N . SER B 1 74 ? 19.594 3.199 8.359 1 93.38 74 SER B N 1
ATOM 6233 C CA . SER B 1 74 ? 19.438 2.359 9.547 1 93.38 74 SER B CA 1
ATOM 6234 C C . SER B 1 74 ? 20.781 2.16 10.25 1 93.38 74 SER B C 1
ATOM 6236 O O . SER B 1 74 ? 21.844 2.328 9.641 1 93.38 74 SER B O 1
ATOM 6238 N N . TYR B 1 75 ? 20.781 1.911 11.508 1 96 75 TYR B N 1
ATOM 6239 C CA . TYR B 1 75 ? 21.938 1.449 12.266 1 96 75 TYR B CA 1
ATOM 6240 C C . TYR B 1 75 ? 21.734 0.025 12.766 1 96 75 TYR B C 1
ATOM 6242 O O . TYR B 1 75 ? 20.656 -0.318 13.25 1 96 75 TYR B O 1
ATOM 6250 N N . PRO B 1 76 ? 22.734 -0.769 12.523 1 96.44 76 PRO B N 1
ATOM 6251 C CA . PRO B 1 76 ? 24.141 -0.435 12.266 1 96.44 76 PRO B CA 1
ATOM 6252 C C . PRO B 1 76 ? 24.469 -0.39 10.773 1 96.44 76 PRO B C 1
ATOM 6254 O O . PRO B 1 76 ? 25.641 -0.347 10.391 1 96.44 76 PRO B O 1
ATOM 6257 N N . GLY B 1 77 ? 23.406 -0.374 9.93 1 95.06 77 GLY B N 1
ATOM 6258 C CA . GLY B 1 77 ? 23.656 -0.287 8.492 1 95.06 77 GLY B CA 1
ATOM 6259 C C . GLY B 1 77 ? 24.625 0.815 8.125 1 95.06 77 GLY B C 1
ATOM 6260 O O . GLY B 1 77 ? 25.5 0.616 7.281 1 95.06 77 GLY B O 1
ATOM 6261 N N . LEU B 1 78 ? 24.562 1.917 8.781 1 95.19 78 LEU B N 1
ATOM 6262 C CA . LEU B 1 78 ? 25.359 3.104 8.477 1 95.19 78 LEU B CA 1
ATOM 6263 C C . LEU B 1 78 ? 26.719 3.039 9.164 1 95.19 78 LEU B C 1
ATOM 6265 O O . LEU B 1 78 ? 27.594 3.855 8.883 1 95.19 78 LEU B O 1
ATOM 6269 N N . ARG B 1 79 ? 26.953 2.061 9.992 1 96.44 79 ARG B N 1
ATOM 6270 C CA . ARG B 1 79 ? 28.172 1.978 10.773 1 96.44 79 ARG B CA 1
ATOM 6271 C C . ARG B 1 79 ? 29.016 0.771 10.359 1 96.44 79 ARG B C 1
ATOM 6273 O O . ARG B 1 79 ? 30.125 0.575 10.859 1 96.44 79 ARG B O 1
ATOM 6280 N N . LEU B 1 80 ? 28.562 0.043 9.375 1 97.56 80 LEU B N 1
ATOM 6281 C CA . LEU B 1 80 ? 29.297 -1.14 8.938 1 97.56 80 LEU B CA 1
ATOM 6282 C C . LEU B 1 80 ? 30.609 -0.748 8.258 1 97.56 80 LEU B C 1
ATOM 6284 O O . LEU B 1 80 ? 30.656 0.237 7.52 1 97.56 80 LEU B O 1
ATOM 6288 N N . ARG B 1 81 ? 31.672 -1.577 8.5 1 97.75 81 ARG B N 1
ATOM 6289 C CA . ARG B 1 81 ? 33 -1.327 7.938 1 97.75 81 ARG B CA 1
ATOM 6290 C C . ARG B 1 81 ? 33.5 -2.525 7.129 1 97.75 81 ARG B C 1
ATOM 6292 O O . ARG B 1 81 ? 33.25 -3.674 7.512 1 97.75 81 ARG B O 1
ATOM 6299 N N . TYR B 1 82 ? 34.25 -2.24 6.102 1 98.19 82 TYR B N 1
ATOM 6300 C CA . TYR B 1 82 ? 34.844 -3.252 5.219 1 98.19 82 TYR B CA 1
ATOM 6301 C C . TYR B 1 82 ? 35.75 -4.195 5.984 1 98.19 82 TYR B C 1
ATOM 6303 O O . TYR B 1 82 ? 36.531 -3.76 6.816 1 98.19 82 TYR B O 1
ATOM 6311 N N . VAL B 1 83 ? 35.594 -5.461 5.723 1 98.06 83 VAL B N 1
ATOM 6312 C CA . VAL B 1 83 ? 36.5 -6.461 6.254 1 98.06 83 VAL B CA 1
ATOM 6313 C C . VAL B 1 83 ? 37.281 -7.113 5.109 1 98.06 83 VAL B C 1
ATOM 6315 O O . VAL B 1 83 ? 38.5 -7.035 5.059 1 98.06 83 VAL B O 1
ATOM 6318 N N . ARG B 1 84 ? 36.594 -7.688 4.23 1 97.81 84 ARG B N 1
ATOM 6319 C CA . ARG B 1 84 ? 37.156 -8.352 3.07 1 97.81 84 ARG B CA 1
ATOM 6320 C C . ARG B 1 84 ? 36.094 -8.633 2.006 1 97.81 84 ARG B C 1
ATOM 6322 O O . ARG B 1 84 ? 34.906 -8.477 2.26 1 97.81 84 ARG B O 1
ATOM 6329 N N . HIS B 1 85 ? 36.531 -8.891 0.818 1 98.25 85 HIS B N 1
ATOM 6330 C CA . HIS B 1 85 ? 35.688 -9.43 -0.241 1 98.25 85 HIS B CA 1
ATOM 6331 C C . HIS B 1 85 ? 36.375 -10.617 -0.924 1 98.25 85 HIS B C 1
ATOM 6333 O O . HIS B 1 85 ? 37.562 -10.82 -0.788 1 98.25 85 HIS B O 1
ATOM 6339 N N . ALA B 1 86 ? 35.531 -11.391 -1.526 1 98.31 86 ALA B N 1
ATOM 6340 C CA . ALA B 1 86 ? 36.062 -12.562 -2.225 1 98.31 86 ALA B CA 1
ATOM 6341 C C . ALA B 1 86 ? 35.25 -12.875 -3.471 1 98.31 86 ALA B C 1
ATOM 6343 O O . ALA B 1 86 ? 34.062 -12.531 -3.545 1 98.31 86 ALA B O 1
ATOM 6344 N N . GLU B 1 87 ? 35.906 -13.43 -4.43 1 97.88 87 GLU B N 1
ATOM 6345 C CA . GLU B 1 87 ? 35.312 -13.977 -5.637 1 97.88 87 GLU B CA 1
ATOM 6346 C C . GLU B 1 87 ? 35.562 -15.469 -5.758 1 97.88 87 GLU B C 1
ATOM 6348 O O . GLU B 1 87 ? 36.719 -15.922 -5.574 1 97.88 87 GLU B O 1
ATOM 6353 N N . GLN B 1 88 ? 34.5 -16.156 -5.934 1 98.06 88 GLN B N 1
ATOM 6354 C CA . GLN B 1 88 ? 34.625 -17.609 -6.105 1 98.06 88 GLN B CA 1
ATOM 6355 C C . GLN B 1 88 ? 33.75 -18.094 -7.25 1 98.06 88 GLN B C 1
ATOM 6357 O O . GLN B 1 88 ? 32.625 -17.641 -7.414 1 98.06 88 GLN B O 1
ATOM 6362 N N . ARG B 1 89 ? 34.281 -18.984 -8.07 1 97.31 89 ARG B N 1
ATOM 6363 C CA . ARG B 1 89 ? 33.469 -19.625 -9.094 1 97.31 89 ARG B CA 1
ATOM 6364 C C . ARG B 1 89 ? 32.719 -20.844 -8.539 1 97.31 89 ARG B C 1
ATOM 6366 O O . ARG B 1 89 ? 33.344 -21.734 -7.941 1 97.31 89 ARG B O 1
ATOM 6373 N N . THR B 1 90 ? 31.5 -20.875 -8.648 1 95.75 90 THR B N 1
ATOM 6374 C CA . THR B 1 90 ? 30.656 -22 -8.266 1 95.75 90 THR B CA 1
ATOM 6375 C C . THR B 1 90 ? 30.109 -22.703 -9.5 1 95.75 90 THR B C 1
ATOM 6377 O O . THR B 1 90 ? 30.469 -22.375 -10.625 1 95.75 90 THR B O 1
ATOM 6380 N N . GLY B 1 91 ? 29.359 -23.766 -9.328 1 94.31 91 GLY B N 1
ATOM 6381 C CA . GLY B 1 91 ? 28.703 -24.453 -10.43 1 94.31 91 GLY B CA 1
ATOM 6382 C C . GLY B 1 91 ? 27.766 -23.562 -11.219 1 94.31 91 GLY B C 1
ATOM 6383 O O . GLY B 1 91 ? 27.594 -23.75 -12.43 1 94.31 91 GLY B O 1
ATOM 6384 N N . ALA B 1 92 ? 27.25 -22.547 -10.617 1 94.5 92 ALA B N 1
ATOM 6385 C CA . ALA B 1 92 ? 26.281 -21.641 -11.242 1 94.5 92 ALA B CA 1
ATOM 6386 C C . ALA B 1 92 ? 27 -20.5 -11.969 1 94.5 92 ALA B C 1
ATOM 6388 O O . ALA B 1 92 ? 26.5 -20 -12.992 1 94.5 92 ALA B O 1
ATOM 6389 N N . GLY B 1 93 ? 28.031 -20.078 -11.414 1 97.69 93 GLY B N 1
ATOM 6390 C CA . GLY B 1 93 ? 28.766 -18.922 -11.891 1 97.69 93 GLY B CA 1
ATOM 6391 C C . GLY B 1 93 ? 29.594 -18.25 -10.812 1 97.69 93 GLY B C 1
ATOM 6392 O O . GLY B 1 93 ? 30.062 -18.906 -9.883 1 97.69 93 GLY B O 1
ATOM 6393 N N . LEU B 1 94 ? 29.828 -16.984 -10.984 1 98.38 94 LEU B N 1
ATOM 6394 C CA . LEU B 1 94 ? 30.672 -16.234 -10.062 1 98.38 94 LEU B CA 1
ATOM 6395 C C . LEU B 1 94 ? 29.922 -15.898 -8.781 1 98.38 94 LEU B C 1
ATOM 6397 O O . LEU B 1 94 ? 28.797 -15.391 -8.828 1 98.38 94 LEU B O 1
ATOM 6401 N N . LEU B 1 95 ? 30.469 -16.266 -7.645 1 98.69 95 LEU B N 1
ATOM 6402 C CA . LEU B 1 95 ? 29.984 -15.82 -6.344 1 98.69 95 LEU B CA 1
ATOM 6403 C C . LEU B 1 95 ? 30.875 -14.719 -5.773 1 98.69 95 LEU B C 1
ATOM 6405 O O . LEU B 1 95 ? 32.062 -14.93 -5.57 1 98.69 95 LEU B O 1
ATOM 6409 N N . PHE B 1 96 ? 30.328 -13.508 -5.633 1 98.62 96 PHE B N 1
ATOM 6410 C CA . PHE B 1 96 ? 31 -12.406 -4.953 1 98.62 96 PHE B CA 1
ATOM 6411 C C . PHE B 1 96 ? 30.484 -12.25 -3.529 1 98.62 96 PHE B C 1
ATOM 6413 O O . PHE B 1 96 ? 29.266 -12.25 -3.305 1 98.62 96 PHE B O 1
ATOM 6420 N N . THR B 1 97 ? 31.344 -12.227 -2.572 1 98.75 97 THR B N 1
ATOM 6421 C CA . THR B 1 97 ? 30.953 -12.008 -1.182 1 98.75 97 THR B CA 1
ATOM 6422 C C . THR B 1 97 ? 31.641 -10.766 -0.619 1 98.75 97 THR B C 1
ATOM 6424 O O . THR B 1 97 ? 32.781 -10.461 -0.978 1 98.75 97 THR B O 1
ATOM 6427 N N . LEU B 1 98 ? 30.938 -10.039 0.115 1 98.62 98 LEU B N 1
ATOM 6428 C CA . LEU B 1 98 ? 31.422 -8.844 0.797 1 98.62 98 LEU B CA 1
ATOM 6429 C C . LEU B 1 98 ? 31.172 -8.938 2.299 1 98.62 98 LEU B C 1
ATOM 6431 O O . LEU B 1 98 ? 30.031 -8.977 2.74 1 98.62 98 LEU B O 1
ATOM 6435 N N . ASP B 1 99 ? 32.25 -8.977 3.076 1 98.56 99 ASP B N 1
ATOM 6436 C CA . ASP B 1 99 ? 32.188 -9.062 4.531 1 98.56 99 ASP B CA 1
ATOM 6437 C C . ASP B 1 99 ? 32.344 -7.691 5.172 1 98.56 99 ASP B C 1
ATOM 6439 O O . ASP B 1 99 ? 33.25 -6.941 4.809 1 98.56 99 ASP B O 1
ATOM 6443 N N . MET B 1 100 ? 31.438 -7.348 6.039 1 98.5 100 MET B N 1
ATOM 6444 C CA . MET B 1 100 ? 31.516 -6.109 6.809 1 98.5 100 MET B CA 1
ATOM 6445 C C . MET B 1 100 ? 31.312 -6.379 8.297 1 98.5 100 MET B C 1
ATOM 6447 O O . MET B 1 100 ? 30.938 -7.492 8.68 1 98.5 100 MET B O 1
ATOM 6451 N N . HIS B 1 101 ? 31.641 -5.395 9.094 1 98 101 HIS B N 1
ATOM 6452 C CA . HIS B 1 101 ? 31.547 -5.531 10.539 1 98 101 HIS B CA 1
ATOM 6453 C C . HIS B 1 101 ? 31.156 -4.207 11.195 1 98 101 HIS B C 1
ATOM 6455 O O . HIS B 1 101 ? 31.609 -3.143 10.758 1 98 101 HIS B O 1
ATOM 6461 N N . ASP B 1 102 ? 30.297 -4.281 12.188 1 98.25 102 ASP B N 1
ATOM 6462 C CA . ASP B 1 102 ? 29.984 -3.127 13.023 1 98.25 102 ASP B CA 1
ATOM 6463 C C . ASP B 1 102 ? 30.766 -3.158 14.328 1 98.25 102 ASP B C 1
ATOM 6465 O O . ASP B 1 102 ? 30.5 -3.998 15.195 1 98.25 102 ASP B O 1
ATOM 6469 N N . PRO B 1 103 ? 31.672 -2.229 14.578 1 96.69 103 PRO B N 1
ATOM 6470 C CA . PRO B 1 103 ? 32.5 -2.281 15.781 1 96.69 103 PRO B CA 1
ATOM 6471 C C . PRO B 1 103 ? 31.719 -2.02 17.062 1 96.69 103 PRO B C 1
AT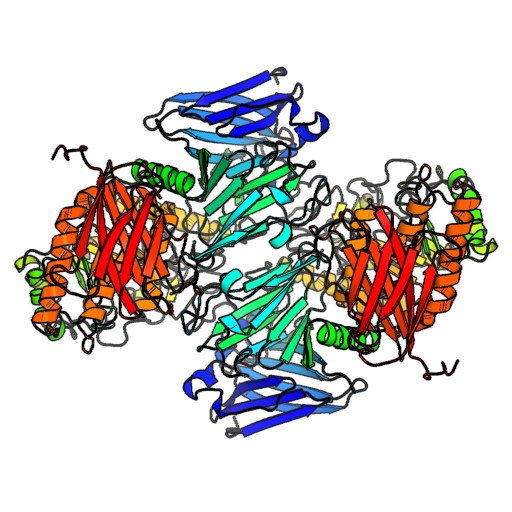OM 6473 O O . PRO B 1 103 ? 32.125 -2.465 18.141 1 96.69 103 PRO B O 1
ATOM 6476 N N . ALA B 1 104 ? 30.609 -1.342 16.984 1 97.12 104 ALA B N 1
ATOM 6477 C CA . ALA B 1 104 ? 29.859 -0.955 18.172 1 97.12 104 ALA B CA 1
ATOM 6478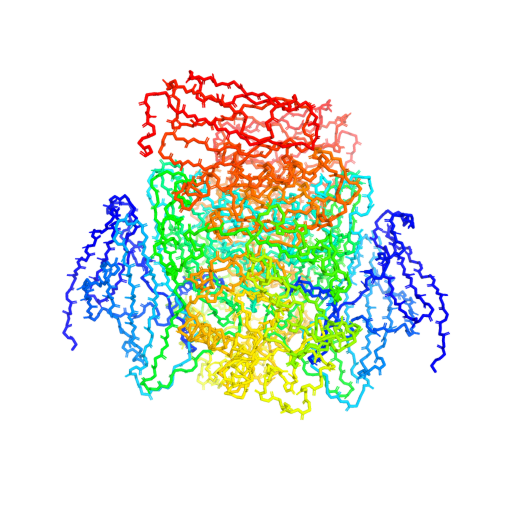 C C . ALA B 1 104 ? 29.094 -2.145 18.75 1 97.12 104 ALA B C 1
ATOM 6480 O O . ALA B 1 104 ? 29.031 -2.32 19.969 1 97.12 104 ALA B O 1
ATOM 6481 N N . THR B 1 105 ? 28.516 -2.979 17.922 1 97.75 105 THR B N 1
ATOM 6482 C CA . THR B 1 105 ? 27.656 -4.051 18.406 1 97.75 105 THR B CA 1
ATOM 6483 C C . THR B 1 105 ? 28.328 -5.406 18.234 1 97.75 105 THR B C 1
ATOM 6485 O O . THR B 1 105 ? 27.891 -6.398 18.828 1 97.75 105 THR B O 1
ATOM 6488 N N . GLY B 1 106 ? 29.312 -5.48 17.438 1 98.12 106 GLY B N 1
ATOM 6489 C CA . GLY B 1 106 ? 29.953 -6.75 17.125 1 98.12 106 GLY B CA 1
ATOM 6490 C C . GLY B 1 106 ? 29.25 -7.512 16.016 1 98.12 106 GLY B C 1
ATOM 6491 O O . GLY B 1 106 ? 29.625 -8.641 15.695 1 98.12 106 GLY B O 1
ATOM 6492 N N . LEU B 1 107 ? 28.297 -6.953 15.328 1 98.75 107 LEU B N 1
ATOM 6493 C CA . LEU B 1 107 ? 27.594 -7.605 14.234 1 98.75 107 LEU B CA 1
ATOM 6494 C C . LEU B 1 107 ? 28.5 -7.777 13.023 1 98.75 107 LEU B C 1
ATOM 6496 O O . LEU B 1 107 ? 29.141 -6.82 12.586 1 98.75 107 LEU B O 1
ATOM 6500 N N . ALA B 1 108 ? 28.578 -8.961 12.539 1 98.81 108 ALA B N 1
ATOM 6501 C CA . ALA B 1 108 ? 29.234 -9.266 11.273 1 98.81 108 ALA B CA 1
ATOM 6502 C C . ALA B 1 108 ? 28.203 -9.578 10.188 1 98.81 108 ALA B C 1
ATOM 6504 O O . ALA B 1 108 ? 27.188 -10.227 10.453 1 98.81 108 ALA B O 1
ATOM 6505 N N . THR B 1 109 ? 28.469 -9.109 9.008 1 98.81 109 THR B N 1
ATOM 6506 C CA . THR B 1 109 ? 27.562 -9.352 7.895 1 98.81 109 THR B CA 1
ATOM 6507 C C . THR B 1 109 ? 28.328 -9.867 6.676 1 98.81 109 THR B C 1
ATOM 6509 O O . THR B 1 109 ? 29.5 -9.531 6.484 1 98.81 109 THR B O 1
ATOM 6512 N N . THR B 1 110 ? 27.75 -10.68 5.914 1 98.88 110 THR B N 1
ATOM 6513 C CA . THR B 1 110 ? 28.234 -11.078 4.598 1 98.88 110 THR B CA 1
ATOM 6514 C C . THR B 1 110 ? 27.141 -10.891 3.547 1 98.88 110 THR B C 1
ATOM 6516 O O . THR B 1 110 ? 26.062 -11.484 3.652 1 98.88 110 THR B O 1
ATOM 6519 N N . SER B 1 111 ? 27.375 -10.047 2.596 1 98.75 111 SER B N 1
ATOM 6520 C CA . SER B 1 111 ? 26.5 -9.914 1.43 1 98.75 111 SER B CA 1
ATOM 6521 C C . SER B 1 111 ? 26.938 -10.859 0.312 1 98.75 111 SER B C 1
ATOM 6523 O O . SER B 1 111 ? 28.125 -10.93 -0.026 1 98.75 111 SER B O 1
ATOM 6525 N N . PHE B 1 112 ? 26 -11.562 -0.22 1 98.75 112 PHE B N 1
ATOM 6526 C CA . PHE B 1 112 ? 26.25 -12.523 -1.285 1 98.75 112 PHE B CA 1
ATOM 6527 C C . PHE B 1 112 ? 25.641 -12.055 -2.6 1 98.75 112 PHE B C 1
ATOM 6529 O O . PHE B 1 112 ? 24.484 -11.602 -2.629 1 98.75 112 PHE B O 1
ATOM 6536 N N . PHE B 1 113 ? 26.406 -12.133 -3.691 1 98.69 113 PHE B N 1
ATOM 6537 C CA . PHE B 1 113 ? 25.969 -11.906 -5.062 1 98.69 113 PHE B CA 1
ATOM 6538 C C . PHE B 1 113 ? 26.344 -13.086 -5.953 1 98.69 113 PHE B C 1
ATOM 6540 O O . PHE B 1 113 ? 27.484 -13.188 -6.406 1 98.69 113 PHE B O 1
ATOM 6547 N N . GLN B 1 114 ? 25.422 -13.945 -6.258 1 98.62 114 GLN B N 1
ATOM 6548 C CA . GLN B 1 114 ? 25.656 -15.125 -7.082 1 98.62 114 GLN B CA 1
ATOM 6549 C C . GLN B 1 114 ? 25.234 -14.883 -8.531 1 98.62 114 GLN B C 1
ATOM 6551 O O . GLN B 1 114 ? 24.047 -14.82 -8.828 1 98.62 114 GLN B O 1
ATOM 6556 N N . PHE B 1 115 ? 26.188 -14.734 -9.383 1 98.19 115 PHE B N 1
ATOM 6557 C CA . PHE B 1 115 ? 25.922 -14.625 -10.812 1 98.19 115 PHE B CA 1
ATOM 6558 C C . PHE B 1 115 ? 25.656 -16 -11.414 1 98.19 115 PHE B C 1
ATOM 6560 O O . PHE B 1 115 ? 26.172 -17.016 -10.922 1 98.19 115 PHE B O 1
ATOM 6567 N N . HIS B 1 116 ? 24.828 -16.062 -12.414 1 96.06 116 HIS B N 1
ATOM 6568 C CA . HIS B 1 116 ? 24.594 -17.25 -13.227 1 96.06 116 HIS B CA 1
ATOM 6569 C C . HIS B 1 116 ? 25.141 -17.062 -14.633 1 96.06 116 HIS B C 1
ATOM 6571 O O . HIS B 1 116 ? 24.812 -16.109 -15.32 1 96.06 116 HIS B O 1
ATOM 6577 N N . ASP B 1 117 ? 25.969 -18.016 -15.086 1 97.06 117 ASP B N 1
ATOM 6578 C CA . ASP B 1 117 ? 26.672 -17.875 -16.359 1 97.06 117 ASP B CA 1
ATOM 6579 C C . ASP B 1 117 ? 25.703 -17.625 -17.5 1 97.06 117 ASP B C 1
ATOM 6581 O O . ASP B 1 117 ? 24.688 -18.328 -17.625 1 97.06 117 ASP B O 1
ATOM 6585 N N . GLY B 1 118 ? 25.969 -16.609 -18.234 1 97.5 118 GLY B N 1
ATOM 6586 C CA . GLY B 1 118 ? 25.234 -16.312 -19.453 1 97.5 118 GLY B CA 1
ATOM 6587 C C . GLY B 1 118 ? 23.984 -15.492 -19.203 1 97.5 118 GLY B C 1
ATOM 6588 O O . GLY B 1 118 ? 23.266 -15.156 -20.141 1 97.5 118 GLY B O 1
ATOM 6589 N N . LEU B 1 119 ? 23.719 -15.164 -17.984 1 98.12 119 LEU B N 1
ATOM 6590 C CA . LEU B 1 119 ? 22.516 -14.43 -17.641 1 98.12 119 LEU B CA 1
ATOM 6591 C C . LEU B 1 119 ? 22.844 -13.117 -16.938 1 98.12 119 LEU B C 1
ATOM 6593 O O . LEU B 1 119 ? 23.75 -13.078 -16.078 1 98.12 119 LEU B O 1
ATOM 6597 N N . ALA B 1 120 ? 22.141 -12.062 -17.297 1 98.38 120 ALA B N 1
ATOM 6598 C CA . ALA B 1 120 ? 22.328 -10.766 -16.641 1 98.38 120 ALA B CA 1
ATOM 6599 C C . ALA B 1 120 ? 21.484 -10.672 -15.375 1 98.38 120 ALA B C 1
ATOM 6601 O O . ALA B 1 120 ? 20.688 -9.727 -15.211 1 98.38 120 ALA B O 1
ATOM 6602 N N . VAL B 1 121 ? 21.594 -11.641 -14.484 1 98.31 121 VAL B N 1
ATOM 6603 C CA . VAL B 1 121 ? 20.859 -11.773 -13.234 1 98.31 121 VAL B CA 1
ATOM 6604 C C . VAL B 1 121 ? 21.812 -12.227 -12.125 1 98.31 121 VAL B C 1
ATOM 6606 O O . VAL B 1 121 ? 22.703 -13.055 -12.359 1 98.31 121 VAL B O 1
ATOM 6609 N N . LEU B 1 122 ? 21.734 -11.664 -11 1 98 122 LEU B N 1
ATOM 6610 C CA . LEU B 1 122 ? 22.406 -12.156 -9.805 1 98 122 LEU B CA 1
ATOM 6611 C C . LEU B 1 122 ? 21.406 -12.469 -8.703 1 98 122 LEU B C 1
ATOM 6613 O O . LEU B 1 122 ? 20.359 -11.812 -8.602 1 98 122 LEU B O 1
ATOM 6617 N N . LYS B 1 123 ? 21.641 -13.469 -7.984 1 98.5 123 LYS B N 1
ATOM 6618 C CA . LYS B 1 123 ? 20.906 -13.766 -6.758 1 98.5 123 LYS B CA 1
ATOM 6619 C C . LYS B 1 123 ? 21.609 -13.172 -5.539 1 98.5 123 LYS B C 1
ATOM 6621 O O . LYS B 1 123 ? 22.797 -13.414 -5.324 1 98.5 123 LYS B O 1
ATOM 6626 N N . SER B 1 124 ? 20.875 -12.367 -4.762 1 98.75 124 SER B N 1
ATOM 6627 C CA . SER B 1 124 ? 21.453 -11.633 -3.643 1 98.75 124 SER B CA 1
ATOM 6628 C C . SER B 1 124 ? 20.797 -12.023 -2.324 1 98.75 124 SER B C 1
ATOM 6630 O O . SER B 1 124 ? 19.578 -12.234 -2.273 1 98.75 124 SER B O 1
ATOM 6632 N N . TRP B 1 125 ? 21.531 -12.203 -1.271 1 98.81 125 TRP B N 1
ATOM 6633 C CA . TRP B 1 125 ? 21.062 -12.32 0.105 1 98.81 125 TRP B CA 1
ATOM 6634 C C . TRP B 1 125 ? 22.141 -11.883 1.091 1 98.81 125 TRP B C 1
ATOM 6636 O O . TRP B 1 125 ? 23.25 -11.547 0.692 1 98.81 125 TRP B O 1
ATOM 6646 N N . THR B 1 126 ? 21.781 -11.711 2.355 1 98.88 126 THR B N 1
ATOM 6647 C CA . THR B 1 126 ? 22.688 -11.273 3.408 1 98.88 126 THR B CA 1
ATOM 6648 C C . THR B 1 126 ? 22.672 -12.25 4.582 1 98.88 126 THR B C 1
ATOM 6650 O O . THR B 1 126 ? 21.609 -12.734 4.977 1 98.88 126 THR B O 1
ATOM 6653 N N . GLU B 1 127 ? 23.828 -12.586 5.074 1 98.88 127 GLU B N 1
ATOM 6654 C CA . GLU B 1 127 ? 23.938 -13.328 6.324 1 98.88 127 GLU B CA 1
ATOM 6655 C C . GLU B 1 127 ? 24.438 -12.43 7.457 1 98.88 127 GLU B C 1
ATOM 6657 O O . GLU B 1 127 ? 25.328 -11.617 7.258 1 98.88 127 GLU B O 1
ATOM 6662 N N . LEU B 1 128 ? 23.766 -12.492 8.547 1 98.88 128 LEU B N 1
ATOM 6663 C CA . LEU B 1 128 ? 24.156 -11.812 9.781 1 98.88 128 LEU B CA 1
ATOM 6664 C C . LEU B 1 128 ? 24.75 -12.797 10.773 1 98.88 128 LEU B C 1
ATOM 6666 O O . LEU B 1 128 ? 24.281 -13.93 10.891 1 98.88 128 LEU B O 1
ATOM 6670 N N . ARG B 1 129 ? 25.766 -12.43 11.43 1 98.88 129 ARG B N 1
ATOM 6671 C CA . ARG B 1 129 ? 26.344 -13.188 12.539 1 98.88 129 ARG B CA 1
ATOM 6672 C C . ARG B 1 129 ? 26.625 -12.289 13.734 1 98.88 129 ARG B C 1
ATOM 6674 O O . ARG B 1 129 ? 27.25 -11.234 13.586 1 98.88 129 ARG B O 1
ATOM 6681 N N . ASN B 1 130 ? 26.188 -12.664 14.914 1 98.81 130 ASN B N 1
ATOM 6682 C CA . ASN B 1 130 ? 26.531 -11.945 16.125 1 98.81 130 ASN B CA 1
ATOM 6683 C C . ASN B 1 130 ? 27.922 -12.336 16.625 1 98.81 130 ASN B C 1
ATOM 6685 O O . ASN B 1 130 ? 28.062 -13.312 17.359 1 98.81 130 ASN B O 1
ATOM 6689 N N . ALA B 1 131 ? 28.828 -11.531 16.281 1 98.44 131 ALA B N 1
ATOM 6690 C CA . ALA B 1 131 ? 30.203 -11.789 16.719 1 98.44 131 ALA B CA 1
ATOM 6691 C C . ALA B 1 131 ? 30.5 -11.062 18.031 1 98.44 131 ALA B C 1
ATOM 6693 O O . ALA B 1 131 ? 31.656 -11.047 18.484 1 98.44 131 ALA B O 1
ATOM 6694 N N . GLY B 1 132 ? 29.547 -10.422 18.562 1 97.94 132 GLY B N 1
ATOM 6695 C CA . GLY B 1 132 ? 29.703 -9.727 19.828 1 97.94 132 GLY B CA 1
ATOM 6696 C C . GLY B 1 132 ? 29.359 -10.594 21.031 1 97.94 132 GLY B C 1
ATOM 6697 O O . GLY B 1 132 ? 29.312 -11.82 20.922 1 97.94 132 GLY B O 1
ATOM 6698 N N . THR B 1 133 ? 29.203 -9.938 22.203 1 97.25 133 THR B N 1
ATOM 6699 C CA . THR B 1 133 ? 29 -10.672 23.453 1 97.25 133 THR B CA 1
ATOM 6700 C C . THR B 1 133 ? 27.562 -10.492 23.953 1 97.25 133 THR B C 1
ATOM 6702 O O . THR B 1 133 ? 27.109 -11.242 24.812 1 97.25 133 THR B O 1
ATOM 6705 N N . GLU B 1 134 ? 26.859 -9.516 23.406 1 97.19 134 GLU B N 1
ATOM 6706 C CA . GLU B 1 134 ? 25.484 -9.25 23.828 1 97.19 134 GLU B CA 1
ATOM 6707 C C . GLU B 1 134 ? 24.5 -9.727 22.766 1 97.19 134 GLU B C 1
ATOM 6709 O O . GLU B 1 134 ? 24.844 -9.852 21.594 1 97.19 134 GLU B O 1
ATOM 6714 N N . GLU B 1 135 ? 23.266 -10.016 23.25 1 97.94 135 GLU B N 1
ATOM 6715 C CA . GLU B 1 135 ? 22.219 -10.367 22.281 1 97.94 135 GLU B CA 1
ATOM 6716 C C . GLU B 1 135 ? 21.875 -9.188 21.391 1 97.94 135 GLU B C 1
ATOM 6718 O O . GLU B 1 135 ? 21.875 -8.039 21.844 1 97.94 135 GLU B O 1
ATOM 6723 N N . LEU B 1 136 ? 21.609 -9.422 20.141 1 98.56 136 LEU B N 1
ATOM 6724 C CA . LEU B 1 136 ? 21.172 -8.414 19.172 1 98.56 136 LEU B CA 1
ATOM 6725 C C . LEU B 1 136 ? 19.75 -8.703 18.688 1 98.56 136 LEU B C 1
ATOM 6727 O O . LEU B 1 136 ? 19.406 -9.859 18.453 1 98.56 136 LEU B O 1
ATOM 6731 N N . GLY B 1 137 ? 18.875 -7.73 18.719 1 98.69 137 GLY B N 1
ATOM 6732 C CA . GLY B 1 137 ? 17.562 -7.848 18.109 1 98.69 137 GLY B CA 1
ATOM 6733 C C . GLY B 1 137 ? 17.5 -7.285 16.703 1 98.69 137 GLY B C 1
ATOM 6734 O O . GLY B 1 137 ? 17.641 -6.074 16.5 1 98.69 137 GLY B O 1
ATOM 6735 N N . VAL B 1 138 ? 17.266 -8.133 15.656 1 98.81 138 VAL B N 1
ATOM 6736 C CA . VAL B 1 138 ? 17.234 -7.707 14.258 1 98.81 138 VAL B CA 1
ATOM 6737 C C . VAL B 1 138 ? 15.797 -7.336 13.867 1 98.81 138 VAL B C 1
ATOM 6739 O O . VAL B 1 138 ? 14.891 -8.164 13.945 1 98.81 138 VAL B O 1
ATOM 6742 N N . GLU B 1 139 ? 15.57 -6.113 13.43 1 98.19 139 GLU B N 1
ATOM 6743 C CA . GLU B 1 139 ? 14.258 -5.625 13.023 1 98.19 139 GLU B CA 1
ATOM 6744 C C . GLU B 1 139 ? 14.109 -5.637 11.5 1 98.19 139 GLU B C 1
ATOM 6746 O O . GLU B 1 139 ? 12.992 -5.715 10.984 1 98.19 139 GLU B O 1
ATOM 6751 N N . TYR B 1 140 ? 15.188 -5.508 10.82 1 98.25 140 TYR B N 1
ATOM 6752 C CA . TYR B 1 140 ? 15.203 -5.434 9.367 1 98.25 140 TYR B CA 1
ATOM 6753 C C . TYR B 1 140 ? 16.578 -5.781 8.812 1 98.25 140 TYR B C 1
ATOM 6755 O O . TYR B 1 140 ? 17.609 -5.426 9.414 1 98.25 140 TYR B O 1
ATOM 6763 N N . VAL B 1 141 ? 16.625 -6.43 7.703 1 98.81 141 VAL B N 1
ATOM 6764 C CA . VAL B 1 141 ? 17.828 -6.656 6.93 1 98.81 141 VAL B CA 1
ATOM 6765 C C . VAL B 1 141 ? 17.5 -6.719 5.441 1 98.81 141 VAL B C 1
ATOM 6767 O O . VAL B 1 141 ? 16.578 -7.445 5.035 1 98.81 141 VAL B O 1
ATOM 6770 N N . SER B 1 142 ? 18.172 -5.953 4.629 1 98.75 142 SER B N 1
ATOM 6771 C CA . SER B 1 142 ? 17.953 -5.996 3.186 1 98.75 142 SER B CA 1
ATOM 6772 C C . SER B 1 142 ? 18.656 -7.195 2.557 1 98.75 142 SER B C 1
ATOM 6774 O O . SER B 1 142 ? 19.75 -7.57 2.977 1 98.75 142 SER B O 1
ATOM 6776 N N . SER B 1 143 ? 17.953 -7.805 1.604 1 98.88 143 SER B N 1
ATOM 6777 C CA . SER B 1 143 ? 18.594 -8.789 0.73 1 98.88 143 SER B CA 1
ATOM 6778 C C . SER B 1 143 ? 19.297 -8.117 -0.438 1 98.88 143 SER B C 1
ATOM 6780 O O . SER B 1 143 ? 20.25 -8.68 -1.003 1 98.88 143 SER B O 1
ATOM 6782 N N . PHE B 1 144 ? 18.859 -7.004 -0.818 1 98.69 144 PHE B N 1
ATOM 6783 C CA . PHE B 1 144 ? 19.422 -6.188 -1.882 1 98.69 144 PHE B CA 1
ATOM 6784 C C . PHE B 1 144 ? 19.141 -4.711 -1.644 1 98.69 144 PHE B C 1
ATOM 6786 O O . PHE B 1 144 ? 18.047 -4.348 -1.217 1 98.69 144 PHE B O 1
ATOM 6793 N N . SER B 1 145 ? 20.078 -3.859 -1.814 1 98.38 145 SER B N 1
ATOM 6794 C CA . SER B 1 145 ? 19.984 -2.408 -1.685 1 98.38 145 SER B CA 1
ATOM 6795 C C . SER B 1 145 ? 20.766 -1.705 -2.791 1 98.38 145 SER B C 1
ATOM 6797 O O . SER B 1 145 ? 21.938 -1.993 -3.01 1 98.38 145 SER B O 1
ATOM 6799 N N . LEU B 1 146 ? 20.109 -0.799 -3.479 1 98.06 146 LEU B N 1
ATOM 6800 C CA . LEU B 1 146 ? 20.781 -0.06 -4.539 1 98.06 146 LEU B CA 1
ATOM 6801 C C . LEU B 1 146 ? 20.234 1.36 -4.645 1 98.06 146 LEU B C 1
ATOM 6803 O O . LEU B 1 146 ? 19.016 1.559 -4.73 1 98.06 146 LEU B O 1
ATOM 6807 N N . ASN B 1 147 ? 21.109 2.371 -4.539 1 96.69 147 ASN B N 1
ATOM 6808 C CA . ASN B 1 147 ? 20.797 3.771 -4.805 1 96.69 147 ASN B CA 1
ATOM 6809 C C . ASN B 1 147 ? 21.25 4.195 -6.199 1 96.69 147 ASN B C 1
ATOM 6811 O O . ASN B 1 147 ? 21.953 3.443 -6.879 1 96.69 147 ASN B O 1
ATOM 6815 N N . GLY B 1 148 ? 20.75 5.301 -6.738 1 97 148 GLY B N 1
ATOM 6816 C CA . GLY B 1 148 ? 21.188 5.824 -8.023 1 97 148 GLY B CA 1
ATOM 6817 C C . GLY B 1 148 ? 20.469 5.184 -9.203 1 97 148 GLY B C 1
ATOM 6818 O O . GLY B 1 148 ? 21.031 5.086 -10.289 1 97 148 GLY B O 1
ATOM 6819 N N . LEU B 1 149 ? 19.281 4.746 -9.062 1 97.62 149 LEU B N 1
ATOM 6820 C CA . LEU B 1 149 ? 18.547 3.992 -10.078 1 97.62 149 LEU B CA 1
ATOM 6821 C C . LEU B 1 149 ? 18.234 4.871 -11.289 1 97.62 149 LEU B C 1
ATOM 6823 O O . LEU B 1 149 ? 18.062 4.367 -12.398 1 97.62 149 LEU B O 1
ATOM 6827 N N . ALA B 1 150 ? 18.141 6.145 -11.078 1 96.62 150 ALA B N 1
ATOM 6828 C CA . ALA B 1 150 ? 17.734 7.039 -12.156 1 96.62 150 ALA B CA 1
ATOM 6829 C C . ALA B 1 150 ? 18.891 7.898 -12.641 1 96.62 150 ALA B C 1
ATOM 6831 O O . ALA B 1 150 ? 18.688 8.906 -13.312 1 96.62 150 ALA B O 1
ATOM 6832 N N . LYS B 1 151 ? 20.078 7.547 -12.305 1 96.31 151 LYS B N 1
ATOM 6833 C CA . LYS B 1 151 ? 21.203 8.422 -12.609 1 96.31 151 LYS B CA 1
ATOM 6834 C C . LYS B 1 151 ? 21.547 8.391 -14.094 1 96.31 151 LYS B C 1
ATOM 6836 O O . LYS B 1 151 ? 22.141 9.328 -14.617 1 96.31 151 LYS B O 1
ATOM 6841 N N . ASP B 1 152 ? 21.203 7.277 -14.773 1 96 152 ASP B N 1
ATOM 6842 C CA . ASP B 1 152 ? 21.516 7.172 -16.203 1 96 152 ASP B CA 1
ATOM 6843 C C . ASP B 1 152 ? 20.547 8.016 -17.031 1 96 152 ASP B C 1
ATOM 6845 O O . ASP B 1 152 ? 19.344 8.023 -16.781 1 96 152 ASP B O 1
ATOM 6849 N N . GLY B 1 153 ? 21.109 8.703 -18.047 1 94.06 153 GLY B N 1
ATOM 6850 C CA . GLY B 1 153 ? 20.328 9.633 -18.859 1 94.06 153 GLY B CA 1
ATOM 6851 C C . GLY B 1 153 ? 20.312 11.039 -18.297 1 94.06 153 GLY B C 1
ATOM 6852 O O . GLY B 1 153 ? 20.766 11.273 -17.172 1 94.06 153 GLY B O 1
ATOM 6853 N N . ALA B 1 154 ? 19.781 12.023 -19.047 1 93.56 154 ALA B N 1
ATOM 6854 C CA . ALA B 1 154 ? 19.828 13.438 -18.672 1 93.56 154 ALA B CA 1
ATOM 6855 C C . ALA B 1 154 ? 18.516 13.883 -18.047 1 93.56 154 ALA B C 1
ATOM 6857 O O . ALA B 1 154 ? 18.484 14.852 -17.281 1 93.56 154 ALA B O 1
ATOM 6858 N N . GLY B 1 155 ? 17.531 13.227 -18.312 1 94.12 155 GLY B N 1
ATOM 6859 C CA . GLY B 1 155 ? 16.203 13.656 -17.891 1 94.12 155 GLY B CA 1
ATOM 6860 C C . GLY B 1 155 ? 15.938 13.398 -16.422 1 94.12 155 GLY B C 1
ATOM 6861 O O . GLY B 1 155 ? 16.641 12.617 -15.781 1 94.12 155 GLY B O 1
ATOM 6862 N N . ASP B 1 156 ? 14.891 14.039 -15.859 1 95.19 156 ASP B N 1
ATOM 6863 C CA . ASP B 1 156 ? 14.461 13.844 -14.477 1 95.19 156 ASP B CA 1
ATOM 6864 C C . ASP B 1 156 ? 13.773 12.492 -14.305 1 95.19 156 ASP B C 1
ATOM 6866 O O . ASP B 1 156 ? 13.148 11.984 -15.242 1 95.19 156 ASP B O 1
ATOM 6870 N N . GLN B 1 157 ? 13.875 11.945 -13.094 1 96.44 157 GLN B N 1
ATOM 6871 C CA . GLN B 1 157 ? 13.297 10.633 -12.836 1 96.44 157 GLN B CA 1
ATOM 6872 C C . GLN B 1 157 ? 11.789 10.633 -13.07 1 96.44 157 GLN B C 1
ATOM 6874 O O . GLN B 1 157 ? 11.219 9.625 -13.492 1 96.44 157 GLN B O 1
ATOM 6879 N N . ASP B 1 158 ? 11.117 11.719 -12.875 1 97.06 158 ASP B N 1
ATOM 6880 C CA . ASP B 1 158 ? 9.664 11.797 -13.016 1 97.06 158 ASP B CA 1
ATOM 6881 C C . ASP B 1 158 ? 9.242 11.57 -14.469 1 97.06 158 ASP B C 1
ATOM 6883 O O . ASP B 1 158 ? 8.133 11.109 -14.734 1 97.06 158 ASP B O 1
ATOM 6887 N N . ASP B 1 159 ? 10.133 11.844 -15.398 1 96.31 159 ASP B N 1
ATOM 6888 C CA . ASP B 1 159 ? 9.797 11.805 -16.812 1 96.31 159 ASP B CA 1
ATOM 6889 C C . ASP B 1 159 ? 10.234 10.484 -17.453 1 96.31 159 ASP B C 1
ATOM 6891 O O . ASP B 1 159 ? 9.609 10.008 -18.406 1 96.31 159 ASP B O 1
ATOM 6895 N N . LYS B 1 160 ? 11.281 9.977 -16.906 1 97.88 160 LYS B N 1
ATOM 6896 C CA . LYS B 1 160 ? 11.898 8.914 -17.688 1 97.88 160 LYS B CA 1
ATOM 6897 C C . LYS B 1 160 ? 11.703 7.555 -17.016 1 97.88 160 LYS B C 1
ATOM 6899 O O . LYS B 1 160 ? 11.938 6.512 -17.625 1 97.88 160 LYS B O 1
ATOM 6904 N N . MET B 1 161 ? 11.336 7.523 -15.719 1 98.44 161 MET B N 1
ATOM 6905 C CA . MET B 1 161 ? 11.211 6.254 -15.008 1 98.44 161 MET B CA 1
ATOM 6906 C C . MET B 1 161 ? 9.773 5.742 -15.055 1 98.44 161 MET B C 1
ATOM 6908 O O . MET B 1 161 ? 8.836 6.496 -14.82 1 98.44 161 MET B O 1
ATOM 6912 N N . LYS B 1 162 ? 9.578 4.449 -15.375 1 98.56 162 LYS B N 1
ATOM 6913 C CA . LYS B 1 162 ? 8.305 3.742 -15.32 1 98.56 162 LYS B CA 1
ATOM 6914 C C . LYS B 1 162 ? 8.391 2.52 -14.414 1 98.56 162 LYS B C 1
ATOM 6916 O O . LYS B 1 162 ? 9.289 1.691 -14.562 1 98.56 162 LYS B O 1
ATOM 6921 N N . LEU B 1 163 ? 7.539 2.488 -13.453 1 98.75 163 LEU B N 1
ATOM 6922 C CA . LEU B 1 163 ? 7.457 1.352 -12.539 1 98.75 163 LEU B CA 1
ATOM 6923 C C . LEU B 1 163 ? 6.324 0.414 -12.938 1 98.75 163 LEU B C 1
ATOM 6925 O O . LEU B 1 163 ? 5.18 0.848 -13.094 1 98.75 163 LEU B O 1
ATOM 6929 N N . HIS B 1 164 ? 6.66 -0.862 -13.211 1 98.62 164 HIS B N 1
ATOM 6930 C CA . HIS B 1 164 ? 5.668 -1.891 -13.516 1 98.62 164 HIS B CA 1
ATOM 6931 C C . HIS B 1 164 ? 5.34 -2.717 -12.273 1 98.62 164 HIS B C 1
ATOM 6933 O O . HIS B 1 164 ? 6.219 -3.354 -11.695 1 98.62 164 HIS B O 1
ATOM 6939 N N . LEU B 1 165 ? 4.07 -2.662 -11.914 1 98.12 165 LEU B N 1
ATOM 6940 C CA . LEU B 1 165 ? 3.586 -3.332 -10.719 1 98.12 165 LEU B CA 1
ATOM 6941 C C . LEU B 1 165 ? 2.727 -4.539 -11.078 1 98.12 165 LEU B C 1
ATOM 6943 O O . LEU B 1 165 ? 1.917 -4.477 -12 1 98.12 165 LEU B O 1
ATOM 6947 N N . ALA B 1 166 ? 2.926 -5.586 -10.336 1 96.88 166 ALA B N 1
ATOM 6948 C CA . ALA B 1 166 ? 2.166 -6.812 -10.578 1 96.88 166 ALA B CA 1
ATOM 6949 C C . ALA B 1 166 ? 1.098 -7.008 -9.5 1 96.88 166 ALA B C 1
ATOM 6951 O O . ALA B 1 166 ? 1.351 -7.637 -8.469 1 96.88 166 ALA B O 1
ATOM 6952 N N . HIS B 1 167 ? -0.106 -6.582 -9.797 1 97.44 167 HIS B N 1
ATOM 6953 C CA . HIS B 1 167 ? -1.237 -6.852 -8.914 1 97.44 167 HIS B CA 1
ATOM 6954 C C . HIS B 1 167 ? -1.729 -8.289 -9.07 1 97.44 167 HIS B C 1
ATOM 6956 O O . HIS B 1 167 ? -1.615 -8.875 -10.156 1 97.44 167 HIS B O 1
ATOM 6962 N N . ASN B 1 168 ? -2.191 -8.828 -8.031 1 97.12 168 ASN B N 1
ATOM 6963 C CA . ASN B 1 168 ? -2.67 -10.211 -8 1 97.12 168 ASN B CA 1
ATOM 6964 C C . ASN B 1 168 ? -3.848 -10.375 -7.047 1 97.12 168 ASN B C 1
ATOM 6966 O O . ASN B 1 168 ? -3.92 -9.703 -6.02 1 97.12 168 ASN B O 1
ATOM 6970 N N . GLY B 1 169 ? -4.836 -11.109 -7.438 1 95.44 169 GLY B N 1
ATOM 6971 C CA . GLY B 1 169 ? -5.984 -11.445 -6.613 1 95.44 169 GLY B CA 1
ATOM 6972 C C . GLY B 1 169 ? -6.625 -12.773 -6.988 1 95.44 169 GLY B C 1
ATOM 6973 O O . GLY B 1 169 ? -6.422 -13.273 -8.094 1 95.44 169 GLY B O 1
ATOM 6974 N N . TRP B 1 170 ? -7.383 -13.328 -6.031 1 95.94 170 TRP B N 1
ATOM 6975 C CA . TRP B 1 170 ? -8.109 -14.57 -6.305 1 95.94 170 TRP B CA 1
ATOM 6976 C C . TRP B 1 170 ? -9.07 -14.391 -7.477 1 95.94 170 TRP B C 1
ATOM 6978 O O . TRP B 1 170 ? -9.906 -13.484 -7.465 1 95.94 170 TRP B O 1
ATOM 6988 N N . GLN B 1 171 ? -8.898 -15.102 -8.562 1 95.81 171 GLN B N 1
ATOM 6989 C CA . GLN B 1 171 ? -9.672 -15.125 -9.797 1 95.81 171 GLN B CA 1
ATOM 6990 C C . GLN B 1 171 ? -9.391 -13.891 -10.648 1 95.81 171 GLN B C 1
ATOM 6992 O O . GLN B 1 171 ? -10.133 -13.594 -11.586 1 95.81 171 GLN B O 1
ATOM 6997 N N . SER B 1 172 ? -8.414 -13.125 -10.273 1 96.06 172 SER B N 1
ATOM 6998 C CA . SER B 1 172 ? -7.934 -11.977 -11.031 1 96.06 172 SER B CA 1
ATOM 6999 C C . SER B 1 172 ? -6.414 -11.875 -10.977 1 96.06 172 SER B C 1
ATOM 7001 O O . SER B 1 172 ? -5.867 -10.805 -10.703 1 96.06 172 SER B O 1
ATOM 7003 N N . GLU B 1 173 ? -5.785 -12.914 -11.234 1 97.38 173 GLU B N 1
ATOM 7004 C CA . GLU B 1 173 ? -4.34 -13.008 -11.047 1 97.38 173 GLU B CA 1
ATOM 7005 C C . GLU B 1 173 ? -3.594 -12.242 -12.133 1 97.38 173 GLU B C 1
ATOM 7007 O O . GLU B 1 173 ? -4.105 -12.078 -13.25 1 97.38 173 GLU B O 1
ATOM 7012 N N . VAL B 1 174 ? -2.43 -11.789 -11.789 1 97.88 174 VAL B N 1
ATOM 7013 C CA . VAL B 1 174 ? -1.364 -11.297 -12.656 1 97.88 174 VAL B CA 1
ATOM 7014 C C . VAL B 1 174 ? -1.857 -10.094 -13.453 1 97.88 174 VAL B C 1
ATOM 7016 O O . VAL B 1 174 ? -1.795 -10.086 -14.688 1 97.88 174 VAL B O 1
ATOM 7019 N N . GLN B 1 175 ? -2.234 -9.086 -12.805 1 97 175 GLN B N 1
ATOM 7020 C CA . GLN B 1 175 ? -2.615 -7.812 -13.414 1 97 175 GLN B CA 1
ATOM 7021 C C . GLN B 1 175 ? -1.466 -6.809 -13.359 1 97 175 GLN B C 1
ATOM 7023 O O . GLN B 1 175 ? -1.211 -6.207 -12.312 1 97 175 GLN B O 1
ATOM 7028 N N . TRP B 1 176 ? -0.908 -6.57 -14.508 1 97.62 176 TRP B N 1
ATOM 7029 C CA . TRP B 1 176 ? 0.208 -5.629 -14.555 1 97.62 176 TRP B CA 1
ATOM 7030 C C . TRP B 1 176 ? -0.28 -4.219 -14.867 1 97.62 176 TRP B C 1
ATOM 7032 O O . TRP B 1 176 ? -1.181 -4.035 -15.688 1 97.62 176 TRP B O 1
ATOM 7042 N N . ARG B 1 177 ? 0.28 -3.268 -14.18 1 97.75 177 ARG B N 1
ATOM 7043 C CA . ARG B 1 177 ? 0.072 -1.852 -14.461 1 97.75 177 ARG B CA 1
ATOM 7044 C C . ARG B 1 177 ? 1.399 -1.101 -14.5 1 97.75 177 ARG B C 1
ATOM 7046 O O . ARG B 1 177 ? 2.316 -1.41 -13.734 1 97.75 177 ARG B O 1
ATOM 7053 N N . SER B 1 178 ? 1.553 -0.229 -15.398 1 97.69 178 SER B N 1
ATOM 7054 C CA . SER B 1 178 ? 2.719 0.639 -15.531 1 97.69 178 SER B CA 1
ATOM 7055 C C . SER B 1 178 ? 2.398 2.064 -15.094 1 97.69 178 SER B C 1
ATOM 7057 O O . SER B 1 178 ? 1.374 2.625 -15.484 1 97.69 178 SER B O 1
ATOM 7059 N N . ASN B 1 179 ? 3.254 2.615 -14.258 1 98.12 179 ASN B N 1
ATOM 7060 C CA . ASN B 1 179 ? 3.037 3.951 -13.719 1 98.12 179 ASN B CA 1
ATOM 7061 C C . ASN B 1 179 ? 4.324 4.773 -13.719 1 98.12 179 ASN B C 1
ATOM 7063 O O . ASN B 1 179 ? 5.414 4.227 -13.547 1 98.12 179 ASN B O 1
ATOM 7067 N N . THR B 1 180 ? 4.148 6.113 -13.961 1 98 180 THR B N 1
ATOM 7068 C CA . THR B 1 180 ? 5.227 7.008 -13.562 1 98 180 THR B CA 1
ATOM 7069 C C . THR B 1 180 ? 5.312 7.109 -12.039 1 98 180 THR B C 1
ATOM 7071 O O . THR B 1 180 ? 4.371 6.738 -11.336 1 98 180 THR B O 1
ATOM 7074 N N . LEU B 1 181 ? 6.418 7.562 -11.562 1 98 181 LEU B N 1
ATOM 7075 C CA . LEU B 1 181 ? 6.613 7.629 -10.117 1 98 181 LEU B CA 1
ATOM 7076 C C . LEU B 1 181 ? 5.668 8.648 -9.492 1 98 181 LEU B C 1
ATOM 7078 O O . LEU B 1 181 ? 5.051 8.375 -8.461 1 98 181 LEU B O 1
ATOM 7082 N N . PRO B 1 182 ? 5.406 9.805 -10.133 1 97.38 182 PRO B N 1
ATOM 7083 C CA . PRO B 1 182 ? 4.469 10.766 -9.555 1 97.38 182 PRO B CA 1
ATOM 7084 C C . PRO B 1 182 ? 3.039 10.227 -9.484 1 97.38 182 PRO B C 1
ATOM 7086 O O . PRO B 1 182 ? 2.291 10.57 -8.562 1 97.38 182 PRO B O 1
ATOM 7089 N N . GLU B 1 183 ? 2.641 9.383 -10.367 1 97.44 183 GLU B N 1
ATOM 7090 C CA . GLU B 1 183 ? 1.302 8.797 -10.352 1 97.44 183 GLU B CA 1
ATOM 7091 C C . GLU B 1 183 ? 1.074 7.973 -9.094 1 97.44 183 GLU B C 1
ATOM 7093 O O . GLU B 1 183 ? -0.068 7.758 -8.68 1 97.44 183 GLU B O 1
ATOM 7098 N N . LEU B 1 184 ? 2.184 7.562 -8.531 1 97.38 184 LEU B N 1
ATOM 7099 C CA . LEU B 1 184 ? 2.113 6.75 -7.32 1 97.38 184 LEU B CA 1
ATOM 7100 C C . LEU B 1 184 ? 2.467 7.578 -6.09 1 97.38 184 LEU B C 1
ATOM 7102 O O . LEU B 1 184 ? 2.674 7.031 -5.004 1 97.38 184 LEU B O 1
ATOM 7106 N N . GLY B 1 185 ? 2.611 8.828 -6.289 1 95.88 185 GLY B N 1
ATOM 7107 C CA . GLY B 1 185 ? 2.764 9.758 -5.18 1 95.88 185 GLY B CA 1
ATOM 7108 C C . GLY B 1 185 ? 4.211 10.07 -4.855 1 95.88 185 GLY B C 1
ATOM 7109 O O . GLY B 1 185 ? 4.5 10.773 -3.887 1 95.88 185 GLY B O 1
ATOM 7110 N N . LEU B 1 186 ? 5.105 9.539 -5.582 1 96.88 186 LEU B N 1
ATOM 7111 C CA . LEU B 1 186 ? 6.52 9.836 -5.367 1 96.88 186 LEU B CA 1
ATOM 7112 C C . LEU B 1 186 ? 7.035 10.812 -6.414 1 96.88 186 LEU B C 1
ATOM 7114 O O . LEU B 1 186 ? 7.625 10.406 -7.418 1 96.88 186 LEU B O 1
ATOM 7118 N N . SER B 1 187 ? 6.918 12.07 -6.156 1 95.75 187 SER B N 1
ATOM 7119 C CA . SER B 1 187 ? 7.414 13.133 -7.027 1 95.75 187 SER B CA 1
ATOM 7120 C C . SER B 1 187 ? 8.812 13.578 -6.613 1 95.75 187 SER B C 1
ATOM 7122 O O . SER B 1 187 ? 9.148 13.57 -5.43 1 95.75 187 SER B O 1
ATOM 7124 N N . HIS B 1 188 ? 9.57 13.969 -7.551 1 93.56 188 HIS B N 1
ATOM 7125 C CA . HIS B 1 188 ? 10.93 14.438 -7.301 1 93.56 188 HIS B CA 1
ATOM 7126 C C . HIS B 1 188 ? 10.93 15.906 -6.902 1 93.56 188 HIS B C 1
ATOM 7128 O O . HIS B 1 188 ? 11.469 16.75 -7.625 1 93.56 188 HIS B O 1
ATOM 7134 N N . MET B 1 189 ? 10.391 16.234 -5.758 1 91.44 189 MET B N 1
ATOM 7135 C CA . MET B 1 189 ? 10.273 17.609 -5.277 1 91.44 189 MET B CA 1
ATOM 7136 C C . MET B 1 189 ? 11.359 17.922 -4.254 1 91.44 189 MET B C 1
ATOM 7138 O O . MET B 1 189 ? 11.594 19.094 -3.934 1 91.44 189 MET B O 1
ATOM 7142 N N . THR B 1 190 ? 11.969 16.891 -3.754 1 86.31 190 THR B N 1
ATOM 7143 C CA . THR B 1 190 ? 13.008 17.016 -2.736 1 86.31 190 THR B CA 1
ATOM 7144 C C . THR B 1 190 ? 14.086 15.961 -2.914 1 86.31 190 THR B C 1
ATOM 7146 O O . THR B 1 190 ? 13.914 15.023 -3.695 1 86.31 190 THR B O 1
ATOM 7149 N N . ASP B 1 191 ? 15.18 16.172 -2.225 1 85.38 191 ASP B N 1
ATOM 7150 C CA . ASP B 1 191 ? 16.312 15.266 -2.338 1 85.38 191 ASP B CA 1
ATOM 7151 C C . ASP B 1 191 ? 16.094 14 -1.505 1 85.38 191 ASP B C 1
ATOM 7153 O O . ASP B 1 191 ? 16.797 13.008 -1.666 1 85.38 191 ASP B O 1
ATOM 7157 N N . ARG B 1 192 ? 15.117 14.125 -0.589 1 84.94 192 ARG B N 1
ATOM 7158 C CA . ARG B 1 192 ? 14.711 12.977 0.215 1 84.94 192 ARG B CA 1
ATOM 7159 C C . ARG B 1 192 ? 13.242 13.07 0.605 1 84.94 192 ARG B C 1
ATOM 7161 O O . ARG B 1 192 ? 12.727 14.164 0.831 1 84.94 192 ARG B O 1
ATOM 7168 N N . SER B 1 193 ? 12.586 12.008 0.585 1 85.19 193 SER B N 1
ATOM 7169 C CA . SER B 1 193 ? 11.156 12 0.86 1 85.19 193 SER B CA 1
ATOM 7170 C C . SER B 1 193 ? 10.812 11.031 1.987 1 85.19 193 SER B C 1
ATOM 7172 O O . SER B 1 193 ? 11.547 10.062 2.223 1 85.19 193 SER B O 1
ATOM 7174 N N . SER B 1 194 ? 9.758 11.352 2.766 1 90.69 194 SER B N 1
ATOM 7175 C CA . SER B 1 194 ? 9.188 10.367 3.68 1 90.69 194 SER B CA 1
ATOM 7176 C C . SER B 1 194 ? 8.266 9.398 2.945 1 90.69 194 SER B C 1
ATOM 7178 O O . SER B 1 194 ? 7.914 8.344 3.479 1 90.69 194 SER B O 1
ATOM 7180 N N . LYS B 1 195 ? 7.918 9.75 1.758 1 93.94 195 LYS B N 1
ATOM 7181 C CA . LYS B 1 195 ? 7.059 8.914 0.931 1 93.94 195 LYS B CA 1
ATOM 7182 C C . LYS B 1 195 ? 7.855 7.797 0.262 1 93.94 195 LYS B C 1
ATOM 7184 O O . LYS B 1 195 ? 8.961 8.031 -0.227 1 93.94 195 LYS B O 1
ATOM 7189 N N . ARG B 1 196 ? 7.281 6.605 0.344 1 95.19 196 ARG B N 1
ATOM 7190 C CA . ARG B 1 196 ? 7.809 5.48 -0.422 1 95.19 196 ARG B CA 1
ATOM 7191 C C . ARG B 1 196 ? 6.734 4.883 -1.326 1 95.19 196 ARG B C 1
ATOM 7193 O O . ARG B 1 196 ? 5.539 5.047 -1.071 1 95.19 196 ARG B O 1
ATOM 7200 N N . ILE B 1 197 ? 7.156 4.336 -2.459 1 97.56 197 ILE B N 1
ATOM 7201 C CA . ILE B 1 197 ? 6.367 3.311 -3.137 1 97.56 197 ILE B CA 1
ATOM 7202 C C . ILE B 1 197 ? 6.789 1.928 -2.648 1 97.56 197 ILE B C 1
ATOM 7204 O O . ILE B 1 197 ? 7.965 1.564 -2.734 1 97.56 197 ILE B O 1
ATOM 7208 N N . SER B 1 198 ? 5.84 1.236 -2.076 1 97.44 198 SER B N 1
ATOM 7209 C CA . SER B 1 198 ? 6.211 -0.075 -1.553 1 97.44 198 SER B CA 1
ATOM 7210 C C . SER B 1 198 ? 5.109 -1.101 -1.802 1 97.44 198 SER B C 1
ATOM 7212 O O . SER B 1 198 ? 3.934 -0.747 -1.891 1 97.44 198 SER B O 1
ATOM 7214 N N . LEU B 1 199 ? 5.488 -2.279 -1.994 1 97.56 199 LEU B N 1
ATOM 7215 C CA . LEU B 1 199 ? 4.586 -3.424 -1.992 1 97.56 199 LEU B CA 1
ATOM 7216 C C . LEU B 1 199 ? 5.031 -4.469 -0.974 1 97.56 199 LEU B C 1
ATOM 7218 O O . LEU B 1 199 ? 6.234 -4.668 -0.77 1 97.56 199 LEU B O 1
ATOM 7222 N N . SER B 1 200 ? 4.07 -5.023 -0.357 1 96.31 200 SER B N 1
ATOM 7223 C CA . SER B 1 200 ? 4.293 -6.059 0.648 1 96.31 200 SER B CA 1
ATOM 7224 C C . SER B 1 200 ? 3.168 -7.086 0.644 1 96.31 200 SER B C 1
ATOM 7226 O O . SER B 1 200 ? 2.047 -6.785 0.227 1 96.31 200 SER B O 1
ATOM 7228 N N . ASN B 1 201 ? 3.469 -8.242 0.979 1 96.5 201 ASN B N 1
ATOM 7229 C CA . ASN B 1 201 ? 2.492 -9.25 1.378 1 96.5 201 ASN B CA 1
ATOM 7230 C C . ASN B 1 201 ? 2.83 -9.852 2.74 1 96.5 201 ASN B C 1
ATOM 7232 O O . ASN B 1 201 ? 3.998 -10.109 3.035 1 96.5 201 ASN B O 1
ATOM 7236 N N . THR B 1 202 ? 1.845 -9.945 3.564 1 96.38 202 THR B N 1
ATOM 7237 C CA . THR B 1 202 ? 1.991 -10.539 4.891 1 96.38 202 THR B CA 1
ATOM 7238 C C . THR B 1 202 ? 1.179 -11.828 5 1 96.38 202 THR B C 1
ATOM 7240 O O . THR B 1 202 ? -0.019 -11.836 4.703 1 96.38 202 THR B O 1
ATOM 7243 N N . GLY B 1 203 ? 1.845 -12.852 5.406 1 96.44 203 GLY B N 1
ATOM 7244 C CA . GLY B 1 203 ? 1.139 -14.102 5.633 1 96.44 203 GLY B CA 1
ATOM 7245 C C . GLY B 1 203 ? 1.725 -15.266 4.859 1 96.44 203 GLY B C 1
ATOM 7246 O O . GLY B 1 203 ? 2.854 -15.188 4.371 1 96.44 203 GLY B O 1
ATOM 7247 N N . SER B 1 204 ? 0.954 -16.359 4.848 1 96 204 SER B N 1
ATOM 7248 C CA . SER B 1 204 ? 1.417 -17.578 4.211 1 96 204 SER B CA 1
ATOM 7249 C C . SER B 1 204 ? 1.067 -17.594 2.727 1 96 204 SER B C 1
ATOM 7251 O O . SER B 1 204 ? 1.492 -18.5 1.995 1 96 204 SER B O 1
ATOM 7253 N N . TRP B 1 205 ? 0.261 -16.625 2.264 1 96.75 205 TRP B N 1
ATOM 7254 C CA . TRP B 1 205 ? 0.07 -16.375 0.84 1 96.75 205 TRP B CA 1
ATOM 7255 C C . TRP B 1 205 ? 1.05 -15.312 0.344 1 96.75 205 TRP B C 1
ATOM 7257 O O . TRP B 1 205 ? 0.786 -14.117 0.454 1 96.75 205 TRP B O 1
ATOM 7267 N N . ALA B 1 206 ? 2.084 -15.773 -0.291 1 97.12 206 ALA B N 1
ATOM 7268 C CA . ALA B 1 206 ? 3.127 -14.852 -0.727 1 97.12 206 ALA B CA 1
ATOM 7269 C C . ALA B 1 206 ? 2.641 -13.984 -1.882 1 97.12 206 ALA B C 1
ATOM 7271 O O . ALA B 1 206 ? 3.254 -12.961 -2.197 1 97.12 206 ALA B O 1
ATOM 7272 N N . ALA B 1 207 ? 1.46 -14.273 -2.492 1 97.25 207 ALA B N 1
ATOM 7273 C CA . ALA B 1 207 ? 0.963 -13.555 -3.662 1 97.25 207 ALA B CA 1
ATOM 7274 C C . ALA B 1 207 ? -0.51 -13.188 -3.496 1 97.25 207 ALA B C 1
ATOM 7276 O O . ALA B 1 207 ? -1.274 -13.219 -4.465 1 97.25 207 ALA B O 1
ATOM 7277 N N . ALA B 1 208 ? -0.908 -12.805 -2.311 1 95.44 208 ALA B N 1
ATOM 7278 C CA . ALA B 1 208 ? -2.316 -12.562 -2.01 1 95.44 208 ALA B CA 1
ATOM 7279 C C . ALA B 1 208 ? -2.816 -11.305 -2.719 1 95.44 208 ALA B C 1
ATOM 7281 O O . ALA B 1 208 ? -3.961 -11.258 -3.178 1 95.44 208 ALA B O 1
ATOM 7282 N N . GLU B 1 209 ? -1.983 -10.289 -2.809 1 96.38 209 GLU B N 1
ATOM 7283 C CA . GLU B 1 209 ? -2.412 -9.016 -3.373 1 96.38 209 GLU B CA 1
ATOM 7284 C C . GLU B 1 209 ? -1.477 -8.562 -4.492 1 96.38 209 GLU B C 1
ATOM 7286 O O . GLU B 1 209 ? -1.889 -7.832 -5.398 1 96.38 209 GLU B O 1
ATOM 7291 N N . HIS B 1 210 ? -0.236 -8.992 -4.367 1 97.88 210 HIS B N 1
ATOM 7292 C CA . HIS B 1 210 ? 0.824 -8.648 -5.309 1 97.88 210 HIS B CA 1
ATOM 7293 C C . HIS B 1 210 ? 1.771 -9.828 -5.52 1 97.88 210 HIS B C 1
ATOM 7295 O O . HIS B 1 210 ? 1.858 -10.719 -4.672 1 97.88 210 HIS B O 1
ATOM 7301 N N . LEU B 1 211 ? 2.389 -9.828 -6.664 1 98.56 211 LEU B N 1
ATOM 7302 C CA . LEU B 1 211 ? 3.49 -10.766 -6.863 1 98.56 211 LEU B CA 1
ATOM 7303 C C . LEU B 1 211 ? 4.785 -10.211 -6.277 1 98.56 211 LEU B C 1
ATOM 7305 O O . LEU B 1 211 ? 5 -8.992 -6.273 1 98.56 211 LEU B O 1
ATOM 7309 N N . PRO B 1 212 ? 5.613 -11.062 -5.719 1 98.56 212 PRO B N 1
ATOM 7310 C CA . PRO B 1 212 ? 6.859 -10.625 -5.082 1 98.56 212 PRO B CA 1
ATOM 7311 C C . PRO B 1 212 ? 7.934 -10.242 -6.098 1 98.56 212 PRO B C 1
ATOM 7313 O O . PRO B 1 212 ? 9.031 -10.812 -6.082 1 98.56 212 PRO B O 1
ATOM 7316 N N . MET B 1 213 ? 7.629 -9.242 -6.902 1 98.69 213 MET B N 1
ATOM 7317 C CA . MET B 1 213 ? 8.523 -8.82 -7.977 1 98.69 213 MET B CA 1
ATOM 7318 C C . MET B 1 213 ? 8.188 -7.398 -8.422 1 98.69 213 MET B C 1
ATOM 7320 O O . MET B 1 213 ? 7.188 -6.824 -7.996 1 98.69 213 MET B O 1
ATOM 7324 N N . GLY B 1 214 ? 8.992 -6.805 -9.211 1 98.44 214 GLY B N 1
ATOM 7325 C CA . GLY B 1 214 ? 8.789 -5.512 -9.836 1 98.44 214 GLY B CA 1
ATOM 7326 C C . GLY B 1 214 ? 9.773 -5.227 -10.953 1 98.44 214 GLY B C 1
ATOM 7327 O O . GLY B 1 214 ? 10.781 -5.926 -11.094 1 98.44 214 GLY B O 1
ATOM 7328 N N . LEU B 1 215 ? 9.414 -4.332 -11.828 1 98.81 215 LEU B N 1
ATOM 7329 C CA . LEU B 1 215 ? 10.297 -3.854 -12.891 1 98.81 215 LEU B CA 1
ATOM 7330 C C . LEU B 1 215 ? 10.336 -2.33 -12.914 1 98.81 215 LEU B C 1
ATOM 7332 O O . LEU B 1 215 ? 9.312 -1.671 -12.742 1 98.81 215 LEU B O 1
ATOM 7336 N N . LEU B 1 216 ? 11.477 -1.796 -13.016 1 98.88 216 LEU B N 1
ATOM 7337 C CA . LEU B 1 216 ? 11.703 -0.36 -13.133 1 98.88 216 LEU B CA 1
ATOM 7338 C C . LEU B 1 216 ? 12.414 -0.028 -14.438 1 98.88 216 LEU B C 1
ATOM 7340 O O . LEU B 1 216 ? 13.602 -0.339 -14.602 1 98.88 216 LEU B O 1
ATOM 7344 N N . GLU B 1 217 ? 11.719 0.626 -15.344 1 98.81 217 GLU B N 1
ATOM 7345 C CA . GLU B 1 217 ? 12.203 0.921 -16.688 1 98.81 217 GLU B CA 1
ATOM 7346 C C . GLU B 1 217 ? 12.703 2.359 -16.797 1 98.81 217 GLU B C 1
ATOM 7348 O O . GLU B 1 217 ? 12.023 3.293 -16.359 1 98.81 217 GLU B O 1
ATOM 7353 N N . ASN B 1 218 ? 13.914 2.586 -17.203 1 98.75 218 ASN B N 1
ATOM 7354 C CA . ASN B 1 218 ? 14.422 3.879 -17.656 1 98.75 218 ASN B CA 1
ATOM 7355 C C . ASN B 1 218 ? 14.234 4.055 -19.172 1 98.75 218 ASN B C 1
ATOM 7357 O O . ASN B 1 218 ? 15.062 3.59 -19.953 1 98.75 218 ASN B O 1
ATOM 7361 N N . THR B 1 219 ? 13.219 4.758 -19.562 1 98.19 219 THR B N 1
ATOM 7362 C CA . THR B 1 219 ? 12.836 4.844 -20.969 1 98.19 219 THR B CA 1
ATOM 7363 C C . THR B 1 219 ? 13.852 5.668 -21.75 1 98.19 219 THR B C 1
ATOM 7365 O O . THR B 1 219 ? 13.984 5.496 -22.969 1 98.19 219 THR B O 1
ATOM 7368 N N . GLU B 1 220 ? 14.562 6.578 -21.125 1 98 220 GLU B N 1
ATOM 7369 C CA . GLU B 1 220 ? 15.586 7.371 -21.797 1 98 220 GLU B CA 1
ATOM 7370 C C . GLU B 1 220 ? 16.844 6.551 -22.047 1 98 220 GLU B C 1
ATOM 7372 O O . GLU B 1 220 ? 17.375 6.555 -23.156 1 98 220 GLU B O 1
ATOM 7377 N N . ALA B 1 221 ? 17.25 5.797 -21.016 1 97.69 221 ALA B N 1
ATOM 7378 C CA . ALA B 1 221 ? 18.469 5.012 -21.141 1 97.69 221 ALA B CA 1
ATOM 7379 C C . ALA B 1 221 ? 18.203 3.701 -21.875 1 97.69 221 ALA B C 1
ATOM 7381 O O . ALA B 1 221 ? 19.141 3.037 -22.328 1 97.69 221 ALA B O 1
ATOM 7382 N N . GLY B 1 222 ? 16.984 3.293 -21.984 1 98.12 222 GLY B N 1
ATOM 7383 C CA . GLY B 1 222 ? 16.625 2.059 -22.672 1 98.12 222 GLY B CA 1
ATOM 7384 C C . GLY B 1 222 ? 17.016 0.815 -21.891 1 98.12 222 GLY B C 1
ATOM 7385 O O . GLY B 1 222 ? 17.516 -0.151 -22.469 1 98.12 222 GLY B O 1
ATOM 7386 N N . THR B 1 223 ? 16.906 0.85 -20.562 1 98.5 223 THR B N 1
ATOM 7387 C CA . THR B 1 223 ? 17.219 -0.284 -19.703 1 98.5 223 THR B CA 1
ATOM 7388 C C . THR B 1 223 ? 16.094 -0.552 -18.719 1 98.5 223 THR B C 1
ATOM 7390 O O . THR B 1 223 ? 15.305 0.348 -18.406 1 98.5 223 THR B O 1
ATOM 7393 N N . THR B 1 224 ? 15.969 -1.769 -18.281 1 98.81 224 THR B N 1
ATOM 7394 C CA . THR B 1 224 ? 14.961 -2.143 -17.297 1 98.81 224 THR B CA 1
ATOM 7395 C C . THR B 1 224 ? 15.586 -2.982 -16.188 1 98.81 224 THR B C 1
ATOM 7397 O O . THR B 1 224 ? 16.188 -4.023 -16.453 1 98.81 224 THR B O 1
ATOM 7400 N N . LEU B 1 225 ? 15.516 -2.486 -14.961 1 98.88 225 LEU B N 1
ATOM 7401 C CA . LEU B 1 225 ? 15.812 -3.254 -13.758 1 98.88 225 LEU B CA 1
ATOM 7402 C C . LEU B 1 225 ? 14.617 -4.117 -13.359 1 98.88 225 LEU B C 1
ATOM 7404 O O . LEU B 1 225 ? 13.477 -3.664 -13.406 1 98.88 225 LEU B O 1
ATOM 7408 N N . PHE B 1 226 ? 14.859 -5.379 -13.023 1 98.81 226 PHE B N 1
ATOM 7409 C CA . PHE B 1 226 ? 13.805 -6.219 -12.469 1 98.81 226 PHE B CA 1
ATOM 7410 C C . PHE B 1 226 ? 14.297 -6.957 -11.227 1 98.81 226 PHE B C 1
ATOM 7412 O O . PHE B 1 226 ? 15.5 -7.184 -11.07 1 98.81 226 PHE B O 1
ATOM 7419 N N . TRP B 1 227 ? 13.406 -7.246 -10.312 1 98.88 227 TRP B N 1
ATOM 7420 C CA . TRP B 1 227 ? 13.719 -8.055 -9.133 1 98.88 227 TRP B CA 1
ATOM 7421 C C . TRP B 1 227 ? 12.594 -9.039 -8.844 1 98.88 227 TRP B C 1
ATOM 7423 O O . TRP B 1 227 ? 11.43 -8.789 -9.172 1 98.88 227 TRP B O 1
ATOM 7433 N N . GLN B 1 228 ? 12.922 -10.188 -8.328 1 98.81 228 GLN B N 1
ATOM 7434 C CA . GLN B 1 228 ? 12.047 -11.281 -7.918 1 98.81 228 GLN B CA 1
ATOM 7435 C C . GLN B 1 228 ? 12.438 -11.812 -6.543 1 98.81 228 GLN B C 1
ATOM 7437 O O . GLN B 1 228 ? 13.516 -12.383 -6.375 1 98.81 228 GLN B O 1
ATOM 7442 N N . ILE B 1 229 ? 11.562 -11.57 -5.527 1 98.94 229 ILE B N 1
ATOM 7443 C CA . ILE B 1 229 ? 11.797 -12.109 -4.195 1 98.94 229 ILE B CA 1
ATOM 7444 C C . ILE B 1 229 ? 11.43 -13.594 -4.164 1 98.94 229 ILE B C 1
ATOM 7446 O O . ILE B 1 229 ? 10.289 -13.961 -4.457 1 98.94 229 ILE B O 1
ATOM 7450 N N . GLU B 1 230 ? 12.328 -14.398 -3.863 1 98.75 230 GLU B N 1
ATOM 7451 C CA . GLU B 1 230 ? 12.125 -15.844 -3.918 1 98.75 230 GLU B CA 1
ATOM 7452 C C . GLU B 1 230 ? 11.812 -16.406 -2.535 1 98.75 230 GLU B C 1
ATOM 7454 O O . GLU B 1 230 ? 12.641 -17.109 -1.941 1 98.75 230 GLU B O 1
ATOM 7459 N N . HIS B 1 231 ? 10.578 -16.141 -2.084 1 98.56 231 HIS B N 1
ATOM 7460 C CA . HIS B 1 231 ? 10.125 -16.484 -0.745 1 98.56 231 HIS B CA 1
ATOM 7461 C C . HIS B 1 231 ? 8.625 -16.781 -0.73 1 98.56 231 HIS B C 1
ATOM 7463 O O . HIS B 1 231 ? 7.848 -16.078 -1.384 1 98.56 231 HIS B O 1
ATOM 7469 N N . ASN B 1 232 ? 8.203 -17.828 0.014 1 98.31 232 ASN B N 1
ATOM 7470 C CA . ASN B 1 232 ? 6.82 -18.281 0.03 1 98.31 232 ASN B CA 1
ATOM 7471 C C . ASN B 1 232 ? 6.066 -17.734 1.243 1 98.31 232 ASN B C 1
ATOM 7473 O O . ASN B 1 232 ? 5.102 -18.344 1.703 1 98.31 232 ASN B O 1
ATOM 7477 N N . GLY B 1 233 ? 6.492 -16.672 1.821 1 97.88 233 GLY B N 1
ATOM 7478 C CA . GLY B 1 233 ? 5.836 -16.047 2.955 1 97.88 233 GLY B CA 1
ATOM 7479 C C . GLY B 1 233 ? 5.77 -14.531 2.838 1 97.88 233 GLY B C 1
ATOM 7480 O O . GLY B 1 233 ? 5.43 -14 1.778 1 97.88 233 GLY B O 1
ATOM 7481 N N . SER B 1 234 ? 6.027 -13.82 3.988 1 98.31 234 SER B N 1
ATOM 7482 C CA . SER B 1 234 ? 5.957 -12.359 4.023 1 98.31 234 SER B CA 1
ATOM 7483 C C . SER B 1 234 ? 7.18 -11.734 3.367 1 98.31 234 SER B C 1
ATOM 7485 O O . SER B 1 234 ? 8.305 -12.219 3.535 1 98.31 234 SER B O 1
ATOM 7487 N N . TRP B 1 235 ? 6.949 -10.688 2.592 1 98.69 235 TRP B N 1
ATOM 7488 C CA . TRP B 1 235 ? 8.047 -10.023 1.896 1 98.69 235 TRP B CA 1
ATOM 7489 C C . TRP B 1 235 ? 7.742 -8.547 1.683 1 98.69 235 TRP B C 1
ATOM 7491 O O . TRP B 1 235 ? 6.609 -8.102 1.901 1 98.69 235 TRP B O 1
ATOM 7501 N N . HIS B 1 236 ? 8.859 -7.793 1.333 1 98.56 236 HIS B N 1
ATOM 7502 C CA . HIS B 1 236 ? 8.711 -6.352 1.171 1 98.56 236 HIS B CA 1
ATOM 7503 C C . HIS B 1 236 ? 9.742 -5.797 0.199 1 98.56 236 HIS B C 1
ATOM 7505 O O . HIS B 1 236 ? 10.875 -6.281 0.147 1 98.56 236 HIS B O 1
ATOM 7511 N N . TRP B 1 237 ? 9.328 -4.902 -0.622 1 98.62 237 TRP B N 1
ATOM 7512 C CA . TRP B 1 237 ? 10.281 -4.027 -1.291 1 98.62 237 TRP B CA 1
ATOM 7513 C C . TRP B 1 237 ? 9.781 -2.586 -1.306 1 98.62 237 TRP B C 1
ATOM 7515 O O . TRP B 1 237 ? 8.586 -2.338 -1.137 1 98.62 237 TRP B O 1
ATOM 7525 N N . GLU B 1 238 ? 10.672 -1.633 -1.446 1 97.94 238 GLU B N 1
ATOM 7526 C CA . GLU B 1 238 ? 10.289 -0.225 -1.472 1 97.94 238 GLU B CA 1
ATOM 7527 C C . GLU B 1 238 ? 11.219 0.583 -2.373 1 97.94 238 GLU B C 1
ATOM 7529 O O . GLU B 1 238 ? 12.391 0.234 -2.539 1 97.94 238 GLU B O 1
ATOM 7534 N N . LEU B 1 239 ? 10.672 1.617 -3.002 1 97.75 239 LEU B N 1
ATOM 7535 C CA . LEU B 1 239 ? 11.383 2.674 -3.721 1 97.75 239 LEU B CA 1
ATOM 7536 C C . LEU B 1 239 ? 11.258 4.004 -2.986 1 97.75 239 LEU B C 1
ATOM 7538 O O . LEU B 1 239 ? 10.188 4.352 -2.492 1 97.75 239 LEU B O 1
ATOM 7542 N N . LEU B 1 240 ? 12.352 4.703 -2.844 1 95.56 240 LEU B N 1
ATOM 7543 C CA . LEU B 1 240 ? 12.352 5.996 -2.168 1 95.56 240 LEU B CA 1
ATOM 7544 C C . LEU B 1 240 ? 13.461 6.891 -2.709 1 95.56 240 LEU B C 1
ATOM 7546 O O . LEU B 1 240 ? 14.352 6.422 -3.412 1 95.56 240 LEU B O 1
ATOM 7550 N N . ASN B 1 241 ? 13.383 8.156 -2.398 1 94.19 241 ASN B N 1
ATOM 7551 C CA . ASN B 1 241 ? 14.445 9.094 -2.736 1 94.19 241 ASN B CA 1
ATOM 7552 C C . ASN B 1 241 ? 15.422 9.281 -1.574 1 94.19 241 ASN B C 1
ATOM 7554 O O . ASN B 1 241 ? 15 9.383 -0.42 1 94.19 241 ASN B O 1
ATOM 7558 N N . GLN B 1 242 ? 16.609 9.289 -1.919 1 91.38 242 GLN B N 1
ATOM 7559 C CA . GLN B 1 242 ? 17.672 9.523 -0.958 1 91.38 242 GLN B CA 1
ATOM 7560 C C . GLN B 1 242 ? 18.859 10.219 -1.621 1 91.38 242 GLN B C 1
ATOM 7562 O O . GLN B 1 242 ? 19.406 9.727 -2.611 1 91.38 242 GLN B O 1
ATOM 7567 N N . PHE B 1 243 ? 19.281 11.336 -1.08 1 91.94 243 PHE B N 1
ATOM 7568 C CA . PHE B 1 243 ? 20.391 12.117 -1.604 1 91.94 243 PHE B CA 1
ATOM 7569 C C . PHE B 1 243 ? 20.188 12.438 -3.078 1 91.94 243 PHE B C 1
ATOM 7571 O O . PHE B 1 243 ? 21.094 12.258 -3.893 1 91.94 243 PHE B O 1
ATOM 7578 N N . ASP B 1 244 ? 18.984 12.734 -3.387 1 92.88 244 ASP B N 1
ATOM 7579 C CA . ASP B 1 244 ? 18.547 13.172 -4.711 1 92.88 244 ASP B CA 1
ATOM 7580 C C . ASP B 1 244 ? 18.625 12.031 -5.723 1 92.88 244 ASP B C 1
ATOM 7582 O O . ASP B 1 244 ? 18.75 12.266 -6.926 1 92.88 244 ASP B O 1
ATOM 7586 N N . HIS B 1 245 ? 18.719 10.82 -5.191 1 95.44 245 HIS B N 1
ATOM 7587 C CA . HIS B 1 245 ? 18.703 9.633 -6.043 1 95.44 245 HIS B CA 1
ATOM 7588 C C . HIS B 1 245 ? 17.547 8.711 -5.688 1 95.44 245 HIS B C 1
ATOM 7590 O O . HIS B 1 245 ? 16.984 8.805 -4.594 1 95.44 245 HIS B O 1
ATOM 7596 N N . LEU B 1 246 ? 17.156 7.926 -6.676 1 96.88 246 LEU B N 1
ATOM 7597 C CA . LEU B 1 246 ? 16.141 6.898 -6.473 1 96.88 246 LEU B CA 1
ATOM 7598 C C . LEU B 1 246 ? 16.781 5.609 -5.953 1 96.88 246 LEU B C 1
ATOM 7600 O O . LEU B 1 246 ? 17.75 5.117 -6.523 1 96.88 246 LEU B O 1
ATOM 7604 N N . SER B 1 247 ? 16.234 5.074 -4.836 1 96.62 247 SER B N 1
ATOM 7605 C CA . SER B 1 247 ? 16.797 3.891 -4.188 1 96.62 247 SER B CA 1
ATOM 7606 C C . SER B 1 247 ? 15.781 2.75 -4.16 1 96.62 247 SER B C 1
ATOM 7608 O O . SER B 1 247 ? 14.578 2.984 -4.027 1 96.62 247 SER B O 1
ATOM 7610 N N . LEU B 1 248 ? 16.266 1.533 -4.293 1 98.38 248 LEU B N 1
ATOM 7611 C CA . LEU B 1 248 ? 15.492 0.31 -4.137 1 98.38 248 LEU B CA 1
ATOM 7612 C C . LEU B 1 248 ? 16 -0.509 -2.955 1 98.38 248 LEU B C 1
ATOM 7614 O O . LEU B 1 248 ? 17.203 -0.767 -2.844 1 98.38 248 LEU B O 1
ATOM 7618 N N . LEU B 1 249 ? 15.141 -0.85 -2.01 1 98.25 249 LEU B N 1
ATOM 7619 C CA . LEU B 1 249 ? 15.398 -1.821 -0.953 1 98.25 249 LEU B CA 1
ATOM 7620 C C . LEU B 1 249 ? 14.477 -3.029 -1.089 1 98.25 249 LEU B C 1
ATOM 7622 O O . LEU B 1 249 ? 13.266 -2.877 -1.245 1 98.25 249 LEU B O 1
ATOM 7626 N N . VAL B 1 250 ? 15.047 -4.234 -1.114 1 98.81 250 VAL B N 1
ATOM 7627 C CA . VAL B 1 250 ? 14.289 -5.477 -1.239 1 98.81 250 VAL B CA 1
ATOM 7628 C C . VAL B 1 250 ? 14.617 -6.398 -0.067 1 98.81 250 VAL B C 1
ATOM 7630 O O . VAL B 1 250 ? 15.781 -6.559 0.3 1 98.81 250 VAL B O 1
ATOM 7633 N N . SER B 1 251 ? 13.57 -7 0.559 1 98.75 251 SER B N 1
ATOM 7634 C CA . SER B 1 251 ? 13.805 -7.824 1.738 1 98.75 251 SER B CA 1
ATOM 7635 C C . SER B 1 251 ? 12.703 -8.859 1.92 1 98.75 251 SER B C 1
ATOM 7637 O O . SER B 1 251 ? 11.719 -8.867 1.173 1 98.75 251 SER B O 1
ATOM 7639 N N . GLY B 1 252 ? 12.953 -9.812 2.836 1 98.62 252 GLY B N 1
ATOM 7640 C CA . GLY B 1 252 ? 11.898 -10.617 3.418 1 98.62 252 GLY B CA 1
ATOM 7641 C C . GLY B 1 252 ? 11.078 -9.875 4.457 1 98.62 252 GLY B C 1
ATOM 7642 O O . GLY B 1 252 ? 10.852 -8.672 4.332 1 98.62 252 GLY B O 1
ATOM 7643 N N . PRO B 1 253 ? 10.602 -10.617 5.457 1 98.56 253 PRO B N 1
ATOM 7644 C CA . PRO B 1 253 ? 9.773 -9.977 6.484 1 98.56 253 PRO B CA 1
ATOM 7645 C C . PRO B 1 253 ? 10.57 -9.008 7.355 1 98.56 253 PRO B C 1
ATOM 7647 O O . PRO B 1 253 ? 11.773 -9.188 7.551 1 98.56 253 PRO B O 1
ATOM 7650 N N . SER B 1 254 ? 9.969 -8 7.844 1 97.94 254 SER B N 1
ATOM 7651 C CA . SER B 1 254 ? 10.508 -7.031 8.789 1 97.94 254 SER B CA 1
ATOM 7652 C C . SER B 1 254 ? 9.578 -6.855 9.992 1 97.94 254 SER B C 1
ATOM 7654 O O . SER B 1 254 ? 8.445 -7.336 9.984 1 97.94 254 SER B O 1
ATOM 7656 N N . GLU B 1 255 ? 10.094 -6.254 11.016 1 97.19 255 GLU B N 1
ATOM 7657 C CA . GLU B 1 255 ? 9.258 -6.008 12.188 1 97.19 255 GLU B CA 1
ATOM 7658 C C . GLU B 1 255 ? 8.109 -5.066 11.852 1 97.19 255 GLU B C 1
ATOM 7660 O O . GLU B 1 255 ? 6.949 -5.355 12.164 1 97.19 255 GLU B O 1
ATOM 7665 N N . HIS B 1 256 ? 8.422 -3.996 11.195 1 94.94 256 HIS B N 1
ATOM 7666 C CA . HIS B 1 256 ? 7.453 -2.939 10.93 1 94.94 256 HIS B CA 1
ATOM 7667 C C . HIS B 1 256 ? 6.348 -3.428 10 1 94.94 256 HIS B C 1
ATOM 7669 O O . HIS B 1 256 ? 5.18 -3.074 10.18 1 94.94 256 HIS B O 1
ATOM 7675 N N . ASP B 1 257 ? 6.668 -4.234 9.047 1 95.62 257 ASP B N 1
ATOM 7676 C CA . ASP B 1 257 ? 5.699 -4.551 7.996 1 95.62 257 ASP B CA 1
ATOM 7677 C C . ASP B 1 257 ? 5.059 -5.914 8.234 1 95.62 257 ASP B C 1
ATOM 7679 O O . ASP B 1 257 ? 3.986 -6.203 7.695 1 95.62 257 ASP B O 1
ATOM 7683 N N . HIS B 1 258 ? 5.68 -6.773 9.086 1 97.5 258 HIS B N 1
ATOM 7684 C CA . HIS B 1 258 ? 5.207 -8.156 9.094 1 97.5 258 HIS B CA 1
ATOM 7685 C C . HIS B 1 258 ? 5.215 -8.727 10.508 1 97.5 258 HIS B C 1
ATOM 7687 O O . HIS B 1 258 ? 4.973 -9.922 10.695 1 97.5 258 HIS B O 1
ATOM 7693 N N . GLY B 1 259 ? 5.609 -8.023 11.516 1 97.12 259 GLY B N 1
ATOM 7694 C CA . GLY B 1 259 ? 5.742 -8.57 12.852 1 97.12 259 GLY B CA 1
ATOM 7695 C C . GLY B 1 259 ? 6.891 -9.555 12.984 1 97.12 259 GLY B C 1
ATOM 7696 O O . GLY B 1 259 ? 6.816 -10.508 13.766 1 97.12 259 GLY B O 1
ATOM 7697 N N . TRP B 1 260 ? 7.922 -9.398 12.195 1 98.56 260 TRP B N 1
ATOM 7698 C CA . TRP B 1 260 ? 9.109 -10.242 12.258 1 98.56 260 TRP B CA 1
ATOM 7699 C C . TRP B 1 260 ? 10.203 -9.586 13.094 1 98.56 260 TRP B C 1
ATOM 7701 O O . TRP B 1 260 ? 10.508 -8.406 12.906 1 98.56 260 TRP B O 1
ATOM 7711 N N . TRP B 1 261 ? 10.695 -10.18 13.992 1 98.62 261 TRP B N 1
ATOM 7712 C CA . TRP B 1 261 ? 11.812 -9.812 14.852 1 98.62 261 TRP B CA 1
ATOM 7713 C C . TRP B 1 261 ? 12.641 -11.039 15.227 1 98.62 261 TRP B C 1
ATOM 7715 O O . TRP B 1 261 ? 12.094 -12.102 15.523 1 98.62 261 TRP B O 1
ATOM 7725 N N . LYS B 1 262 ? 13.984 -10.93 15.133 1 98.75 262 LYS B N 1
ATOM 7726 C CA . LYS B 1 262 ? 14.859 -12.07 15.391 1 98.75 262 LYS B CA 1
ATOM 7727 C C . LYS B 1 262 ? 15.898 -11.734 16.453 1 98.75 262 LYS B C 1
ATOM 7729 O O . LYS B 1 262 ? 16.656 -10.773 16.312 1 98.75 262 LYS B O 1
ATOM 7734 N N . LYS B 1 263 ? 15.906 -12.516 17.516 1 98.44 263 LYS B N 1
ATOM 7735 C CA . LYS B 1 263 ? 16.969 -12.438 18.516 1 98.44 263 LYS B CA 1
ATOM 7736 C C . LYS B 1 263 ? 18.188 -13.242 18.094 1 98.44 263 LYS B C 1
ATOM 7738 O O . LYS B 1 263 ? 18.078 -14.438 17.828 1 98.44 263 LYS B O 1
ATOM 7743 N N . LEU B 1 264 ? 19.266 -12.586 17.922 1 98.56 264 LEU B N 1
ATOM 7744 C CA . LEU B 1 264 ? 20.531 -13.242 17.594 1 98.56 264 LEU B CA 1
ATOM 7745 C C . LEU B 1 264 ? 21.453 -13.305 18.797 1 98.56 264 LEU B C 1
ATOM 7747 O O . LEU B 1 264 ? 22.062 -12.305 19.172 1 98.56 264 LEU B O 1
ATOM 7751 N N . LEU B 1 265 ? 21.609 -14.492 19.375 1 98.5 265 LEU B N 1
ATOM 7752 C CA . LEU B 1 265 ? 22.547 -14.672 20.484 1 98.5 265 LEU B CA 1
ATOM 7753 C C . LEU B 1 265 ? 23.984 -14.641 19.984 1 98.5 265 LEU B C 1
ATOM 7755 O O . LEU B 1 265 ? 24.234 -14.828 18.797 1 98.5 265 LEU B O 1
ATOM 7759 N N . PRO B 1 266 ? 24.938 -14.344 20.922 1 98.56 266 PRO B N 1
ATOM 7760 C CA . PRO B 1 266 ? 26.344 -14.398 20.516 1 98.56 266 PRO B CA 1
ATOM 7761 C C . PRO B 1 266 ? 26.703 -15.695 19.797 1 98.56 266 PRO B C 1
ATOM 7763 O O . PRO B 1 266 ? 26.375 -16.781 20.281 1 98.56 266 PRO B O 1
ATOM 7766 N N . GLY B 1 267 ? 27.188 -15.578 18.594 1 98.5 267 GLY B N 1
ATOM 7767 C CA . GLY B 1 267 ? 27.609 -16.734 17.812 1 98.5 267 GLY B CA 1
ATOM 7768 C C . GLY B 1 267 ? 26.562 -17.188 16.812 1 98.5 267 GLY B C 1
ATOM 7769 O O . GLY B 1 267 ? 26.875 -17.906 15.867 1 98.5 267 GLY B O 1
ATOM 7770 N N . GLU B 1 268 ? 25.344 -16.75 16.969 1 98.62 268 GLU B N 1
ATOM 7771 C CA . GLU B 1 268 ? 24.266 -17.188 16.094 1 98.62 268 GLU B CA 1
ATOM 7772 C C . GLU B 1 268 ? 24.281 -16.453 14.758 1 98.62 268 GLU B C 1
ATOM 7774 O O . GLU B 1 268 ? 24.875 -15.375 14.648 1 98.62 268 GLU B O 1
ATOM 7779 N N . THR B 1 269 ? 23.703 -17.078 13.781 1 98.62 269 THR B N 1
ATOM 7780 C CA . THR B 1 269 ? 23.641 -16.516 12.438 1 98.62 269 THR B CA 1
ATOM 7781 C C . THR B 1 269 ? 22.203 -16.453 11.938 1 98.62 269 THR B C 1
ATOM 7783 O O . THR B 1 269 ? 21.328 -17.172 12.438 1 98.62 269 THR B O 1
ATOM 7786 N N . PHE B 1 270 ? 21.938 -15.617 11.039 1 98.75 270 PHE B N 1
ATOM 7787 C CA . PHE B 1 270 ? 20.672 -15.469 10.32 1 98.75 270 PHE B CA 1
ATOM 7788 C C . PHE B 1 270 ? 20.922 -15.156 8.852 1 98.75 270 PHE B C 1
ATOM 7790 O O . PHE B 1 270 ? 21.828 -14.391 8.516 1 98.75 270 PHE B O 1
ATOM 7797 N N . ALA B 1 271 ? 20.141 -15.742 8.008 1 98.81 271 ALA B N 1
ATOM 7798 C CA . ALA B 1 271 ? 20.219 -15.453 6.582 1 98.81 271 ALA B CA 1
ATOM 7799 C C . ALA B 1 271 ? 18.922 -14.812 6.082 1 98.81 271 ALA B C 1
ATOM 7801 O O . ALA B 1 271 ? 17.828 -15.305 6.375 1 98.81 271 ALA B O 1
ATOM 7802 N N . SER B 1 272 ? 19.031 -13.719 5.367 1 98.81 272 SER B N 1
ATOM 7803 C CA . SER B 1 272 ? 17.859 -13.086 4.762 1 98.81 272 SER B CA 1
ATOM 7804 C C . SER B 1 272 ? 17.312 -13.93 3.615 1 98.81 272 SER B C 1
ATOM 7806 O O . SER B 1 272 ? 17.922 -14.914 3.211 1 98.81 272 SER B O 1
ATOM 7808 N N . VAL B 1 273 ? 16.062 -13.617 3.115 1 98.44 273 VAL B N 1
ATOM 7809 C CA . VAL B 1 273 ? 15.477 -14.32 1.985 1 98.44 273 VAL B CA 1
ATOM 7810 C C . VAL B 1 273 ? 16.188 -13.922 0.694 1 98.44 273 VAL B C 1
ATOM 7812 O O . VAL B 1 273 ? 16.578 -12.766 0.528 1 98.44 273 VAL B O 1
ATOM 7815 N N . PRO B 1 274 ? 16.344 -14.805 -0.237 1 98.69 274 PRO B N 1
ATOM 7816 C CA . PRO B 1 274 ? 17.062 -14.477 -1.479 1 98.69 274 PRO B CA 1
ATOM 7817 C C . PRO B 1 274 ? 16.188 -13.68 -2.455 1 98.69 274 PRO B C 1
ATOM 7819 O O . PRO B 1 274 ? 14.969 -13.844 -2.479 1 98.69 274 PRO B O 1
ATOM 7822 N N . VAL B 1 275 ? 16.875 -12.891 -3.248 1 98.81 275 VAL B N 1
ATOM 7823 C CA . VAL B 1 275 ? 16.219 -12.109 -4.289 1 98.81 275 VAL B CA 1
ATOM 7824 C C . VAL B 1 275 ? 17.016 -12.203 -5.586 1 98.81 275 VAL B C 1
ATOM 7826 O O . VAL B 1 275 ? 18.234 -12.062 -5.582 1 98.81 275 VAL B O 1
ATOM 7829 N N . ALA B 1 276 ? 16.328 -12.484 -6.688 1 98.88 276 ALA B N 1
ATOM 7830 C CA . ALA B 1 276 ? 16.938 -12.359 -8.008 1 98.88 276 ALA B CA 1
ATOM 7831 C C . ALA B 1 276 ? 16.812 -10.93 -8.539 1 98.88 276 ALA B C 1
ATOM 7833 O O . ALA B 1 276 ? 15.734 -10.344 -8.516 1 98.88 276 ALA B O 1
ATOM 7834 N N . VAL B 1 277 ? 17.922 -10.367 -8.922 1 98.75 277 VAL B N 1
ATOM 7835 C CA . VAL B 1 277 ? 17.953 -9.016 -9.477 1 98.75 277 VAL B CA 1
ATOM 7836 C C . VAL B 1 277 ? 18.688 -9.031 -10.82 1 98.75 277 VAL B C 1
ATOM 7838 O O . VAL B 1 277 ? 19.75 -9.633 -10.945 1 98.75 277 VAL B O 1
ATOM 7841 N N . GLY B 1 278 ? 18.062 -8.367 -11.82 1 98.69 278 GLY B N 1
ATOM 7842 C CA . GLY B 1 278 ? 18.688 -8.344 -13.125 1 98.69 278 GLY B CA 1
ATOM 7843 C C . GLY B 1 278 ? 18.375 -7.086 -13.914 1 98.69 278 GLY B C 1
ATOM 7844 O O . GLY B 1 278 ? 17.641 -6.215 -13.445 1 98.69 278 GLY B O 1
ATOM 7845 N N . TRP B 1 279 ? 19.078 -6.957 -15.023 1 98.44 279 TRP B N 1
ATOM 7846 C CA . TRP B 1 279 ? 18.906 -5.836 -15.945 1 98.44 279 TRP B CA 1
ATOM 7847 C C . TRP B 1 279 ? 18.781 -6.328 -17.391 1 98.44 279 TRP B C 1
ATOM 7849 O O . TRP B 1 279 ? 19.391 -7.328 -17.766 1 98.44 279 TRP B O 1
ATOM 7859 N N . ALA B 1 280 ? 18 -5.629 -18.078 1 98.25 280 ALA B N 1
ATOM 7860 C CA . ALA B 1 280 ? 17.891 -5.875 -19.516 1 98.25 280 ALA B CA 1
ATOM 7861 C C . ALA B 1 280 ? 18.078 -4.582 -20.312 1 98.25 280 ALA B C 1
ATOM 7863 O O . ALA B 1 280 ? 17.719 -3.502 -19.844 1 98.25 280 ALA B O 1
ATOM 7864 N N . ARG B 1 281 ? 18.781 -4.691 -21.469 1 97.56 281 ARG B N 1
ATOM 7865 C CA . ARG B 1 281 ? 18.703 -3.627 -22.453 1 97.56 281 ARG B CA 1
ATOM 7866 C C . ARG B 1 281 ? 17.391 -3.695 -23.219 1 97.56 281 ARG B C 1
ATOM 7868 O O . ARG B 1 281 ? 17.094 -4.703 -23.875 1 97.56 281 ARG B O 1
ATOM 7875 N N . GLY B 1 282 ? 16.625 -2.711 -23.094 1 97.19 282 GLY B N 1
ATOM 7876 C CA . GLY B 1 282 ? 15.273 -2.715 -23.625 1 97.19 282 GLY B CA 1
ATOM 7877 C C . GLY B 1 282 ? 14.203 -2.484 -22.578 1 97.19 282 GLY B C 1
ATOM 7878 O O . GLY B 1 282 ? 14.484 -1.955 -21.5 1 97.19 282 GLY B O 1
ATOM 7879 N N . GLY B 1 283 ? 12.977 -2.842 -22.969 1 97.44 283 GLY B N 1
ATOM 7880 C CA . GLY B 1 283 ? 11.844 -2.553 -22.109 1 97.44 283 GLY B CA 1
ATOM 7881 C C . GLY B 1 283 ? 11.344 -3.768 -21.344 1 97.44 283 GLY B C 1
ATOM 7882 O O . GLY B 1 283 ? 12.125 -4.66 -21.016 1 97.44 283 GLY B O 1
ATOM 7883 N N . PHE B 1 284 ? 10.062 -3.752 -21.016 1 97.69 284 PHE B N 1
ATOM 7884 C CA . PHE B 1 284 ? 9.383 -4.75 -20.203 1 97.69 284 PHE B CA 1
ATOM 7885 C C . PHE B 1 284 ? 9.609 -6.152 -20.75 1 97.69 284 PHE B C 1
ATOM 7887 O O . PHE B 1 284 ? 9.961 -7.066 -20 1 97.69 284 PHE B O 1
ATOM 7894 N N . GLU B 1 285 ? 9.492 -6.41 -22.031 1 97.44 285 GLU B N 1
ATOM 7895 C CA . GLU B 1 285 ? 9.555 -7.734 -22.641 1 97.44 285 GLU B CA 1
ATOM 7896 C C . GLU B 1 285 ? 10.961 -8.32 -22.547 1 97.44 285 GLU B C 1
ATOM 7898 O O . GLU B 1 285 ? 11.125 -9.508 -22.281 1 97.44 285 GLU B O 1
ATOM 7903 N N . GLU B 1 286 ? 11.938 -7.488 -22.781 1 97.81 286 GLU B N 1
ATOM 7904 C CA . GLU B 1 286 ? 13.32 -7.953 -22.672 1 97.81 286 GLU B CA 1
ATOM 7905 C C . GLU B 1 286 ? 13.641 -8.375 -21.234 1 97.81 286 GLU B C 1
ATOM 7907 O O . GLU B 1 286 ? 14.336 -9.367 -21.016 1 97.81 286 GLU B O 1
ATOM 7912 N N . ALA B 1 287 ? 13.133 -7.613 -20.297 1 98.62 287 ALA B N 1
ATOM 7913 C CA . ALA B 1 287 ? 13.352 -7.926 -18.891 1 98.62 287 ALA B CA 1
ATOM 7914 C C . ALA B 1 287 ? 12.703 -9.258 -18.516 1 98.62 287 ALA B C 1
ATOM 7916 O O . ALA B 1 287 ? 13.328 -10.102 -17.875 1 98.62 287 ALA B O 1
ATOM 7917 N N . ILE B 1 288 ? 11.453 -9.477 -18.969 1 98.62 288 ILE B N 1
ATOM 7918 C CA . ILE B 1 288 ? 10.766 -10.734 -18.688 1 98.62 288 ILE B CA 1
ATOM 7919 C C . ILE B 1 288 ? 11.469 -11.891 -19.391 1 98.62 288 ILE B C 1
ATOM 7921 O O . ILE B 1 288 ? 11.547 -12.992 -18.844 1 98.62 288 ILE B O 1
ATOM 7925 N N . GLY B 1 289 ? 11.961 -11.625 -20.594 1 98.44 289 GLY B N 1
ATOM 7926 C CA . GLY B 1 289 ? 12.734 -12.648 -21.281 1 98.44 289 GLY B CA 1
ATOM 7927 C C . GLY B 1 289 ? 13.938 -13.109 -20.484 1 98.44 289 GLY B C 1
ATOM 7928 O O . GLY B 1 289 ? 14.172 -14.32 -20.359 1 98.44 289 GLY B O 1
ATOM 7929 N N . GLU B 1 290 ? 14.703 -12.141 -19.953 1 98.5 290 GLU B N 1
ATOM 7930 C CA . GLU B 1 290 ? 15.875 -12.469 -19.141 1 98.5 290 GLU B CA 1
ATOM 7931 C C . GLU B 1 290 ? 15.469 -13.219 -17.875 1 98.5 290 GLU B C 1
ATOM 7933 O O . GLU B 1 290 ? 16.141 -14.18 -17.484 1 98.5 290 GLU B O 1
ATOM 7938 N N . LEU B 1 291 ? 14.422 -12.797 -17.281 1 98.62 291 LEU B N 1
ATOM 7939 C CA . LEU B 1 291 ? 13.938 -13.445 -16.062 1 98.62 291 LEU B CA 1
ATOM 7940 C C . LEU B 1 291 ? 13.461 -14.859 -16.375 1 98.62 291 LEU B C 1
ATOM 7942 O O . LEU B 1 291 ? 13.641 -15.766 -15.555 1 98.62 291 LEU B O 1
ATOM 7946 N N . THR B 1 292 ? 12.812 -15.062 -17.484 1 98.69 292 THR B N 1
ATOM 7947 C CA . THR B 1 292 ? 12.383 -16.391 -17.906 1 98.69 292 THR B CA 1
ATOM 7948 C C . THR B 1 292 ? 13.578 -17.328 -18.062 1 98.69 292 THR B C 1
ATOM 7950 O O . THR B 1 292 ? 13.539 -18.469 -17.594 1 98.69 292 THR B O 1
ATOM 7953 N N . ARG B 1 293 ? 14.648 -16.891 -18.656 1 98.38 293 ARG B N 1
ATOM 7954 C CA . ARG B 1 293 ? 15.859 -17.688 -18.797 1 98.38 293 ARG B CA 1
ATOM 7955 C C . ARG B 1 293 ? 16.438 -18.047 -17.438 1 98.38 293 ARG B C 1
ATOM 7957 O O . ARG B 1 293 ? 16.859 -19.188 -17.203 1 98.38 293 ARG B O 1
ATOM 7964 N N . TYR B 1 294 ? 16.469 -17.109 -16.578 1 98.38 294 TYR B N 1
ATOM 7965 C CA . TYR B 1 294 ? 16.953 -17.328 -15.219 1 98.38 294 TYR B CA 1
ATOM 7966 C C . TYR B 1 294 ? 16.141 -18.391 -14.508 1 98.38 294 TYR B C 1
ATOM 7968 O O . TYR B 1 294 ? 16.688 -19.297 -13.875 1 98.38 294 TYR B O 1
ATOM 7976 N N . ARG B 1 295 ? 14.758 -18.25 -14.562 1 98.56 295 ARG B N 1
ATOM 7977 C CA . ARG B 1 295 ? 13.852 -19.203 -13.93 1 98.56 295 ARG B CA 1
ATOM 7978 C C . ARG B 1 295 ? 14.109 -20.625 -14.438 1 98.56 295 ARG B C 1
ATOM 7980 O O . ARG B 1 295 ? 14.18 -21.562 -13.648 1 98.56 295 ARG B O 1
ATOM 7987 N N . ARG B 1 296 ? 14.336 -20.75 -15.711 1 97.94 296 ARG B N 1
ATOM 7988 C CA . ARG B 1 296 ? 14.602 -22.047 -16.312 1 97.94 296 ARG B CA 1
ATOM 7989 C C . ARG B 1 296 ? 15.945 -22.594 -15.836 1 97.94 296 ARG B C 1
ATOM 7991 O O . ARG B 1 296 ? 16.078 -23.797 -15.578 1 97.94 296 ARG B O 1
ATOM 7998 N N . ALA B 1 297 ? 16.859 -21.719 -15.625 1 97.06 297 ALA B N 1
ATOM 7999 C CA . ALA B 1 297 ? 18.219 -22.141 -15.266 1 97.06 297 ALA B CA 1
ATOM 8000 C C . ALA B 1 297 ? 18.281 -22.562 -13.805 1 97.06 297 ALA B C 1
ATOM 8002 O O . ALA B 1 297 ? 19.156 -23.344 -13.422 1 97.06 297 ALA B O 1
ATOM 8003 N N . THR B 1 298 ? 17.344 -22.094 -13.016 1 96.5 298 THR B N 1
ATOM 8004 C CA . THR B 1 298 ? 17.516 -22.266 -11.578 1 96.5 298 THR B CA 1
ATOM 8005 C C . THR B 1 298 ? 16.469 -23.234 -11.016 1 96.5 298 THR B C 1
ATOM 8007 O O . THR B 1 298 ? 16.516 -23.578 -9.836 1 96.5 298 THR B O 1
ATOM 8010 N N . ARG B 1 299 ? 15.57 -23.688 -11.773 1 96.31 299 ARG B N 1
ATOM 8011 C CA . ARG B 1 299 ? 14.555 -24.594 -11.258 1 96.31 299 ARG B CA 1
ATOM 8012 C C . ARG B 1 299 ? 15.078 -26.016 -11.203 1 96.31 299 ARG B C 1
ATOM 8014 O O . ARG B 1 299 ? 16.016 -26.375 -11.922 1 96.31 299 ARG B O 1
ATOM 8021 N N . ARG B 1 300 ? 14.492 -26.812 -10.367 1 96.06 300 ARG B N 1
ATOM 8022 C CA . ARG B 1 300 ? 14.812 -28.234 -10.234 1 96.06 300 ARG B CA 1
ATOM 8023 C C . ARG B 1 300 ? 14.617 -28.969 -11.555 1 96.06 300 ARG B C 1
ATOM 8025 O O . ARG B 1 300 ? 13.562 -28.859 -12.188 1 96.06 300 ARG B O 1
ATOM 8032 N N . PRO B 1 301 ? 15.656 -29.656 -12.023 1 94.38 301 PRO B N 1
ATOM 8033 C CA . PRO B 1 301 ? 15.461 -30.484 -13.219 1 94.38 301 PRO B CA 1
ATOM 8034 C C . PRO B 1 301 ? 14.477 -31.625 -12.992 1 94.38 301 PRO B C 1
ATOM 8036 O O . PRO B 1 301 ? 14.523 -32.281 -11.953 1 94.38 301 PRO B O 1
ATOM 8039 N N . ASN B 1 302 ? 13.602 -31.797 -13.836 1 95.12 302 ASN B N 1
ATOM 8040 C CA . ASN B 1 302 ? 12.656 -32.906 -13.789 1 95.12 302 ASN B CA 1
ATOM 8041 C C . ASN B 1 302 ? 12.086 -33.219 -15.172 1 95.12 302 ASN B C 1
ATOM 8043 O O . ASN B 1 302 ? 12.008 -32.312 -16.016 1 95.12 302 ASN B O 1
ATOM 8047 N N . ALA B 1 303 ? 11.617 -34.375 -15.383 1 96.44 303 ALA B N 1
ATOM 8048 C CA . ALA B 1 303 ? 11.117 -34.844 -16.672 1 96.44 303 ALA B CA 1
ATOM 8049 C C . ALA B 1 303 ? 9.844 -34.094 -17.078 1 96.44 303 ALA B C 1
ATOM 8051 O O . ALA B 1 303 ? 9.586 -33.906 -18.266 1 96.44 303 ALA B O 1
ATOM 8052 N N . ASP B 1 304 ? 9.156 -33.688 -16.141 1 97.06 304 ASP 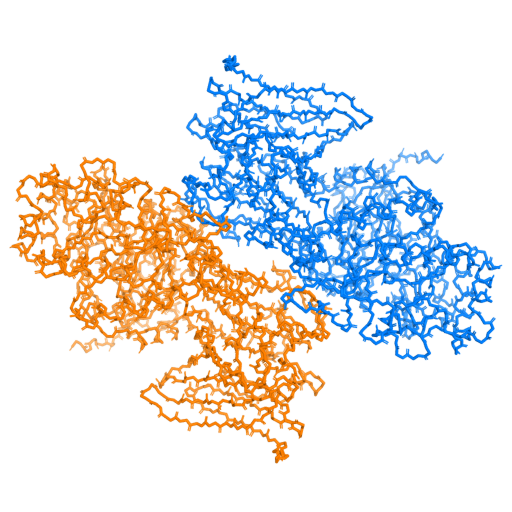B N 1
ATOM 8053 C CA . ASP B 1 304 ? 7.879 -33.062 -16.438 1 97.06 304 ASP B CA 1
ATOM 8054 C C . ASP B 1 304 ? 8.086 -31.703 -17.141 1 97.06 304 ASP B C 1
ATOM 8056 O O . ASP B 1 304 ? 7.27 -31.297 -17.953 1 97.06 304 ASP B O 1
ATOM 8060 N N . ASN B 1 305 ? 9.172 -31.031 -16.828 1 95 305 ASN B N 1
ATOM 8061 C CA . ASN B 1 305 ? 9.516 -29.781 -17.516 1 95 305 ASN B CA 1
ATOM 8062 C C . ASN B 1 305 ? 9.898 -30.031 -18.969 1 95 305 ASN B C 1
ATOM 8064 O O . ASN B 1 305 ? 9.867 -29.109 -19.781 1 95 305 ASN B O 1
ATOM 8068 N N . GLU B 1 306 ? 10.25 -31.25 -19.25 1 94.94 306 GLU B N 1
ATOM 8069 C CA . GLU B 1 306 ? 10.688 -31.609 -20.594 1 94.94 306 GLU B CA 1
ATOM 8070 C C . GLU B 1 306 ? 9.516 -32.094 -21.453 1 94.94 306 GLU B C 1
ATOM 8072 O O . GLU B 1 306 ? 9.391 -31.703 -22.609 1 94.94 306 GLU B O 1
ATOM 8077 N N . HIS B 1 307 ? 8.672 -32.844 -20.828 1 96.94 307 HIS B N 1
ATOM 8078 C CA . HIS B 1 307 ? 7.652 -33.531 -21.625 1 96.94 307 HIS B CA 1
ATOM 8079 C C . HIS B 1 307 ? 6.367 -32.719 -21.688 1 96.94 307 HIS B C 1
ATOM 8081 O O . HIS B 1 307 ? 5.578 -32.875 -22.625 1 96.94 307 HIS B O 1
ATOM 8087 N N . LEU B 1 308 ? 6.172 -31.844 -20.688 1 98.25 308 LEU B N 1
ATOM 8088 C CA . LEU B 1 308 ? 4.996 -30.984 -20.594 1 98.25 308 LEU B CA 1
ATOM 8089 C C . LEU B 1 308 ? 3.723 -31.781 -20.859 1 98.25 308 LEU B C 1
ATOM 8091 O O . LEU B 1 308 ? 2.92 -31.406 -21.719 1 98.25 308 LEU B O 1
ATOM 8095 N N . ARG B 1 309 ? 3.521 -32.812 -20.047 1 98 309 ARG B N 1
ATOM 8096 C CA . ARG B 1 309 ? 2.393 -33.719 -20.219 1 98 309 ARG B CA 1
ATOM 8097 C C . ARG B 1 309 ? 1.074 -33.031 -19.906 1 98 309 ARG B C 1
ATOM 8099 O O . ARG B 1 309 ? 1.037 -32.062 -19.109 1 98 309 ARG B O 1
ATOM 8106 N N . ILE B 1 310 ? -0.01 -33.438 -20.562 1 98.56 310 ILE B N 1
ATOM 8107 C CA . ILE B 1 310 ? -1.342 -32.875 -20.391 1 98.56 310 ILE B CA 1
ATOM 8108 C C . ILE B 1 310 ? -1.99 -33.438 -19.125 1 98.56 310 ILE B C 1
ATOM 8110 O O . ILE B 1 310 ? -1.983 -34.656 -18.906 1 98.56 310 ILE B O 1
ATOM 8114 N N . ILE B 1 311 ? -2.57 -32.562 -18.297 1 98.75 311 ILE B N 1
ATOM 8115 C CA . ILE B 1 311 ? -3.232 -32.938 -17.062 1 98.75 311 ILE B CA 1
ATOM 8116 C C . ILE B 1 311 ? -4.746 -32.938 -17.25 1 98.75 311 ILE B C 1
ATOM 8118 O O . ILE B 1 311 ? -5.289 -32.031 -17.891 1 98.75 311 ILE B O 1
ATOM 8122 N N . PHE B 1 312 ? -5.438 -33.906 -16.781 1 98.69 312 PHE B N 1
ATOM 8123 C CA . PHE B 1 312 ? -6.875 -33.812 -16.562 1 98.69 312 PHE B CA 1
ATOM 8124 C C . PHE B 1 312 ? -7.184 -33.719 -15.07 1 98.69 312 PHE B C 1
ATOM 8126 O O . PHE B 1 312 ? -6.598 -34.438 -14.258 1 98.69 312 PHE B O 1
ATOM 8133 N N . ASN B 1 313 ? -7.953 -32.844 -14.664 1 98.69 313 ASN B N 1
ATOM 8134 C CA . ASN B 1 313 ? -8.445 -32.656 -13.297 1 98.69 313 ASN B CA 1
ATOM 8135 C C . ASN B 1 313 ? -9.969 -32.594 -13.258 1 98.69 313 ASN B C 1
ATOM 8137 O O . ASN B 1 313 ? -10.578 -31.844 -14.039 1 98.69 313 ASN B O 1
ATOM 8141 N N . ASP B 1 314 ? -10.648 -33.219 -12.375 1 98.06 314 ASP B N 1
ATOM 8142 C CA . ASP B 1 314 ? -12.094 -33.438 -12.414 1 98.06 314 ASP B CA 1
ATOM 8143 C C . ASP B 1 314 ? -12.828 -32.344 -11.617 1 98.06 314 ASP B C 1
ATOM 8145 O O . ASP B 1 314 ? -14.023 -32.5 -11.352 1 98.06 314 ASP B O 1
ATOM 8149 N N . TYR B 1 315 ? -12.234 -31.281 -11.203 1 96.88 315 TYR B N 1
ATOM 8150 C CA . TYR B 1 315 ? -12.82 -30.344 -10.242 1 96.88 315 TYR B CA 1
ATOM 8151 C C . TYR B 1 315 ? -13.594 -29.25 -10.945 1 96.88 315 TYR B C 1
ATOM 8153 O O . TYR B 1 315 ? -14.812 -29.328 -11.102 1 96.88 315 TYR B O 1
ATOM 8161 N N . MET B 1 316 ? -12.922 -28.25 -11.516 1 95 316 MET B N 1
ATOM 8162 C CA . MET B 1 316 ? -13.555 -27.016 -12.008 1 95 316 MET B CA 1
ATOM 8163 C C . MET B 1 316 ? -14.414 -27.297 -13.227 1 95 316 MET B C 1
ATOM 8165 O O . MET B 1 316 ? -13.945 -27.891 -14.203 1 95 316 MET B O 1
ATOM 8169 N N . ASN B 1 317 ? -15.695 -26.766 -13.164 1 94.12 317 ASN B N 1
ATOM 8170 C CA . ASN B 1 317 ? -16.703 -26.969 -14.211 1 94.12 317 ASN B CA 1
ATOM 8171 C C . ASN B 1 317 ? -16.875 -28.438 -14.547 1 94.12 317 ASN B C 1
ATOM 8173 O O . ASN B 1 317 ? -17.062 -28.797 -15.711 1 94.12 317 ASN B O 1
ATOM 8177 N N . CYS B 1 318 ? -16.719 -29.266 -13.508 1 96.19 318 CYS B N 1
ATOM 8178 C CA . CYS B 1 318 ? -16.828 -30.719 -13.625 1 96.19 318 CYS B CA 1
ATOM 8179 C C . CYS B 1 318 ? -17.5 -31.312 -12.398 1 96.19 318 CYS B C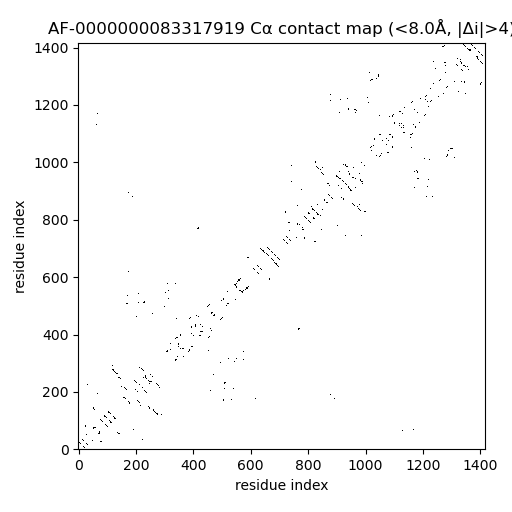 1
ATOM 8181 O O . CYS B 1 318 ? -18.688 -31.078 -12.156 1 96.19 318 CYS B O 1
ATOM 8183 N N . LEU B 1 319 ? -16.703 -32.031 -11.5 1 96.12 319 LEU B N 1
ATOM 8184 C CA . LEU B 1 319 ? -17.359 -32.781 -10.43 1 96.12 319 LEU B CA 1
ATOM 8185 C C . LEU B 1 319 ? -17.469 -31.938 -9.156 1 96.12 319 LEU B C 1
ATOM 8187 O O . LEU B 1 319 ? -18.172 -32.312 -8.219 1 96.12 319 LEU B O 1
ATOM 8191 N N . TRP B 1 320 ? -16.797 -30.875 -9 1 94.69 320 TRP B N 1
ATOM 8192 C CA . TRP B 1 320 ? -16.875 -29.922 -7.902 1 94.69 320 TRP B CA 1
ATOM 8193 C C . TRP B 1 320 ? -16.75 -30.625 -6.559 1 94.69 320 TRP B C 1
ATOM 8195 O O . TRP B 1 320 ? -17.562 -30.391 -5.652 1 94.69 320 TRP B O 1
ATOM 8205 N N . GLY B 1 321 ? -15.789 -31.562 -6.523 1 95.5 321 GLY B N 1
ATOM 8206 C CA . GLY B 1 321 ? -15.469 -32.188 -5.254 1 95.5 321 GLY B CA 1
ATOM 8207 C C . GLY B 1 321 ? -16.344 -33.406 -4.945 1 95.5 321 GLY B C 1
ATOM 8208 O O . GLY B 1 321 ? -16.469 -33.812 -3.789 1 95.5 321 GLY B O 1
ATOM 8209 N N . ASN B 1 322 ? -16.984 -33.906 -5.922 1 96.06 322 ASN B N 1
ATOM 8210 C CA . ASN B 1 322 ? -17.797 -35.125 -5.75 1 96.06 322 ASN B CA 1
ATOM 8211 C C . ASN B 1 322 ? -17.266 -36.281 -6.578 1 96.06 322 ASN B C 1
ATOM 8213 O O . ASN B 1 322 ? -18 -36.844 -7.383 1 96.06 322 ASN B O 1
ATOM 8217 N N . PRO B 1 323 ? -16.094 -36.75 -6.375 1 97.69 323 PRO B N 1
ATOM 8218 C CA . PRO B 1 323 ? -15.547 -37.906 -7.082 1 97.69 323 PRO B CA 1
ATOM 8219 C C . PRO B 1 323 ? -16.062 -39.219 -6.52 1 97.69 323 PRO B C 1
ATOM 8221 O O . PRO B 1 323 ? -15.906 -39.5 -5.324 1 97.69 323 PRO B O 1
ATOM 8224 N N . THR B 1 324 ? -16.719 -40 -7.262 1 97.31 324 THR B N 1
ATOM 8225 C CA . THR B 1 324 ? -17.125 -41.375 -7.004 1 97.31 324 THR B CA 1
ATOM 8226 C C . THR B 1 324 ? -16.656 -42.312 -8.133 1 97.31 324 THR B C 1
ATOM 8228 O O . THR B 1 324 ? -16.344 -41.844 -9.234 1 97.31 324 THR B O 1
ATOM 8231 N N . THR B 1 325 ? -16.578 -43.625 -7.812 1 98 325 THR B N 1
ATOM 8232 C CA . THR B 1 325 ? -16.219 -44.562 -8.867 1 98 325 THR B CA 1
ATOM 8233 C C . THR B 1 325 ? -17.125 -44.375 -10.086 1 98 325 THR B C 1
ATOM 8235 O O . THR B 1 325 ? -16.625 -44.281 -11.219 1 98 325 THR B O 1
ATOM 8238 N N . GLN B 1 326 ? -18.375 -44.219 -9.875 1 97.56 326 GLN B N 1
ATOM 8239 C CA . GLN B 1 326 ? -19.344 -44.094 -10.945 1 97.56 326 GLN B CA 1
ATOM 8240 C C . GLN B 1 326 ? -19.109 -42.812 -11.766 1 97.56 326 GLN B C 1
ATOM 8242 O O . GLN B 1 326 ? -19.188 -42.844 -12.992 1 97.56 326 GLN B O 1
ATOM 8247 N N . ASN B 1 327 ? -18.797 -41.75 -11.094 1 97.56 327 ASN B N 1
ATOM 8248 C CA . ASN B 1 327 ? -18.609 -40.469 -11.773 1 97.56 327 ASN B CA 1
ATOM 8249 C C . ASN B 1 327 ? -17.266 -40.406 -12.508 1 97.56 327 ASN B C 1
ATOM 8251 O O . ASN B 1 327 ? -17.141 -39.719 -13.523 1 97.56 327 ASN B O 1
ATOM 8255 N N . LEU B 1 328 ? -16.281 -41.125 -12.039 1 98.62 328 LEU B N 1
ATOM 8256 C CA . LEU B 1 328 ? -14.906 -40.969 -12.5 1 98.62 328 LEU B CA 1
ATOM 8257 C C . LEU B 1 328 ? -14.648 -41.812 -13.734 1 98.62 328 LEU B C 1
ATOM 8259 O O . LEU B 1 328 ? -13.914 -41.375 -14.641 1 98.62 328 LEU B O 1
ATOM 8263 N N . LEU B 1 329 ? -15.188 -42.969 -13.852 1 98.56 329 LEU B N 1
ATOM 8264 C CA . LEU B 1 329 ? -14.812 -43.938 -14.883 1 98.56 329 LEU B CA 1
ATOM 8265 C C . LEU B 1 329 ? -15.039 -43.344 -16.266 1 98.56 329 LEU B C 1
ATOM 8267 O O . LEU B 1 329 ? -14.148 -43.406 -17.125 1 98.56 329 LEU B O 1
ATOM 8271 N N . PRO B 1 330 ? -16.25 -42.719 -16.484 1 98.12 330 PRO B N 1
ATOM 8272 C CA . PRO B 1 330 ? -16.438 -42.125 -17.812 1 98.12 330 PRO B CA 1
ATOM 8273 C C . PRO B 1 330 ? -15.453 -41 -18.109 1 98.12 330 PRO B C 1
ATOM 8275 O O . PRO B 1 330 ? -15.031 -40.812 -19.25 1 98.12 330 PRO B O 1
ATOM 8278 N N . LEU B 1 331 ? -15.117 -40.25 -17.125 1 98.38 331 LEU B N 1
ATOM 8279 C CA . LEU B 1 331 ? -14.172 -39.156 -17.297 1 98.38 331 LEU B CA 1
ATOM 8280 C C . LEU B 1 331 ? -12.773 -39.688 -17.609 1 98.38 331 LEU B C 1
ATOM 8282 O O . LEU B 1 331 ? -12.047 -39.094 -18.406 1 98.38 331 LEU B O 1
ATOM 8286 N N . ILE B 1 332 ? -12.406 -40.781 -16.938 1 98.81 332 ILE B N 1
ATOM 8287 C CA . ILE B 1 332 ? -11.109 -41.406 -17.172 1 98.81 332 ILE B CA 1
ATOM 8288 C C . ILE B 1 332 ? -11.016 -41.875 -18.609 1 98.81 332 ILE B C 1
ATOM 8290 O O . ILE B 1 332 ? -10 -41.656 -19.281 1 98.81 332 ILE B O 1
ATOM 8294 N N . ASP B 1 333 ? -12.039 -42.5 -19.094 1 98.62 333 ASP B N 1
ATOM 8295 C CA . ASP B 1 333 ? -12.062 -42.969 -20.469 1 98.62 333 ASP B CA 1
ATOM 8296 C C . ASP B 1 333 ? -11.922 -41.812 -21.453 1 98.62 333 ASP B C 1
ATOM 8298 O O . ASP B 1 333 ? -11.156 -41.906 -22.406 1 98.62 333 ASP B O 1
ATOM 8302 N N . ALA B 1 334 ? -12.672 -40.812 -21.203 1 98.06 334 ALA B N 1
ATOM 8303 C CA . ALA B 1 334 ? -12.664 -39.656 -22.094 1 98.06 334 ALA B CA 1
ATOM 8304 C C . ALA B 1 334 ? -11.297 -38.969 -22.078 1 98.06 334 ALA B C 1
ATOM 8306 O O . ALA B 1 334 ? -10.805 -38.531 -23.125 1 98.06 334 ALA B O 1
ATOM 8307 N N . ALA B 1 335 ? -10.695 -38.781 -20.938 1 98.56 335 ALA B N 1
ATOM 8308 C CA . ALA B 1 335 ? -9.383 -38.156 -20.797 1 98.56 335 ALA B CA 1
ATOM 8309 C C . ALA B 1 335 ? -8.312 -38.938 -21.547 1 98.56 335 ALA B C 1
ATOM 8311 O O . ALA B 1 335 ? -7.473 -38.344 -22.234 1 98.56 335 ALA B O 1
ATOM 8312 N N . ALA B 1 336 ? -8.359 -40.25 -21.359 1 98.38 336 ALA B N 1
ATOM 8313 C CA . ALA B 1 336 ? -7.43 -41.094 -22.094 1 98.38 336 ALA B CA 1
ATOM 8314 C C . ALA B 1 336 ? -7.613 -40.969 -23.594 1 98.38 336 ALA B C 1
ATOM 8316 O O . ALA B 1 336 ? -6.637 -40.906 -24.344 1 98.38 336 ALA B O 1
ATOM 8317 N N . ASP B 1 337 ? -8.805 -40.906 -23.953 1 97.25 337 ASP B N 1
ATOM 8318 C CA . ASP B 1 337 ? -9.148 -40.844 -25.375 1 97.25 337 ASP B CA 1
ATOM 8319 C C . ASP B 1 337 ? -8.586 -39.594 -26.031 1 97.25 337 ASP B C 1
ATOM 8321 O O . ASP B 1 337 ? -8.148 -39.625 -27.188 1 97.25 337 ASP B O 1
ATOM 8325 N N . VAL B 1 338 ? -8.625 -38.5 -25.312 1 97.19 338 VAL B N 1
ATOM 8326 C CA . VAL B 1 338 ? -8.195 -37.25 -25.938 1 97.19 338 VAL B CA 1
ATOM 8327 C C . VAL B 1 338 ? -6.695 -37.062 -25.703 1 97.19 338 VAL B C 1
ATOM 8329 O O . VAL B 1 338 ? -6.117 -36.062 -26.156 1 97.19 338 VAL B O 1
ATOM 8332 N N . GLY B 1 339 ? -6.059 -37.906 -24.953 1 97.19 339 GLY B N 1
ATOM 8333 C CA . GLY B 1 339 ? -4.602 -37.938 -24.922 1 97.19 339 GLY B CA 1
ATOM 8334 C C . GLY B 1 339 ? -4.027 -37.344 -23.656 1 97.19 339 GLY B C 1
ATOM 8335 O O . GLY B 1 339 ? -2.867 -36.906 -23.625 1 97.19 339 GLY B O 1
ATOM 8336 N N . CYS B 1 340 ? -4.719 -37.281 -22.562 1 98.38 340 CYS B N 1
ATOM 8337 C CA . CYS B 1 340 ? -4.176 -36.844 -21.281 1 98.38 340 CYS B CA 1
ATOM 8338 C C . CYS B 1 340 ? -3.213 -37.875 -20.719 1 98.38 340 CYS B C 1
ATOM 8340 O O . CYS B 1 340 ? -3.311 -39.062 -21.031 1 98.38 340 CYS B O 1
ATOM 8342 N N . LYS B 1 341 ? -2.244 -37.344 -19.984 1 98.44 341 LYS B N 1
ATOM 8343 C CA . LYS B 1 341 ? -1.253 -38.25 -19.406 1 98.44 341 LYS B CA 1
ATOM 8344 C C . LYS B 1 341 ? -1.4 -38.344 -17.891 1 98.44 341 LYS B C 1
ATOM 8346 O O . LYS B 1 341 ? -0.992 -39.312 -17.281 1 98.44 341 LYS B O 1
ATOM 8351 N N . TYR B 1 342 ? -1.813 -37.344 -17.219 1 98.81 342 TYR B N 1
ATOM 8352 C CA . TYR B 1 342 ? -2.166 -37.344 -15.797 1 98.81 342 TYR B CA 1
ATOM 8353 C C . TYR B 1 342 ? -3.678 -37.312 -15.609 1 98.81 342 TYR B C 1
ATOM 8355 O O . TYR B 1 342 ? -4.383 -36.625 -16.344 1 98.81 342 TYR B O 1
ATOM 8363 N N . PHE B 1 343 ? -4.203 -38.062 -14.719 1 98.88 343 PHE B N 1
ATOM 8364 C CA . PHE B 1 343 ? -5.582 -37.938 -14.266 1 98.88 343 PHE B CA 1
ATOM 8365 C C . PHE B 1 343 ? -5.637 -37.656 -12.766 1 98.88 343 PHE B C 1
ATOM 8367 O O . PHE B 1 343 ? -5.352 -38.562 -11.961 1 98.88 343 PHE B O 1
ATOM 8374 N N . CYS B 1 344 ? -6 -36.5 -12.375 1 98.88 344 CYS B N 1
ATOM 8375 C CA . CYS B 1 344 ? -6.016 -36.062 -10.984 1 98.88 344 CYS B CA 1
ATOM 8376 C C . CYS B 1 344 ? -7.434 -36.094 -10.422 1 98.88 344 CYS B C 1
ATOM 8378 O O . CYS B 1 344 ? -8.32 -35.406 -10.922 1 98.88 344 CYS B O 1
ATOM 8380 N N . ILE B 1 345 ? -7.664 -36.938 -9.422 1 98.75 345 ILE B N 1
ATOM 8381 C CA . ILE B 1 345 ? -8.883 -36.875 -8.625 1 98.75 345 ILE B CA 1
ATOM 8382 C C . ILE B 1 345 ? -8.766 -35.75 -7.602 1 98.75 345 ILE B C 1
ATOM 8384 O O . ILE B 1 345 ? -7.957 -35.812 -6.672 1 98.75 345 ILE B O 1
ATOM 8388 N N . ASP B 1 346 ? -9.578 -34.719 -7.762 1 98 346 ASP B N 1
ATOM 8389 C CA . ASP B 1 346 ? -9.477 -33.531 -6.926 1 98 346 ASP B CA 1
ATOM 8390 C C . ASP B 1 346 ? -10.141 -33.75 -5.57 1 98 346 ASP B C 1
ATOM 8392 O O . ASP B 1 346 ? -10.32 -34.906 -5.141 1 98 346 ASP B O 1
ATOM 8396 N N . CYS B 1 347 ? -10.422 -32.719 -4.828 1 97 347 CYS B N 1
ATOM 8397 C CA . CYS B 1 347 ? -10.891 -32.781 -3.453 1 97 347 CYS B CA 1
ATOM 8398 C C . CYS B 1 347 ? -12.18 -33.625 -3.367 1 97 347 CYS B C 1
ATOM 8400 O O . CYS B 1 347 ? -12.891 -33.75 -4.359 1 97 347 CYS B O 1
ATOM 8402 N N . GLY B 1 348 ? -12.367 -34.188 -2.191 1 96.5 348 GLY B N 1
ATOM 8403 C CA . GLY B 1 348 ? -13.57 -34.938 -1.907 1 96.5 348 GLY B CA 1
ATOM 8404 C C . GLY B 1 348 ? -13.305 -36.438 -1.748 1 96.5 348 GLY B C 1
ATOM 8405 O O . GLY B 1 348 ? -14.07 -37.125 -1.091 1 96.5 348 GLY B O 1
ATOM 8406 N N . TRP B 1 349 ? -12.203 -36.969 -2.303 1 97.5 349 TRP B N 1
ATOM 8407 C CA . TRP B 1 349 ? -11.938 -38.406 -2.342 1 97.5 349 TRP B CA 1
ATOM 8408 C C . TRP B 1 349 ? -11.773 -38.969 -0.934 1 97.5 349 TRP B C 1
ATOM 8410 O O . TRP B 1 349 ? -11.883 -40.188 -0.726 1 97.5 349 TRP B O 1
ATOM 8420 N N . TYR B 1 350 ? -11.617 -38.156 0.125 1 96.19 350 TYR B N 1
ATOM 8421 C CA . TYR B 1 350 ? -11.281 -38.531 1.495 1 96.19 350 TYR B CA 1
ATOM 8422 C C . TYR B 1 350 ? -12.477 -38.344 2.42 1 96.19 350 TYR B C 1
ATOM 8424 O O . TYR B 1 350 ? -12.359 -38.469 3.641 1 96.19 350 TYR B O 1
ATOM 8432 N N . SER B 1 351 ? -13.695 -37.938 1.886 1 94 351 SER B N 1
ATOM 8433 C CA . SER B 1 351 ? -14.82 -37.625 2.752 1 94 351 SER B CA 1
ATOM 8434 C C . SER B 1 351 ? -16.125 -38.125 2.174 1 94 351 SER B C 1
ATOM 8436 O O . SER B 1 351 ? -16.359 -38.062 0.965 1 94 351 SER B O 1
ATOM 8438 N N . PRO B 1 352 ? -17.125 -38.781 2.994 1 86.94 352 PRO B N 1
ATOM 8439 C CA . PRO B 1 352 ? -18.438 -39.219 2.502 1 86.94 352 PRO B CA 1
ATOM 8440 C C . PRO B 1 352 ? -19.375 -38.062 2.207 1 86.94 352 PRO B C 1
ATOM 8442 O O . PRO B 1 352 ? -20.344 -38.219 1.461 1 86.94 352 PRO B O 1
ATOM 8445 N N . GLY B 1 353 ? -19.078 -36.812 2.467 1 84.38 353 GLY B N 1
ATOM 8446 C CA . GLY B 1 353 ? -19.922 -35.625 2.307 1 84.38 353 GLY B CA 1
ATOM 8447 C C . GLY B 1 353 ? -19.125 -34.344 2.268 1 84.38 353 GLY B C 1
ATOM 8448 O O . GLY B 1 353 ? -18.203 -34.188 1.477 1 84.38 353 GLY B O 1
ATOM 8449 N N . VAL B 1 354 ? -19.609 -33.594 3.176 1 85.19 354 VAL B N 1
ATOM 8450 C CA . VAL B 1 354 ? -18.938 -32.281 3.24 1 85.19 354 VAL B CA 1
ATOM 8451 C C . VAL B 1 354 ? -17.438 -32.5 3.424 1 85.19 354 VAL B C 1
ATOM 8453 O O . VAL B 1 354 ? -17.016 -33.188 4.352 1 85.19 354 VAL B O 1
ATOM 8456 N N . TRP B 1 355 ? -16.672 -32 2.541 1 90.31 355 TRP B N 1
ATOM 8457 C CA . TRP B 1 355 ? -15.258 -32.375 2.498 1 90.31 355 TRP B CA 1
ATOM 8458 C C . TRP B 1 355 ? -14.375 -31.219 2.955 1 90.31 355 TRP B C 1
ATOM 8460 O O . TRP B 1 355 ? -13.164 -31.391 3.133 1 90.31 355 TRP B O 1
ATOM 8470 N N . TRP B 1 356 ? -14.891 -30.078 3.268 1 92 356 TRP B N 1
ATOM 8471 C CA . TRP B 1 356 ? -14.086 -28.875 3.473 1 92 356 TRP B CA 1
ATOM 8472 C C . TRP B 1 356 ? -13.477 -28.859 4.871 1 92 356 TRP B C 1
ATOM 8474 O O . TRP B 1 356 ? -12.258 -28.75 5.02 1 92 356 TRP B O 1
ATOM 8484 N N . ASP B 1 357 ? -14.188 -28.984 5.953 1 93.94 357 ASP B N 1
ATOM 8485 C CA . ASP B 1 357 ? -13.727 -28.703 7.309 1 93.94 357 ASP B CA 1
ATOM 8486 C C . ASP B 1 357 ? -13.289 -29.984 8.023 1 93.94 357 ASP B C 1
ATOM 8488 O O . ASP B 1 357 ? -13.023 -29.969 9.227 1 93.94 357 ASP B O 1
ATOM 8492 N N . GLY B 1 358 ? -13.188 -31.094 7.227 1 94.5 358 GLY B N 1
ATOM 8493 C CA . GLY B 1 358 ? -12.789 -32.344 7.832 1 94.5 358 GLY B CA 1
ATOM 8494 C C . GLY B 1 358 ? -11.445 -32.844 7.344 1 94.5 358 GLY B C 1
ATOM 8495 O O . GLY B 1 358 ? -10.984 -33.938 7.754 1 94.5 358 GLY B O 1
ATOM 8496 N N . VAL B 1 359 ? -10.719 -32.125 6.586 1 96.06 359 VAL B N 1
ATOM 8497 C CA . VAL B 1 359 ? -9.453 -32.562 6 1 96.06 359 VAL B CA 1
ATOM 8498 C C . VAL B 1 359 ? -8.43 -32.812 7.105 1 96.06 359 VAL B C 1
ATOM 8500 O O . VAL B 1 359 ? -8.461 -32.156 8.148 1 96.06 359 VAL B O 1
ATOM 8503 N N . GLY B 1 360 ? -7.523 -33.844 6.863 1 96.5 360 GLY B N 1
ATOM 8504 C CA . GLY B 1 360 ? -6.445 -34.031 7.82 1 96.5 360 GLY B CA 1
ATOM 8505 C C . GLY B 1 360 ? -5.941 -35.469 7.855 1 96.5 360 GLY B C 1
ATOM 8506 O O . GLY B 1 360 ? -4.734 -35.719 7.949 1 96.5 360 GLY B O 1
ATOM 8507 N N . GLU B 1 361 ? -6.863 -36.438 7.781 1 95.94 361 GLU B N 1
ATOM 8508 C CA . GLU B 1 361 ? -6.457 -37.844 7.855 1 95.94 361 GLU B CA 1
ATOM 8509 C C . GLU B 1 361 ? -5.938 -38.312 6.512 1 95.94 361 GLU B C 1
ATOM 8511 O O . GLU B 1 361 ? -4.996 -39.125 6.457 1 95.94 361 GLU B O 1
ATOM 8516 N N . TRP B 1 362 ? -6.539 -37.938 5.477 1 97.31 362 TRP B N 1
ATOM 8517 C CA . TRP B 1 362 ? -6.207 -38.25 4.094 1 97.31 362 TRP B CA 1
ATOM 8518 C C . TRP B 1 362 ? -6.332 -39.75 3.838 1 97.31 362 TRP B C 1
ATOM 8520 O O . TRP B 1 362 ? -5.41 -40.375 3.312 1 97.31 362 TRP B O 1
ATOM 8530 N N . LEU B 1 363 ? -7.414 -40.312 4.277 1 96.88 363 LEU B N 1
ATOM 8531 C CA . LEU B 1 363 ? -7.84 -41.656 3.98 1 96.88 363 LEU B CA 1
ATOM 8532 C C . LEU B 1 363 ? -9.031 -41.656 3.029 1 96.88 363 LEU B C 1
ATOM 8534 O O . LEU B 1 363 ? -9.898 -40.812 3.113 1 96.88 363 LEU B O 1
ATOM 8538 N N . PRO B 1 364 ? -9.07 -42.656 2.137 1 96.88 364 PRO B N 1
ATOM 8539 C CA . PRO B 1 364 ? -10.141 -42.656 1.135 1 96.88 364 PRO B CA 1
ATOM 8540 C C . PRO B 1 364 ? -11.516 -42.906 1.738 1 96.88 364 PRO B C 1
ATOM 8542 O O . PRO B 1 364 ? -11.648 -43.719 2.668 1 96.88 364 PRO B O 1
ATOM 8545 N N . SER B 1 365 ? -12.461 -42.219 1.176 1 96.56 365 SER B N 1
ATOM 8546 C CA . SER B 1 365 ? -13.852 -42.469 1.565 1 96.56 365 SER B CA 1
ATOM 8547 C C . SER B 1 365 ? -14.352 -43.812 1.052 1 96.56 365 SER B C 1
ATOM 8549 O O . SER B 1 365 ? -14.375 -44.062 -0.157 1 96.56 365 SER B O 1
ATOM 8551 N N . GLU B 1 366 ? -14.891 -44.625 1.89 1 95.81 366 GLU B N 1
ATOM 8552 C CA . GLU B 1 366 ? -15.461 -45.906 1.48 1 95.81 366 GLU B CA 1
ATOM 8553 C C . GLU B 1 366 ? -16.812 -45.719 0.802 1 95.81 366 GLU B C 1
ATOM 8555 O O . GLU B 1 366 ? -17.203 -46.5 -0.058 1 95.81 366 GLU B O 1
ATOM 8560 N N . GLU B 1 367 ? -17.422 -44.656 1.254 1 96 367 GLU B N 1
ATOM 8561 C CA . GLU B 1 367 ? -18.734 -44.375 0.661 1 96 367 GLU B CA 1
ATOM 8562 C C . GLU B 1 367 ? -18.594 -43.969 -0.805 1 96 367 GLU B C 1
ATOM 8564 O O . GLU B 1 367 ? -19.391 -44.406 -1.647 1 96 367 GLU B O 1
ATOM 8569 N N . ARG B 1 368 ? -17.609 -43.219 -1.153 1 96.75 368 ARG B N 1
ATOM 8570 C CA . ARG B 1 368 ? -17.406 -42.75 -2.518 1 96.75 368 ARG B CA 1
ATOM 8571 C C . ARG B 1 368 ? -16.781 -43.812 -3.395 1 96.75 368 ARG B C 1
ATOM 8573 O O . ARG B 1 368 ? -16.984 -43.844 -4.609 1 96.75 368 ARG B O 1
ATOM 8580 N N . PHE B 1 369 ? -16.016 -44.719 -2.727 1 97.88 369 PHE B N 1
ATOM 8581 C CA . PHE B 1 369 ? -15.297 -45.781 -3.426 1 97.88 369 PHE B CA 1
ATOM 8582 C C . PHE B 1 369 ? -15.57 -47.125 -2.777 1 97.88 369 PHE B C 1
ATOM 8584 O O . PHE B 1 369 ? -14.68 -47.719 -2.176 1 97.88 369 PHE B O 1
ATOM 8591 N N . PRO B 1 370 ? -16.672 -47.688 -3.033 1 96.56 370 PRO B N 1
ATOM 8592 C CA . PRO B 1 370 ? -17.016 -48.969 -2.396 1 96.56 370 PRO B CA 1
ATOM 8593 C C . PRO B 1 370 ? -16.062 -50.094 -2.781 1 96.56 370 PRO B C 1
ATOM 8595 O O . PRO B 1 370 ? -15.844 -51.031 -1.999 1 96.56 370 PRO B O 1
ATOM 8598 N N . GLU B 1 371 ? -15.43 -50 -3.912 1 97.25 371 GLU B N 1
ATOM 8599 C CA . GLU B 1 371 ? -14.43 -50.969 -4.359 1 97.25 371 GLU B CA 1
ATOM 8600 C C . GLU B 1 371 ? -13.047 -50.625 -3.842 1 97.25 371 GLU B C 1
ATOM 8602 O O . GLU B 1 371 ? -12.094 -51.375 -4.016 1 97.25 371 GLU B O 1
ATOM 8607 N N . GLY B 1 372 ? -12.992 -49.531 -3.168 1 96.88 372 GLY B N 1
ATOM 8608 C CA . GLY B 1 372 ? -11.703 -48.969 -2.789 1 96.88 372 GLY B CA 1
ATOM 8609 C C . GLY B 1 372 ? -11.148 -48 -3.814 1 96.88 372 GLY B C 1
ATOM 8610 O O . GLY B 1 372 ? -11.328 -48.188 -5.02 1 96.88 372 GLY B O 1
ATOM 8611 N N . ILE B 1 373 ? -10.422 -47.062 -3.375 1 97.62 373 ILE B N 1
ATOM 8612 C CA . ILE B 1 373 ? -9.914 -46.031 -4.281 1 97.62 373 ILE B CA 1
ATOM 8613 C C . ILE B 1 373 ? -8.867 -46.625 -5.211 1 97.62 373 ILE B C 1
ATOM 8615 O O . ILE B 1 373 ? -8.656 -46.125 -6.324 1 97.62 373 ILE B O 1
ATOM 8619 N N . LYS B 1 374 ? -8.172 -47.656 -4.75 1 97.5 374 LYS B N 1
ATOM 8620 C CA . LYS B 1 374 ? -7.148 -48.312 -5.551 1 97.5 374 LYS B CA 1
ATOM 8621 C C . LYS B 1 374 ? -7.734 -48.875 -6.852 1 97.5 374 LYS B C 1
ATOM 8623 O O . LYS B 1 374 ? -7.059 -48.875 -7.883 1 97.5 374 LYS B O 1
ATOM 8628 N N . TYR B 1 375 ? -8.992 -49.312 -6.766 1 98.19 375 TYR B N 1
ATOM 8629 C CA . TYR B 1 375 ? -9.672 -49.781 -7.973 1 98.19 375 TYR B CA 1
ATOM 8630 C C . TYR B 1 375 ? -9.68 -48.688 -9.039 1 98.19 375 TYR B C 1
ATOM 8632 O O . TYR B 1 375 ? -9.344 -48.938 -10.195 1 98.19 375 TYR B O 1
ATOM 8640 N N . VAL B 1 376 ? -10.023 -47.531 -8.641 1 98.69 376 VAL B N 1
ATOM 8641 C CA . VAL B 1 376 ? -10.125 -46.406 -9.562 1 98.69 376 VAL B CA 1
ATOM 8642 C C . VAL B 1 376 ? -8.727 -46 -10.031 1 98.69 376 VAL B C 1
ATOM 8644 O O . VAL B 1 376 ? -8.523 -45.719 -11.211 1 98.69 376 VAL B O 1
ATOM 8647 N N . LEU B 1 377 ? -7.746 -45.969 -9.133 1 98.81 377 LEU B N 1
ATOM 8648 C CA . LEU B 1 377 ? -6.379 -45.594 -9.477 1 98.81 377 LEU B CA 1
ATOM 8649 C C . LEU B 1 377 ? -5.77 -46.594 -10.453 1 98.81 377 LEU B C 1
ATOM 8651 O O . LEU B 1 377 ? -5.055 -46.219 -11.375 1 98.81 377 LEU B O 1
ATOM 8655 N N . ASP B 1 378 ? -6.062 -47.812 -10.258 1 98.38 378 ASP B N 1
ATOM 8656 C CA . ASP B 1 378 ? -5.594 -48.844 -11.172 1 98.38 378 ASP B CA 1
ATOM 8657 C C . ASP B 1 378 ? -6.262 -48.719 -12.539 1 98.38 378 ASP B C 1
ATOM 8659 O O . ASP B 1 378 ? -5.645 -49 -13.57 1 98.38 378 ASP B O 1
ATOM 8663 N N . TYR B 1 379 ? -7.512 -48.375 -12.492 1 98.69 379 TYR B N 1
ATOM 8664 C CA . TYR B 1 379 ? -8.211 -48.125 -13.75 1 98.69 379 TYR B CA 1
ATOM 8665 C C . TYR B 1 379 ? -7.543 -47.031 -14.547 1 98.69 379 TYR B C 1
ATOM 8667 O O . TYR B 1 379 ? -7.355 -47.156 -15.758 1 98.69 379 TYR B O 1
ATOM 8675 N N . ILE B 1 380 ? -7.148 -45.938 -13.922 1 98.88 380 ILE B N 1
ATOM 8676 C CA . ILE B 1 380 ? -6.426 -44.844 -14.547 1 98.88 380 ILE B CA 1
ATOM 8677 C C . ILE B 1 380 ? -5.133 -45.375 -15.172 1 98.88 380 ILE B C 1
ATOM 8679 O O . ILE B 1 380 ? -4.844 -45.094 -16.344 1 98.88 380 ILE B O 1
ATOM 8683 N N . ARG B 1 381 ? -4.398 -46.156 -14.43 1 98.56 381 ARG B N 1
ATOM 8684 C CA . ARG B 1 381 ? -3.148 -46.75 -14.922 1 98.56 381 ARG B CA 1
ATOM 8685 C C . ARG B 1 381 ? -3.396 -47.656 -16.109 1 98.56 381 ARG B C 1
ATOM 8687 O O . ARG B 1 381 ? -2.6 -47.688 -17.062 1 98.56 381 ARG B O 1
ATOM 8694 N N . GLY B 1 382 ? -4.422 -48.375 -15.977 1 98.56 382 GLY B N 1
ATOM 8695 C CA . GLY B 1 382 ? -4.773 -49.281 -17.047 1 98.56 382 GLY B CA 1
ATOM 8696 C C . GLY B 1 382 ? -5.086 -48.594 -18.359 1 98.56 382 GLY B C 1
ATOM 8697 O O . GLY B 1 382 ? -4.934 -49.156 -19.438 1 98.56 382 GLY B O 1
ATOM 8698 N N . LYS B 1 383 ? -5.477 -47.375 -18.25 1 98.62 383 LYS B N 1
ATOM 8699 C CA . LYS B 1 383 ? -5.785 -46.594 -19.438 1 98.62 383 LYS B CA 1
ATOM 8700 C C . LYS B 1 383 ? -4.555 -45.812 -19.922 1 98.62 383 LYS B C 1
ATOM 8702 O O . LYS B 1 383 ? -4.656 -44.969 -20.797 1 98.62 383 LYS B O 1
ATOM 8707 N N . GLY B 1 384 ? -3.41 -46.062 -19.266 1 98.19 384 GLY B N 1
ATOM 8708 C CA . GLY B 1 384 ? -2.148 -45.5 -19.719 1 98.19 384 GLY B CA 1
ATOM 8709 C C . GLY B 1 384 ? -1.865 -44.125 -19.125 1 98.19 384 GLY B C 1
ATOM 8710 O O . GLY B 1 384 ? -0.973 -43.406 -19.578 1 98.19 384 GLY B O 1
ATOM 8711 N N . MET B 1 385 ? -2.561 -43.719 -18.141 1 98.88 385 MET B N 1
ATOM 8712 C CA . MET B 1 385 ? -2.354 -42.438 -17.5 1 98.88 385 MET B CA 1
ATOM 8713 C C . MET B 1 385 ? -1.761 -42.625 -16.109 1 98.88 385 MET B C 1
ATOM 8715 O O . MET B 1 385 ? -1.829 -43.719 -15.531 1 98.88 385 MET B O 1
ATOM 8719 N N . VAL B 1 386 ? -1.077 -41.625 -15.578 1 98.81 386 VAL B N 1
ATOM 8720 C CA . VAL B 1 386 ? -0.548 -41.562 -14.219 1 98.81 386 VAL B CA 1
ATOM 8721 C C . VAL B 1 386 ? -1.625 -41.062 -13.258 1 98.81 386 VAL B C 1
ATOM 8723 O O . VAL B 1 386 ? -2.174 -39.969 -13.445 1 98.81 386 VAL B O 1
ATOM 8726 N N . PRO B 1 387 ? -2.02 -41.844 -12.25 1 98.81 387 PRO B N 1
ATOM 8727 C CA . PRO B 1 387 ? -3.039 -41.375 -11.312 1 98.81 387 PRO B CA 1
ATOM 8728 C C . PRO B 1 387 ? -2.531 -40.281 -10.391 1 98.81 387 PRO B C 1
ATOM 8730 O O . PRO B 1 387 ? -1.372 -40.312 -9.969 1 98.81 387 PRO B O 1
ATOM 8733 N N . GLY B 1 388 ? -3.383 -39.281 -10.109 1 98.81 388 GLY B N 1
ATOM 8734 C CA . GLY B 1 388 ? -3.084 -38.188 -9.195 1 98.81 388 GLY B CA 1
ATOM 8735 C C . GLY B 1 388 ? -4.172 -37.969 -8.172 1 98.81 388 GLY B C 1
ATOM 8736 O O . GLY B 1 388 ? -5.332 -38.312 -8.391 1 98.81 388 GLY B O 1
ATOM 8737 N N . LEU B 1 389 ? -3.795 -37.375 -7.043 1 98.81 389 LEU B N 1
ATOM 8738 C CA . LEU B 1 389 ? -4.73 -37.031 -5.98 1 98.81 389 LEU B CA 1
ATOM 8739 C C . LEU B 1 389 ? -4.496 -35.594 -5.488 1 98.81 389 LEU B C 1
ATOM 8741 O O . LEU B 1 389 ? -3.375 -35.094 -5.555 1 98.81 389 LEU B O 1
ATOM 8745 N N . TRP B 1 390 ? -5.586 -35.031 -5.008 1 98.44 390 TRP B N 1
ATOM 8746 C CA . TRP B 1 390 ? -5.559 -33.688 -4.391 1 98.44 390 TRP B CA 1
ATOM 8747 C C . TRP B 1 390 ? -5.223 -33.812 -2.906 1 98.44 390 TRP B C 1
ATOM 8749 O O . TRP B 1 390 ? -5.711 -34.688 -2.211 1 98.44 390 TRP B O 1
ATOM 8759 N N . LEU B 1 391 ? -4.336 -32.906 -2.436 1 98 391 LEU B N 1
ATOM 8760 C CA . LEU B 1 391 ? -3.982 -32.812 -1.024 1 98 391 LEU B CA 1
ATOM 8761 C C . LEU B 1 391 ? -3.912 -31.328 -0.598 1 98 391 LEU B C 1
ATOM 8763 O O . LEU B 1 391 ? -3.602 -30.453 -1.409 1 98 391 LEU B O 1
ATOM 8767 N N . GLU B 1 392 ? -4.219 -31.047 0.637 1 97.69 392 GLU B N 1
ATOM 8768 C CA . GLU B 1 392 ? -3.908 -29.812 1.336 1 97.69 392 GLU B CA 1
ATOM 8769 C C . GLU B 1 392 ? -3.178 -30.078 2.648 1 97.69 392 GLU B C 1
ATOM 8771 O O . GLU B 1 392 ? -3.746 -29.906 3.729 1 97.69 392 GLU B O 1
ATOM 8776 N N . ILE B 1 393 ? -1.903 -30.344 2.547 1 98.38 393 ILE B N 1
ATOM 8777 C CA . ILE B 1 393 ? -1.146 -31.047 3.57 1 98.38 393 ILE B CA 1
ATOM 8778 C C . ILE B 1 393 ? -0.816 -30.109 4.723 1 98.38 393 ILE B C 1
ATOM 8780 O O . ILE B 1 393 ? -0.487 -30.547 5.824 1 98.38 393 ILE B O 1
ATOM 8784 N N . GLU B 1 394 ? -0.938 -28.75 4.527 1 98.06 394 GLU B N 1
ATOM 8785 C CA . GLU B 1 394 ? -0.484 -27.781 5.52 1 98.06 394 GLU B CA 1
ATOM 8786 C C . GLU B 1 394 ? -1.608 -27.406 6.484 1 98.06 394 GLU B C 1
ATOM 8788 O O . GLU B 1 394 ? -1.418 -26.594 7.379 1 98.06 394 GLU B O 1
ATOM 8793 N N . VAL B 1 395 ? -2.768 -28.047 6.324 1 97.69 395 VAL B N 1
ATOM 8794 C CA . VAL B 1 395 ? -3.883 -27.625 7.168 1 97.69 395 VAL B CA 1
ATOM 8795 C C . VAL B 1 395 ? -4.586 -28.859 7.734 1 97.69 395 VAL B C 1
ATOM 8797 O O . VAL B 1 395 ? -4.348 -29.984 7.285 1 97.69 395 VAL B O 1
ATOM 8800 N N . MET B 1 396 ? -5.348 -28.641 8.773 1 98.06 396 MET B N 1
ATOM 8801 C CA . MET B 1 396 ? -6.277 -29.609 9.352 1 98.06 396 MET B CA 1
ATOM 8802 C C . MET B 1 396 ? -7.633 -28.969 9.617 1 98.06 396 MET B C 1
ATOM 8804 O O . MET B 1 396 ? -7.703 -27.859 10.141 1 98.06 396 MET B O 1
ATOM 8808 N N . GLY B 1 397 ? -8.688 -29.578 9.102 1 97.12 397 GLY B N 1
ATOM 8809 C CA . GLY B 1 397 ? -10.023 -29.062 9.328 1 97.12 397 GLY B CA 1
ATOM 8810 C C . GLY B 1 397 ? -10.406 -29.016 10.797 1 97.12 397 GLY B C 1
ATOM 8811 O O . GLY B 1 397 ? -9.961 -29.844 11.586 1 97.12 397 GLY B O 1
ATOM 8812 N N . ILE B 1 398 ? -11.281 -28.062 11.188 1 96.31 398 ILE B N 1
ATOM 8813 C CA . ILE B 1 398 ? -11.648 -27.891 12.586 1 96.31 398 ILE B CA 1
ATOM 8814 C C . ILE B 1 398 ? -12.531 -29.047 13.047 1 96.31 398 ILE B C 1
ATOM 8816 O O . ILE B 1 398 ? -12.75 -29.234 14.25 1 96.31 398 ILE B O 1
ATOM 8820 N N . HIS B 1 399 ? -12.969 -29.891 12.109 1 95.81 399 HIS B N 1
ATOM 8821 C CA . HIS B 1 399 ? -13.773 -31.062 12.43 1 95.81 399 HIS B CA 1
ATOM 8822 C C . HIS B 1 399 ? -13.055 -32.344 12.023 1 95.81 399 HIS B C 1
ATOM 8824 O O . HIS B 1 399 ? -13.688 -33.406 11.891 1 95.81 399 HIS B O 1
ATOM 8830 N N . SER B 1 400 ? -11.805 -32.281 11.719 1 96.75 400 SER B N 1
ATOM 8831 C CA . SER B 1 400 ? -11.031 -33.469 11.352 1 96.75 400 SER B CA 1
ATOM 8832 C C . SER B 1 400 ? -10.945 -34.438 12.5 1 96.75 400 SER B C 1
ATOM 8834 O O . SER B 1 400 ? -10.625 -34.062 13.633 1 96.75 400 SER B O 1
ATOM 8836 N N . PRO B 1 401 ? -11.094 -35.719 12.25 1 95.25 401 PRO B N 1
ATOM 8837 C CA . PRO B 1 401 ? -10.859 -36.719 13.297 1 95.25 401 PRO B CA 1
ATOM 8838 C C . PRO B 1 401 ? -9.406 -36.781 13.75 1 95.25 401 PRO B C 1
ATOM 8840 O O . PRO B 1 401 ? -9.117 -37.188 14.875 1 95.25 401 PRO B O 1
ATOM 8843 N N . LYS B 1 402 ? -8.539 -36.375 12.93 1 96.94 402 LYS B N 1
ATOM 8844 C CA . LYS B 1 402 ? -7.105 -36.406 13.219 1 96.94 402 LYS B CA 1
ATOM 8845 C C . LYS B 1 402 ? -6.773 -35.5 14.406 1 96.94 402 LYS B C 1
ATOM 8847 O O . LYS B 1 402 ? -5.719 -35.656 15.031 1 96.94 402 LYS B O 1
ATOM 8852 N N . LEU B 1 403 ? -7.637 -34.594 14.797 1 97.81 403 LEU B N 1
ATOM 8853 C CA . LEU B 1 403 ? -7.414 -33.656 15.898 1 97.81 403 LEU B CA 1
ATOM 8854 C C . LEU B 1 403 ? -7.246 -34.406 17.219 1 97.81 403 LEU B C 1
ATOM 8856 O O . LEU B 1 403 ? -6.59 -33.906 18.125 1 97.81 403 LEU B O 1
ATOM 8860 N N . ALA B 1 404 ? -7.844 -35.562 17.312 1 97.56 404 ALA B N 1
ATOM 8861 C CA . ALA B 1 404 ? -7.77 -36.375 18.531 1 97.56 404 ALA B CA 1
ATOM 8862 C C . ALA B 1 404 ? -6.324 -36.75 18.844 1 97.56 404 ALA B C 1
ATOM 8864 O O . ALA B 1 404 ? -5.977 -37 20.016 1 97.56 404 ALA B O 1
ATOM 8865 N N . GLU B 1 405 ? -5.527 -36.75 17.859 1 96.69 405 GLU B N 1
ATOM 8866 C CA . GLU B 1 405 ? -4.137 -37.156 18.016 1 96.69 405 GLU B CA 1
ATOM 8867 C C . GLU B 1 405 ? -3.211 -35.969 18.125 1 96.69 405 GLU B C 1
ATOM 8869 O O . GLU B 1 405 ? -2.016 -36.125 18.391 1 96.69 405 GLU B O 1
ATOM 8874 N N . ALA B 1 406 ? -3.746 -34.812 17.938 1 97.38 406 ALA B N 1
ATOM 8875 C CA . ALA B 1 406 ? -2.932 -33.594 17.891 1 97.38 406 ALA B CA 1
ATOM 8876 C C . ALA B 1 406 ? -3.109 -32.781 19.156 1 97.38 406 ALA B C 1
ATOM 8878 O O . ALA B 1 406 ? -4.125 -32.875 19.844 1 97.38 406 ALA B O 1
ATOM 8879 N N . ASP B 1 407 ? -2.119 -32.031 19.531 1 97.81 407 ASP B N 1
ATOM 8880 C CA . ASP B 1 407 ? -2.217 -31.016 20.562 1 97.81 407 ASP B CA 1
ATOM 8881 C C . ASP B 1 407 ? -1.834 -29.641 20.016 1 97.81 407 ASP B C 1
ATOM 8883 O O . ASP B 1 407 ? -1.626 -29.484 18.812 1 97.81 407 ASP B O 1
ATOM 8887 N N . ASP B 1 408 ? -1.793 -28.641 20.828 1 98.06 408 ASP B N 1
ATOM 8888 C CA . ASP B 1 408 ? -1.611 -27.25 20.406 1 98.06 408 ASP B CA 1
ATOM 8889 C C . ASP B 1 408 ? -0.264 -27.078 19.703 1 98.06 408 ASP B C 1
ATOM 8891 O O . ASP B 1 408 ? -0.115 -26.188 18.859 1 98.06 408 ASP B O 1
ATOM 8895 N N . SER B 1 409 ? 0.674 -27.906 19.938 1 98.31 409 SER B N 1
ATOM 8896 C CA . SER B 1 409 ? 2.012 -27.75 19.375 1 98.31 409 SER B CA 1
ATOM 8897 C C . SER B 1 409 ? 2.027 -28.062 17.875 1 98.31 409 SER B C 1
ATOM 8899 O O . SER B 1 409 ? 2.977 -27.719 17.172 1 98.31 409 SER B O 1
ATOM 8901 N N . TRP B 1 410 ? 0.948 -28.766 17.375 1 98.5 410 TRP B N 1
ATOM 8902 C CA . TRP B 1 410 ? 0.848 -29.094 15.961 1 98.5 410 TRP B CA 1
ATOM 8903 C C . TRP B 1 410 ? 0.512 -27.844 15.141 1 98.5 410 TRP B C 1
ATOM 8905 O O . TRP B 1 410 ? 0.673 -27.844 13.922 1 98.5 410 TRP B O 1
ATOM 8915 N N . PHE B 1 411 ? 0.062 -26.766 15.859 1 98.69 411 PHE B N 1
ATOM 8916 C CA . PHE B 1 411 ? -0.625 -25.719 15.125 1 98.69 411 PHE B CA 1
ATOM 8917 C C . PHE B 1 411 ? 0.032 -24.359 15.375 1 98.69 411 PHE B C 1
ATOM 8919 O O . PHE B 1 411 ? 0.798 -24.203 16.328 1 98.69 411 PHE B O 1
ATOM 8926 N N . PHE B 1 412 ? -0.242 -23.406 14.406 1 98.5 412 PHE B N 1
ATOM 8927 C CA . PHE B 1 412 ? 0.051 -22 14.695 1 98.5 412 PHE B CA 1
ATOM 8928 C C . PHE B 1 412 ? -0.777 -21.516 15.867 1 98.5 412 PHE B C 1
ATOM 8930 O O . PHE B 1 412 ? -1.982 -21.766 15.938 1 98.5 412 PHE B O 1
ATOM 8937 N N . MET B 1 413 ? -0.085 -20.891 16.781 1 98.38 413 MET B N 1
ATOM 8938 C CA . MET B 1 413 ? -0.707 -20.297 17.969 1 98.38 413 MET B CA 1
ATOM 8939 C C . MET B 1 413 ? -0.499 -18.797 18 1 98.38 413 MET B C 1
ATOM 8941 O O . MET B 1 413 ? 0.591 -18.312 17.703 1 98.38 413 MET B O 1
ATOM 8945 N N . ARG B 1 414 ? -1.497 -18.031 18.312 1 97.62 414 ARG B N 1
ATOM 8946 C CA . ARG B 1 414 ? -1.411 -16.594 18.578 1 97.62 414 ARG B CA 1
ATOM 8947 C C . ARG B 1 414 ? -2.281 -16.203 19.766 1 97.62 414 ARG B C 1
ATOM 8949 O O . ARG B 1 414 ? -3.473 -16.516 19.797 1 97.62 414 ARG B O 1
ATOM 8956 N N . HIS B 1 415 ? -1.697 -15.531 20.719 1 97.38 415 HIS B N 1
ATOM 8957 C CA . HIS B 1 415 ? -2.355 -15.078 21.938 1 97.38 415 HIS B CA 1
ATOM 8958 C C . HIS B 1 415 ? -3 -16.25 22.672 1 97.38 415 HIS B C 1
ATOM 8960 O O . HIS B 1 415 ? -4.133 -16.141 23.141 1 97.38 415 HIS B O 1
ATOM 8966 N N . GLY B 1 416 ? -2.344 -17.344 22.641 1 96.81 416 GLY B N 1
ATOM 8967 C CA . GLY B 1 416 ? -2.746 -18.531 23.375 1 96.81 416 GLY B CA 1
ATOM 8968 C C . GLY B 1 416 ? -3.836 -19.328 22.688 1 96.81 416 GLY B C 1
ATOM 8969 O O . GLY B 1 416 ? -4.355 -20.297 23.25 1 96.81 416 GLY B O 1
ATOM 8970 N N . LYS B 1 417 ? -4.203 -18.953 21.469 1 97.31 417 LYS B N 1
ATOM 8971 C CA . LYS B 1 417 ? -5.262 -19.625 20.734 1 97.31 417 LYS B CA 1
ATOM 8972 C C . LYS B 1 417 ? -4.738 -20.188 19.406 1 97.31 417 LYS B C 1
ATOM 8974 O O . LYS B 1 417 ? -3.826 -19.625 18.812 1 97.31 417 LYS B O 1
ATOM 8979 N N . ARG B 1 418 ? -5.32 -21.359 18.953 1 97.88 418 ARG B N 1
ATOM 8980 C CA . ARG B 1 418 ? -4.992 -21.859 17.625 1 97.88 418 ARG B CA 1
ATOM 8981 C C . ARG B 1 418 ? -5.441 -20.875 16.547 1 97.88 418 ARG B C 1
ATOM 8983 O O . ARG B 1 418 ? -6.52 -20.281 16.641 1 97.88 418 ARG B O 1
ATOM 8990 N N . VAL B 1 419 ? -4.605 -20.672 15.57 1 96.06 419 VAL B N 1
ATOM 8991 C CA . VAL B 1 419 ? -4.969 -19.844 14.43 1 96.06 419 VAL B CA 1
ATOM 8992 C C . VAL B 1 419 ? -5.863 -20.641 13.477 1 96.06 419 VAL B C 1
ATOM 8994 O O . VAL B 1 419 ? -5.527 -21.75 13.094 1 96.06 419 VAL B O 1
ATOM 8997 N N . LYS B 1 420 ? -6.996 -20.141 13.164 1 93.44 420 LYS B N 1
ATOM 8998 C CA . LYS B 1 420 ? -7.859 -20.797 12.188 1 93.44 420 LYS B CA 1
ATOM 8999 C C . LYS B 1 420 ? -8.336 -19.812 11.125 1 93.44 420 LYS B C 1
ATOM 9001 O O . LYS B 1 420 ? -8.461 -18.609 11.398 1 93.44 420 LYS B O 1
ATOM 9006 N N . ASP B 1 421 ? -8.469 -20.266 10.008 1 94.25 421 ASP B N 1
ATOM 9007 C CA . ASP B 1 421 ? -8.984 -19.547 8.844 1 94.25 421 ASP B CA 1
ATOM 9008 C C . ASP B 1 421 ? -9.836 -20.469 7.973 1 94.25 421 ASP B C 1
ATOM 9010 O O . ASP B 1 421 ? -9.398 -21.547 7.57 1 94.25 421 ASP B O 1
ATOM 9014 N N . ARG B 1 422 ? -11.078 -20.078 7.719 1 94.31 422 ARG B N 1
ATOM 9015 C CA . ARG B 1 422 ? -12.023 -20.797 6.875 1 94.31 422 ARG B CA 1
ATOM 9016 C C . ARG B 1 422 ? -12.141 -22.25 7.309 1 94.31 422 ARG B C 1
ATOM 9018 O O . ARG B 1 422 ? -11.969 -23.172 6.496 1 94.31 422 ARG B O 1
ATOM 9025 N N . SER B 1 423 ? -12.266 -22.391 8.492 1 95.12 423 SER B N 1
ATOM 9026 C CA . SER B 1 423 ? -12.555 -23.672 9.141 1 95.12 423 SER B CA 1
ATOM 9027 C C . SER B 1 423 ? -11.367 -24.625 9.039 1 95.12 423 SER B C 1
ATOM 9029 O O . SER B 1 423 ? -11.539 -25.844 8.961 1 95.12 423 SER B O 1
ATOM 9031 N N . ARG B 1 424 ? -10.172 -24.047 9 1 95.94 424 ARG B N 1
ATOM 9032 C CA . ARG B 1 424 ? -8.945 -24.828 8.992 1 95.94 424 ARG B CA 1
ATOM 9033 C C . ARG B 1 424 ? -7.949 -24.312 10.023 1 95.94 424 ARG B C 1
ATOM 9035 O O . ARG B 1 424 ? -7.816 -23.094 10.203 1 95.94 424 ARG B O 1
ATOM 9042 N N . TYR B 1 425 ? -7.332 -25.25 10.766 1 97.56 425 TYR B N 1
ATOM 9043 C CA . TYR B 1 425 ? -6.141 -24.906 11.539 1 97.56 425 TYR B CA 1
ATOM 9044 C C . TYR B 1 425 ? -4.891 -24.984 10.672 1 97.56 425 TYR B C 1
ATOM 9046 O O . TYR B 1 425 ? -4.832 -25.781 9.719 1 97.56 425 TYR B O 1
ATOM 9054 N N . HIS B 1 426 ? -3.957 -24.172 10.945 1 97.5 426 HIS B N 1
ATOM 9055 C CA . HIS B 1 426 ? -2.695 -24.203 10.219 1 97.5 426 HIS B CA 1
ATOM 9056 C C . HIS B 1 426 ? -1.665 -25.062 10.93 1 97.5 426 HIS B C 1
ATOM 9058 O O . HIS B 1 426 ? -1.328 -24.812 12.094 1 97.5 426 HIS B O 1
ATOM 9064 N N . LEU B 1 427 ? -1.136 -26.016 10.281 1 98.62 427 LEU B N 1
ATOM 9065 C CA . LEU B 1 427 ? -0.131 -26.906 10.844 1 98.62 427 LEU B CA 1
ATOM 9066 C C . LEU B 1 427 ? 1.251 -26.266 10.812 1 98.62 427 LEU B C 1
ATOM 9068 O O . LEU B 1 427 ? 1.566 -25.516 9.891 1 98.62 427 LEU B O 1
ATOM 9072 N N . ASP B 1 428 ? 2.047 -26.531 11.797 1 98.75 428 ASP B N 1
ATOM 9073 C CA . ASP B 1 428 ? 3.4 -26 11.914 1 98.75 428 ASP B CA 1
ATOM 9074 C C . ASP B 1 428 ? 4.438 -27.031 11.484 1 98.75 428 ASP B C 1
ATOM 9076 O O . ASP B 1 428 ? 4.754 -27.953 12.25 1 98.75 428 ASP B O 1
ATOM 9080 N N . PHE B 1 429 ? 5.082 -26.859 10.352 1 98.75 429 PHE B N 1
ATOM 9081 C CA . PHE B 1 429 ? 6.008 -27.828 9.781 1 98.75 429 PHE B CA 1
ATOM 9082 C C . PHE B 1 429 ? 7.332 -27.812 10.539 1 98.75 429 PHE B C 1
ATOM 9084 O O . PHE B 1 429 ? 8.211 -28.641 10.273 1 98.75 429 PHE B O 1
ATOM 9091 N N . ARG B 1 430 ? 7.562 -26.953 11.523 1 98.19 430 ARG B N 1
ATOM 9092 C CA . ARG B 1 430 ? 8.719 -27.016 12.406 1 98.19 430 ARG B CA 1
ATOM 9093 C C . ARG B 1 430 ? 8.594 -28.156 13.406 1 98.19 430 ARG B C 1
ATOM 9095 O O . ARG B 1 430 ? 9.578 -28.578 14.008 1 98.19 430 ARG B O 1
ATOM 9102 N N . ASN B 1 431 ? 7.375 -28.562 13.602 1 98.69 431 ASN B N 1
ATOM 9103 C CA . ASN B 1 431 ? 7.074 -29.656 14.523 1 98.69 431 ASN B CA 1
ATOM 9104 C C . ASN B 1 431 ? 7.355 -31.016 13.891 1 98.69 431 ASN B C 1
ATOM 9106 O O . ASN B 1 431 ? 6.734 -31.391 12.891 1 98.69 431 ASN B O 1
ATOM 9110 N N . PRO B 1 432 ? 8.164 -31.844 14.539 1 98.31 432 PRO B N 1
ATOM 9111 C CA . PRO B 1 432 ? 8.508 -33.125 13.945 1 98.31 432 PRO B CA 1
ATOM 9112 C C . PRO B 1 432 ? 7.297 -34.062 13.805 1 98.31 432 PRO B C 1
ATOM 9114 O O . PRO B 1 432 ? 7.254 -34.875 12.891 1 98.31 432 PRO B O 1
ATOM 9117 N N . ALA B 1 433 ? 6.34 -33.906 14.703 1 98.44 433 ALA B N 1
ATOM 9118 C CA . ALA B 1 433 ? 5.141 -34.75 14.609 1 98.44 433 ALA B CA 1
ATOM 9119 C C . ALA B 1 433 ? 4.336 -34.406 13.359 1 98.44 433 ALA B C 1
ATOM 9121 O O . ALA B 1 433 ? 3.746 -35.281 12.727 1 98.44 433 ALA B O 1
ATOM 9122 N N . VAL B 1 434 ? 4.273 -33.156 13.047 1 98.75 434 VAL B N 1
ATOM 9123 C CA . VAL B 1 434 ? 3.592 -32.688 11.836 1 98.75 434 VAL B CA 1
ATOM 9124 C C . VAL B 1 434 ? 4.316 -33.25 10.602 1 98.75 434 VAL B C 1
ATOM 9126 O O . VAL B 1 434 ? 3.682 -33.75 9.672 1 98.75 434 VAL B O 1
ATOM 9129 N N . VAL B 1 435 ? 5.621 -33.156 10.57 1 98.81 435 VAL B N 1
ATOM 9130 C CA . VAL B 1 435 ? 6.434 -33.656 9.461 1 98.81 435 VAL B CA 1
ATOM 9131 C C . VAL B 1 435 ? 6.234 -35.156 9.312 1 98.81 435 VAL B C 1
ATOM 9133 O O . VAL B 1 435 ? 6.074 -35.656 8.195 1 98.81 435 VAL B O 1
ATOM 9136 N N . ALA B 1 436 ? 6.242 -35.844 10.43 1 98.62 436 ALA B N 1
ATOM 9137 C CA . ALA B 1 436 ? 6.039 -37.312 10.398 1 98.62 436 ALA B CA 1
ATOM 9138 C C . ALA B 1 436 ? 4.676 -37.656 9.812 1 98.62 436 ALA B C 1
ATOM 9140 O O . ALA B 1 436 ? 4.555 -38.594 9.039 1 98.62 436 ALA B O 1
ATOM 9141 N N . HIS B 1 437 ? 3.717 -36.938 10.242 1 98.62 437 HIS B N 1
ATOM 9142 C CA . HIS B 1 437 ? 2.377 -37.125 9.703 1 98.62 437 HIS B CA 1
ATOM 9143 C C . HIS B 1 437 ? 2.35 -36.906 8.195 1 98.62 437 HIS B C 1
ATOM 9145 O O . HIS B 1 437 ? 1.816 -37.719 7.445 1 98.62 437 HIS B O 1
ATOM 9151 N N . ALA B 1 438 ? 2.936 -35.844 7.723 1 98.81 438 ALA B N 1
ATOM 9152 C CA . ALA B 1 438 ? 2.99 -35.531 6.297 1 98.81 438 ALA B CA 1
ATOM 9153 C C . ALA B 1 438 ? 3.748 -36.594 5.523 1 98.81 438 ALA B C 1
ATOM 9155 O O . ALA B 1 438 ? 3.334 -37 4.434 1 98.81 438 ALA B O 1
ATOM 9156 N N . ASP B 1 439 ? 4.836 -37.062 6.082 1 98.75 439 ASP B N 1
ATOM 9157 C CA . ASP B 1 439 ? 5.625 -38.125 5.469 1 98.75 439 ASP B CA 1
ATOM 9158 C C . ASP B 1 439 ? 4.793 -39.406 5.285 1 98.75 439 ASP B C 1
ATOM 9160 O O . ASP B 1 439 ? 4.848 -40.031 4.23 1 98.75 439 ASP B O 1
ATOM 9164 N N . GLU B 1 440 ? 4.133 -39.688 6.273 1 98.56 440 GLU B N 1
ATOM 9165 C CA . GLU B 1 440 ? 3.336 -40.906 6.23 1 98.56 440 GLU B CA 1
ATOM 9166 C C . GLU B 1 440 ? 2.229 -40.812 5.188 1 98.56 440 GLU B C 1
ATOM 9168 O O . GLU B 1 440 ? 1.938 -41.781 4.488 1 98.56 440 GLU B O 1
ATOM 9173 N N . VAL B 1 441 ? 1.591 -39.719 5.148 1 98.62 441 VAL B N 1
ATOM 9174 C CA . VAL B 1 441 ? 0.557 -39.5 4.145 1 98.62 441 VAL B CA 1
ATOM 9175 C C . VAL B 1 441 ? 1.147 -39.656 2.746 1 98.62 441 VAL B C 1
ATOM 9177 O O . VAL B 1 441 ? 0.603 -40.406 1.925 1 98.62 441 VAL B O 1
ATOM 9180 N N . LEU B 1 442 ? 2.252 -39.031 2.424 1 98.69 442 LEU B N 1
ATOM 9181 C CA . LEU B 1 442 ? 2.865 -39.094 1.103 1 98.69 442 LEU B CA 1
ATOM 9182 C C . LEU B 1 442 ? 3.332 -40.531 0.797 1 98.69 442 LEU B C 1
ATOM 9184 O O . LEU B 1 442 ? 3.182 -41 -0.33 1 98.69 442 LEU B O 1
ATOM 9188 N N . ARG B 1 443 ? 3.949 -41.156 1.787 1 98.62 443 ARG B N 1
ATOM 9189 C CA . ARG B 1 443 ? 4.379 -42.562 1.602 1 98.62 443 ARG B CA 1
ATOM 9190 C C . ARG B 1 443 ? 3.211 -43.438 1.175 1 98.62 443 ARG B C 1
ATOM 9192 O O . ARG B 1 443 ? 3.332 -44.219 0.232 1 98.62 443 ARG B O 1
ATOM 9199 N N . ARG B 1 444 ? 2.09 -43.312 1.869 1 98.38 444 ARG B N 1
ATOM 9200 C CA . ARG B 1 444 ? 0.917 -44.125 1.556 1 98.38 444 ARG B CA 1
ATOM 9201 C C . ARG B 1 444 ? 0.417 -43.844 0.143 1 98.38 444 ARG B C 1
ATOM 9203 O O . ARG B 1 444 ? 0.142 -44.75 -0.623 1 98.38 444 ARG B O 1
ATOM 9210 N N . LEU B 1 445 ? 0.305 -42.531 -0.223 1 98.5 445 LEU B N 1
ATOM 9211 C CA . LEU B 1 445 ? -0.197 -42.188 -1.542 1 98.5 445 LEU B CA 1
ATOM 9212 C C . LEU B 1 445 ? 0.721 -42.688 -2.639 1 98.5 445 LEU B C 1
ATOM 9214 O O . LEU B 1 445 ? 0.252 -43.281 -3.625 1 98.5 445 LEU B O 1
ATOM 9218 N N . VAL B 1 446 ? 2.021 -42.531 -2.488 1 98.5 446 VAL B N 1
ATOM 9219 C CA . VAL B 1 446 ? 2.973 -42.844 -3.551 1 98.5 446 VAL B CA 1
ATOM 9220 C C . VAL B 1 446 ? 3.264 -44.344 -3.57 1 98.5 446 VAL B C 1
ATOM 9222 O O . VAL B 1 446 ? 3.168 -45 -4.617 1 98.5 446 VAL B O 1
ATOM 9225 N N . GLU B 1 447 ? 3.523 -44.969 -2.42 1 98.25 447 GLU B N 1
ATOM 9226 C CA . GLU B 1 447 ? 4.027 -46.344 -2.381 1 98.25 447 GLU B CA 1
ATOM 9227 C C . GLU B 1 447 ? 2.881 -47.344 -2.363 1 98.25 447 GLU B C 1
ATOM 9229 O O . GLU B 1 447 ? 2.961 -48.406 -3.006 1 98.25 447 GLU B O 1
ATOM 9234 N N . GLU B 1 448 ? 1.849 -47 -1.609 1 97.81 448 GLU B N 1
ATOM 9235 C CA . GLU B 1 448 ? 0.762 -47.969 -1.484 1 97.81 448 GLU B CA 1
ATOM 9236 C C . GLU B 1 448 ? -0.28 -47.781 -2.582 1 97.81 448 GLU B C 1
ATOM 9238 O O . GLU B 1 448 ? -0.767 -48.75 -3.164 1 97.81 448 GLU B O 1
ATOM 9243 N N . TYR B 1 449 ? -0.63 -46.531 -2.865 1 97.81 449 TYR B N 1
ATOM 9244 C CA . TYR B 1 449 ? -1.692 -46.25 -3.828 1 97.81 449 TYR B CA 1
ATOM 9245 C C . TYR B 1 449 ? -1.129 -46.125 -5.238 1 97.81 449 TYR B C 1
ATOM 9247 O O . TYR B 1 449 ? -1.873 -46.188 -6.219 1 97.81 449 TYR B O 1
ATOM 9255 N N . GLY B 1 450 ? 0.169 -45.875 -5.406 1 97.5 450 GLY B N 1
ATOM 9256 C CA . GLY B 1 450 ? 0.79 -45.75 -6.715 1 97.5 450 GLY B CA 1
ATOM 9257 C C . GLY B 1 450 ? 0.553 -44.406 -7.352 1 97.5 450 GLY B C 1
ATOM 9258 O O . GLY B 1 450 ? 0.621 -44.25 -8.578 1 97.5 450 GLY B O 1
ATOM 9259 N N . VAL B 1 451 ? 0.325 -43.438 -6.594 1 98.5 451 VAL B N 1
ATOM 9260 C CA . VAL B 1 451 ? 0.084 -42.094 -7.062 1 98.5 451 VAL B CA 1
ATOM 9261 C C . VAL B 1 451 ? 1.383 -41.469 -7.594 1 98.5 451 VAL B C 1
ATOM 9263 O O . VAL B 1 451 ? 2.43 -41.594 -6.953 1 98.5 451 VAL B O 1
ATOM 9266 N N . GLY B 1 452 ? 1.298 -40.844 -8.812 1 98.69 452 GLY B N 1
ATOM 9267 C CA . GLY B 1 452 ? 2.461 -40.219 -9.398 1 98.69 452 GLY B CA 1
ATOM 9268 C C . GLY B 1 452 ? 2.277 -38.719 -9.602 1 98.69 452 GLY B C 1
ATOM 9269 O O . GLY B 1 452 ? 3.205 -38.031 -10.031 1 98.69 452 GLY B O 1
ATOM 9270 N N . TYR B 1 453 ? 1.127 -38.219 -9.344 1 98.75 453 TYR B N 1
ATOM 9271 C CA . TYR B 1 453 ? 0.773 -36.812 -9.477 1 98.75 453 TYR B CA 1
ATOM 9272 C C . TYR B 1 453 ? -0.012 -36.312 -8.266 1 98.75 453 TYR B C 1
ATOM 9274 O O . TYR B 1 453 ? -0.972 -36.969 -7.84 1 98.75 453 TYR B O 1
ATOM 9282 N N . ILE B 1 454 ? 0.421 -35.188 -7.641 1 98.81 454 ILE B N 1
ATOM 9283 C CA . ILE B 1 454 ? -0.301 -34.625 -6.512 1 98.81 454 ILE B CA 1
ATOM 9284 C C . ILE B 1 454 ? -0.632 -33.156 -6.805 1 98.81 454 ILE B C 1
ATOM 9286 O O . ILE B 1 454 ? 0.253 -32.375 -7.148 1 98.81 454 ILE B O 1
ATOM 9290 N N . LYS B 1 455 ? -1.861 -32.812 -6.793 1 98.62 455 LYS B N 1
ATOM 9291 C CA . LYS B 1 455 ? -2.213 -31.406 -6.676 1 98.62 455 LYS B CA 1
ATOM 9292 C C . LYS B 1 455 ? -2.145 -30.938 -5.227 1 98.62 455 LYS B C 1
ATOM 9294 O O . LYS B 1 455 ? -3.031 -31.25 -4.426 1 98.62 455 LYS B O 1
ATOM 9299 N N . MET B 1 456 ? -1.067 -30.281 -4.91 1 98.69 456 MET B N 1
ATOM 9300 C CA . MET B 1 456 ? -0.875 -29.766 -3.555 1 98.69 456 MET B CA 1
ATOM 9301 C C . MET B 1 456 ? -1.498 -28.391 -3.402 1 98.69 456 MET B C 1
ATOM 9303 O O . MET B 1 456 ? -0.937 -27.391 -3.867 1 98.69 456 MET B O 1
ATOM 9307 N N . ASP B 1 457 ? -2.607 -28.312 -2.703 1 97.75 457 ASP B N 1
ATOM 9308 C CA . ASP B 1 457 ? -3.373 -27.078 -2.576 1 97.75 457 ASP B CA 1
ATOM 9309 C C . ASP B 1 457 ? -3.111 -26.406 -1.229 1 97.75 457 ASP B C 1
ATOM 9311 O O . ASP B 1 457 ? -2.443 -26.984 -0.365 1 97.75 457 ASP B O 1
ATOM 9315 N N . TYR B 1 458 ? -3.449 -25.188 -1.084 1 96.75 458 TYR B N 1
ATOM 9316 C CA . TYR B 1 458 ? -3.346 -24.359 0.118 1 96.75 458 TYR B CA 1
ATOM 9317 C C . TYR B 1 458 ? -4.34 -23.203 0.078 1 96.75 458 TYR B C 1
ATOM 9319 O O . TYR B 1 458 ? -4.137 -22.234 -0.648 1 96.75 458 TYR B O 1
ATOM 9327 N N . ASN B 1 459 ? -5.391 -23.25 0.948 1 95.5 459 ASN B N 1
ATOM 9328 C CA . ASN B 1 459 ? -6.543 -22.375 0.718 1 95.5 459 ASN B CA 1
ATOM 9329 C C . ASN B 1 459 ? -6.723 -21.375 1.854 1 95.5 459 ASN B C 1
ATOM 9331 O O . ASN B 1 459 ? -7.777 -20.75 1.978 1 95.5 459 ASN B O 1
ATOM 9335 N N . ILE B 1 460 ? -5.777 -21.188 2.742 1 94.75 460 ILE B N 1
ATOM 9336 C CA . ILE B 1 460 ? -5.93 -20.234 3.834 1 94.75 460 ILE B CA 1
ATOM 9337 C C . ILE B 1 460 ? -4.734 -19.297 3.865 1 94.75 460 ILE B C 1
ATOM 9339 O O . ILE B 1 460 ? -3.74 -19.516 3.168 1 94.75 460 ILE B O 1
ATOM 9343 N N . ASN B 1 461 ? -4.844 -18.234 4.641 1 93.38 461 ASN B N 1
ATOM 9344 C CA . ASN B 1 461 ? -3.75 -17.328 4.977 1 93.38 461 ASN B CA 1
ATOM 9345 C C . ASN B 1 461 ? -3.535 -17.25 6.484 1 93.38 461 ASN B C 1
ATOM 9347 O O . ASN B 1 461 ? -4.387 -16.734 7.211 1 93.38 461 ASN B O 1
ATOM 9351 N N . ALA B 1 462 ? -2.396 -17.656 6.941 1 90.62 462 ALA B N 1
ATOM 9352 C CA . ALA B 1 462 ? -2.129 -17.781 8.367 1 90.62 462 ALA B CA 1
ATOM 9353 C C . ALA B 1 462 ? -1.814 -16.438 9 1 90.62 462 ALA B C 1
ATOM 9355 O O . ALA B 1 462 ? -1.604 -16.328 10.211 1 90.62 462 ALA B O 1
ATOM 9356 N N . GLY B 1 463 ? -1.737 -15.383 8.203 1 93.81 463 GLY B N 1
ATOM 9357 C CA . GLY B 1 463 ? -1.521 -14.047 8.75 1 93.81 463 GLY B CA 1
ATOM 9358 C C . GLY B 1 463 ? -0.113 -13.836 9.273 1 93.81 463 GLY B C 1
ATOM 9359 O O . GLY B 1 463 ? 0.861 -14.203 8.617 1 93.81 463 GLY B O 1
ATOM 9360 N N . LEU B 1 464 ? 0.059 -13.344 10.477 1 96.44 464 LEU B N 1
ATOM 9361 C CA . LEU B 1 464 ? 1.312 -12.828 11.016 1 96.44 464 LEU B CA 1
ATOM 9362 C C . LEU B 1 464 ? 2.258 -13.969 11.375 1 96.44 464 LEU B C 1
ATOM 9364 O O . LEU B 1 464 ? 3.467 -13.766 11.508 1 96.44 464 LEU B O 1
ATOM 9368 N N . GLY B 1 465 ? 1.725 -15.148 11.625 1 97.69 465 GLY B N 1
ATOM 9369 C CA . GLY B 1 465 ? 2.562 -16.281 12 1 97.69 465 GLY B CA 1
ATOM 9370 C C . GLY B 1 465 ? 2.217 -16.859 13.352 1 97.69 465 GLY B C 1
ATOM 9371 O O . GLY B 1 465 ? 1.046 -16.922 13.734 1 97.69 465 GLY B O 1
ATOM 9372 N N . THR B 1 466 ? 3.113 -17.422 14.008 1 98.5 466 THR B N 1
ATOM 9373 C CA . THR B 1 466 ? 2.883 -18.141 15.258 1 98.5 466 THR B CA 1
ATOM 9374 C C . THR B 1 466 ? 3.865 -17.688 16.328 1 98.5 466 THR B C 1
ATOM 9376 O O . THR B 1 466 ? 5.008 -17.344 16.031 1 98.5 466 THR B O 1
ATOM 9379 N N . GLU B 1 467 ? 3.414 -17.625 17.531 1 97.69 467 GLU B N 1
ATOM 9380 C CA . GLU B 1 467 ? 4.238 -17.219 18.656 1 97.69 467 GLU B CA 1
ATOM 9381 C C . GLU B 1 467 ? 4.918 -18.406 19.312 1 97.69 467 GLU B C 1
ATOM 9383 O O . GLU B 1 467 ? 5.844 -18.234 20.109 1 97.69 467 GLU B O 1
ATOM 9388 N N . LEU B 1 468 ? 4.488 -19.594 19 1 97.31 468 LEU B N 1
ATOM 9389 C CA . LEU B 1 468 ? 4.996 -20.797 19.672 1 97.31 468 LEU B CA 1
ATOM 9390 C C . LEU B 1 468 ? 6.469 -21.016 19.344 1 97.31 468 LEU B C 1
ATOM 9392 O O . LEU B 1 468 ? 6.836 -21.109 18.172 1 97.31 468 LEU B O 1
ATOM 9396 N N . ASP B 1 469 ? 7.281 -21.094 20.375 1 97 469 ASP B N 1
ATOM 9397 C CA . ASP B 1 469 ? 8.703 -21.375 20.25 1 97 469 ASP B CA 1
ATOM 9398 C C . ASP B 1 469 ? 9.359 -20.5 19.188 1 97 469 ASP B C 1
ATOM 9400 O O . ASP B 1 469 ? 10.055 -21 18.297 1 97 469 ASP B O 1
ATOM 9404 N N . SER B 1 470 ? 9.078 -19.297 19.141 1 97.88 470 SER B N 1
ATOM 9405 C CA . SER B 1 470 ? 9.594 -18.359 18.156 1 97.88 470 SER B CA 1
ATOM 9406 C C . SER B 1 470 ? 9.938 -17.016 18.797 1 97.88 470 SER B C 1
ATOM 9408 O O . SER B 1 470 ? 9.383 -16.672 19.844 1 97.88 470 SER B O 1
ATOM 9410 N N . ASP B 1 471 ? 10.836 -16.281 18.203 1 98.12 471 ASP B N 1
ATOM 9411 C CA . ASP B 1 471 ? 11.227 -14.977 18.719 1 98.12 471 ASP B CA 1
ATOM 9412 C C . ASP B 1 471 ? 10.125 -13.945 18.484 1 98.12 471 ASP B C 1
ATOM 9414 O O . ASP B 1 471 ? 10.055 -12.938 19.203 1 98.12 471 ASP B O 1
ATOM 9418 N N . SER B 1 472 ? 9.336 -14.094 17.547 1 98.25 472 SER B N 1
ATOM 9419 C CA . SER B 1 472 ? 8.195 -13.258 17.172 1 98.25 472 SER B CA 1
ATOM 9420 C C . SER B 1 472 ? 7.211 -14.016 16.297 1 98.25 472 SER B C 1
ATOM 9422 O O . SER B 1 472 ? 7.512 -15.117 15.828 1 98.25 472 SER B O 1
ATOM 9424 N N . LEU B 1 473 ? 5.984 -13.492 16.062 1 98.06 473 LEU B N 1
ATOM 9425 C CA . LEU B 1 473 ? 5 -14.117 15.18 1 98.06 473 LEU B CA 1
ATOM 9426 C C . LEU B 1 473 ? 5.582 -14.344 13.789 1 98.06 473 LEU B C 1
ATOM 9428 O O . LEU B 1 473 ? 5.449 -15.43 13.234 1 98.06 473 LEU B O 1
ATOM 9432 N N . GLY B 1 474 ? 6.238 -13.289 13.234 1 98.5 474 GLY B N 1
ATOM 9433 C CA . GLY B 1 474 ? 6.789 -13.359 11.891 1 98.5 474 GLY B CA 1
ATOM 9434 C C . GLY B 1 474 ? 7.957 -14.32 11.773 1 98.5 474 GLY B C 1
ATOM 9435 O O . GLY B 1 474 ? 8.164 -14.93 10.727 1 98.5 474 GLY B O 1
ATOM 9436 N N . ASP B 1 475 ? 8.742 -14.43 12.867 1 98.69 475 ASP B N 1
ATOM 9437 C CA . ASP B 1 475 ? 9.844 -15.383 12.844 1 98.69 475 ASP B CA 1
ATOM 9438 C C . ASP B 1 475 ? 9.336 -16.812 12.789 1 98.69 475 ASP B C 1
ATOM 9440 O O . ASP B 1 475 ? 9.914 -17.656 12.102 1 98.69 475 ASP B O 1
ATOM 9444 N N . GLY B 1 476 ? 8.258 -17.047 13.562 1 98.75 476 GLY B N 1
ATOM 9445 C CA . GLY B 1 476 ? 7.633 -18.359 13.477 1 98.75 476 GLY B CA 1
ATOM 9446 C C . GLY B 1 476 ? 7.18 -18.719 12.078 1 98.75 476 GLY B C 1
ATOM 9447 O O . GLY B 1 476 ? 7.379 -19.844 11.617 1 98.75 476 GLY B O 1
ATOM 9448 N N . LEU B 1 477 ? 6.566 -17.797 11.414 1 98.62 477 LEU B N 1
ATOM 9449 C CA . LEU B 1 477 ? 6.117 -18.016 10.047 1 98.62 477 LEU B CA 1
ATOM 9450 C C . LEU B 1 477 ? 7.305 -18.25 9.117 1 98.62 477 LEU B C 1
ATOM 9452 O O . LEU B 1 477 ? 7.266 -19.141 8.266 1 98.62 477 LEU B O 1
ATOM 9456 N N . LEU B 1 478 ? 8.359 -17.438 9.211 1 98.75 478 LEU B N 1
ATOM 9457 C CA . LEU B 1 478 ? 9.539 -17.578 8.367 1 98.75 478 LEU B CA 1
ATOM 9458 C C . LEU B 1 478 ? 10.156 -18.969 8.539 1 98.75 478 LEU B C 1
ATOM 9460 O O . LEU B 1 478 ? 10.484 -19.625 7.551 1 98.75 478 LEU B O 1
ATOM 9464 N N . GLU B 1 479 ? 10.305 -19.391 9.773 1 98.69 479 GLU B N 1
ATOM 9465 C CA . GLU B 1 479 ? 10.891 -20.703 10.039 1 98.69 479 GLU B CA 1
ATOM 9466 C C . GLU B 1 479 ? 9.992 -21.828 9.531 1 98.69 479 GLU B C 1
ATOM 9468 O O . GLU B 1 479 ? 10.484 -22.844 9.055 1 98.69 479 GLU B O 1
ATOM 9473 N N . HIS B 1 480 ? 8.727 -21.672 9.664 1 98.69 480 HIS B N 1
ATOM 9474 C CA . HIS B 1 480 ? 7.793 -22.625 9.094 1 98.69 480 HIS B CA 1
ATOM 9475 C C . HIS B 1 480 ? 7.969 -22.734 7.578 1 98.69 480 HIS B C 1
ATOM 9477 O O . HIS B 1 480 ? 8.008 -23.844 7.031 1 98.69 480 HIS B O 1
ATOM 9483 N N . ASN B 1 481 ? 8 -21.578 6.918 1 98.69 481 ASN B N 1
ATOM 9484 C CA . ASN B 1 481 ? 8.18 -21.562 5.473 1 98.69 481 ASN B CA 1
ATOM 9485 C C . ASN B 1 481 ? 9.43 -22.328 5.055 1 98.69 481 ASN B C 1
ATOM 9487 O O . ASN B 1 481 ? 9.406 -23.094 4.094 1 98.69 481 ASN B O 1
ATOM 9491 N N . ARG B 1 482 ? 10.516 -22.078 5.746 1 98.75 482 ARG B N 1
ATOM 9492 C CA . ARG B 1 482 ? 11.773 -22.766 5.465 1 98.75 482 ARG B CA 1
ATOM 9493 C C . ARG B 1 482 ? 11.641 -24.266 5.711 1 98.75 482 ARG B C 1
ATOM 9495 O O . ARG B 1 482 ? 12.133 -25.078 4.922 1 98.75 482 ARG B O 1
ATOM 9502 N N . ALA B 1 483 ? 10.969 -24.578 6.801 1 98.81 483 ALA B N 1
ATOM 9503 C CA . ALA B 1 483 ? 10.758 -25.984 7.121 1 98.81 483 ALA B CA 1
ATOM 9504 C C . ALA B 1 483 ? 9.922 -26.672 6.047 1 98.81 483 ALA B C 1
ATOM 9506 O O . ALA B 1 483 ? 10.211 -27.812 5.664 1 98.81 483 ALA B O 1
ATOM 9507 N N . TYR B 1 484 ? 8.914 -26.062 5.582 1 98.69 484 TYR B N 1
ATOM 9508 C CA . TYR B 1 484 ? 8.062 -26.609 4.535 1 98.69 484 TYR B CA 1
ATOM 9509 C C . TYR B 1 484 ? 8.859 -26.844 3.256 1 98.69 484 TYR B C 1
ATOM 9511 O O . TYR B 1 484 ? 8.727 -27.906 2.623 1 98.69 484 TYR B O 1
ATOM 9519 N N . LEU B 1 485 ? 9.648 -25.875 2.84 1 98.62 485 LEU B N 1
ATOM 9520 C CA . LEU B 1 485 ? 10.469 -26.031 1.646 1 98.62 485 LEU B CA 1
ATOM 9521 C C . LEU B 1 485 ? 11.453 -27.188 1.803 1 98.62 485 LEU B C 1
ATOM 9523 O O . LEU B 1 485 ? 11.68 -27.938 0.859 1 98.62 485 LEU B O 1
ATOM 9527 N N . SER B 1 486 ? 12.062 -27.281 2.975 1 98.75 486 SER B N 1
ATOM 9528 C CA . SER B 1 486 ? 12.977 -28.391 3.242 1 98.75 486 SER B CA 1
ATOM 9529 C C . SER B 1 486 ? 12.258 -29.734 3.115 1 98.75 486 SER B C 1
ATOM 9531 O O . SER B 1 486 ? 12.852 -30.703 2.646 1 98.75 486 SER B O 1
ATOM 9533 N N . TRP B 1 487 ? 11.062 -29.734 3.631 1 98.88 487 TRP B N 1
ATOM 9534 C CA . TRP B 1 487 ? 10.266 -30.953 3.529 1 98.88 487 TRP B CA 1
ATOM 9535 C C . TRP B 1 487 ? 9.977 -31.297 2.072 1 98.88 487 TRP B C 1
ATOM 9537 O O . TRP B 1 487 ? 10.109 -32.438 1.662 1 98.88 487 TRP B O 1
ATOM 9547 N N . ILE B 1 488 ? 9.609 -30.359 1.25 1 98.69 488 ILE B N 1
ATOM 9548 C CA . ILE B 1 488 ? 9.344 -30.562 -0.17 1 98.69 488 ILE B CA 1
ATOM 9549 C C . ILE B 1 488 ? 10.594 -31.109 -0.861 1 98.69 488 ILE B C 1
ATOM 9551 O O . ILE B 1 488 ? 10.516 -32.031 -1.667 1 98.69 488 ILE B O 1
ATOM 9555 N N . ASP B 1 489 ? 11.742 -30.516 -0.553 1 98.56 489 ASP B N 1
ATOM 9556 C CA . ASP B 1 489 ? 13.008 -30.969 -1.123 1 98.56 489 ASP B CA 1
ATOM 9557 C C . ASP B 1 489 ? 13.25 -32.438 -0.816 1 98.56 489 ASP B C 1
ATOM 9559 O O . ASP B 1 489 ? 13.68 -33.188 -1.687 1 98.56 489 ASP B O 1
ATOM 9563 N N . ARG B 1 490 ? 12.969 -32.781 0.387 1 98.62 490 ARG B N 1
ATOM 9564 C CA . ARG B 1 490 ? 13.172 -34.188 0.792 1 98.62 490 ARG B CA 1
ATOM 9565 C C . ARG B 1 490 ? 12.211 -35.094 0.06 1 98.62 490 ARG B C 1
ATOM 9567 O O . ARG B 1 490 ? 12.578 -36.219 -0.31 1 98.62 490 ARG B O 1
ATOM 9574 N N . ILE B 1 491 ? 11.031 -34.656 -0.125 1 98.69 491 ILE B N 1
ATOM 9575 C CA . ILE B 1 491 ? 10.039 -35.438 -0.832 1 98.69 491 ILE B CA 1
ATOM 9576 C C . ILE B 1 491 ? 10.5 -35.688 -2.27 1 98.69 491 ILE B C 1
ATOM 9578 O O . ILE B 1 491 ? 10.445 -36.812 -2.77 1 98.69 491 ILE B O 1
ATOM 9582 N N . PHE B 1 492 ? 10.961 -34.688 -2.947 1 98.44 492 PHE B N 1
ATOM 9583 C CA . PHE B 1 492 ? 11.406 -34.812 -4.332 1 98.44 492 PHE B CA 1
ATOM 9584 C C . PHE B 1 492 ? 12.648 -35.688 -4.418 1 98.44 492 PHE B C 1
ATOM 9586 O O . PHE B 1 492 ? 12.852 -36.375 -5.41 1 98.44 492 PHE B O 1
ATOM 9593 N N . ALA B 1 493 ? 13.492 -35.594 -3.396 1 98.19 493 ALA B N 1
ATOM 9594 C CA . ALA B 1 493 ? 14.656 -36.469 -3.359 1 98.19 493 ALA B CA 1
ATOM 9595 C C . ALA B 1 493 ? 14.242 -37.938 -3.211 1 98.19 493 ALA B C 1
ATOM 9597 O O . ALA B 1 493 ? 14.82 -38.812 -3.848 1 98.19 493 ALA B O 1
ATOM 9598 N N . ALA B 1 494 ? 13.266 -38.188 -2.396 1 98.38 494 ALA B N 1
ATOM 9599 C CA . ALA B 1 494 ? 12.781 -39.531 -2.137 1 98.38 494 ALA B CA 1
ATOM 9600 C C . ALA B 1 494 ? 12 -40.062 -3.33 1 98.38 494 ALA B C 1
ATOM 9602 O O . ALA B 1 494 ? 12.047 -41.281 -3.613 1 98.38 494 ALA B O 1
ATOM 9603 N N . TYR B 1 495 ? 11.258 -39.25 -3.98 1 98.19 495 TYR B N 1
ATOM 9604 C CA . TYR B 1 495 ? 10.43 -39.625 -5.121 1 98.19 495 TYR B CA 1
ATOM 9605 C C . TYR B 1 495 ? 10.719 -38.719 -6.316 1 98.19 495 TYR B C 1
ATOM 9607 O O . TYR B 1 495 ? 9.883 -37.875 -6.699 1 98.19 495 TYR B O 1
ATOM 9615 N N . PRO B 1 496 ? 11.727 -38.875 -7.02 1 96.38 496 PRO B N 1
ATOM 9616 C CA . PRO B 1 496 ? 12.18 -37.938 -8.062 1 96.38 496 PRO B CA 1
ATOM 9617 C C . PRO B 1 496 ? 11.219 -37.875 -9.25 1 96.38 496 PRO B C 1
ATOM 9619 O O . PRO B 1 496 ? 11.203 -36.875 -9.977 1 96.38 496 PRO B O 1
ATOM 9622 N N . GLU B 1 497 ? 10.398 -38.906 -9.43 1 96.19 497 GLU B N 1
ATOM 9623 C CA . GLU B 1 497 ? 9.492 -38.938 -10.578 1 96.19 497 GLU B CA 1
ATOM 9624 C C . GLU B 1 497 ? 8.133 -38.344 -10.219 1 96.19 497 GLU B C 1
ATOM 9626 O O . GLU B 1 497 ? 7.309 -38.094 -11.102 1 96.19 497 GLU B O 1
ATOM 9631 N N . LEU B 1 498 ? 7.91 -38.125 -8.922 1 98.38 498 LEU B N 1
ATOM 9632 C CA . LEU B 1 498 ? 6.637 -37.562 -8.477 1 98.38 498 LEU B CA 1
ATOM 9633 C C . LEU B 1 498 ? 6.477 -36.125 -8.961 1 98.38 498 LEU B C 1
ATOM 9635 O O . LEU B 1 498 ? 7.406 -35.344 -8.867 1 98.38 498 LEU B O 1
ATOM 9639 N N . VAL B 1 499 ? 5.344 -35.812 -9.594 1 98.62 499 VAL B N 1
ATOM 9640 C CA . VAL B 1 499 ? 5.004 -34.469 -9.977 1 98.62 499 VAL B CA 1
ATOM 9641 C C . VAL B 1 499 ? 4.055 -33.844 -8.945 1 98.62 499 VAL B C 1
ATOM 9643 O O . VAL B 1 499 ? 3.008 -34.438 -8.641 1 98.62 499 VAL B O 1
ATOM 9646 N N . ILE B 1 500 ? 4.438 -32.75 -8.344 1 98.69 500 ILE B N 1
ATOM 9647 C CA . ILE B 1 500 ? 3.578 -32.031 -7.406 1 98.69 500 ILE B CA 1
ATOM 9648 C C . ILE B 1 500 ? 3.223 -30.656 -7.98 1 98.69 500 ILE B C 1
ATOM 9650 O O . ILE B 1 500 ? 4.102 -29.812 -8.18 1 98.69 500 ILE B O 1
ATOM 9654 N N . GLU B 1 501 ? 1.953 -30.516 -8.281 1 98.62 501 GLU B N 1
ATOM 9655 C CA . GLU B 1 501 ? 1.404 -29.234 -8.727 1 98.62 501 GLU B CA 1
ATOM 9656 C C . GLU B 1 501 ? 1.299 -28.266 -7.559 1 98.62 501 GLU B C 1
ATOM 9658 O O . GLU B 1 501 ? 0.714 -28.578 -6.523 1 98.62 501 GLU B O 1
ATOM 9663 N N . ASN B 1 502 ? 1.964 -27.078 -7.723 1 98.5 502 ASN B N 1
ATOM 9664 C CA . ASN B 1 502 ? 1.806 -26 -6.758 1 98.5 502 ASN B CA 1
ATOM 9665 C C . ASN B 1 502 ? 0.482 -25.266 -6.945 1 98.5 502 ASN B C 1
ATOM 9667 O O . ASN B 1 502 ? 0.216 -24.719 -8.023 1 98.5 502 ASN B O 1
ATOM 9671 N N . CYS B 1 503 ? -0.316 -25.297 -5.945 1 98.12 503 CYS B N 1
ATOM 9672 C CA . CYS B 1 503 ? -1.607 -24.609 -5.984 1 98.12 503 CYS B CA 1
ATOM 9673 C C . CYS B 1 503 ? -1.917 -23.953 -4.645 1 98.12 503 CYS B C 1
ATOM 9675 O O . CYS B 1 503 ? -1.601 -24.5 -3.59 1 98.12 503 CYS B O 1
ATOM 9677 N N . SER B 1 504 ? -2.438 -22.75 -4.676 1 97 504 SER B N 1
ATOM 9678 C CA . SER B 1 504 ? -2.963 -22.031 -3.52 1 97 504 SER B CA 1
ATOM 9679 C C . SER B 1 504 ? -4.16 -21.172 -3.902 1 97 504 SER B C 1
ATOM 9681 O O . SER B 1 504 ? -3.994 -20.031 -4.332 1 97 504 SER B O 1
ATOM 9683 N N . SER B 1 505 ? -5.402 -21.75 -3.691 1 94.5 505 SER B N 1
ATOM 9684 C CA . SER B 1 505 ? -6.57 -21.047 -4.207 1 94.5 505 SER B CA 1
ATOM 9685 C C . SER B 1 505 ? -6.289 -20.438 -5.57 1 94.5 505 SER B C 1
ATOM 9687 O O . SER B 1 505 ? -6.523 -19.234 -5.777 1 94.5 505 SER B O 1
ATOM 9689 N N . GLY B 1 506 ? -5.82 -21.203 -6.398 1 92.81 506 GLY B N 1
ATOM 9690 C CA . GLY B 1 506 ? -5.312 -20.703 -7.664 1 92.81 506 GLY B CA 1
ATOM 9691 C C . GLY B 1 506 ? -3.891 -20.188 -7.57 1 92.81 506 GLY B C 1
ATOM 9692 O O . GLY B 1 506 ? -2.971 -20.938 -7.242 1 92.81 506 GLY B O 1
ATOM 9693 N N . GLY B 1 507 ? -3.699 -18.969 -7.715 1 95.88 507 GLY B N 1
ATOM 9694 C CA . GLY B 1 507 ? -2.369 -18.406 -7.887 1 95.88 507 GLY B CA 1
ATOM 9695 C C . GLY B 1 507 ? -1.9 -17.609 -6.691 1 95.88 507 GLY B C 1
ATOM 9696 O O . GLY B 1 507 ? -1.096 -16.688 -6.836 1 95.88 507 GLY B O 1
ATOM 9697 N N . MET B 1 508 ? -2.268 -17.938 -5.402 1 96.81 508 MET B N 1
ATOM 9698 C CA . MET B 1 508 ? -1.963 -17.109 -4.242 1 96.81 508 MET B CA 1
ATOM 9699 C C . MET B 1 508 ? -0.581 -17.422 -3.688 1 96.81 508 MET B C 1
ATOM 9701 O O . MET B 1 508 ? -0.135 -16.812 -2.721 1 96.81 508 MET B O 1
ATOM 9705 N N . ARG B 1 509 ? 0.151 -18.391 -4.273 1 96.56 509 ARG B N 1
ATOM 9706 C CA . ARG B 1 509 ? 1.538 -18.688 -3.914 1 96.56 509 ARG B CA 1
ATOM 9707 C C . ARG B 1 509 ? 2.41 -18.797 -5.16 1 96.56 509 ARG B C 1
ATOM 9709 O O . ARG B 1 509 ? 3.217 -19.734 -5.27 1 96.56 509 ARG B O 1
ATOM 9716 N N . MET B 1 510 ? 2.213 -17.891 -6.055 1 97.69 510 MET B N 1
ATOM 9717 C CA . MET B 1 510 ? 3.021 -17.797 -7.266 1 97.69 510 MET B CA 1
ATOM 9718 C C . MET B 1 510 ? 4.34 -17.078 -6.988 1 97.69 510 MET B C 1
ATOM 9720 O O . MET B 1 510 ? 4.52 -15.93 -7.379 1 97.69 510 MET B O 1
ATOM 9724 N N . ASP B 1 511 ? 5.277 -17.797 -6.309 1 98.12 511 ASP B N 1
ATOM 9725 C CA . ASP B 1 511 ? 6.602 -17.281 -5.961 1 98.12 511 ASP B CA 1
ATOM 9726 C C . ASP B 1 511 ? 7.691 -18.297 -6.32 1 98.12 511 ASP B C 1
ATOM 9728 O O . ASP B 1 511 ? 7.418 -19.484 -6.457 1 98.12 511 ASP B O 1
ATOM 9732 N N . TYR B 1 512 ? 8.867 -17.844 -6.484 1 98.44 512 TYR B N 1
ATOM 9733 C CA . TYR B 1 512 ? 9.859 -18.734 -7.086 1 98.44 512 TYR B CA 1
ATOM 9734 C C . TYR B 1 512 ? 10.648 -19.469 -6.012 1 98.44 512 TYR B C 1
ATOM 9736 O O . TYR B 1 512 ? 11.555 -20.25 -6.324 1 98.44 512 TYR B O 1
ATOM 9744 N N . ALA B 1 513 ? 10.359 -19.234 -4.688 1 98.56 513 ALA B N 1
ATOM 9745 C CA . ALA B 1 513 ? 10.789 -20.266 -3.744 1 98.56 513 ALA B CA 1
ATOM 9746 C C . ALA B 1 513 ? 10.078 -21.594 -4.012 1 98.56 513 ALA B C 1
ATOM 9748 O O . ALA B 1 513 ? 10.695 -22.656 -3.984 1 98.56 513 ALA B O 1
ATOM 9749 N N . MET B 1 514 ? 8.797 -21.5 -4.316 1 98.5 514 MET B N 1
ATOM 9750 C CA . MET B 1 514 ? 7.992 -22.672 -4.652 1 98.5 514 MET B CA 1
ATOM 9751 C C . MET B 1 514 ? 8.242 -23.125 -6.094 1 98.5 514 MET B C 1
ATOM 9753 O O . MET B 1 514 ? 8.516 -24.297 -6.348 1 98.5 514 MET B O 1
ATOM 9757 N N . LEU B 1 515 ? 8.242 -22.203 -7.008 1 98.25 515 LEU B N 1
ATOM 9758 C CA . LEU B 1 515 ? 8.227 -22.531 -8.43 1 98.25 515 LEU B CA 1
ATOM 9759 C C . LEU B 1 515 ? 9.602 -23.016 -8.891 1 98.25 515 LEU B C 1
ATOM 9761 O O . LEU B 1 515 ? 9.719 -23.641 -9.953 1 98.25 515 LEU B O 1
ATOM 9765 N N . SER B 1 516 ? 10.633 -22.719 -8.109 1 98.19 516 SER B N 1
ATOM 9766 C CA . SER B 1 516 ? 11.922 -23.328 -8.422 1 98.19 516 SER B CA 1
ATOM 9767 C C . SER B 1 516 ? 11.906 -24.828 -8.148 1 98.19 516 SER B C 1
ATOM 9769 O O . SER B 1 516 ? 12.766 -25.562 -8.648 1 98.19 516 SER B O 1
ATOM 9771 N N . ARG B 1 517 ? 10.922 -25.281 -7.41 1 98.19 517 ARG B N 1
ATOM 9772 C CA . ARG B 1 517 ? 10.836 -26.688 -7.027 1 98.19 517 ARG B CA 1
ATOM 9773 C C . ARG B 1 517 ? 9.773 -27.422 -7.844 1 98.19 517 ARG B C 1
ATOM 9775 O O . ARG B 1 517 ? 9.914 -28.609 -8.141 1 98.19 517 ARG B O 1
ATOM 9782 N N . HIS B 1 518 ? 8.719 -26.719 -8.219 1 98.38 518 HIS B N 1
ATOM 9783 C CA . HIS B 1 518 ? 7.555 -27.344 -8.836 1 98.38 518 HIS B CA 1
ATOM 9784 C C . HIS B 1 518 ? 7.539 -27.109 -10.344 1 98.38 518 HIS B C 1
ATOM 9786 O O . HIS B 1 518 ? 7.879 -26.016 -10.812 1 98.38 518 HIS B O 1
ATOM 9792 N N . SER B 1 519 ? 7.074 -28.109 -11.125 1 97.88 519 SER B N 1
ATOM 9793 C CA . SER B 1 519 ? 7.023 -27.969 -12.578 1 97.88 519 SER B CA 1
ATOM 9794 C C . SER B 1 519 ? 5.668 -27.438 -13.039 1 97.88 519 SER B C 1
ATOM 9796 O O . SER B 1 519 ? 5.512 -27.047 -14.195 1 97.88 519 SER B O 1
ATOM 9798 N N . ILE B 1 520 ? 4.699 -27.422 -12.094 1 98.25 520 ILE B N 1
ATOM 9799 C CA . ILE B 1 520 ? 3.348 -27 -12.453 1 98.25 520 ILE B CA 1
ATOM 9800 C C . ILE B 1 520 ? 2.811 -26.031 -11.414 1 98.25 520 ILE B C 1
ATOM 9802 O O . ILE B 1 520 ? 2.912 -26.281 -10.211 1 98.25 520 ILE B O 1
ATOM 9806 N N . GLN B 1 521 ? 2.287 -24.922 -11.891 1 98.38 521 GLN B N 1
ATOM 9807 C CA . GLN B 1 521 ? 1.582 -23.938 -11.078 1 98.38 521 GLN B CA 1
ATOM 9808 C C . GLN B 1 521 ? 0.143 -23.75 -11.555 1 98.38 521 GLN B C 1
ATOM 9810 O O . GLN B 1 521 ? -0.093 -23.391 -12.703 1 98.38 521 GLN B O 1
ATOM 9815 N N . SER B 1 522 ? -0.854 -24.125 -10.672 1 98.06 522 SER B N 1
ATOM 9816 C CA . SER B 1 522 ? -2.207 -23.656 -10.953 1 98.06 522 SER B CA 1
ATOM 9817 C C . SER B 1 522 ? -2.268 -22.125 -10.969 1 98.06 522 SER B C 1
ATOM 9819 O O . SER B 1 522 ? -1.968 -21.484 -9.961 1 98.06 522 SER B O 1
ATOM 9821 N N . THR B 1 523 ? -2.777 -21.5 -12.031 1 97.94 523 THR B N 1
ATOM 9822 C CA . THR B 1 523 ? -2.641 -20.047 -12.172 1 97.94 523 THR B CA 1
ATOM 9823 C C . THR B 1 523 ? -3.844 -19.328 -11.57 1 97.94 523 THR B C 1
ATOM 9825 O O . THR B 1 523 ? -3.748 -18.172 -11.188 1 97.94 523 THR B O 1
ATOM 9828 N N . SER B 1 524 ? -5.047 -20.062 -11.57 1 97.38 524 SER B N 1
ATOM 9829 C CA . SER B 1 524 ? -6.234 -19.328 -11.164 1 97.38 524 SER B CA 1
ATOM 9830 C C . SER B 1 524 ? -7.398 -20.266 -10.867 1 97.38 524 SER B C 1
ATOM 9832 O O . SER B 1 524 ? -7.414 -21.406 -11.336 1 97.38 524 SER B O 1
ATOM 9834 N N . ASP B 1 525 ? -8.281 -19.75 -10.125 1 96.12 525 ASP B N 1
ATOM 9835 C CA . ASP B 1 525 ? -9.594 -20.375 -9.961 1 96.12 525 ASP B CA 1
ATOM 9836 C C . ASP B 1 525 ? -10.648 -19.656 -10.805 1 96.12 525 ASP B C 1
ATOM 9838 O O . ASP B 1 525 ? -11.852 -19.812 -10.562 1 96.12 525 ASP B O 1
ATOM 9842 N N . GLN B 1 526 ? -10.258 -18.922 -11.789 1 96.12 526 GLN B N 1
ATOM 9843 C CA . GLN B 1 526 ? -11.18 -18.188 -12.648 1 96.12 526 GLN B CA 1
ATOM 9844 C C . GLN B 1 526 ? -12.07 -19.141 -13.438 1 96.12 526 GLN B C 1
ATOM 9846 O O . GLN B 1 526 ? -11.586 -19.891 -14.289 1 96.12 526 GLN B O 1
ATOM 9851 N N . GLU B 1 527 ? -13.383 -19.016 -13.266 1 93.56 527 GLU B N 1
ATOM 9852 C CA . GLU B 1 527 ? -14.32 -19.969 -13.867 1 93.56 527 GLU B CA 1
ATOM 9853 C C . GLU B 1 527 ? -14.836 -19.453 -15.203 1 93.56 527 GLU B C 1
ATOM 9855 O O . GLU B 1 527 ? -15.359 -20.219 -16.016 1 93.56 527 GLU B O 1
ATOM 9860 N N . ASN B 1 528 ? -14.789 -18.156 -15.383 1 95.44 528 ASN B N 1
ATOM 9861 C CA . ASN B 1 528 ? -15.195 -17.547 -16.641 1 95.44 528 ASN B CA 1
ATOM 9862 C C . ASN B 1 528 ? -14.078 -17.609 -17.672 1 95.44 528 ASN B C 1
ATOM 9864 O O . ASN B 1 528 ? -13.086 -16.875 -17.562 1 95.44 528 ASN B O 1
ATOM 9868 N N . TYR B 1 529 ? -14.289 -18.422 -18.734 1 96.25 529 TYR B N 1
ATOM 9869 C CA . TYR B 1 529 ? -13.227 -18.688 -19.703 1 96.25 529 TYR B CA 1
ATOM 9870 C C . TYR B 1 529 ? -12.836 -17.406 -20.438 1 96.25 529 TYR B C 1
ATOM 9872 O O . TYR B 1 529 ? -11.695 -17.266 -20.891 1 96.25 529 TYR B O 1
ATOM 9880 N N . VAL B 1 530 ? -13.734 -16.438 -20.516 1 96.88 530 VAL B N 1
ATOM 9881 C CA . VAL B 1 530 ? -13.438 -15.188 -21.188 1 96.88 530 VAL B CA 1
ATOM 9882 C C . VAL B 1 530 ? -12.492 -14.352 -20.328 1 96.88 530 VAL B C 1
ATOM 9884 O O . VAL B 1 530 ? -11.492 -13.828 -20.828 1 96.88 530 VAL B O 1
ATOM 9887 N N . ASN B 1 531 ? -12.828 -14.273 -19.016 1 96.25 531 ASN B N 1
ATOM 9888 C CA . ASN B 1 531 ? -11.945 -13.562 -18.078 1 96.25 531 ASN B CA 1
ATOM 9889 C C . ASN B 1 531 ? -10.594 -14.25 -17.953 1 96.25 531 ASN B C 1
ATOM 9891 O O . ASN B 1 531 ? -9.57 -13.586 -17.781 1 96.25 531 ASN B O 1
ATOM 9895 N N . TYR B 1 532 ? -10.609 -15.562 -18.094 1 97.69 532 TYR B N 1
ATOM 9896 C CA . TYR B 1 532 ? -9.398 -16.344 -17.891 1 97.69 532 TYR B CA 1
ATOM 9897 C C . TYR B 1 532 ? -8.367 -16.047 -18.969 1 97.69 532 TYR B C 1
ATOM 9899 O O . TYR B 1 532 ? -7.164 -16.219 -18.766 1 97.69 532 TYR B O 1
ATOM 9907 N N . ALA B 1 533 ? -8.805 -15.562 -20.141 1 98.25 533 ALA B N 1
ATOM 9908 C CA . ALA B 1 533 ? -7.906 -15.234 -21.25 1 98.25 533 ALA B CA 1
ATOM 9909 C C . ALA B 1 533 ? -6.871 -14.195 -20.828 1 98.25 533 ALA B C 1
ATOM 9911 O O . ALA B 1 533 ? -5.703 -14.281 -21.203 1 98.25 533 ALA B O 1
ATOM 9912 N N . GLN B 1 534 ? -7.293 -13.289 -20.031 1 97.69 534 GLN B N 1
ATOM 9913 C CA . GLN B 1 534 ? -6.391 -12.227 -19.609 1 97.69 534 GLN B CA 1
ATOM 9914 C C . GLN B 1 534 ? -5.34 -12.758 -18.641 1 97.69 534 GLN B C 1
ATOM 9916 O O . GLN B 1 534 ? -4.176 -12.359 -18.703 1 97.69 534 GLN B O 1
ATOM 9921 N N . ILE B 1 535 ? -5.742 -13.641 -17.734 1 98 535 ILE B N 1
ATOM 9922 C CA . ILE B 1 535 ? -4.816 -14.258 -16.797 1 98 535 ILE B CA 1
ATOM 9923 C C . ILE B 1 535 ? -3.822 -15.141 -17.547 1 98 535 ILE B C 1
ATOM 9925 O O . ILE B 1 535 ? -2.615 -15.07 -17.312 1 98 535 ILE B O 1
ATOM 9929 N N . ALA B 1 536 ? -4.34 -15.898 -18.469 1 98.69 536 ALA B N 1
ATOM 9930 C CA . ALA B 1 536 ? -3.492 -16.766 -19.281 1 98.69 536 ALA B CA 1
ATOM 9931 C C . ALA B 1 536 ? -2.449 -15.961 -20.047 1 98.69 536 ALA B C 1
ATOM 9933 O O . ALA B 1 536 ? -1.259 -16.281 -20.016 1 98.69 536 ALA B O 1
ATOM 9934 N N . ALA B 1 537 ? -2.91 -14.898 -20.656 1 98.75 537 ALA B N 1
ATOM 9935 C CA . ALA B 1 537 ? -2.031 -14.07 -21.469 1 98.75 537 ALA B CA 1
ATOM 9936 C C . ALA B 1 537 ? -0.966 -13.391 -20.625 1 98.75 537 ALA B C 1
ATOM 9938 O O . ALA B 1 537 ? 0.156 -13.164 -21.078 1 98.75 537 ALA B O 1
ATOM 9939 N N . SER B 1 538 ? -1.279 -13.156 -19.406 1 98.38 538 SER B N 1
ATOM 9940 C CA . SER B 1 538 ? -0.372 -12.398 -18.547 1 98.38 538 SER B CA 1
ATOM 9941 C C . SER B 1 538 ? 0.536 -13.328 -17.75 1 98.38 538 SER B C 1
ATOM 9943 O O . SER B 1 538 ? 1.584 -12.906 -17.25 1 98.38 538 SER B O 1
ATOM 9945 N N . SER B 1 539 ? 0.196 -14.57 -17.609 1 98.56 539 SER B N 1
ATOM 9946 C CA . SER B 1 539 ? 0.851 -15.484 -16.672 1 98.56 539 SER B CA 1
ATOM 9947 C C . SER B 1 539 ? 2.34 -15.609 -16.969 1 98.56 539 SER B C 1
ATOM 9949 O O . SER B 1 539 ? 3.164 -15.656 -16.062 1 98.56 539 SER B O 1
ATOM 9951 N N . PRO B 1 540 ? 2.781 -15.516 -18.234 1 98.62 540 PRO B N 1
ATOM 9952 C CA . PRO B 1 540 ? 4.215 -15.68 -18.5 1 98.62 540 PRO B CA 1
ATOM 9953 C C . PRO B 1 540 ? 5.039 -14.484 -18.016 1 98.62 540 PRO B C 1
ATOM 9955 O O . PRO B 1 540 ? 6.27 -14.547 -18 1 98.62 540 PRO B O 1
ATOM 9958 N N . ALA B 1 541 ? 4.391 -13.414 -17.641 1 98.38 541 ALA B N 1
ATOM 9959 C CA . ALA B 1 541 ? 5.105 -12.297 -17.016 1 98.38 541 ALA B CA 1
ATOM 9960 C C . ALA B 1 541 ? 5.41 -12.594 -15.547 1 98.38 541 ALA B C 1
ATOM 9962 O O . ALA B 1 541 ? 6.242 -11.922 -14.93 1 98.38 541 ALA B O 1
ATOM 9963 N N . ALA B 1 542 ? 4.832 -13.641 -15 1 97.94 542 ALA B N 1
ATOM 9964 C CA . ALA B 1 542 ? 4.996 -13.969 -13.586 1 97.94 542 ALA B CA 1
ATOM 9965 C C . ALA B 1 542 ? 5.723 -15.305 -13.414 1 97.94 542 ALA B C 1
ATOM 9967 O O . ALA B 1 542 ? 6.367 -15.539 -12.391 1 97.94 542 ALA B O 1
ATOM 9968 N N . LEU B 1 543 ? 5.594 -16.203 -14.289 1 98.12 543 LEU B N 1
ATOM 9969 C CA . LEU B 1 543 ? 6.195 -17.531 -14.281 1 98.12 543 LEU B CA 1
ATOM 9970 C C . LEU B 1 543 ? 6.48 -18.016 -15.703 1 98.12 543 LEU B C 1
ATOM 9972 O O . LEU B 1 543 ? 6.082 -17.359 -16.672 1 98.12 543 LEU B O 1
ATOM 9976 N N . THR B 1 544 ? 7.184 -19.094 -15.859 1 98.44 544 THR B N 1
ATOM 9977 C CA . THR B 1 544 ? 7.504 -19.562 -17.203 1 98.44 544 THR B CA 1
ATOM 9978 C C . THR B 1 544 ? 6.258 -20.109 -17.891 1 98.44 544 THR B C 1
ATOM 9980 O O . THR B 1 544 ? 5.336 -20.594 -17.234 1 98.44 544 THR B O 1
ATOM 9983 N N . PRO B 1 545 ? 6.215 -20.047 -19.219 1 98.56 545 PRO B N 1
ATOM 9984 C CA . PRO B 1 545 ? 5.055 -20.594 -19.938 1 98.56 545 PRO B CA 1
ATOM 9985 C C . PRO B 1 545 ? 4.777 -22.047 -19.594 1 98.56 545 PRO B C 1
ATOM 9987 O O . PRO B 1 545 ? 3.621 -22.438 -19.391 1 98.56 545 PRO B O 1
ATOM 9990 N N . GLU B 1 546 ? 5.812 -22.844 -19.484 1 98.38 546 GLU B N 1
ATOM 9991 C CA . GLU B 1 546 ? 5.652 -24.281 -19.266 1 98.38 546 GLU B CA 1
ATOM 9992 C C . GLU B 1 546 ? 5.18 -24.578 -17.844 1 98.38 546 GLU B C 1
ATOM 9994 O O . GLU B 1 546 ? 4.676 -25.672 -17.578 1 98.38 546 GLU B O 1
ATOM 9999 N N . GLN B 1 547 ? 5.34 -23.641 -16.906 1 98.25 547 GLN B N 1
ATOM 10000 C CA . GLN B 1 547 ? 4.844 -23.828 -15.547 1 98.25 547 GLN B CA 1
ATOM 10001 C C . GLN B 1 547 ? 3.41 -23.312 -15.406 1 98.25 547 GLN B C 1
ATOM 10003 O O . GLN B 1 547 ? 2.734 -23.609 -14.422 1 98.25 547 GLN B O 1
ATOM 10008 N N . SER B 1 548 ? 2.916 -22.594 -16.344 1 98.44 548 SER B N 1
ATOM 10009 C CA . SER B 1 548 ? 1.63 -21.906 -16.281 1 98.44 548 SER B CA 1
ATOM 10010 C C . SER B 1 548 ? 0.48 -22.844 -16.625 1 98.44 548 SER B C 1
ATOM 10012 O O . SER B 1 548 ? -0.006 -22.844 -17.766 1 98.44 548 SER B O 1
ATOM 10014 N N . ALA B 1 549 ? -0.016 -23.516 -15.648 1 98.62 549 ALA B N 1
ATOM 10015 C CA . ALA B 1 549 ? -1.146 -24.406 -15.891 1 98.62 549 ALA B CA 1
ATOM 10016 C C . ALA B 1 549 ? -2.443 -23.609 -16.047 1 98.62 549 ALA B C 1
ATOM 10018 O O . ALA B 1 549 ? -2.836 -22.875 -15.141 1 98.62 549 ALA B O 1
ATOM 10019 N N . ILE B 1 550 ? -3.051 -23.734 -17.172 1 98.5 550 ILE B N 1
ATOM 10020 C CA . ILE B 1 550 ? -4.293 -23.047 -17.5 1 98.5 550 ILE B CA 1
ATOM 10021 C C . ILE B 1 550 ? -5.418 -24.078 -17.672 1 98.5 550 ILE B C 1
ATOM 10023 O O . ILE B 1 550 ? -5.316 -24.984 -18.484 1 98.5 550 ILE B O 1
ATOM 10027 N N . TRP B 1 551 ? -6.434 -23.875 -16.906 1 98 551 TRP B N 1
ATOM 10028 C CA . TRP B 1 551 ? -7.594 -24.75 -17.016 1 98 551 TRP B CA 1
ATOM 10029 C C . TRP B 1 551 ? -8.281 -24.578 -18.375 1 98 551 TRP B C 1
ATOM 10031 O O . TRP B 1 551 ? -8.578 -23.469 -18.781 1 98 551 TRP B O 1
ATOM 10041 N N . SER B 1 552 ? -8.469 -25.609 -19.031 1 97.69 552 SER B N 1
ATOM 10042 C CA . SER B 1 552 ? -9.391 -25.688 -20.156 1 97.69 552 SER B CA 1
ATOM 10043 C C . SER B 1 552 ? -10.586 -26.578 -19.844 1 97.69 552 SER B C 1
ATOM 10045 O O . SER B 1 552 ? -10.43 -27.797 -19.688 1 97.69 552 SER B O 1
ATOM 10047 N N . TYR B 1 553 ? -11.695 -26.016 -19.734 1 95.56 553 TYR B N 1
ATOM 10048 C CA . TYR B 1 553 ? -12.852 -26.812 -19.328 1 95.56 553 TYR B CA 1
ATOM 10049 C C . TYR B 1 553 ? -14.078 -26.453 -20.172 1 95.56 553 TYR B C 1
ATOM 10051 O O . TYR B 1 553 ? -14.984 -25.766 -19.688 1 95.56 553 TYR B O 1
ATOM 10059 N N . PRO B 1 554 ? -14.117 -26.984 -21.391 1 95.06 554 PRO B N 1
ATOM 10060 C CA . PRO B 1 554 ? -15.32 -26.781 -22.203 1 95.06 554 PRO B CA 1
ATOM 10061 C C . PRO B 1 554 ? -16.609 -27.062 -21.438 1 95.06 554 PRO B C 1
ATOM 10063 O O . PRO B 1 554 ? -16.656 -28.016 -20.641 1 95.06 554 PRO B O 1
ATOM 10066 N N . LEU B 1 555 ? -17.562 -26.266 -21.703 1 93.56 555 LEU B N 1
ATOM 10067 C CA . LEU B 1 555 ? -18.812 -26.344 -20.969 1 93.56 555 LEU B CA 1
ATOM 10068 C C . LEU B 1 555 ? -19.703 -27.453 -21.531 1 93.56 555 LEU B C 1
ATOM 10070 O O . LEU B 1 555 ? -19.703 -27.703 -22.734 1 93.56 555 LEU B O 1
ATOM 10074 N N . ARG B 1 556 ? -20.469 -28 -20.625 1 89.5 556 ARG B N 1
ATOM 10075 C CA . ARG B 1 556 ? -21.422 -29.031 -21.031 1 89.5 556 ARG B CA 1
ATOM 10076 C C . ARG B 1 556 ? -22.375 -28.5 -22.078 1 89.5 556 ARG B C 1
ATOM 10078 O O . ARG B 1 556 ? -22.672 -29.203 -23.062 1 89.5 556 ARG B O 1
ATOM 10085 N N . GLU B 1 557 ? -22.953 -27.281 -21.828 1 89.5 557 GLU B N 1
ATOM 10086 C CA . GLU B 1 557 ? -23.922 -26.672 -22.734 1 89.5 557 GLU B CA 1
ATOM 10087 C C . GLU B 1 557 ? -23.281 -25.562 -23.562 1 89.5 557 GLU B C 1
ATOM 10089 O O . GLU B 1 557 ? -23.969 -24.656 -24.031 1 89.5 557 GLU B O 1
ATOM 10094 N N . GLY B 1 558 ? -22.062 -25.688 -23.906 1 92.56 558 GLY B N 1
ATOM 10095 C CA . GLY B 1 558 ? -21.406 -24.688 -24.719 1 92.56 558 GLY B CA 1
ATOM 10096 C C . GLY B 1 558 ? -21.484 -24.969 -26.203 1 92.56 558 GLY B C 1
ATOM 10097 O O . GLY B 1 558 ? -22.188 -25.906 -26.625 1 92.56 558 GLY B O 1
ATOM 10098 N N . ASP B 1 559 ? -20.906 -24.094 -27.031 1 95.06 559 ASP B N 1
ATOM 10099 C CA . ASP B 1 559 ? -20.844 -24.312 -28.469 1 95.06 559 ASP B CA 1
ATOM 10100 C C . ASP B 1 559 ? -19.391 -24.5 -28.922 1 95.06 559 ASP B C 1
ATOM 10102 O O . ASP B 1 559 ? -18.484 -24.641 -28.094 1 95.06 559 ASP B O 1
ATOM 10106 N N . ASP B 1 560 ? -19.203 -24.656 -30.172 1 95.75 560 ASP B N 1
ATOM 10107 C CA . ASP B 1 560 ? -17.875 -24.938 -30.719 1 95.75 560 ASP B CA 1
ATOM 10108 C C . ASP B 1 560 ? -16.891 -23.812 -30.406 1 95.75 560 ASP B C 1
ATOM 10110 O O . ASP B 1 560 ? -15.742 -24.078 -30.047 1 95.75 560 ASP B O 1
ATOM 10114 N N . GLU B 1 561 ? -17.359 -22.547 -30.531 1 96.06 561 GLU B N 1
ATOM 10115 C CA . GLU B 1 561 ? -16.469 -21.406 -30.312 1 96.06 561 GLU B CA 1
ATOM 10116 C C . GLU B 1 561 ? -16.047 -21.328 -28.844 1 96.06 561 GLU B C 1
ATOM 10118 O O . GLU B 1 561 ? -14.93 -20.906 -28.531 1 96.06 561 GLU B O 1
ATOM 10123 N N . GLU B 1 562 ? -16.984 -21.703 -28.047 1 96.88 562 GLU B N 1
ATOM 10124 C CA . GLU B 1 562 ? -16.656 -21.75 -26.625 1 96.88 562 GLU B CA 1
ATOM 10125 C C . GLU B 1 562 ? -15.562 -22.781 -26.344 1 96.88 562 GLU B C 1
ATOM 10127 O O . GLU B 1 562 ? -14.656 -22.531 -25.547 1 96.88 562 GLU B O 1
ATOM 10132 N N . VAL B 1 563 ? -15.57 -23.922 -26.953 1 97.56 563 VAL B N 1
ATOM 10133 C CA . VAL B 1 563 ? -14.531 -24.938 -26.828 1 97.56 563 VAL B CA 1
ATOM 10134 C C . VAL B 1 563 ? -13.195 -24.391 -27.328 1 97.56 563 VAL B C 1
ATOM 10136 O O . VAL B 1 563 ? -12.172 -24.516 -26.656 1 97.56 563 VAL B O 1
ATOM 10139 N N . VAL B 1 564 ? -13.25 -23.766 -28.484 1 97.94 564 VAL B N 1
ATOM 10140 C CA . VAL B 1 564 ? -12.039 -23.219 -29.094 1 97.94 564 VAL B CA 1
ATOM 10141 C C . VAL B 1 564 ? -11.414 -22.172 -28.156 1 97.94 564 VAL B C 1
ATOM 10143 O O . VAL B 1 564 ? -10.203 -22.188 -27.938 1 97.94 564 VAL B O 1
ATOM 10146 N N . PHE B 1 565 ? -12.266 -21.312 -27.656 1 98.19 565 PHE B N 1
ATOM 10147 C CA . PHE B 1 565 ? -11.805 -20.266 -26.734 1 98.19 565 PHE B CA 1
ATOM 10148 C C . PHE B 1 565 ? -11.109 -20.875 -25.516 1 98.19 565 PHE B C 1
ATOM 10150 O O . PHE B 1 565 ? -10.008 -20.484 -25.156 1 98.19 565 PHE B O 1
ATOM 10157 N N . ASN B 1 566 ? -11.719 -21.844 -24.922 1 97.94 566 ASN B N 1
ATOM 10158 C CA . ASN B 1 566 ? -11.141 -22.547 -23.781 1 97.94 566 ASN B CA 1
ATOM 10159 C C . ASN B 1 566 ? -9.766 -23.109 -24.109 1 97.94 566 ASN B C 1
ATOM 10161 O O . ASN B 1 566 ? -8.828 -22.969 -23.328 1 97.94 566 ASN B O 1
ATOM 10165 N N . MET B 1 567 ? -9.727 -23.766 -25.203 1 98.5 567 MET B N 1
ATOM 10166 C CA . MET B 1 567 ? -8.492 -24.453 -25.578 1 98.5 567 MET B CA 1
ATOM 10167 C C . MET B 1 567 ? -7.383 -23.453 -25.875 1 98.5 567 MET B C 1
ATOM 10169 O O . MET B 1 567 ? -6.238 -23.641 -25.469 1 98.5 567 MET B O 1
ATOM 10173 N N . VAL B 1 568 ? -7.652 -22.359 -26.547 1 98.69 568 VAL B N 1
ATOM 10174 C CA . VAL B 1 568 ? -6.664 -21.344 -26.906 1 98.69 568 VAL B CA 1
ATOM 10175 C C . VAL B 1 568 ? -6.062 -20.734 -25.656 1 98.69 568 VAL B C 1
ATOM 10177 O O . VAL B 1 568 ? -4.875 -20.406 -25.625 1 98.69 568 VAL B O 1
ATOM 10180 N N . ASN B 1 569 ? -6.871 -20.594 -24.609 1 98.75 569 ASN B N 1
ATOM 10181 C CA . ASN B 1 569 ? -6.355 -20.094 -23.344 1 98.75 569 ASN B CA 1
ATOM 10182 C C . ASN B 1 569 ? -5.117 -20.875 -22.891 1 98.75 569 ASN B C 1
ATOM 10184 O O . ASN B 1 569 ? -4.211 -20.297 -22.281 1 98.75 569 ASN B O 1
ATOM 10188 N N . ALA B 1 570 ? -5.008 -22.125 -23.281 1 98.69 570 ALA B N 1
ATOM 10189 C CA . ALA B 1 570 ? -4.031 -23 -22.641 1 98.69 570 ALA B CA 1
ATOM 10190 C C . ALA B 1 570 ? -2.93 -23.406 -23.609 1 98.69 570 ALA B C 1
ATOM 10192 O O . ALA B 1 570 ? -1.851 -23.828 -23.188 1 98.69 570 ALA B O 1
ATOM 10193 N N . LEU B 1 571 ? -3.076 -23.25 -24.875 1 98.69 571 LEU B N 1
ATOM 10194 C CA . LEU B 1 571 ? -2.314 -23.969 -25.891 1 98.69 571 LEU B CA 1
ATOM 10195 C C . LEU B 1 571 ? -0.854 -23.531 -25.891 1 98.69 571 LEU B C 1
ATOM 10197 O O . LEU B 1 571 ? 0.032 -24.312 -26.25 1 98.69 571 LEU B O 1
ATOM 10201 N N . LEU B 1 572 ? -0.6 -22.266 -25.516 1 98.81 572 LEU B N 1
ATOM 10202 C CA . LEU B 1 572 ? 0.784 -21.812 -25.531 1 98.81 572 LEU B CA 1
ATOM 10203 C C . LEU B 1 572 ? 1.406 -21.922 -24.141 1 98.81 572 LEU B C 1
ATOM 10205 O O . LEU B 1 572 ? 2.498 -21.406 -23.906 1 98.81 572 LEU B O 1
ATOM 10209 N N . LEU B 1 573 ? 0.734 -22.641 -23.25 1 98.69 573 LEU B N 1
ATOM 10210 C CA . LEU B 1 573 ? 1.16 -22.75 -21.859 1 98.69 573 LEU B CA 1
ATOM 10211 C C . LEU B 1 573 ? 1.116 -24.203 -21.391 1 98.69 573 LEU B C 1
ATOM 10213 O O . LEU B 1 573 ? 1.562 -25.094 -22.109 1 98.69 573 LEU B O 1
ATOM 10217 N N . ARG B 1 574 ? 0.804 -24.484 -20.156 1 98.56 574 ARG B N 1
ATOM 10218 C CA . ARG B 1 574 ? 0.623 -25.844 -19.656 1 98.56 574 ARG B CA 1
ATOM 10219 C C . ARG B 1 574 ? -0.855 -26.219 -19.609 1 98.56 574 ARG B C 1
ATOM 10221 O O . ARG B 1 574 ? -1.632 -25.625 -18.859 1 98.56 574 ARG B O 1
ATOM 10228 N N . VAL B 1 575 ? -1.238 -27.234 -20.375 1 98.62 575 VAL B N 1
ATOM 10229 C CA . VAL B 1 575 ? -2.652 -27.562 -20.531 1 98.62 575 VAL B CA 1
ATOM 10230 C C . VAL B 1 575 ? -3.143 -28.312 -19.297 1 98.62 575 VAL B C 1
ATOM 10232 O O . VAL B 1 575 ? -2.619 -29.375 -18.953 1 98.62 575 VAL B O 1
ATOM 10235 N N . HIS B 1 576 ? -4.012 -27.75 -18.656 1 98.44 576 HIS B N 1
ATOM 10236 C CA . HIS B 1 576 ? -4.766 -28.344 -17.547 1 98.44 576 HIS B CA 1
ATOM 10237 C C . HIS B 1 576 ? -6.223 -28.578 -17.938 1 98.44 576 HIS B C 1
ATOM 10239 O O . HIS B 1 576 ? -7.09 -27.75 -17.641 1 98.44 576 HIS B O 1
ATOM 10245 N N . GLN B 1 577 ? -6.469 -29.766 -18.5 1 98.25 577 GLN B N 1
ATOM 10246 C CA . GLN B 1 577 ? -7.766 -30.094 -19.078 1 98.25 577 GLN B CA 1
ATOM 10247 C C . GLN B 1 577 ? -8.773 -30.453 -18 1 98.25 577 GLN B C 1
ATOM 10249 O O . GLN B 1 577 ? -8.422 -31.078 -16.984 1 98.25 577 GLN B O 1
ATOM 10254 N N . SER B 1 578 ? -10.016 -30.016 -18.172 1 97.81 578 SER B N 1
ATOM 10255 C CA . SER B 1 578 ? -11.125 -30.375 -17.297 1 97.81 578 SER B CA 1
ATOM 10256 C C . SER B 1 578 ? -12.453 -30.359 -18.062 1 97.81 578 SER B C 1
ATOM 10258 O O . SER B 1 578 ? -12.492 -30.656 -19.25 1 97.81 578 SER B O 1
ATOM 10260 N N . GLY B 1 579 ? -13.531 -30.062 -17.375 1 95.44 579 GLY B N 1
ATOM 10261 C CA . GLY B 1 579 ? -14.859 -30.109 -17.969 1 95.44 579 GLY B CA 1
ATOM 10262 C C . GLY B 1 579 ? -15.414 -31.516 -18.078 1 95.44 579 GLY B C 1
ATOM 10263 O O . GLY B 1 579 ? -14.703 -32.5 -17.844 1 95.44 579 GLY B O 1
ATOM 10264 N N . HIS B 1 580 ? -16.734 -31.641 -18.453 1 95.25 580 HIS B N 1
ATOM 10265 C CA . HIS B 1 580 ? -17.391 -32.938 -18.641 1 95.25 580 HIS B CA 1
ATOM 10266 C C . HIS B 1 580 ? -17.094 -33.5 -20.031 1 95.25 580 HIS B C 1
ATOM 10268 O O . HIS B 1 580 ? -18.016 -33.656 -20.828 1 95.25 580 HIS B O 1
ATOM 10274 N N . LEU B 1 581 ? -15.883 -33.844 -20.172 1 95.62 581 LEU B N 1
ATOM 10275 C CA . LEU B 1 581 ? -15.367 -34.281 -21.469 1 95.62 581 LEU B CA 1
ATOM 10276 C C . LEU B 1 581 ? -16.219 -35.438 -22.016 1 95.62 581 LEU B C 1
ATOM 10278 O O . LEU B 1 581 ? -16.438 -35.5 -23.234 1 95.62 581 LEU B O 1
ATOM 10282 N N . ALA B 1 582 ? -16.625 -36.281 -21.141 1 95.44 582 ALA B N 1
ATOM 10283 C CA . ALA B 1 582 ? -17.391 -37.469 -21.531 1 95.44 582 ALA B CA 1
ATOM 10284 C C . ALA B 1 582 ? -18.766 -37.094 -22.078 1 95.44 582 ALA B C 1
ATOM 10286 O O . ALA B 1 582 ? -19.406 -37.875 -22.766 1 95.44 582 ALA B O 1
ATOM 10287 N N . GLU B 1 583 ? -19.125 -35.906 -21.781 1 96.19 583 GLU B N 1
ATOM 10288 C CA . GLU B 1 583 ? -20.484 -35.5 -22.109 1 96.19 583 GLU B CA 1
ATOM 10289 C C . GLU B 1 583 ? -20.484 -34.469 -23.25 1 96.19 583 GLU B C 1
ATOM 10291 O O . GLU B 1 583 ? -21.547 -33.969 -23.625 1 96.19 583 GLU B O 1
ATOM 10296 N N . LEU B 1 584 ? -19.359 -34.188 -23.766 1 96.19 584 LEU B N 1
ATOM 10297 C CA . LEU B 1 584 ? -19.281 -33.281 -24.906 1 96.19 584 LEU B CA 1
ATOM 10298 C C . LEU B 1 584 ? -19.812 -33.969 -26.172 1 96.19 584 LEU B C 1
ATOM 10300 O O . LEU B 1 584 ? -19.625 -35.188 -26.344 1 96.19 584 LEU B O 1
ATOM 10304 N N . SER B 1 585 ? -20.453 -33.188 -27.047 1 95.25 585 SER B N 1
ATOM 10305 C CA . SER B 1 585 ? -20.812 -33.75 -28.359 1 95.25 585 SER B CA 1
ATOM 10306 C C . SER B 1 585 ? -19.562 -34.188 -29.125 1 95.25 585 SER B C 1
ATOM 10308 O O . SER B 1 585 ? -18.469 -33.688 -28.875 1 95.25 585 SER B O 1
ATOM 10310 N N . PRO B 1 586 ? -19.75 -35.125 -30.016 1 94.62 586 PRO B N 1
ATOM 10311 C CA . PRO B 1 586 ? -18.594 -35.625 -30.75 1 94.62 586 PRO B CA 1
ATOM 10312 C C . PRO B 1 586 ? -17.812 -34.531 -31.469 1 94.62 586 PRO B C 1
ATOM 10314 O O . PRO B 1 586 ? -16.594 -34.469 -31.375 1 94.62 586 PRO B O 1
ATOM 10317 N N . PRO B 1 587 ? -18.484 -33.562 -32.125 1 94.69 587 PRO B N 1
ATOM 10318 C CA . PRO B 1 587 ? -17.719 -32.5 -32.812 1 94.69 587 PRO B CA 1
ATOM 10319 C C . PRO B 1 587 ? -16.922 -31.672 -31.812 1 94.69 587 PRO B C 1
ATOM 10321 O O . PRO B 1 587 ? -15.789 -31.25 -32.125 1 94.69 587 PRO B O 1
ATOM 10324 N N . ARG B 1 588 ? -17.469 -31.375 -30.703 1 96.62 588 ARG B N 1
ATOM 10325 C CA . ARG B 1 588 ? -16.781 -30.562 -29.719 1 96.62 588 ARG B CA 1
ATOM 10326 C C . ARG B 1 588 ? -15.625 -31.328 -29.094 1 96.62 588 ARG B C 1
ATOM 10328 O O . ARG B 1 588 ? -14.578 -30.75 -28.797 1 96.62 588 ARG B O 1
ATOM 10335 N N . ARG B 1 589 ? -15.789 -32.562 -28.891 1 96.31 589 ARG B N 1
ATOM 10336 C CA . ARG B 1 589 ? -14.695 -33.406 -28.406 1 96.31 589 ARG B CA 1
ATOM 10337 C C . ARG B 1 589 ? -13.555 -33.469 -29.406 1 96.31 589 ARG B C 1
ATOM 10339 O O . ARG B 1 589 ? -12.383 -33.5 -29.016 1 96.31 589 ARG B O 1
ATOM 10346 N N . GLU B 1 590 ? -13.938 -33.5 -30.672 1 95.94 590 GLU B N 1
ATOM 10347 C CA . GLU B 1 590 ? -12.914 -33.5 -31.719 1 95.94 590 GLU B CA 1
ATOM 10348 C C . GLU B 1 590 ? -12.102 -32.188 -31.688 1 95.94 590 GLU B C 1
ATOM 10350 O O . GLU B 1 590 ? -10.906 -32.219 -32 1 95.94 590 GLU B O 1
ATOM 10355 N N . LEU B 1 591 ? -12.789 -31.109 -31.406 1 97.19 591 LEU B N 1
ATOM 10356 C CA . LEU B 1 591 ? -12.07 -29.844 -31.266 1 97.19 591 LEU B CA 1
ATOM 10357 C C . LEU B 1 591 ? -11.055 -29.922 -30.125 1 97.19 591 LEU B C 1
ATOM 10359 O O . LEU B 1 591 ? -9.953 -29.375 -30.234 1 97.19 591 LEU B O 1
ATOM 10363 N N . VAL B 1 592 ? -11.43 -30.562 -29.062 1 98.12 592 VAL B N 1
ATOM 10364 C CA . VAL B 1 592 ? -10.508 -30.75 -27.953 1 98.12 592 VAL B CA 1
ATOM 10365 C C . VAL B 1 592 ? -9.32 -31.609 -28.391 1 98.12 592 VAL B C 1
ATOM 10367 O O . VAL B 1 592 ? -8.164 -31.281 -28.125 1 98.12 592 VAL B O 1
ATOM 10370 N N . ARG B 1 593 ? -9.602 -32.688 -29.078 1 97.31 593 ARG B N 1
ATOM 10371 C CA . ARG B 1 593 ? -8.562 -33.562 -29.562 1 97.31 593 ARG B CA 1
ATOM 10372 C C . ARG B 1 593 ? -7.598 -32.844 -30.484 1 97.31 593 ARG B C 1
ATOM 10374 O O . ARG B 1 593 ? -6.379 -33.031 -30.375 1 97.31 593 ARG B O 1
ATOM 10381 N N . GLU B 1 594 ? -8.172 -32.094 -31.375 1 97.75 594 GLU B N 1
ATOM 10382 C CA . GLU B 1 594 ? -7.355 -31.312 -32.312 1 97.75 594 GLU B CA 1
ATOM 10383 C C . GLU B 1 594 ? -6.43 -30.359 -31.547 1 97.75 594 GLU B C 1
ATOM 10385 O O . GLU B 1 594 ? -5.242 -30.266 -31.875 1 97.75 594 GLU B O 1
ATOM 10390 N N . ALA B 1 595 ? -6.992 -29.641 -30.641 1 98.56 595 ALA B N 1
ATOM 10391 C CA . ALA B 1 595 ? -6.215 -28.688 -29.844 1 98.56 595 ALA B CA 1
ATOM 10392 C C . ALA B 1 595 ? -5.059 -29.391 -29.141 1 98.56 595 ALA B C 1
ATOM 10394 O O . ALA B 1 595 ? -3.934 -28.891 -29.125 1 98.56 595 ALA B O 1
ATOM 10395 N N . LEU B 1 596 ? -5.305 -30.484 -28.531 1 98.56 596 LEU B N 1
ATOM 10396 C CA . LEU B 1 596 ? -4.289 -31.203 -27.781 1 98.56 596 LEU B CA 1
ATOM 10397 C C . LEU B 1 596 ? -3.223 -31.781 -28.703 1 98.56 596 LEU B C 1
ATOM 10399 O O . LEU B 1 596 ? -2.055 -31.891 -28.312 1 98.56 596 LEU B O 1
ATOM 10403 N N . ALA B 1 597 ? -3.635 -32.156 -29.844 1 98 597 ALA B N 1
ATOM 10404 C CA . ALA B 1 597 ? -2.652 -32.562 -30.828 1 98 597 ALA B CA 1
ATOM 10405 C C . ALA B 1 597 ? -1.729 -31.422 -31.219 1 98 597 ALA B C 1
ATOM 10407 O O . ALA B 1 597 ? -0.52 -31.609 -31.359 1 98 597 ALA B O 1
ATOM 10408 N N . VAL B 1 598 ? -2.332 -30.281 -31.422 1 98.19 598 VAL B N 1
ATOM 10409 C CA . VAL B 1 598 ? -1.54 -29.078 -31.719 1 98.19 598 VAL B CA 1
ATOM 10410 C C . VAL B 1 598 ? -0.566 -28.828 -30.562 1 98.19 598 VAL B C 1
ATOM 10412 O O . VAL B 1 598 ? 0.621 -28.578 -30.797 1 98.19 598 VAL B O 1
ATOM 10415 N N . TYR B 1 599 ? -1.042 -28.859 -29.391 1 98.44 599 TYR B N 1
ATOM 10416 C CA . TYR B 1 599 ? -0.204 -28.641 -28.203 1 98.44 599 TYR B CA 1
ATOM 10417 C C . TYR B 1 599 ? 0.982 -29.609 -28.203 1 98.44 599 TYR B C 1
ATOM 10419 O O . TYR B 1 599 ? 2.123 -29.188 -28 1 98.44 599 TYR B O 1
ATOM 10427 N N . LYS B 1 600 ? 0.733 -30.875 -28.422 1 98.25 600 LYS B N 1
ATOM 10428 C CA . LYS B 1 600 ? 1.785 -31.891 -28.422 1 98.25 600 LYS B CA 1
ATOM 10429 C C . LYS B 1 600 ? 2.816 -31.609 -29.516 1 98.25 600 LYS B C 1
ATOM 10431 O O . LYS B 1 600 ? 4.004 -31.891 -29.344 1 98.25 600 LYS B O 1
ATOM 10436 N N . ALA B 1 601 ? 2.326 -31.031 -30.531 1 97.81 601 ALA B N 1
ATOM 10437 C CA . ALA B 1 601 ? 3.211 -30.75 -31.656 1 97.81 601 ALA B CA 1
ATOM 10438 C C . ALA B 1 601 ? 4.137 -29.578 -31.344 1 97.81 601 ALA B C 1
ATOM 10440 O O . ALA B 1 601 ? 5.262 -29.531 -31.859 1 97.81 601 ALA B O 1
ATOM 10441 N N . ILE B 1 602 ? 3.707 -28.672 -30.516 1 97.88 602 ILE B N 1
ATOM 10442 C CA . ILE B 1 602 ? 4.488 -27.438 -30.391 1 97.88 602 ILE B CA 1
ATOM 10443 C C . ILE B 1 602 ? 5.066 -27.344 -28.984 1 97.88 602 ILE B C 1
ATOM 10445 O O . ILE B 1 602 ? 5.812 -26.406 -28.672 1 97.88 602 ILE B O 1
ATOM 10449 N N . ARG B 1 603 ? 4.746 -28.219 -28.016 1 97.69 603 ARG B N 1
ATOM 10450 C CA . ARG B 1 603 ? 5.098 -28.078 -26.609 1 97.69 603 ARG B CA 1
ATOM 10451 C C . ARG B 1 603 ? 6.609 -28.047 -26.422 1 97.69 603 ARG B C 1
ATOM 10453 O O . ARG B 1 603 ? 7.109 -27.438 -25.469 1 97.69 603 ARG B O 1
ATOM 10460 N N . GLY B 1 604 ? 7.438 -28.656 -27.359 1 96.56 604 GLY B N 1
ATOM 10461 C CA . GLY B 1 604 ? 8.875 -28.469 -27.328 1 96.56 604 GLY B CA 1
ATOM 10462 C C . GLY B 1 604 ? 9.305 -27.031 -27.438 1 96.56 604 GLY B C 1
ATOM 10463 O O . GLY B 1 604 ? 10.297 -26.609 -26.844 1 96.56 604 GLY B O 1
ATOM 10464 N N . ASP B 1 605 ? 8.602 -26.25 -28.234 1 97.25 605 ASP B N 1
ATOM 10465 C CA . ASP B 1 605 ? 8.883 -24.828 -28.422 1 97.25 605 ASP B CA 1
ATOM 10466 C C . ASP B 1 605 ? 8.406 -24.016 -27.219 1 97.25 605 ASP B C 1
ATOM 10468 O O . ASP B 1 605 ? 8.961 -22.953 -26.922 1 97.25 605 ASP B O 1
ATOM 10472 N N . ILE B 1 606 ? 7.402 -24.516 -26.516 1 98.12 606 ILE B N 1
ATOM 10473 C CA . ILE B 1 606 ? 6.883 -23.812 -25.344 1 98.12 606 ILE B CA 1
ATOM 10474 C C . ILE B 1 606 ? 7.953 -23.766 -24.25 1 98.12 606 ILE B C 1
ATOM 10476 O O . ILE B 1 606 ? 8.172 -22.719 -23.625 1 98.12 606 ILE B O 1
ATOM 10480 N N . ARG B 1 607 ? 8.672 -24.812 -24.016 1 95.88 607 ARG B N 1
ATOM 10481 C CA . ARG B 1 607 ? 9.648 -24.906 -22.938 1 95.88 607 ARG B CA 1
ATOM 10482 C C . ARG B 1 607 ? 10.875 -24.047 -23.219 1 95.88 607 ARG B C 1
ATOM 10484 O O . ARG B 1 607 ? 11.609 -23.672 -22.297 1 95.88 607 ARG B O 1
ATOM 10491 N N . GLU B 1 608 ? 11.023 -23.672 -24.531 1 96.44 608 GLU B N 1
ATOM 10492 C CA . GLU B 1 608 ? 12.242 -22.953 -24.906 1 96.44 608 GLU B CA 1
ATOM 10493 C C . GLU B 1 608 ? 11.922 -21.531 -25.375 1 96.44 608 GLU B C 1
ATOM 10495 O O . GLU B 1 608 ? 12.812 -20.688 -25.422 1 96.44 608 GLU B O 1
ATOM 10500 N N . GLY B 1 609 ? 10.727 -21.312 -25.719 1 97.94 609 GLY B N 1
ATOM 10501 C CA . GLY B 1 609 ? 10.352 -20.016 -26.297 1 97.94 609 GLY B CA 1
ATOM 10502 C C . GLY B 1 609 ? 10.312 -18.906 -25.266 1 97.94 609 GLY B C 1
ATOM 10503 O O . GLY B 1 609 ? 10.227 -19.156 -24.062 1 97.94 609 GLY B O 1
ATOM 10504 N N . LEU B 1 610 ? 10.422 -17.641 -25.719 1 98.25 610 LEU B N 1
ATOM 10505 C CA . LEU B 1 610 ? 10.312 -16.453 -24.875 1 98.25 610 LEU B CA 1
ATOM 10506 C C . LEU B 1 610 ? 9.016 -15.703 -25.141 1 98.25 610 LEU B C 1
ATOM 10508 O O . LEU B 1 610 ? 8.57 -15.617 -26.297 1 98.25 610 LEU B O 1
ATOM 10512 N N . PRO B 1 611 ? 8.422 -15.203 -24.156 1 98.5 611 PRO B N 1
ATOM 10513 C CA . PRO B 1 611 ? 7.121 -14.555 -24.297 1 98.5 611 PRO B CA 1
ATOM 10514 C C . PRO B 1 611 ? 7.219 -13.164 -24.922 1 98.5 611 PRO B C 1
ATOM 10516 O O . PRO B 1 611 ? 8.258 -12.508 -24.812 1 98.5 611 PRO B O 1
ATOM 10519 N N . PHE B 1 612 ? 6.203 -12.734 -25.562 1 97.88 612 PHE B N 1
ATOM 10520 C CA . PHE B 1 612 ? 6.004 -11.359 -26.016 1 97.88 612 PHE B CA 1
ATOM 10521 C C . PHE B 1 612 ? 4.52 -11.023 -26.094 1 97.88 612 PHE B C 1
ATOM 10523 O O . PHE B 1 612 ? 3.674 -11.922 -26.078 1 97.88 612 PHE B O 1
ATOM 10530 N N . TRP B 1 613 ? 4.18 -9.797 -26.078 1 98.38 613 TRP B N 1
ATOM 10531 C CA . TRP B 1 613 ? 2.805 -9.32 -26.062 1 98.38 613 TRP B CA 1
ATOM 10532 C C . TRP B 1 613 ? 2.578 -8.289 -27.156 1 98.38 613 TRP B C 1
ATOM 10534 O O . TRP B 1 613 ? 2.787 -7.09 -26.953 1 98.38 613 TRP B O 1
ATOM 10544 N N . PRO B 1 614 ? 2.033 -8.781 -28.266 1 97.69 614 PRO B N 1
ATOM 10545 C CA . PRO B 1 614 ? 1.905 -7.871 -29.406 1 97.69 614 PRO B CA 1
ATOM 10546 C C . PRO B 1 614 ? 1.026 -6.66 -29.109 1 97.69 614 PRO B C 1
ATOM 10548 O O . PRO B 1 614 ? 1.285 -5.566 -29.609 1 97.69 614 PRO B O 1
ATOM 10551 N N . LEU B 1 615 ? 0.028 -6.859 -28.328 1 97.5 615 LEU B N 1
ATOM 10552 C CA . LEU B 1 615 ? -0.9 -5.773 -28.031 1 97.5 615 LEU B CA 1
ATOM 10553 C C . LEU B 1 615 ? -0.644 -5.211 -26.641 1 97.5 615 LEU B C 1
ATOM 10555 O O . LEU B 1 615 ? -1.482 -4.492 -26.094 1 97.5 615 LEU B O 1
ATOM 10559 N N . GLY B 1 616 ? 0.475 -5.57 -26.016 1 96.62 616 GLY B N 1
ATOM 10560 C CA . GLY B 1 616 ? 0.758 -5.207 -24.641 1 96.62 616 GLY B CA 1
ATOM 10561 C C . GLY B 1 616 ? 0.109 -6.133 -23.625 1 96.62 616 GLY B C 1
ATOM 10562 O O . GLY B 1 616 ? -0.731 -6.961 -23.984 1 96.62 616 GLY B O 1
ATOM 10563 N N . LEU B 1 617 ? 0.505 -6.047 -22.375 1 96.56 617 LEU B N 1
ATOM 10564 C CA . LEU B 1 617 ? -0.124 -6.848 -21.328 1 96.56 617 LEU B CA 1
ATOM 10565 C C . LEU B 1 617 ? -1.604 -6.504 -21.203 1 96.56 617 LEU B C 1
ATOM 10567 O O . LEU B 1 617 ? -1.984 -5.336 -21.297 1 96.56 617 LEU B O 1
ATOM 10571 N N . PRO B 1 618 ? -2.334 -7.543 -20.938 1 96.5 618 PRO B N 1
ATOM 10572 C CA . PRO B 1 618 ? -3.785 -7.344 -20.906 1 96.5 618 PRO B CA 1
ATOM 10573 C C . PRO B 1 618 ? -4.23 -6.449 -19.75 1 96.5 618 PRO B C 1
ATOM 10575 O O . PRO B 1 618 ? -3.682 -6.535 -18.641 1 96.5 618 PRO B O 1
ATOM 10578 N N . LYS B 1 619 ? -5.25 -5.645 -20 1 94.88 619 LYS B N 1
ATOM 10579 C CA . LYS B 1 619 ? -6.035 -4.895 -19.016 1 94.88 619 LYS B CA 1
ATOM 10580 C C . LYS B 1 619 ? -7.516 -5.258 -19.109 1 94.88 619 LYS B C 1
ATOM 10582 O O . LYS B 1 619 ? -7.996 -5.664 -20.172 1 94.88 619 LYS B O 1
ATOM 10587 N N . ILE B 1 620 ? -8.211 -5.105 -18.094 1 92.88 620 ILE B N 1
ATOM 10588 C CA . ILE B 1 620 ? -9.609 -5.52 -18.031 1 92.88 620 ILE B CA 1
ATOM 10589 C C . ILE B 1 620 ? -10.422 -4.723 -19.062 1 92.88 620 ILE B C 1
ATOM 10591 O O . ILE B 1 620 ? -11.438 -5.207 -19.562 1 92.88 620 ILE B O 1
ATOM 10595 N N . GLU B 1 621 ? -9.93 -3.549 -19.406 1 92.31 621 GLU B N 1
ATOM 10596 C CA . GLU B 1 621 ? -10.648 -2.66 -20.312 1 92.31 621 GLU B CA 1
ATOM 10597 C C . GLU B 1 621 ? -10.383 -3.031 -21.766 1 92.31 621 GLU B C 1
ATOM 10599 O O . GLU B 1 621 ? -11.055 -2.525 -22.672 1 92.31 621 GLU B O 1
ATOM 10604 N N . ASP B 1 622 ? -9.516 -3.949 -22.031 1 96.06 622 ASP B N 1
ATOM 10605 C CA . ASP B 1 622 ? -9.109 -4.266 -23.391 1 96.06 622 ASP B CA 1
ATOM 10606 C C . ASP B 1 622 ? -10.172 -5.094 -24.109 1 96.06 622 ASP B C 1
ATOM 10608 O O . ASP B 1 622 ? -10.75 -6.012 -23.531 1 96.06 622 ASP B O 1
ATOM 10612 N N . GLY B 1 623 ? -10.406 -4.758 -25.422 1 97.31 623 GLY B N 1
ATOM 10613 C CA . GLY B 1 623 ? -11.312 -5.535 -26.25 1 97.31 623 GLY B CA 1
ATOM 10614 C C . GLY B 1 623 ? -10.625 -6.66 -26.984 1 97.31 623 GLY B C 1
ATOM 10615 O O . GLY B 1 623 ? -11.273 -7.621 -27.406 1 97.31 623 GLY B O 1
ATOM 10616 N N . TRP B 1 624 ? -9.336 -6.504 -27.234 1 98.38 624 TRP B N 1
ATOM 10617 C CA . TRP B 1 624 ? -8.461 -7.516 -27.828 1 98.38 624 TRP B CA 1
ATOM 10618 C C . TRP B 1 624 ? -7.336 -7.883 -26.859 1 98.38 624 TRP B C 1
ATOM 10620 O O . TRP B 1 624 ? -6.793 -7.02 -26.172 1 98.38 624 TRP B O 1
ATOM 10630 N N . VAL B 1 625 ? -7.035 -9.133 -26.781 1 98.44 625 VAL B N 1
ATOM 10631 C CA . VAL B 1 625 ? -5.902 -9.641 -26.016 1 98.44 625 VAL B CA 1
ATOM 10632 C C . VAL B 1 625 ? -5.027 -10.516 -26.906 1 98.44 625 VAL B C 1
ATOM 10634 O O . VAL B 1 625 ? -5.535 -11.195 -27.812 1 98.44 625 VAL B O 1
ATOM 10637 N N . SER B 1 626 ? -3.725 -10.445 -26.75 1 98.62 626 SER B N 1
ATOM 10638 C CA . SER B 1 626 ? -2.832 -11.336 -27.484 1 98.62 626 SER B CA 1
ATOM 10639 C C . SER B 1 626 ? -1.607 -11.703 -26.641 1 98.62 626 SER B C 1
ATOM 10641 O O . SER B 1 626 ? -1.189 -10.938 -25.781 1 98.62 626 SER B O 1
ATOM 10643 N N . PHE B 1 627 ? -1.16 -12.906 -26.891 1 98.56 627 PHE B N 1
ATOM 10644 C CA . PHE B 1 627 ? 0.046 -13.453 -26.281 1 98.56 627 PHE B CA 1
ATOM 10645 C C . PHE B 1 627 ? 0.797 -14.336 -27.281 1 98.56 627 PHE B C 1
ATOM 10647 O O . PHE B 1 627 ? 0.182 -15.039 -28.078 1 98.56 627 PHE B O 1
ATOM 10654 N N . GLY B 1 628 ? 2.178 -14.211 -27.203 1 98.5 628 GLY B N 1
ATOM 10655 C CA . GLY B 1 628 ? 2.932 -15.039 -28.125 1 98.5 628 GLY B CA 1
ATOM 10656 C C . GLY B 1 628 ? 4.215 -15.586 -27.531 1 98.5 628 GLY B C 1
ATOM 10657 O O . GLY B 1 628 ? 4.633 -15.156 -26.453 1 98.5 628 GLY B O 1
ATOM 10658 N N . LEU B 1 629 ? 4.719 -16.578 -28.156 1 98.5 629 LEU B N 1
ATOM 10659 C CA . LEU B 1 629 ? 6.035 -17.156 -27.891 1 98.5 629 LEU B CA 1
ATOM 10660 C C . LEU B 1 629 ? 6.91 -17.109 -29.141 1 98.5 629 LEU B C 1
ATOM 10662 O O . LEU B 1 629 ? 6.43 -17.359 -30.25 1 98.5 629 LEU B O 1
ATOM 10666 N N . ARG B 1 630 ? 8.07 -16.688 -28.906 1 97.5 630 ARG B N 1
ATOM 10667 C CA . ARG B 1 630 ? 9.016 -16.672 -30.016 1 97.5 630 ARG B CA 1
ATOM 10668 C C . ARG B 1 630 ? 10.109 -17.703 -29.828 1 97.5 630 ARG B C 1
ATOM 10670 O O . ARG B 1 630 ? 10.656 -17.844 -28.734 1 97.5 630 ARG B O 1
ATOM 10677 N N . ARG B 1 631 ? 10.406 -18.453 -30.781 1 95.75 631 ARG B N 1
ATOM 10678 C CA . ARG B 1 631 ? 11.445 -19.469 -30.844 1 95.75 631 ARG B CA 1
ATOM 10679 C C . ARG B 1 631 ? 12.102 -19.5 -32.219 1 95.75 631 ARG B C 1
ATOM 10681 O O . ARG B 1 631 ? 11.508 -19.984 -33.188 1 95.75 631 ARG B O 1
ATOM 10688 N N . GLY B 1 632 ? 13.344 -19.047 -32.281 1 91.81 632 GLY B N 1
ATOM 10689 C CA . GLY B 1 632 ? 13.977 -18.906 -33.562 1 91.81 632 GLY B CA 1
ATOM 10690 C C . GLY B 1 632 ? 13.203 -18 -34.531 1 91.81 632 GLY B C 1
ATOM 10691 O O . GLY B 1 632 ? 12.867 -16.875 -34.156 1 91.81 632 GLY B O 1
ATOM 10692 N N . GLY B 1 633 ? 12.914 -18.469 -35.656 1 92.56 633 GLY B N 1
ATOM 10693 C CA . GLY B 1 633 ? 12.18 -17.703 -36.656 1 92.56 633 GLY B CA 1
ATOM 10694 C C . GLY B 1 633 ? 10.68 -17.906 -36.562 1 92.56 633 GLY B C 1
ATOM 10695 O O . GLY B 1 633 ? 9.93 -17.344 -37.375 1 92.56 633 GLY B O 1
ATOM 10696 N N . THR B 1 634 ? 10.25 -18.641 -35.594 1 96.5 634 THR B N 1
ATOM 10697 C CA . THR B 1 634 ? 8.828 -18.953 -35.469 1 96.5 634 THR B CA 1
ATOM 10698 C C . THR B 1 634 ? 8.195 -18.109 -34.375 1 96.5 634 THR B C 1
ATOM 10700 O O . THR B 1 634 ? 8.812 -17.875 -33.312 1 96.5 634 THR B O 1
ATOM 10703 N N . ARG B 1 635 ? 7.016 -17.562 -34.688 1 97.81 635 ARG B N 1
ATOM 10704 C CA . ARG B 1 635 ? 6.164 -16.938 -33.688 1 97.81 635 ARG B CA 1
ATOM 10705 C C . ARG B 1 635 ? 4.82 -17.656 -33.562 1 97.81 635 ARG B C 1
ATOM 10707 O O . ARG B 1 635 ? 4.141 -17.859 -34.562 1 97.81 635 ARG B O 1
ATOM 10714 N N . TYR B 1 636 ? 4.523 -18.125 -32.375 1 98.5 636 TYR B N 1
ATOM 10715 C CA . TYR B 1 636 ? 3.16 -18.547 -32.094 1 98.5 636 TYR B CA 1
ATOM 10716 C C . TYR B 1 636 ? 2.375 -17.406 -31.438 1 98.5 636 TYR B C 1
ATOM 10718 O O . TYR B 1 636 ? 2.863 -16.766 -30.5 1 98.5 636 TYR B O 1
ATOM 10726 N N . VAL B 1 637 ? 1.161 -17.109 -31.922 1 98.56 637 VAL B N 1
ATOM 10727 C CA . VAL B 1 637 ? 0.406 -15.961 -31.438 1 98.56 637 VAL B CA 1
ATOM 10728 C C . VAL B 1 637 ? -1.032 -16.375 -31.141 1 98.56 637 VAL B C 1
ATOM 10730 O O . VAL B 1 637 ? -1.789 -16.719 -32.031 1 98.56 637 VAL B O 1
ATOM 10733 N N . ALA B 1 638 ? -1.376 -16.422 -29.875 1 98.81 638 ALA B N 1
ATOM 10734 C CA . ALA B 1 638 ? -2.773 -16.531 -29.469 1 98.81 638 ALA B CA 1
ATOM 10735 C C . ALA B 1 638 ? -3.467 -15.18 -29.5 1 98.81 638 ALA B C 1
ATOM 10737 O O . ALA B 1 638 ? -2.914 -14.18 -29.031 1 98.81 638 ALA B O 1
ATOM 10738 N N . VAL B 1 639 ? -4.633 -15.109 -30.094 1 98.56 639 VAL B N 1
ATOM 10739 C CA . VAL B 1 639 ? -5.395 -13.875 -30.234 1 98.56 639 VAL B CA 1
ATOM 10740 C C . VAL B 1 639 ? -6.824 -14.086 -29.75 1 98.56 639 VAL B C 1
ATOM 10742 O O . VAL B 1 639 ? -7.461 -15.086 -30.094 1 98.56 639 VAL B O 1
ATOM 10745 N N . TRP B 1 640 ? -7.332 -13.203 -28.922 1 98.62 640 TRP B N 1
ATOM 10746 C CA . TRP B 1 640 ? -8.703 -13.219 -28.406 1 98.62 640 TRP B CA 1
ATOM 10747 C C . TRP B 1 640 ? -9.422 -11.922 -28.75 1 98.62 640 TRP B C 1
ATOM 10749 O O . TRP B 1 640 ? -8.906 -10.828 -28.484 1 98.62 640 TRP B O 1
ATOM 10759 N N . ARG B 1 641 ? -10.555 -12 -29.344 1 98.5 641 ARG B N 1
ATOM 10760 C CA . ARG B 1 641 ? -11.492 -10.883 -29.375 1 98.5 641 ARG B CA 1
ATOM 10761 C C . ARG B 1 641 ? -12.547 -11.023 -28.281 1 98.5 641 ARG B C 1
ATOM 10763 O O . ARG B 1 641 ? -13.359 -11.945 -28.312 1 98.5 641 ARG B O 1
ATOM 10770 N N . LEU B 1 642 ? -12.484 -10.156 -27.344 1 97.38 642 LEU B N 1
ATOM 10771 C CA . LEU B 1 642 ? -13.398 -10.227 -26.219 1 97.38 642 LEU B CA 1
ATOM 10772 C C . LEU B 1 642 ? -14.688 -9.453 -26.5 1 97.38 642 LEU B C 1
ATOM 10774 O O . LEU B 1 642 ? -15.758 -10.055 -26.641 1 97.38 642 LEU B O 1
ATOM 10778 N N . ASP B 1 643 ? -14.617 -8.156 -26.625 1 94 643 ASP B N 1
ATOM 10779 C CA . ASP B 1 643 ? -15.844 -7.391 -26.844 1 94 643 ASP B CA 1
ATOM 10780 C C . ASP B 1 643 ? -15.57 -6.16 -27.703 1 94 643 ASP B C 1
ATOM 10782 O O . ASP B 1 643 ? -16.375 -5.223 -27.719 1 94 643 ASP B O 1
ATOM 10786 N N . ASP B 1 644 ? -14.555 -6.105 -28.438 1 93.88 644 ASP B N 1
ATOM 10787 C CA . ASP B 1 644 ? -14.273 -4.973 -29.312 1 93.88 644 ASP B CA 1
ATOM 10788 C C . ASP B 1 644 ? -15.25 -4.922 -30.484 1 93.88 644 ASP B C 1
ATOM 10790 O O . ASP B 1 644 ? -15.602 -5.961 -31.047 1 93.88 644 ASP B O 1
ATOM 10794 N N . ALA B 1 645 ? -15.562 -3.682 -30.906 1 95.06 645 ALA B N 1
ATOM 10795 C CA . ALA B 1 645 ? -16.484 -3.508 -32.031 1 95.06 645 ALA B CA 1
ATOM 10796 C C . ALA B 1 645 ? -15.812 -3.893 -33.344 1 95.06 645 ALA B C 1
ATOM 10798 O O . ALA B 1 645 ? -16.469 -4.43 -34.25 1 95.06 645 ALA B O 1
ATOM 10799 N N . ALA B 1 646 ? -14.547 -3.631 -33.438 1 96.5 646 ALA B N 1
ATOM 10800 C CA . ALA B 1 646 ? -13.812 -3.98 -34.656 1 96.5 646 ALA B CA 1
ATOM 10801 C C . ALA B 1 646 ? -13.531 -5.48 -34.719 1 96.5 646 ALA B C 1
ATOM 10803 O O . ALA B 1 646 ? -13.211 -6.098 -33.688 1 96.5 646 ALA B O 1
ATOM 10804 N N . SER B 1 647 ? -13.656 -6.062 -35.906 1 97.25 647 SER B N 1
ATOM 10805 C CA . SER B 1 647 ? -13.422 -7.496 -36.062 1 97.25 647 SER B CA 1
ATOM 10806 C C . SER B 1 647 ? -11.992 -7.777 -36.531 1 97.25 647 SER B C 1
ATOM 10808 O O . SER B 1 647 ? -11.625 -8.938 -36.75 1 97.25 647 SER B O 1
ATOM 10810 N N . GLU B 1 648 ? -11.203 -6.715 -36.656 1 97.5 648 GLU B N 1
ATOM 10811 C CA . GLU B 1 648 ? -9.82 -6.867 -37.094 1 97.5 648 GLU B CA 1
ATOM 10812 C C . GLU B 1 648 ? -8.852 -6.215 -36.094 1 97.5 648 GLU B C 1
ATOM 10814 O O . GLU B 1 648 ? -9.188 -5.211 -35.469 1 97.5 648 GLU B O 1
ATOM 10819 N N . ALA B 1 649 ? -7.746 -6.805 -35.969 1 97.62 649 ALA B N 1
ATOM 10820 C CA . ALA B 1 649 ? -6.664 -6.266 -35.156 1 97.62 649 ALA B CA 1
ATOM 10821 C C . ALA B 1 649 ? -5.316 -6.422 -35.875 1 97.62 649 ALA B C 1
ATOM 10823 O O . ALA B 1 649 ? -5.094 -7.395 -36.594 1 97.62 649 ALA B O 1
ATOM 10824 N N . SER B 1 650 ? -4.473 -5.426 -35.75 1 97.81 650 SER B N 1
ATOM 10825 C CA . SER B 1 650 ? -3.1 -5.469 -36.219 1 97.81 650 SER B CA 1
ATOM 10826 C C . SER B 1 650 ? -2.115 -5.715 -35.094 1 97.81 650 SER B C 1
ATOM 10828 O O . SER B 1 650 ? -2.062 -4.941 -34.125 1 97.81 650 SER B O 1
ATOM 10830 N N . LEU B 1 651 ? -1.359 -6.746 -35.156 1 98.44 651 LEU B N 1
ATOM 10831 C CA . LEU B 1 651 ? -0.428 -7.148 -34.125 1 98.44 651 LEU B CA 1
ATOM 10832 C C . LEU B 1 651 ? 1.015 -6.926 -34.562 1 98.44 651 LEU B C 1
ATOM 10834 O O . LEU B 1 651 ? 1.523 -7.641 -35.406 1 98.44 651 LEU B O 1
ATOM 10838 N N . PRO B 1 652 ? 1.713 -5.984 -33.969 1 97.44 652 PRO B N 1
ATOM 10839 C CA . PRO B 1 652 ? 3.131 -5.805 -34.281 1 97.44 652 PRO B CA 1
ATOM 10840 C C . PRO B 1 652 ? 3.992 -6.98 -33.844 1 97.44 652 PRO B C 1
ATOM 10842 O O . PRO B 1 652 ? 3.855 -7.457 -32.688 1 97.44 652 PRO B O 1
ATOM 10845 N N . LEU B 1 653 ? 4.789 -7.441 -34.719 1 96.56 653 LEU B N 1
ATOM 10846 C CA . LEU B 1 653 ? 5.805 -8.445 -34.406 1 96.56 653 LEU B CA 1
ATOM 10847 C C . LEU B 1 653 ? 7.199 -7.922 -34.719 1 96.56 653 LEU B C 1
ATOM 10849 O O . LEU B 1 653 ? 7.801 -8.297 -35.719 1 96.56 653 LEU B O 1
ATOM 10853 N N . PRO B 1 654 ? 7.758 -7.047 -33.938 1 85 654 PRO B N 1
ATOM 10854 C CA . PRO B 1 654 ? 8.961 -6.266 -34.25 1 85 654 PRO B CA 1
ATOM 10855 C C . PRO B 1 654 ? 10.117 -7.133 -34.75 1 85 654 PRO B C 1
ATOM 10857 O O . PRO B 1 654 ? 10.844 -6.738 -35.656 1 85 654 PRO B O 1
ATOM 10860 N N . GLY B 1 655 ? 10.484 -8.211 -34.406 1 87.56 655 GLY B N 1
ATOM 10861 C CA . GLY B 1 655 ? 11.578 -9.062 -34.844 1 87.56 655 GLY B CA 1
ATOM 10862 C C . GLY B 1 655 ? 11.406 -9.578 -36.25 1 87.56 655 GLY B C 1
ATOM 10863 O O . GLY B 1 655 ? 12.359 -10.07 -36.875 1 87.56 655 GLY B O 1
ATOM 10864 N N . LEU B 1 656 ? 10.352 -9.219 -36.844 1 92.31 656 LEU B N 1
ATOM 10865 C CA . LEU B 1 656 ? 10.062 -9.75 -38.188 1 92.31 656 LEU B CA 1
ATOM 10866 C C . LEU B 1 656 ? 9.797 -8.617 -39.156 1 92.31 656 LEU B C 1
ATOM 10868 O O . LEU B 1 656 ? 9.508 -8.867 -40.344 1 92.31 656 LEU B O 1
ATOM 10872 N N . ALA B 1 657 ? 9.906 -7.453 -38.688 1 91.06 657 ALA B N 1
ATOM 10873 C CA . ALA B 1 657 ? 9.672 -6.328 -39.594 1 91.06 657 ALA B CA 1
ATOM 10874 C C . ALA B 1 657 ? 10.641 -6.355 -40.75 1 91.06 657 ALA B C 1
ATOM 10876 O O . ALA B 1 657 ? 11.844 -6.562 -40.594 1 91.06 657 ALA B O 1
ATOM 10877 N N . GLY B 1 658 ? 10.148 -6.188 -41.906 1 93.19 658 GLY B N 1
ATOM 10878 C CA . GLY B 1 658 ? 10.961 -6.172 -43.125 1 93.19 658 GLY B CA 1
ATOM 10879 C C . GLY B 1 658 ? 11.273 -7.559 -43.625 1 93.19 658 GLY B C 1
ATOM 10880 O O . GLY B 1 658 ? 11.914 -7.703 -44.688 1 93.19 658 GLY B O 1
ATOM 10881 N N . LYS B 1 659 ? 10.773 -8.531 -42.938 1 94.75 659 LYS B N 1
ATOM 10882 C CA . LYS B 1 659 ? 11.094 -9.906 -43.312 1 94.75 659 LYS B CA 1
ATOM 10883 C C . LYS B 1 659 ? 9.875 -10.602 -43.906 1 94.75 659 LYS B C 1
ATOM 10885 O O . LYS B 1 659 ? 8.742 -10.383 -43.469 1 94.75 659 LYS B O 1
ATOM 10890 N N . ALA B 1 660 ? 10.148 -11.406 -44.906 1 95.31 660 ALA B N 1
ATOM 10891 C CA . ALA B 1 660 ? 9.086 -12.266 -45.438 1 95.31 660 ALA B CA 1
ATOM 10892 C C . ALA B 1 660 ? 8.766 -13.391 -44.438 1 95.31 660 ALA B C 1
ATOM 10894 O O . ALA B 1 660 ? 9.664 -13.961 -43.844 1 95.31 660 ALA B O 1
ATOM 10895 N N . ALA B 1 661 ? 7.473 -13.547 -44.312 1 96.38 661 ALA B N 1
ATOM 10896 C CA . ALA B 1 661 ? 7.012 -14.617 -43.438 1 96.38 661 ALA B CA 1
ATOM 10897 C C . ALA B 1 661 ? 5.691 -15.203 -43.906 1 96.38 661 ALA B C 1
ATOM 10899 O O . ALA B 1 661 ? 4.98 -14.578 -44.719 1 96.38 661 ALA B O 1
ATOM 10900 N N . GLU B 1 662 ? 5.484 -16.406 -43.562 1 96.06 662 GLU B N 1
ATOM 10901 C CA . GLU B 1 662 ? 4.203 -17.062 -43.781 1 96.06 662 GLU B CA 1
ATOM 10902 C C . GLU B 1 662 ? 3.4 -17.172 -42.5 1 96.06 662 GLU B C 1
ATOM 10904 O O . GLU B 1 662 ? 3.945 -17.531 -41.469 1 96.06 662 GLU B O 1
ATOM 10909 N N . CYS B 1 663 ? 2.174 -16.766 -42.594 1 96 663 CYS B N 1
ATOM 10910 C CA . CYS B 1 663 ? 1.304 -16.922 -41.438 1 96 663 CYS B CA 1
ATOM 10911 C C . CYS B 1 663 ? 0.194 -17.938 -41.719 1 96 663 CYS B C 1
ATOM 10913 O O . CYS B 1 663 ? -0.27 -18.047 -42.844 1 96 663 CYS B O 1
ATOM 10915 N N . ARG B 1 664 ? -0.206 -18.703 -40.75 1 95 664 ARG B N 1
ATOM 10916 C CA . ARG B 1 664 ? -1.317 -19.641 -40.875 1 95 664 ARG B CA 1
ATOM 10917 C C . ARG B 1 664 ? -2.072 -19.797 -39.562 1 95 664 ARG B C 1
ATOM 10919 O O . ARG B 1 664 ? -1.513 -19.562 -38.5 1 95 664 ARG B O 1
ATOM 10926 N N . LEU B 1 665 ? -3.32 -20.141 -39.688 1 96.69 665 LEU B N 1
ATOM 10927 C CA . LEU B 1 665 ? -4.141 -20.547 -38.531 1 96.69 665 LEU B CA 1
ATOM 10928 C C . LEU B 1 665 ? -3.758 -21.953 -38.062 1 96.69 665 LEU B C 1
ATOM 10930 O O . LEU B 1 665 ? -3.875 -22.922 -38.812 1 96.69 665 LEU B O 1
ATOM 10934 N N . LEU B 1 666 ? -3.244 -22.031 -36.906 1 96.56 666 LEU B N 1
ATOM 10935 C CA . LEU B 1 666 ? -2.816 -23.328 -36.375 1 96.56 666 LEU B CA 1
ATOM 10936 C C . LEU B 1 666 ? -3.988 -24.047 -35.719 1 96.56 666 LEU B C 1
ATOM 10938 O O . LEU B 1 666 ? -4.035 -25.281 -35.719 1 96.56 666 LEU B O 1
ATOM 10942 N N . TYR B 1 667 ? -4.844 -23.219 -35.062 1 97.69 667 TYR B N 1
ATOM 10943 C CA . TYR B 1 667 ? -6.004 -23.797 -34.375 1 97.69 667 TYR B CA 1
ATOM 10944 C C . TYR B 1 667 ? -7.129 -22.766 -34.281 1 97.69 667 TYR B C 1
ATOM 10946 O O . TYR B 1 667 ? -6.887 -21.609 -33.938 1 97.69 667 TYR B O 1
ATOM 10954 N N . PRO B 1 668 ? -8.414 -23.234 -34.531 1 97.06 668 PRO B N 1
ATOM 10955 C CA . PRO B 1 668 ? -8.742 -24.547 -35.094 1 97.06 668 PRO B CA 1
ATOM 10956 C C . PRO B 1 668 ? -8.531 -24.594 -36.625 1 97.06 668 PRO B C 1
ATOM 10958 O O . PRO B 1 668 ? -8.656 -23.578 -37.281 1 97.06 668 PRO B O 1
ATOM 10961 N N . GLN B 1 669 ? -8.227 -25.75 -37.031 1 91 669 GLN B N 1
ATOM 10962 C CA . GLN B 1 669 ? -8.016 -25.891 -38.469 1 91 669 GLN B CA 1
ATOM 10963 C C . GLN B 1 669 ? -9.344 -25.984 -39.219 1 91 669 GLN B C 1
ATOM 10965 O O . GLN B 1 669 ? -10.305 -26.562 -38.688 1 91 669 GLN B O 1
ATOM 10970 N N . GLY B 1 670 ? -9.281 -25.484 -40.406 1 78.94 670 GLY B N 1
ATOM 10971 C CA . GLY B 1 670 ? -10.367 -25.719 -41.344 1 78.94 670 GLY B CA 1
ATOM 10972 C C . GLY B 1 670 ? -11.609 -24.906 -41.062 1 78.94 670 GLY B C 1
ATOM 10973 O O . GLY B 1 670 ? -12.664 -25.125 -41.656 1 78.94 670 GLY B O 1
ATOM 10974 N N . ARG B 1 671 ? -11.562 -24.016 -40.031 1 76.31 671 ARG B N 1
ATOM 10975 C CA . ARG B 1 671 ? -12.766 -23.25 -39.719 1 76.31 671 ARG B CA 1
ATOM 10976 C C . ARG B 1 671 ? -12.664 -21.828 -40.25 1 76.31 671 ARG B C 1
ATOM 10978 O O . ARG B 1 671 ? -11.594 -21.219 -40.219 1 76.31 671 ARG B O 1
ATOM 10985 N N . SER B 1 672 ? -13.828 -21.453 -40.656 1 72.88 672 SER B N 1
ATOM 10986 C CA . SER B 1 672 ? -13.945 -20.078 -41.156 1 72.88 672 SER B CA 1
ATOM 10987 C C . SER B 1 672 ? -14.07 -19.078 -40.031 1 72.88 672 SER B C 1
ATOM 10989 O O . SER B 1 672 ? -14.422 -19.469 -38.906 1 72.88 672 SER B O 1
ATOM 10991 N N . GLY B 1 673 ? -13.609 -17.891 -40.188 1 76.25 673 GLY B N 1
ATOM 10992 C CA . GLY B 1 673 ? -13.852 -16.812 -39.25 1 76.25 673 GLY B CA 1
ATOM 10993 C C . GLY B 1 673 ? -12.602 -16.391 -38.5 1 76.25 673 GLY B C 1
ATOM 10994 O O . GLY B 1 673 ? -12.672 -15.609 -37.562 1 76.25 673 GLY B O 1
ATOM 10995 N N . GLY B 1 674 ? -11.539 -16.969 -38.906 1 82.88 674 GLY B N 1
ATOM 10996 C CA . GLY B 1 674 ? -10.266 -16.594 -38.344 1 82.88 674 GLY B CA 1
ATOM 10997 C C . GLY B 1 674 ? -9.148 -16.516 -39.375 1 82.88 674 GLY B C 1
ATOM 10998 O O . GLY B 1 674 ? -8.477 -17.5 -39.656 1 82.88 674 GLY B O 1
ATOM 10999 N N . GLY B 1 675 ? -8.953 -15.336 -39.969 1 90.25 675 GLY B N 1
ATOM 11000 C CA . GLY B 1 675 ? -7.934 -15.18 -40.969 1 90.25 675 GLY B CA 1
ATOM 11001 C C . GLY B 1 675 ? -6.746 -14.359 -40.531 1 90.25 675 GLY B C 1
ATOM 11002 O O . GLY B 1 675 ? -6.816 -13.68 -39.5 1 90.25 675 GLY B O 1
ATOM 11003 N N . CYS B 1 676 ? -5.656 -14.617 -41.219 1 95.12 676 CYS B N 1
ATOM 11004 C CA . CYS B 1 676 ? -4.473 -13.828 -40.906 1 95.12 676 CYS B CA 1
ATOM 11005 C C . CYS B 1 676 ? -3.736 -13.445 -42.188 1 95.12 676 CYS B C 1
ATOM 11007 O O . CYS B 1 676 ? -3.795 -14.172 -43.188 1 95.12 676 CYS B O 1
ATOM 11009 N N . VAL B 1 677 ? -3.186 -12.219 -42.188 1 96.5 677 VAL B N 1
ATOM 11010 C CA . VAL B 1 677 ? -2.33 -11.719 -43.25 1 96.5 677 VAL B CA 1
ATOM 11011 C C . VAL B 1 677 ? -1.066 -11.102 -42.656 1 96.5 677 VAL B C 1
ATOM 11013 O O . VAL B 1 677 ? -1.138 -10.336 -41.688 1 96.5 677 VAL B O 1
ATOM 11016 N N . TRP B 1 678 ? 0.019 -11.523 -43.219 1 96.88 678 TRP B N 1
ATOM 11017 C CA . TRP B 1 678 ? 1.287 -10.945 -42.812 1 96.88 678 TRP B CA 1
ATOM 11018 C C . TRP B 1 678 ? 1.654 -9.734 -43.656 1 96.88 678 TRP B C 1
ATOM 11020 O O . TRP B 1 678 ? 1.689 -9.82 -44.875 1 96.88 678 TRP B O 1
ATOM 11030 N N . ASN B 1 679 ? 1.86 -8.656 -43 1 96.56 679 ASN B N 1
ATOM 11031 C CA . ASN B 1 679 ? 2.381 -7.453 -43.625 1 96.56 679 ASN B CA 1
ATOM 11032 C C . ASN B 1 679 ? 3.859 -7.242 -43.312 1 96.56 679 ASN B C 1
ATOM 11034 O O . ASN B 1 679 ? 4.199 -6.664 -42.281 1 96.56 679 ASN B O 1
ATOM 11038 N N . ALA B 1 680 ? 4.723 -7.582 -44.188 1 95.12 680 ALA B N 1
ATOM 11039 C CA . ALA B 1 680 ? 6.168 -7.551 -43.969 1 95.12 680 ALA B CA 1
ATOM 11040 C C . ALA B 1 680 ? 6.66 -6.121 -43.75 1 95.12 680 ALA B C 1
ATOM 11042 O O . ALA B 1 680 ? 7.551 -5.879 -42.938 1 95.12 680 ALA B O 1
ATOM 11043 N N . GLU B 1 681 ? 6.16 -5.203 -44.5 1 94.19 681 GLU B N 1
ATOM 11044 C CA . GLU B 1 681 ? 6.605 -3.812 -44.438 1 94.19 681 GLU B CA 1
ATOM 11045 C C . GLU B 1 681 ? 6.406 -3.219 -43.062 1 94.19 681 GLU B C 1
ATOM 11047 O O . GLU B 1 681 ? 7.32 -2.615 -42.5 1 94.19 681 GLU B O 1
ATOM 11052 N N . ASP B 1 682 ? 5.273 -3.504 -42.531 1 93.62 682 ASP B N 1
ATOM 11053 C CA . ASP B 1 682 ? 4.941 -2.92 -41.219 1 93.62 682 ASP B CA 1
ATOM 11054 C C . ASP B 1 682 ? 5.348 -3.85 -40.094 1 93.62 682 ASP B C 1
ATOM 11056 O O . ASP B 1 682 ? 5.391 -3.434 -38.938 1 93.62 682 ASP B O 1
ATOM 11060 N N . GLY B 1 683 ? 5.688 -5.078 -40.5 1 95.62 683 GLY B N 1
ATOM 11061 C CA . GLY B 1 683 ? 5.992 -6.059 -39.469 1 95.62 683 GLY B CA 1
ATOM 11062 C C . GLY B 1 683 ? 4.797 -6.402 -38.594 1 95.62 683 GLY B C 1
ATOM 11063 O O . GLY B 1 683 ? 4.922 -6.5 -37.375 1 95.62 683 GLY B O 1
ATOM 11064 N N . GLU B 1 684 ? 3.643 -6.496 -39.25 1 97.5 684 GLU B N 1
ATOM 11065 C CA . GLU B 1 684 ? 2.408 -6.695 -38.5 1 97.5 684 GLU B CA 1
ATOM 11066 C C . GLU B 1 684 ? 1.65 -7.926 -39 1 97.5 684 GLU B C 1
ATOM 11068 O O . GLU B 1 684 ? 1.609 -8.188 -40.188 1 97.5 684 GLU B O 1
ATOM 11073 N N . LEU B 1 685 ? 1.16 -8.695 -38.062 1 98.12 685 LEU B N 1
ATOM 11074 C CA . LEU B 1 685 ? 0.184 -9.734 -38.344 1 98.12 685 LEU B CA 1
ATOM 11075 C C . LEU B 1 685 ? -1.237 -9.188 -38.281 1 98.12 685 LEU B C 1
ATOM 11077 O O . LEU B 1 685 ? -1.697 -8.797 -37.188 1 98.12 685 LEU B O 1
ATOM 11081 N N . LYS B 1 686 ? -1.919 -9.094 -39.312 1 97.75 686 LYS B N 1
ATOM 11082 C CA . LYS B 1 686 ? -3.32 -8.688 -39.312 1 97.75 686 LYS B CA 1
ATOM 11083 C C . LYS B 1 686 ? -4.242 -9.891 -39.156 1 97.75 686 LYS B C 1
ATOM 11085 O O . LYS B 1 686 ? -4.141 -10.875 -39.875 1 97.75 686 LYS B O 1
ATOM 11090 N N . VAL B 1 687 ? -5.066 -9.82 -38.156 1 97.62 687 VAL B N 1
ATOM 11091 C CA . VAL B 1 687 ? -5.953 -10.93 -37.812 1 97.62 687 VAL B CA 1
ATOM 11092 C C . VAL B 1 687 ? -7.406 -10.477 -37.906 1 97.62 687 VAL B C 1
ATOM 11094 O O . VAL B 1 687 ? -7.719 -9.328 -37.594 1 97.62 687 VAL B O 1
ATOM 11097 N N . ARG B 1 688 ? -8.266 -11.352 -38.312 1 96.69 688 ARG B N 1
ATOM 11098 C CA . ARG B 1 688 ? -9.711 -11.125 -38.344 1 96.69 688 ARG B CA 1
ATOM 11099 C C . ARG B 1 688 ? -10.445 -12.188 -37.562 1 96.69 688 ARG B C 1
ATOM 11101 O O . ARG B 1 688 ? -10.227 -13.391 -37.75 1 96.69 688 ARG B O 1
ATOM 11108 N N . LEU B 1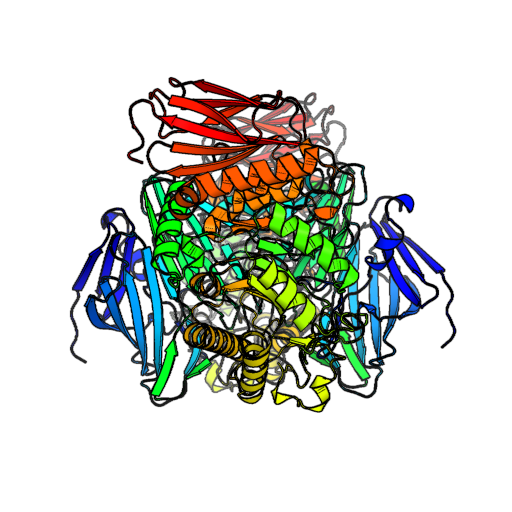 689 ? -11.203 -11.812 -36.594 1 97.12 689 LEU B N 1
ATOM 11109 C CA . LEU B 1 689 ? -12.156 -12.641 -35.875 1 97.12 689 LEU B CA 1
ATOM 11110 C C . LEU B 1 689 ? -13.562 -12.07 -35.969 1 97.12 689 LEU B C 1
ATOM 11112 O O . LEU B 1 689 ? -13.883 -11.086 -35.281 1 97.12 689 LEU B O 1
ATOM 11116 N N . ASP B 1 690 ? -14.422 -12.688 -36.625 1 95 690 ASP B N 1
ATOM 11117 C CA . ASP B 1 690 ? -15.719 -12.133 -37 1 95 690 ASP B CA 1
ATOM 11118 C C . ASP B 1 690 ? -16.641 -11.984 -35.781 1 95 690 ASP B C 1
ATOM 11120 O O . ASP B 1 690 ? -17.391 -11.016 -35.688 1 95 690 ASP B O 1
ATOM 11124 N N . ARG B 1 691 ? -16.562 -12.906 -34.969 1 95.12 691 ARG B N 1
ATOM 11125 C CA . ARG B 1 691 ? -17.453 -12.93 -33.812 1 95.12 691 ARG B CA 1
ATOM 11126 C C . ARG B 1 691 ? -16.734 -12.492 -32.562 1 95.12 691 ARG B C 1
ATOM 11128 O O . ARG B 1 691 ? -15.562 -12.812 -32.344 1 95.12 691 ARG B O 1
ATOM 11135 N N . GLU B 1 692 ? -17.5 -11.781 -31.656 1 96.06 692 GLU B N 1
ATOM 11136 C CA . GLU B 1 692 ? -16.969 -11.516 -30.328 1 96.06 692 GLU B CA 1
ATOM 11137 C C . GLU B 1 692 ? -16.828 -12.805 -29.531 1 96.06 692 GLU B C 1
ATOM 11139 O O . GLU B 1 692 ? -17.422 -13.828 -29.875 1 96.06 692 GLU B O 1
ATOM 11144 N N . ARG B 1 693 ? -16 -12.789 -28.531 1 97.12 693 ARG B N 1
ATOM 11145 C CA . ARG B 1 693 ? -15.758 -13.914 -27.641 1 97.12 693 ARG B CA 1
ATOM 11146 C C . ARG B 1 693 ? -15.305 -15.141 -28.422 1 97.12 693 ARG B C 1
ATOM 11148 O O . ARG B 1 693 ? -15.859 -16.234 -28.266 1 97.12 693 ARG B O 1
ATOM 11155 N N . THR B 1 694 ? -14.375 -14.938 -29.281 1 97.19 694 THR B N 1
ATOM 11156 C CA . THR B 1 694 ? -13.711 -16 -30.016 1 97.19 694 THR B CA 1
ATOM 11157 C C . THR B 1 694 ? -12.195 -15.867 -29.922 1 97.19 694 THR B C 1
ATOM 11159 O O . THR B 1 694 ? -11.68 -14.805 -29.562 1 97.19 694 THR B O 1
ATOM 11162 N N . ALA B 1 695 ? -11.469 -16.906 -30.203 1 98.19 695 ALA B N 1
ATOM 11163 C CA . ALA B 1 695 ? -10.008 -16.953 -30.109 1 98.19 695 ALA B CA 1
ATOM 11164 C C . ALA B 1 695 ? -9.422 -17.875 -31.188 1 98.19 695 ALA B C 1
ATOM 11166 O O . ALA B 1 695 ? -10.109 -18.781 -31.672 1 98.19 695 ALA B O 1
ATOM 11167 N N . ARG B 1 696 ? -8.203 -17.562 -31.547 1 98.38 696 ARG B N 1
ATOM 11168 C CA . ARG B 1 696 ? -7.461 -18.375 -32.5 1 98.38 696 ARG B CA 1
ATOM 11169 C C . ARG B 1 696 ? -5.98 -18.438 -32.125 1 98.38 696 ARG B C 1
ATOM 11171 O O . ARG B 1 696 ? -5.469 -17.531 -31.469 1 98.38 696 ARG B O 1
ATOM 11178 N N . LEU B 1 697 ? -5.344 -19.5 -32.531 1 98.5 697 LEU B N 1
ATOM 11179 C CA . LEU B 1 697 ? -3.891 -19.625 -32.469 1 98.5 697 LEU B CA 1
ATOM 11180 C C . LEU B 1 697 ? -3.271 -19.562 -33.844 1 98.5 697 LEU B C 1
ATOM 11182 O O . LEU B 1 697 ? -3.652 -20.344 -34.719 1 98.5 697 LEU B O 1
ATOM 11186 N N . PHE B 1 698 ? -2.322 -18.641 -34 1 97.94 698 PHE B N 1
ATOM 11187 C CA . PHE B 1 698 ? -1.651 -18.469 -35.281 1 97.94 698 PHE B CA 1
ATOM 11188 C C . PHE B 1 698 ? -0.172 -18.812 -35.188 1 97.94 698 PHE B C 1
ATOM 11190 O O . PHE B 1 698 ? 0.389 -18.828 -34.062 1 97.94 698 PHE B O 1
ATOM 11197 N N . GLU B 1 699 ? 0.405 -19.203 -36.281 1 97.5 699 GLU B N 1
ATOM 11198 C CA . GLU B 1 699 ? 1.844 -19.391 -36.438 1 97.5 699 GLU B CA 1
ATOM 11199 C C . GLU B 1 699 ? 2.41 -18.516 -37.531 1 97.5 699 GLU B C 1
ATOM 11201 O O . GLU B 1 699 ? 1.829 -18.406 -38.625 1 97.5 699 GLU B O 1
ATOM 11206 N N . VAL B 1 700 ? 3.398 -17.766 -37.25 1 97.75 700 VAL B N 1
ATOM 11207 C CA . VAL B 1 700 ? 4.133 -16.953 -38.219 1 97.75 700 VAL B CA 1
ATOM 11208 C C . VAL B 1 700 ? 5.574 -17.453 -38.312 1 97.75 700 VAL B C 1
ATOM 11210 O O . VAL B 1 700 ? 6.297 -17.484 -37.312 1 97.75 700 VAL B O 1
ATOM 11213 N N . VAL B 1 701 ? 5.957 -17.859 -39.5 1 97.12 701 VAL B N 1
ATOM 11214 C CA . VAL B 1 701 ? 7.289 -18.422 -39.688 1 97.12 701 VAL B CA 1
ATOM 11215 C C . VAL B 1 701 ? 8.062 -17.578 -40.688 1 97.12 701 VAL B C 1
ATOM 11217 O O . VAL B 1 701 ? 7.602 -17.359 -41.812 1 97.12 701 VAL B O 1
ATOM 11220 N N . GLU B 1 702 ? 9.156 -17.109 -40.281 1 95.06 702 GLU B N 1
ATOM 11221 C CA . GLU B 1 702 ? 10.047 -16.375 -41.188 1 95.06 702 GLU B CA 1
ATOM 11222 C C . GLU B 1 702 ? 10.43 -17.219 -42.406 1 95.06 702 GLU B C 1
ATOM 11224 O O . GLU B 1 702 ? 10.742 -18.406 -42.25 1 95.06 702 GLU B O 1
ATOM 11229 N N . SER B 1 703 ? 10.414 -16.469 -43.562 1 88.69 703 SER B N 1
ATOM 11230 C CA . SER B 1 703 ? 10.773 -17.188 -44.781 1 88.69 703 SER B CA 1
ATOM 11231 C C . SER B 1 703 ? 12.266 -17.5 -44.812 1 88.69 703 SER B C 1
ATOM 11233 O O . SER B 1 703 ? 13.094 -16.656 -44.438 1 88.69 703 SER B O 1
ATOM 11235 N N . GLY B 1 704 ? 12.812 -18.594 -45.312 1 75.06 704 GLY B N 1
ATOM 11236 C CA . GLY B 1 704 ? 14.203 -19 -45.438 1 75.06 704 GLY B CA 1
ATOM 11237 C C . GLY B 1 704 ? 14.742 -19.688 -44.188 1 75.06 704 GLY B C 1
ATOM 11238 O O . GLY B 1 704 ? 15.852 -20.234 -44.219 1 75.06 704 GLY B O 1
ATOM 11239 N N . THR B 1 705 ? 14.305 -19.375 -43.031 1 62.06 705 THR B N 1
ATOM 11240 C CA . THR B 1 705 ? 14.75 -20.078 -41.844 1 62.06 705 THR B CA 1
ATOM 11241 C C . THR B 1 705 ? 14.203 -21.5 -41.812 1 62.06 705 THR B C 1
ATOM 11243 O O . THR B 1 705 ? 13 -21.719 -41.656 1 62.06 705 THR B O 1
ATOM 11246 N N . THR B 1 706 ? 14.547 -22.219 -42.875 1 46.88 706 THR B N 1
ATOM 11247 C CA . THR B 1 706 ? 14.172 -23.641 -42.844 1 46.88 706 THR B CA 1
ATOM 11248 C C . THR B 1 706 ? 14.453 -24.25 -41.469 1 46.88 706 THR B C 1
ATOM 11250 O O . THR B 1 706 ? 15.5 -23.984 -40.875 1 46.88 706 THR B O 1
ATOM 11253 N N . GLY B 1 707 ? 13.445 -24.516 -40.719 1 42 707 GLY B N 1
ATOM 11254 C CA . GLY B 1 707 ? 13.445 -25.281 -39.469 1 42 707 GLY B CA 1
ATOM 11255 C C . GLY B 1 707 ? 14.43 -26.438 -39.5 1 42 707 GLY B C 1
ATOM 11256 O O . GLY B 1 707 ? 14.359 -27.297 -40.375 1 42 707 GLY B O 1
ATOM 11257 N N . THR B 1 708 ? 15.703 -26.25 -39.219 1 36.44 708 THR B N 1
ATOM 11258 C CA . THR B 1 708 ? 16.391 -27.484 -38.844 1 36.44 708 THR B CA 1
ATOM 11259 C C . THR B 1 708 ? 15.547 -28.312 -37.906 1 36.44 708 THR B C 1
ATOM 11261 O O . THR B 1 708 ? 15.32 -27.922 -36.75 1 36.44 708 THR B O 1
ATOM 11264 N N . LYS B 1 709 ? 14.461 -29 -38.344 1 34.16 709 LYS B N 1
ATOM 11265 C CA . LYS B 1 709 ? 14.016 -30.172 -37.594 1 34.16 709 LYS B CA 1
ATOM 11266 C C . LYS B 1 709 ? 15.156 -31.172 -37.375 1 34.16 709 LYS B C 1
ATOM 11268 O O . LYS B 1 709 ? 15.883 -31.484 -38.312 1 34.16 709 LYS B O 1
#

Foldseek 3Di:
DPQPAWDWDWDDALQWIWIWTQHSNQAIFTQDIANDDDDPVLADPVQRLQRFFKFWAWPPFDADPAAADDRGRHPPSSQKGWDDWDWDQDPFGIKIKTWIAHPVQGKIKIWIWDDGHNFQKTKIKMKIARQDQAKIKTQDIFRGKGKFPQSPDDDAQQPFKKKWWFWQAALQGGDIDIDRCVVVPADLPDQWDNDKDKDKDAFQLRRHTGAQKIKMDGRRRQKIKIKAFFFRHIWMKIWTGHRSIIMITTFGDGCVPFFDMDIHHHGRMDMTGMMMIGMARHDLQRVLLSVQVVLLSQADDACCLQQLFAEEEQDFQHCPQQAAPVRVLLVLVLCLVLHGAEYEYEHNQCDLDDGQQADDQLAGDCNRYVVGVLVVQVSSVVSNHAYEYEDALQKGGLNHPCVVVDDQQQFADDPRHFQDDPRITGGQLVDVVSLVSSVVSLCCCCPVSVHQEYAHEAEGTRGSAHPPPAPTRVRSVRVSSVSVLVSLVVVCVVPVRRAYEDYYSACSRLHSNVVSHHQAYRHHPNNDLLSLLLSLQSVSSRHAQSRYEAEQEQHLPDDLQSNLSSLLSNLLGRYHYYYPSSRDDPVSNVLSSLSVVLSSVCVSQSSVWRKDWQPDRDDPPDQKGKIWTDDVQKIKMKIAGAPDPAQKDKGADPVQAQFDKDKDFSPPPPDPQWDWDADNNRRIIMIGHPDHGGMTMMMIGTPPPPPPD/DPQPAWDWDWDDALQWIWIWTQHSQQAIFTQDIANDDDDPVLADPVQRLQRFFKFWAWPPFDADPAAADDRGRHPPSSQKGWDDWDWDQDPFGIKIKTWIAHPVQGKIKIWIWDDGHNFQKTKIKMKIARQDQAKIKTQDIFRGKGKFPQSPDDDAQQPFKKKWWFWQAALQGTDIDIDRCVVVPADLPDQWDNDKDKDKDAFQLRRHTGAQKIKMDGRRRQKIKIKAFFFRHIWMKIWTGHRSIIMITTFGDGCVPFFDMDIHHHGRMDMTGMMMIGMARHDLQRVLQSVQVVLLSQADDACCLQQLFAEEEQDFQHCPQQAAPVRVLLVLVLCLVLHGAEYEYEHNQCDLDDGQQADDQLAGDCNRYVVGVLVVQVSSVVSNHAYEYEHALQKGGLNHPCCVVDDQQQFADDPRHFQDDPRITGGQLVDVVSLVSSVVSLCCCCVVSVHQEYAHEAEGTRGSAHPPPAPTRVRSVRVSSVSVLVSLVVVCVVPVRRAYEDYYSACSRLHSNVVSHHQAYRHHPNNDLLSLLLSLQSVSSRHAQSRYEAEQEQHLPDDLQSNLSSLLSNLLGRYHYYYPSSRHPPVSNVLSSLSVVLSSVCVSQSSVWRKDWQVDRDDPPDQKGKIWTDDVQKIKMKIAGAPDPDQKDKGADPVQAQFDKDKDFSPPPPDPQWDWDADNNRNIIMIGHPDHGGMTMMMIGTPPPPPPD

Sequence (1418 aa):
MAQQGKQRIELFENGLSLVFDVTEEGDVRLLHAGCLPFEEERIDERARQGFRVLEVQLSGEDRDEYHGRSHRASYPGLRLRYVRHAEQRTGAGLLFTLDMHDPATGLATTSFFQFHDGLAVLKSWTELRNAGTEELGVEYVSSFSLNGLAKDGAGDQDDKMKLHLAHNGWQSEVQWRSNTLPELGLSHMTDRSSKRISLSNTGSWAAAEHLPMGLLENTEAGTTLFWQIEHNGSWHWELLNQFDHLSLLVSGPSEHDHGWWKKLLPGETFASVPVAVGWARGGFEEAIGELTRYRRATRRPNADNEHLRIIFNDYMNCLWGNPTTQNLLPLIDAAADVGCKYFCIDCGWYSPGVWWDGVGEWLPSEERFPEGIKYVLDYIRGKGMVPGLWLEIEVMGIHSPKLAEADDSWFFMRHGKRVKDRSRYHLDFRNPAVVAHADEVLRRLVEEYGVGYIKMDYNINAGLGTELDSDSLGDGLLEHNRAYLSWIDRIFAAYPELVIENCSSGGMRMDYAMLSRHSIQSTSDQENYVNYAQIAASSPAALTPEQSAIWSYPLREGDDEEVVFNMVNALLLRVHQSGHLAELSPPRRELVREALAVYKAIRGDIREGLPFWPLGLPKIEDGWVSFGLRRGGTRYVAVWRLDDAASEASLPLPGLAGKAAECRLLYPQGRSGGGCVWNAEDGELKVRLDRERTARLFEVVESGTTGTKMAQQGKQRIELFENGLSLVFDVTEEGDVRLLHAGCLPFEEERIDERARQGFRVLEVQLSGEDRDEYHGRSHRASYPGLRLRYVRHAEQRTGAGLLFTLDMHDPATGLATTSFFQFHDGLAVLKSWTELRNAGTEELGVEYVSSFSLNGLAKDGAGDQDDKMKLHLAHNGWQSEVQWRSNTLPELGLSHMTDRSSKRISLSNTGSWAAAEHLPMGLLENTEAGTTLFWQIEHNGSWHWELLNQFDHLSLLVSGPSEHDHGWWKKLLPGETFASVPVAVGWARGGFEEAIGELTRYRRATRRPNADNEHLRIIFNDYMNCLWGNPTTQNLLPLIDAAADVGCKYFCIDCGWYSPGVWWDGVGEWLPSEERFPEGIKYVLDYIRGKGMVPGLWLEIEVMGIHSPKLAEADDSWFFMRHGKRVKDRSRYHLDFRNPAVVAHADEVLRRLVEEYGVGYIKMDYNINAGLGTELDSDSLGDGLLEHNRAYLSWIDRIFAAYPELVIENCSSGGMRMDYAMLSRHSIQSTSDQENYVNYAQIAASSPAALTPEQSAIWSYPLREGDDEEVVFNMVNALLLRVHQSGHLAELSPPRRELVREALAVYKAIRGDIREGLPFWPLGLPKIEDGWVSFGLRRGGTRYVAVWRLDDAASEASLPLPGLAGKAAECRLLYPQGRSGGGCVWNAEDGELKVRLDRERTARLFEVVESGTTGTK

Secondary structure (DSSP, 8-state):
------EEEEEEETTEEEEEEE-TT--EEEEEEESSPP-GGGS-GGGGGG-BS--EEETT--B-S--SS-S-SBTBGGG-EEEEEEEEE-SSSEEEEEEEE-TTT-EEEEEEEEE-TT-SEEEEEEEEEE-SSS-EEEEEE-SEEE--TT-SSSS-HHHHEEEEEEE--TTS--EEEEEETGGGT--SSSSS-S--EEEEE-SS-TTSSB-SEEEEEETTTTEEEEEEE--SS-EEEEEEEETTEEEEEEES--HHHH---EEE-TT-EEEPPPEEEEEEESSHHHHHHHHHHHHHHHSPP-HHHHH-PPEEESIIIIITT---HHHHHHHHHHHHHHT-SEEEE-TTTT-SS--STTTTS----TTT-TT-HHHHHHHHHHTT-EEEEEE-TTEEETT-GGGGG--GGGB-EETTEE-EETTEEEB-TTSHHHHHHHHHHHHIIIIIS---EEEE------TT---TTSSSHHHHHHHHHHHHHHHHHHHHHH-TT-EEEE-BTTBTT--HHHHTT-SEEE------HHHHHHHHHHGGGTS-GGGEEEEE---TT--HHHHHHHHHHHHTSEEEE-S-GGGS-HHHHHHHHHHHHHHHHHHHHHTT-EEE-TT-S--TT-SEEEEEEEETTEEEEEEEE-S-S-SEEEEE-GGGTTS-EEEEEEESTT-SSEEEEEETTTTEEEEEE-SSSEEEEEEEEETT-----/------EEEEEEETTEEEEEEE-TT--EEEEEEESSPP-GGGS-GGGGGG-BS--EEETT--B-S--SS-S-SBTBGGG-EEEEEEEEE-SSSEEEEEEEE-TTT-EEEEEEEEE-TT-SEEEEEEEEEE-SSS-EEEEEE-SEEE--TT-SSSS-HHHHEEEEEEE--TTS--EEEEEETGGGT--SSSSS-S--EEEEE-SS-TTSSB-SEEEEEETTTTEEEEEEE--SS-EEEEEEEETTEEEEEEES--HHHH---EEE-TT-EEEPPPEEEEEEESSHHHHHHHHHHHHHHHSPP-THHHH-PPEEESIIIIITT---HHHHHHHHHHHHHHT-SEEEE-TTTT-SS--STTTTS----TTT-TT-HHHHHHHHHHTT-EEEEEE-TTEEETT-GGGGG--GGGB-EETTEE-EETTEEEB-TTSHHHHHHHHHHHHIIIIIS---EEEE------TT---TTSSSHHHHHHHHHHHHHHHHHHHHHH-TT-EEEE-BTTBTT--HHHHTT-SEEE------HHHHHHHHHHGGGTS-GGGEEEEE---TT--HHHHHHHHHHHHTSEEEE-S-GGGS-HHHHHHHHHHHHHHHHHHHHHTT-EEE-TT-S--TT-SEEEEEEEETTEEEEEEEE-S-S-SEEEEE-GGGTT--EEEEEEESTT-SSEEEEEETTTTEEEEEE-SSSEEEEEEEEETT-----

Solvent-accessible surface area (backbone atoms only — not comparable to full-atom values): 69732 Å² total; per-residue (Å²): 128,81,76,59,59,62,46,76,49,76,46,79,57,53,68,29,34,37,34,34,40,29,37,67,85,17,40,54,23,35,70,35,73,36,68,58,83,84,59,73,87,64,54,55,78,83,36,52,77,57,15,40,52,49,35,27,32,34,62,57,40,48,29,44,99,66,51,59,80,67,71,64,54,18,23,54,31,77,56,35,23,61,72,48,70,49,77,44,80,52,97,56,24,48,33,38,37,41,32,33,35,23,83,88,66,26,39,32,36,37,41,39,40,36,33,36,73,87,36,45,39,30,39,21,25,26,36,40,31,26,68,27,87,56,74,42,40,41,37,38,53,40,19,41,40,44,34,48,74,46,49,68,58,87,63,58,55,62,77,32,34,35,40,38,43,39,23,15,20,46,42,48,35,51,34,59,43,77,37,41,40,48,77,66,49,50,61,84,70,51,43,47,40,18,25,60,48,68,55,67,31,66,14,56,26,22,12,27,45,31,42,51,48,42,34,43,29,33,68,73,61,38,31,14,41,37,40,38,43,38,44,58,30,37,33,35,37,38,36,35,41,45,64,66,21,38,28,43,44,34,30,33,56,22,30,85,74,30,47,15,34,44,75,33,44,54,72,34,71,48,68,49,44,42,29,40,39,34,46,22,80,32,51,72,55,44,33,43,39,54,50,44,53,49,53,65,71,64,29,61,87,51,66,59,65,68,66,63,67,34,32,32,37,47,28,66,76,48,47,71,42,59,55,27,56,81,64,41,53,54,43,50,54,37,40,40,70,51,59,35,39,33,43,31,48,40,54,24,49,54,29,81,58,83,43,74,38,40,37,58,70,81,46,73,19,54,77,35,18,79,81,37,61,55,54,55,38,49,49,36,41,72,61,70,22,43,24,21,40,48,44,49,85,59,37,31,17,76,64,16,74,51,54,80,79,52,61,73,73,41,34,30,26,45,96,90,24,57,43,42,35,59,47,23,33,37,50,29,46,70,29,67,68,45,44,50,50,54,49,50,52,50,48,44,41,38,71,72,56,55,40,39,30,33,43,40,38,45,83,60,52,68,40,54,35,12,47,66,96,36,75,20,30,19,36,26,36,52,50,25,48,54,33,44,52,52,50,51,52,49,49,42,68,76,36,68,79,53,44,50,32,42,32,16,62,18,37,22,52,59,26,51,48,50,48,28,69,31,57,32,29,40,49,52,63,49,80,49,64,74,66,35,38,45,34,46,51,24,39,54,77,76,43,48,35,52,28,37,29,26,74,22,43,42,56,73,89,55,55,65,52,51,37,44,31,23,45,48,46,11,55,76,38,20,44,29,35,30,20,43,59,60,63,40,53,70,73,51,44,47,51,51,33,50,49,46,50,50,28,67,70,44,48,70,49,38,63,68,30,39,64,45,44,52,73,40,79,49,54,93,85,52,28,63,44,32,28,31,35,38,45,91,58,36,32,40,38,37,40,35,36,52,70,43,88,65,42,60,50,77,32,52,42,75,95,39,46,70,37,60,54,51,60,46,63,65,34,69,66,95,54,85,58,55,49,71,46,66,37,31,83,78,10,26,44,35,36,34,41,76,50,64,58,31,44,35,30,33,37,38,34,39,60,86,62,68,73,85,120,126,80,76,60,60,62,45,77,48,76,44,79,56,53,68,30,34,36,34,34,40,30,37,66,86,17,40,53,21,33,71,36,72,37,67,58,84,85,59,72,86,63,54,54,78,83,35,50,78,58,15,40,53,50,35,27,32,35,62,56,40,47,29,45,98,67,52,57,80,66,71,66,55,19,22,54,32,78,55,37,24,62,70,50,70,49,78,43,78,54,98,57,23,48,33,39,37,42,33,32,35,23,83,89,64,27,40,32,38,38,41,40,40,36,33,36,72,86,36,45,40,32,40,21,24,25,35,41,31,26,69,26,87,55,74,41,41,40,37,38,54,40,19,42,40,42,33,50,73,48,50,68,58,88,63,57,54,62,78,31,34,35,42,38,42,39,22,15,19,46,43,48,37,52,35,60,42,77,36,42,40,46,78,65,50,50,61,85,69,50,43,46,38,18,25,61,49,66,56,67,32,64,14,55,26,22,11,29,45,30,42,51,46,40,34,44,30,34,68,75,62,37,30,14,43,36,39,37,42,39,44,57,30,37,33,34,36,37,37,36,41,45,65,66,22,38,26,43,43,34,29,34,57,22,31,84,74,31,47,16,33,44,74,34,45,54,73,33,70,48,69,48,43,43,30,40,39,33,47,21,80,33,50,72,53,44,32,44,39,54,50,44,52,49,53,65,71,64,29,62,88,48,68,58,65,68,65,62,66,35,32,32,38,47,28,66,75,48,47,70,42,59,57,26,57,80,66,41,53,54,43,50,54,37,40,40,70,51,58,34,36,33,43,29,46,39,54,26,50,53,30,81,57,84,43,73,38,41,36,58,68,81,47,74,19,55,75,37,18,79,81,37,62,56,54,53,37,48,49,36,42,72,60,68,22,42,24,21,40,48,43,49,86,58,38,30,16,77,65,17,74,50,52,80,79,51,59,74,74,42,34,30,25,43,95,90,23,58,42,42,35,59,47,24,34,38,50,30,47,72,30,65,68,45,43,52,51,53,49,50,53,51,47,44,41,38,72,71,57,54,40,40,32,32,43,39,39,45,84,59,52,67,39,53,35,13,48,65,98,38,75,20,30,19,36,26,36,53,50,26,49,53,35,44,50,53,49,51,52,49,48,44,68,75,37,67,79,53,43,49,31,43,33,16,62,18,37,23,54,62,28,52,48,49,49,28,67,31,57,33,30,40,47,53,63,49,80,49,64,73,65,35,39,45,34,46,52,25,39,54,76,74,41,49,35,52,28,37,29,26,74,23,44,42,55,72,89,54,55,63,53,52,37,44,31,23,44,49,49,11,55,75,37,20,45,28,35,32,20,42,60,61,64,40,54,69,72,51,43,48,52,50,32,52,50,48,50,50,29,68,70,44,48,71,51,38,64,68,30,38,62,47,44,51,73,40,79,50,54,93,85,52,29,62,45,33,29,30,35,40,49,90,59,35,33,40,39,38,40,34,36,52,69,43,90,63,45,62,48,76,31,52,41,76,95,39,46,70,36,60,54,49,58,48,64,65,34,69,67,96,54,85,58,57,51,70,46,67,37,33,82,77,10,26,44,33,36,36,39,75,51,63,61,32,45,38,31,32,38,36,36,39,61,87,62,68,73,84,121

Organism: Saccharibacillus brassicae (NCBI:txid2583377)

InterPro domains:
  IPR002252 Glycoside hydrolase family 36 [PR00743] (338-353)
  IPR002252 Glycoside hydrolase family 36 [PR00743] (387-409)
  IPR002252 Glycoside hydrolase family 36 [PR00743] (445-460)
  IPR002252 Glycoside hydrolase family 36 [PR00743] (497-513)
  IPR002252 Glycoside hydrolase family 36 [cd14791] (310-601)
  IPR013785 Aldolase-type TIM barrel [G3DSA:3.20.20.70] (291-605)
  IPR017853 Glycoside hydrolase superfamily [SSF51445] (306-628)
  IPR038417 Alpha-galactosidase, N-terminal domain superfamily [G3DSA:2.70.98.60] (2-287)
  IPR050985 Alpha-glycosidase and related enzymes [PTHR43053] (292-546)

Radius of gyration: 32.91 Å; Cα contacts (8 Å, |Δi|>4): 3795; chains: 2; bounding box: 83×100×81 Å